Protein AF-B1ZN48-F1 (afdb_monomer)

Foldseek 3Di:
DDDDDDDDDDDDDDDPPDPDDDDDDDQADFWFAQVVQVRQKIKHDFKDKDAADDDPAQAPCPPNLRLQRMKIKGAKMKMWGAPQAFAKKKKKFKHFAADDFDWPQWFKWKAWVVRTQDHRDGQQVQQVHHSGIHMGIDMDGDDGCVVPHTIMIMMHTPHDITMTSWMWMAGPVRHTRDIDGNVSRDDDPPSQQSDWDDDPDDQCLLVPVDDNLVSLLSVLNRDRNSLLLLLQAQQRPADVVSLRATHHQDWAQLQWGFPLAAFFFFFQQQLLLLLLDLQLLLVSLQRRLQQLLQQLLVVCVVPVLYDDHSNHQNHADQAAFEQFDLLAQALSSHSYHFLVSSQSNLLSSQCSNQDDDPFAGSGAYAYDDQWDPNDDLQQQLAFEQEEDPQCCVQGICNSVLSCVQRSVHQHYEYGNYHYNLHQRLLALCRQPVVRCPVSPRPAAYEYDVASLCSCCPPSHNNVDPDLLLSLLSSLVSRHQHGHDDSSSSVSVNCVVVSHHSVSSSVSSSRSVSNCSNNVSSYPLVPHPSSPRHNVSGQDPVSVVSSLVSLLSSKFWQFAPPPPQPDLVPWAEEEEEALQQQWPLLLRAPRGHDHPFFGGLNRLLCVVSDPRHHYHYANLAQQAPDPFWDPRSPTDRDDPDDSVVSNVVSLVRLLPTQAYEYEHAHGSRQRHNSHGHPWQERHPSSVVSVVSSLVSVHAYAYEHEASGQHQCQVCNVRHNTYMDSYSSTRCSSNSSSCRNNVVGKHEGFRSWFRANIRVQDDDPSNSYSDLTALFHNPDDTSAHGLDGDTQWDKAKADWDWDADPPRKIKIKIKIFTQGDAWDKAKWWKWKDAPDDPDDGTRIHTQWIDIDTAGHGGIDMDIIIRDVSSQWGQDPVVRDIDRDFDWMKIFIASGSVGTRDIDIDTD

InterPro domains:
  IPR001764 Glycoside hydrolase, family 3, N-terminal [PF00933] (252-509)
  IPR001764 Glycoside hydrolase, family 3, N-terminal [PR00133] (266-285)
  IPR001764 Glycoside hydrolase, family 3, N-terminal [PR00133] (363-379)
  IPR001764 Glycoside hydrolase, family 3, N-terminal [PR00133] (434-452)
  IPR002772 Glycoside hydrolase family 3 C-terminal domain [PF01915] (554-790)
  IPR013783 Immunoglobulin-like fold [G3DSA:2.60.40.10] (791-905)
  IPR017853 Glycoside hydrolase superfamily [SSF51445] (204-553)
  IPR021720 Malectin domain [PF11721] (68-147)
  IPR026891 Fibronectin type III-like domain [PF14310] (824-894)
  IPR026891 Fibronectin type III-like domain [SM01217] (824-894)
  IPR036881 Glycoside hydrolase family 3 C-terminal domain superfamily [G3DSA:3.40.50.1700] (540-790)
  IPR036881 Glycoside hydrolase family 3 C-terminal domain superfamily [SSF52279] (554-793)
  IPR036962 Glycoside hydrolase, family 3, N-terminal domain superfamily [G3DSA:3.20.20.300] (215-528)
  IPR044993 Beta-D-xylosidase [PTHR42721] (204-894)

Organism: Opitutus terrae (strain DSM 11246 / JCM 15787 / PB90-1) (NCBI:txid452637)

Radius of gyration: 31.85 Å; Cα contacts (8 Å, |Δi|>4): 2294; chains: 1; bounding box: 97×96×93 Å

Secondary structure (DSSP, 8-state):
-----------SS--SS--S-------PPPPEE-TTTTT-EEEEEEEEEEE----S--BT-TT--GGGSEEEEEEEEEEEE-SPPSEEEEEEEEEE-SS--STTSSEEEEEETTEEEEEEEEHHHHHTSTTBEEEEEEEEEEPPHHHH-SEEEEEEEEES-EEESEEEEEETTS-EEEEEEHHHH-----HHHHS-----SPP-TT-TTS-HHHHHHHHHTTS-HHHHHHTTBSEEPPBGGGTBPPEE--B--SSS--SSSB---PPPHHHHHTT--HHHHHHHHHHHHHHHHHHHHHHHHHTTT---TTSSSEE---B-----STT-TTGGGSS-S-HHHHHHHHHHHHHHHH-S-SS--SSEEEEEEETT----GGGTTT-EE---HHHIIIIISHHHHHHHHTS--SEEEEPSSEETTEEGGG-HIIIIIIIIIIT---SB-BBPTTTTHHHH-TTTT--SSSHHHHHHHHHHHT--BBSSSGGGGHHHHHHTTSS-HHHHHHHHHHHHHHHHHTTTTS-GGG-GGGG--GGGSS-HHHHHHHHHHHHHH-EEEEESS-PSP-GGG-SEEEEESTTTT-HHHHH-SS--B-SS---HHHHHHHHHTTSSEEEEE--S-S--SS---GGG-------S-HHHHHHHHHHHHHH-SEEEEEEE--TTTSBTTB--S-SBPPHHHHHHHHHHHTTTS-EEEEEE-SS--B-HHHHHH-SEEEE--S--TTHHHHHHHHHHTSS------SS-B-S-GGGS--TT--S-TT-HHHH--S--SB-TT--B-SS-EEEEEEEEEE-GGG-EEEEEEEEE-SSS-EEEEEEEEEEPPP-SS---S-EEEEEEEEEE-TT-EEEEEEEE-HHHH-EEETTTTEEE---SEEEEEEESSSS-EEEEEEEE-

Sequence (905 aa):
MKSTSITSCLARASRLFAALLLSASATFAADETCPTCAGQVAVSGDFTHRKDPPFPRIEGAGANADAYLEDVHGRQFTVTISNLPAGRYTIEIGAAEMTAGAAGERIFTVRAGDQVLAQEFDLFAAAGGARKVAKIRGTIEKSDDALRGPLQLVFTASKGDAKFNTVTITDRAGGEAVAFAANELADAFGAAALVPPTVAEPAIWRDSSKPLRVRADDLIRRMSLAEKVSQLKNAAPGIPRLGLPAYDYWNEAAHGIANNGIATVFPQAIGAAAAWNPALLHQEGTVIGIEGRAKFNDYANRHNGDSKWWTGLTYWAPNINLFRDPRWGRGQETYGEDPFLTAEIGIEFVKGVQGDDPRYMLAMACAKHYAVHSGPERTRHSFNAEIPERDLFDTYLPHFERVVREGKVAGVMSAYNAVNGVPASANSFLLTELLRKRWGFEGYVPSDCDAIRDIYGEKQHHYVKTAEEAAALAVKAGCNLCCGGDYNALVRAVQQGLVTEKDLDGALYHTLWTRFRLGLFDPAEQVPFSGYTLKDNDLPAHSQVALELARQAIVLLKNDGTLPLDRTKLKQIAVIGPNAASKSMLEGNYHGSASRSISILDDIRNLVGSEIKITHAMGSPVTTKPGTAPWSGQDNTTDRPVAELKAEALKLAAEADAIIYVGGITPAQEGESFDRESIELPSEQEDLIRALHATGKPVVMVNCSGSAMALTWQDENLPAIVQAWYPGQEGGRAVAEVLFGETNPSGHLPITFYRSTADLPDFSDYSMKNRTYRYFTGRPLYAFGHGLSYSTFEYANLRVAPAANGALTVTLDLTNSGKRDGDDVVQLYATPPASSQPQELRALCGFRRTHVKAGETRTVTVTVPAVALRRWDIAKKDYAIPSGDWTIAAGASSADLRQKATIKL

Solvent-accessible surface area (backbone atoms only — not comparable to full-atom values): 45907 Å² total; per-residue (Å²): 135,87,81,90,80,90,86,88,84,87,91,86,83,80,86,81,90,88,85,81,90,88,84,81,83,84,76,76,48,71,75,35,54,20,67,90,51,76,59,32,33,34,40,40,54,45,47,46,80,46,76,54,76,93,66,100,71,54,46,80,39,74,95,52,46,71,44,63,34,19,30,41,32,25,52,39,30,34,39,38,35,44,93,56,71,58,46,51,35,38,42,40,38,32,32,58,35,84,76,62,91,52,68,80,50,35,22,19,30,34,26,51,67,93,44,76,48,39,73,73,38,33,50,32,58,69,26,73,38,64,41,15,45,26,76,47,58,44,73,51,78,42,62,44,44,95,80,71,44,54,52,38,40,40,34,38,30,81,33,57,53,20,67,38,10,34,43,39,32,25,39,82,88,68,46,82,74,47,69,52,36,32,61,54,46,61,84,68,78,54,72,71,34,64,47,55,54,89,70,88,67,81,88,50,48,61,45,77,89,53,60,68,68,62,21,47,53,52,49,56,68,52,41,16,60,51,56,52,46,45,57,27,25,26,76,13,64,51,41,74,96,79,66,40,50,23,41,13,51,56,22,47,37,60,33,17,42,19,77,58,53,71,19,50,32,28,22,27,29,28,26,45,34,9,32,63,46,40,69,56,37,19,50,50,18,34,49,37,16,47,33,39,31,5,50,23,47,56,48,14,74,77,46,78,58,26,29,48,79,42,38,32,55,34,24,69,13,49,40,64,32,49,37,62,49,54,34,31,16,54,35,26,52,9,35,20,46,43,43,55,61,28,20,54,36,48,20,27,25,29,36,21,16,19,49,82,57,92,75,41,32,54,24,33,24,13,42,25,39,42,60,76,55,56,55,59,44,82,45,29,49,50,34,62,43,57,55,54,71,54,50,44,56,66,47,62,39,51,25,59,48,42,22,41,61,76,26,56,44,45,25,43,25,20,15,45,30,20,51,70,83,36,40,30,31,50,23,35,62,59,45,33,50,41,40,32,65,68,47,61,50,77,48,28,21,35,31,31,86,50,21,58,49,20,31,21,34,87,89,30,53,44,76,37,88,38,56,29,58,28,35,26,41,15,47,73,13,46,35,31,29,32,32,61,66,53,45,70,32,38,63,50,13,38,75,70,65,65,34,54,70,68,58,49,51,57,28,46,44,29,54,48,47,50,46,55,30,55,35,76,63,45,63,61,93,77,35,90,62,61,76,42,35,69,82,62,36,69,36,74,70,52,51,50,51,26,31,53,45,20,36,30,18,27,19,30,74,44,68,77,66,66,65,48,44,59,69,91,80,43,55,28,37,17,43,30,25,32,46,26,72,23,58,34,42,26,44,35,67,64,42,31,39,48,90,63,66,49,26,42,50,56,27,41,45,64,74,54,45,89,74,37,47,77,43,75,36,45,27,29,48,56,63,87,74,82,84,58,44,80,87,32,61,73,71,46,76,76,88,71,57,58,69,58,35,37,51,54,28,50,56,48,45,72,73,24,64,34,32,41,36,21,36,61,55,42,35,32,60,30,23,88,64,30,51,37,95,56,27,53,66,42,64,62,44,50,57,43,50,55,54,52,48,72,68,74,42,58,41,36,37,37,36,23,30,57,51,46,54,21,48,51,69,53,67,75,72,40,51,26,33,32,40,47,24,16,18,8,29,40,20,11,48,31,51,32,30,37,49,53,50,80,38,61,32,43,3,26,32,37,43,49,19,45,54,42,54,86,70,52,64,67,78,82,58,57,55,57,76,46,29,49,69,33,36,39,83,73,77,56,66,41,39,26,34,35,44,41,49,79,38,41,78,47,71,42,78,73,45,80,44,86,42,77,90,68,16,33,40,37,34,30,36,41,29,22,75,29,87,36,58,40,52,48,54,48,34,29,32,40,26,72,44,91,64,99,61,93,72,57,73,34,42,66,35,40,66,47,66,44,80,36,47,48,69,35,72,44,80,48,76,39,68,29,53,38,79,59,60,42,40,59,35,79,89,75,74,43,76,42,62,75,69,39,59,29,40,44,30,38,18,59,20,80,77,48,65,72,40,75,48,78,48,78,86

Nearest PDB structures (foldseek):
  5wab-assembly1_A  TM=8.991E-01  e=4.534E-49  Bifidobacterium adolescentis ATCC 15703
  7ms2-assembly1_A  TM=8.708E-01  e=2.330E-49  Acetivibrio thermocellus AD2
  8j9f-assembly2_A  TM=8.749E-01  e=5.857E-49  Paenibacillus relictisesami
  7ms2-assembly1_B  TM=8.746E-01  e=9.772E-49  Acetivibrio thermocellus AD2
  7pjj-assembly1_A  TM=8.292E-01  e=8.400E-47  Streptomyces scabiei 87.22

pLDDT: mean 91.13, std 14.42, range [23.72, 98.94]

Structure (mmCIF, N/CA/C/O backbone):
data_AF-B1ZN48-F1
#
_entry.id   AF-B1ZN48-F1
#
loop_
_atom_site.group_PDB
_atom_site.id
_atom_site.type_symbol
_atom_site.label_atom_id
_atom_site.label_alt_id
_atom_site.label_comp_id
_atom_site.label_asym_id
_atom_site.label_entity_id
_atom_site.label_seq_id
_atom_site.pdbx_PDB_ins_code
_atom_site.Cartn_x
_atom_site.Cartn_y
_atom_site.Cartn_z
_atom_site.occupancy
_atom_site.B_iso_or_equiv
_atom_site.auth_seq_id
_atom_site.auth_comp_id
_atom_site.auth_asym_id
_atom_site.auth_atom_id
_atom_site.pdbx_PDB_model_num
ATOM 1 N N . MET A 1 1 ? 47.357 66.816 -41.666 1.00 34.34 1 MET A N 1
ATOM 2 C CA . MET A 1 1 ? 48.143 66.306 -40.517 1.00 34.34 1 MET A CA 1
ATOM 3 C C . MET A 1 1 ? 47.841 64.814 -40.440 1.00 34.34 1 MET A C 1
ATOM 5 O O . MET A 1 1 ? 46.678 64.488 -40.283 1.00 34.34 1 MET A O 1
ATOM 9 N N . LYS A 1 2 ? 48.682 63.954 -41.039 1.00 29.39 2 LYS A N 1
ATOM 10 C CA . LYS A 1 2 ? 49.763 63.156 -40.399 1.00 29.39 2 LYS A CA 1
ATOM 11 C C . LYS A 1 2 ? 49.226 62.302 -39.226 1.00 29.39 2 LYS A C 1
ATOM 13 O O . LYS A 1 2 ? 48.678 62.892 -38.313 1.00 29.39 2 LYS A O 1
ATOM 18 N N . SER A 1 3 ? 49.373 60.974 -39.161 1.00 27.91 3 SER A N 1
ATOM 19 C CA . SER A 1 3 ? 50.131 60.035 -40.005 1.00 27.91 3 SER A CA 1
ATOM 20 C C . SER A 1 3 ? 49.857 58.557 -39.619 1.00 27.91 3 SER A C 1
ATOM 22 O O . SER A 1 3 ? 49.846 58.262 -38.431 1.00 27.91 3 SER A O 1
ATOM 24 N N . THR A 1 4 ? 49.730 57.686 -40.643 1.00 34.06 4 THR A N 1
ATOM 25 C CA . THR A 1 4 ? 50.356 56.337 -40.839 1.00 34.06 4 THR A CA 1
ATOM 26 C C . THR A 1 4 ? 50.190 55.194 -39.808 1.00 34.06 4 THR A C 1
ATOM 28 O O . THR A 1 4 ? 50.328 55.430 -38.621 1.00 34.06 4 THR A O 1
ATOM 31 N N . SER A 1 5 ? 50.071 53.897 -40.157 1.00 32.53 5 SER A N 1
ATOM 32 C CA . SER A 1 5 ? 49.972 53.162 -41.443 1.00 32.53 5 SER A CA 1
ATOM 33 C C . SER A 1 5 ? 50.050 51.626 -41.222 1.00 32.53 5 SER A C 1
ATOM 35 O O . SER A 1 5 ? 50.674 51.226 -40.246 1.00 32.53 5 SER A O 1
ATOM 37 N N . ILE A 1 6 ? 49.627 50.833 -42.233 1.00 29.19 6 ILE A N 1
ATOM 38 C CA . ILE A 1 6 ? 50.170 49.501 -42.649 1.00 29.19 6 ILE A CA 1
ATOM 39 C C . ILE A 1 6 ? 49.763 48.308 -41.736 1.00 29.19 6 ILE A C 1
ATOM 41 O O . ILE A 1 6 ? 50.031 48.317 -40.549 1.00 29.19 6 ILE A O 1
ATOM 45 N N . THR A 1 7 ? 49.085 47.232 -42.168 1.00 25.78 7 THR A N 1
ATOM 46 C CA . THR A 1 7 ? 49.088 46.532 -43.468 1.00 25.78 7 THR A CA 1
ATOM 47 C C . THR A 1 7 ? 47.808 45.702 -43.634 1.00 25.78 7 THR A C 1
ATOM 49 O O . THR A 1 7 ? 47.499 44.859 -42.796 1.00 25.78 7 THR A O 1
ATOM 52 N N . SER A 1 8 ? 47.108 45.881 -44.752 1.00 24.23 8 SER A N 1
ATOM 53 C CA . SER A 1 8 ? 46.185 44.907 -45.330 1.00 24.23 8 SER A CA 1
ATOM 54 C C . SER A 1 8 ? 46.864 44.315 -46.563 1.00 24.23 8 SER A C 1
ATOM 56 O O . SER A 1 8 ? 47.221 45.037 -47.490 1.00 24.23 8 SER A O 1
ATOM 58 N N . CYS A 1 9 ? 47.083 43.004 -46.579 1.00 24.81 9 CYS A N 1
ATOM 59 C CA . CYS A 1 9 ? 47.429 42.292 -47.801 1.00 24.81 9 CYS A CA 1
ATOM 60 C C . CYS A 1 9 ? 46.964 40.837 -47.677 1.00 24.81 9 CYS A C 1
ATOM 62 O O . CYS A 1 9 ? 47.196 40.204 -46.654 1.00 24.81 9 CYS A O 1
ATOM 64 N N . LEU A 1 10 ? 46.323 40.345 -48.741 1.00 24.42 10 LEU A N 1
ATOM 65 C CA . LEU A 1 10 ? 45.831 38.976 -48.966 1.00 24.42 10 LEU A CA 1
ATOM 66 C C . LEU A 1 10 ? 44.493 38.571 -48.321 1.00 24.42 10 LEU A C 1
ATOM 68 O O . LEU A 1 10 ? 44.389 37.601 -47.580 1.00 24.42 10 LEU A O 1
ATOM 72 N N . ALA A 1 11 ? 43.417 39.224 -48.765 1.00 28.83 11 ALA A N 1
ATOM 73 C CA . ALA A 1 11 ? 42.107 38.587 -48.890 1.00 28.83 11 ALA A CA 1
ATOM 74 C C . ALA A 1 11 ? 41.851 38.287 -50.378 1.00 28.83 11 ALA A C 1
ATOM 76 O O . ALA A 1 11 ? 41.514 39.204 -51.122 1.00 28.83 11 ALA A O 1
ATOM 77 N N . ARG A 1 12 ? 42.052 37.021 -50.788 1.00 29.97 12 ARG A N 1
ATOM 78 C CA . ARG A 1 12 ? 41.603 36.327 -52.030 1.00 29.97 12 ARG A CA 1
ATOM 79 C C . ARG A 1 12 ? 42.693 35.420 -52.619 1.00 29.97 12 ARG A C 1
ATOM 81 O O . ARG A 1 12 ? 43.219 35.671 -53.693 1.00 29.97 12 ARG A O 1
ATOM 88 N N . ALA A 1 13 ? 42.970 34.322 -51.934 1.00 29.56 13 ALA A N 1
ATOM 89 C CA . ALA A 1 13 ? 43.358 33.048 -52.537 1.00 29.56 13 ALA A CA 1
ATOM 90 C C . ALA A 1 13 ? 43.136 31.973 -51.465 1.00 29.56 13 ALA A C 1
ATOM 92 O O . ALA A 1 13 ? 43.430 32.231 -50.302 1.00 29.56 13 ALA A O 1
ATOM 93 N N . SER A 1 14 ? 42.629 30.799 -51.852 1.00 27.14 14 SER A N 1
ATOM 94 C CA . SER A 1 14 ? 42.274 29.648 -50.987 1.00 27.14 14 SER A CA 1
ATOM 95 C C . SER A 1 14 ? 40.803 29.575 -50.538 1.00 27.14 14 SER A C 1
ATOM 97 O O . SER A 1 14 ? 40.473 29.481 -49.361 1.00 27.14 14 SER A O 1
ATOM 99 N N . ARG A 1 15 ? 39.890 29.580 -51.519 1.00 30.23 15 ARG A N 1
ATOM 100 C CA . ARG A 1 15 ? 38.716 28.688 -51.506 1.00 30.23 15 ARG A CA 1
ATOM 101 C C . ARG A 1 15 ? 39.102 27.478 -52.369 1.00 30.23 15 ARG A C 1
ATOM 103 O O . ARG A 1 15 ? 39.645 27.704 -53.445 1.00 30.23 15 ARG A O 1
ATOM 110 N N . LEU A 1 16 ? 38.774 26.268 -51.910 1.00 28.88 16 LEU A N 1
ATOM 111 C CA . LEU A 1 16 ? 39.229 24.923 -52.329 1.00 28.88 16 LEU A CA 1
ATOM 112 C C . LEU A 1 16 ? 40.421 24.403 -51.501 1.00 28.88 16 LEU A C 1
ATOM 114 O O . LEU A 1 16 ? 41.457 25.047 -51.450 1.00 28.88 16 LEU A O 1
ATOM 118 N N . PHE A 1 17 ? 40.236 23.217 -50.904 1.00 26.97 17 PHE A N 1
ATOM 119 C CA . PHE A 1 17 ? 41.062 22.516 -49.897 1.00 26.97 17 PHE A CA 1
ATOM 120 C C . PHE A 1 17 ? 40.813 22.865 -48.418 1.00 26.97 17 PHE A C 1
ATOM 122 O O . PHE A 1 17 ? 41.711 23.259 -47.689 1.00 26.97 17 PHE A O 1
ATOM 129 N N . ALA A 1 18 ? 39.581 22.638 -47.955 1.00 26.28 18 ALA A N 1
ATOM 130 C CA . ALA A 1 18 ? 39.284 22.324 -46.550 1.00 26.28 18 ALA A CA 1
ATOM 131 C C . ALA A 1 18 ? 37.964 21.534 -46.485 1.00 26.28 18 ALA A C 1
ATOM 133 O O . ALA A 1 18 ? 36.961 21.979 -45.941 1.00 26.28 18 ALA A O 1
ATOM 134 N N . ALA A 1 19 ? 37.944 20.392 -47.166 1.00 27.97 19 ALA A N 1
ATOM 135 C CA . ALA A 1 19 ? 36.861 19.419 -47.128 1.00 27.97 19 ALA A CA 1
ATOM 136 C C . ALA A 1 19 ? 37.504 18.032 -47.146 1.00 27.97 19 ALA A C 1
ATOM 138 O O . ALA A 1 19 ? 37.527 17.377 -48.177 1.00 27.97 19 ALA A O 1
ATOM 139 N N . LEU A 1 20 ? 38.153 17.674 -46.041 1.00 27.92 20 LEU A N 1
ATOM 140 C CA . LEU A 1 20 ? 38.488 16.317 -45.605 1.00 27.92 20 LEU A CA 1
ATOM 141 C C . LEU A 1 20 ? 39.212 16.465 -44.256 1.00 27.92 20 LEU A C 1
ATOM 143 O O . LEU A 1 20 ? 40.081 17.324 -44.148 1.00 27.92 20 LEU A O 1
ATOM 147 N N . LEU A 1 21 ? 38.876 15.613 -43.282 1.00 27.88 21 LEU A N 1
ATOM 148 C CA . LEU A 1 21 ? 39.443 15.516 -41.922 1.00 27.88 21 LEU A CA 1
ATOM 149 C C . LEU A 1 21 ? 38.836 16.455 -40.867 1.00 27.88 21 LEU A C 1
ATOM 151 O O . LEU A 1 21 ? 39.457 17.413 -40.429 1.00 27.88 21 LEU A O 1
ATOM 155 N N . LEU A 1 22 ? 37.636 16.101 -40.402 1.00 25.94 22 LEU A N 1
ATOM 156 C CA . LEU A 1 22 ? 37.218 16.254 -38.999 1.00 25.94 22 LEU A CA 1
ATOM 157 C C . LEU A 1 22 ? 36.094 15.245 -38.721 1.00 25.94 22 LEU A C 1
ATOM 159 O O . LEU A 1 22 ? 34.943 15.580 -38.467 1.00 25.94 22 LEU A O 1
ATOM 163 N N . SER A 1 23 ? 36.453 13.968 -38.840 1.00 29.39 23 SER A N 1
ATOM 164 C CA . SER A 1 23 ? 35.740 12.845 -38.240 1.00 29.39 23 SER A CA 1
ATOM 165 C C . SER A 1 23 ? 36.617 12.328 -37.103 1.00 29.39 23 SER A C 1
ATOM 167 O O . SER A 1 23 ? 37.582 11.608 -37.349 1.00 29.39 23 SER A O 1
ATOM 169 N N . ALA A 1 24 ? 36.317 12.736 -35.874 1.00 24.25 24 ALA A N 1
ATOM 170 C CA . ALA A 1 24 ? 36.841 12.097 -34.675 1.00 24.25 24 ALA A CA 1
ATOM 171 C C . ALA A 1 24 ? 35.635 11.701 -33.822 1.00 24.25 24 ALA A C 1
ATOM 173 O O . ALA A 1 24 ? 34.973 12.522 -33.193 1.00 24.25 24 ALA A O 1
ATOM 174 N N . SER A 1 25 ? 35.305 10.427 -33.948 1.00 24.72 25 SER A N 1
ATOM 175 C CA . SER A 1 25 ? 34.313 9.657 -33.218 1.00 24.72 25 SER A CA 1
ATOM 176 C C . SER A 1 25 ? 34.657 9.593 -31.730 1.00 24.72 25 SER A C 1
ATOM 178 O O . SER A 1 25 ? 35.685 9.029 -31.371 1.00 24.72 25 SER A O 1
ATOM 180 N N . ALA A 1 26 ? 33.781 10.124 -30.876 1.00 23.72 26 ALA A N 1
ATOM 181 C CA . ALA A 1 26 ? 33.720 9.750 -29.468 1.00 23.72 26 ALA A CA 1
ATOM 182 C C . ALA A 1 26 ? 32.749 8.567 -29.345 1.00 23.72 26 ALA A C 1
ATOM 184 O O . ALA A 1 26 ? 31.529 8.732 -29.368 1.00 23.72 26 ALA A O 1
ATOM 185 N N . THR A 1 27 ? 33.297 7.358 -29.326 1.00 26.42 27 THR A N 1
ATOM 186 C CA . THR A 1 27 ? 32.596 6.138 -28.919 1.00 26.42 27 THR A CA 1
ATOM 187 C C . THR A 1 27 ? 32.427 6.174 -27.404 1.00 26.42 27 THR A C 1
ATOM 189 O O . THR A 1 27 ? 33.418 6.131 -26.687 1.00 26.42 27 THR A O 1
ATOM 192 N N . PHE A 1 28 ? 31.191 6.273 -26.916 1.00 30.05 28 PHE A N 1
ATOM 193 C CA . PHE A 1 28 ? 30.889 6.048 -25.503 1.00 30.05 28 PHE A CA 1
ATOM 194 C C . PHE A 1 28 ? 31.040 4.550 -25.213 1.00 30.05 28 PHE A C 1
ATOM 196 O O . PHE A 1 28 ? 30.336 3.748 -25.827 1.00 30.05 28 PHE A O 1
ATOM 203 N N . ALA A 1 29 ? 31.948 4.168 -24.314 1.00 35.97 29 ALA A N 1
ATOM 204 C CA . ALA A 1 29 ? 31.942 2.831 -23.734 1.00 35.97 29 ALA A CA 1
ATOM 205 C C . ALA A 1 29 ? 30.745 2.736 -22.773 1.00 35.97 29 ALA A C 1
ATOM 207 O O . ALA A 1 29 ? 30.531 3.618 -21.941 1.00 35.97 29 ALA A O 1
ATOM 208 N N . ALA A 1 30 ? 29.902 1.722 -22.955 1.00 41.44 30 ALA A N 1
ATOM 209 C CA . ALA A 1 30 ? 28.816 1.425 -22.029 1.00 41.44 30 ALA A CA 1
ATOM 210 C C . ALA A 1 30 ? 29.384 0.905 -20.697 1.00 41.44 30 ALA A C 1
ATOM 212 O O . ALA A 1 30 ? 30.499 0.391 -20.673 1.00 41.44 30 ALA A O 1
ATOM 213 N N . ASP A 1 31 ? 28.620 1.042 -19.607 1.00 56.88 31 ASP A N 1
ATOM 214 C CA . ASP A 1 31 ? 29.038 0.566 -18.286 1.00 56.88 31 ASP A CA 1
ATOM 215 C C . ASP A 1 31 ? 29.403 -0.933 -18.353 1.00 56.88 31 ASP A C 1
ATOM 217 O O . ASP A 1 31 ? 28.574 -1.763 -18.738 1.00 56.88 31 ASP A O 1
ATOM 221 N N . GLU A 1 32 ? 30.634 -1.289 -17.996 1.00 65.75 32 GLU A N 1
ATOM 222 C CA . GLU A 1 32 ? 31.116 -2.676 -18.002 1.00 65.75 32 GLU A CA 1
ATOM 223 C C . GLU A 1 32 ? 31.055 -3.262 -16.604 1.00 65.75 32 GLU A C 1
ATOM 225 O O . GLU A 1 32 ? 31.380 -2.563 -15.654 1.00 65.75 32 GLU A O 1
ATOM 230 N N . THR A 1 33 ? 30.685 -4.536 -16.461 1.00 60.00 33 THR A N 1
ATOM 231 C CA . THR A 1 33 ? 30.689 -5.234 -15.169 1.00 60.00 33 THR A CA 1
ATOM 232 C C . THR A 1 33 ? 31.641 -6.419 -15.187 1.00 60.00 33 THR A C 1
ATOM 234 O O . THR A 1 33 ? 31.693 -7.163 -16.161 1.00 60.00 33 THR A O 1
ATOM 237 N N . CYS A 1 34 ? 32.372 -6.615 -14.090 1.00 61.28 34 CYS A N 1
ATOM 238 C CA . CYS A 1 34 ? 33.292 -7.737 -13.915 1.00 61.28 34 CYS A CA 1
ATOM 239 C C . CYS A 1 34 ? 32.510 -9.038 -13.633 1.00 61.28 34 CYS A C 1
ATOM 241 O O . CYS A 1 34 ? 31.902 -9.158 -12.557 1.00 61.28 34 CYS A O 1
ATOM 243 N N . PRO A 1 35 ? 32.528 -10.041 -14.531 1.00 52.50 35 PRO A N 1
ATOM 244 C CA . PRO A 1 35 ? 31.804 -11.297 -14.333 1.00 52.50 35 PRO A CA 1
ATOM 245 C C . PRO A 1 35 ? 32.424 -12.164 -13.230 1.00 52.50 35 PRO A C 1
ATOM 247 O O . PRO A 1 35 ? 31.701 -12.807 -12.469 1.00 52.50 35 PRO A O 1
ATOM 250 N N . THR A 1 36 ? 33.755 -12.156 -13.103 1.00 55.88 36 THR A N 1
ATOM 251 C CA . THR A 1 36 ? 34.501 -12.912 -12.078 1.00 55.88 36 THR A CA 1
ATOM 252 C C . THR A 1 36 ? 34.325 -12.328 -10.677 1.00 55.88 36 THR A C 1
ATOM 254 O O . THR A 1 36 ? 34.437 -13.046 -9.688 1.00 55.88 36 THR A O 1
ATOM 257 N N . CYS A 1 37 ? 33.938 -11.056 -10.591 1.00 57.22 37 CYS A N 1
ATOM 258 C CA . CYS A 1 37 ? 33.640 -10.346 -9.353 1.00 57.22 37 CYS A CA 1
ATOM 259 C C . CYS A 1 37 ? 32.169 -10.468 -8.933 1.00 57.22 37 CYS A C 1
ATOM 261 O O . CYS A 1 37 ? 31.676 -9.623 -8.191 1.00 57.22 37 CYS A O 1
ATOM 263 N N . ALA A 1 38 ? 31.420 -11.435 -9.473 1.00 55.59 38 ALA A N 1
ATOM 264 C CA . ALA A 1 38 ? 29.984 -11.594 -9.233 1.00 55.59 38 ALA A CA 1
ATOM 265 C C . ALA A 1 38 ? 29.143 -10.325 -9.527 1.00 55.59 38 ALA A C 1
ATOM 267 O O . ALA A 1 38 ? 28.107 -10.114 -8.897 1.00 55.59 38 ALA A O 1
ATOM 268 N N . GLY A 1 39 ? 29.577 -9.474 -10.469 1.00 53.00 39 GLY A N 1
ATOM 269 C CA . GLY A 1 39 ? 28.899 -8.213 -10.806 1.00 53.00 39 GLY A CA 1
ATOM 270 C C . GLY A 1 39 ? 29.108 -7.082 -9.792 1.00 53.00 39 GLY A C 1
ATOM 271 O O . GLY A 1 39 ? 28.499 -6.024 -9.920 1.00 53.00 39 GLY A O 1
ATOM 272 N N . GLN A 1 40 ? 29.982 -7.279 -8.800 1.00 69.06 40 GLN A N 1
ATOM 273 C CA . GLN A 1 40 ? 30.269 -6.308 -7.746 1.00 69.06 40 GLN A CA 1
ATOM 274 C C . GLN A 1 40 ? 31.007 -5.061 -8.257 1.00 69.06 40 GLN A C 1
ATOM 276 O O . GLN A 1 40 ? 30.935 -4.002 -7.640 1.00 69.06 40 GLN A O 1
ATOM 281 N N . VAL A 1 41 ? 31.709 -5.178 -9.385 1.00 78.19 41 VAL A N 1
ATOM 282 C CA . VAL A 1 41 ? 32.550 -4.123 -9.957 1.00 78.19 41 VAL A CA 1
ATOM 283 C C . VAL A 1 41 ? 31.979 -3.676 -11.294 1.00 78.19 41 VAL A C 1
ATOM 285 O O . VAL A 1 41 ? 31.708 -4.525 -12.146 1.00 78.19 41 VAL A O 1
ATOM 288 N N . ALA A 1 42 ? 31.853 -2.361 -11.484 1.00 72.25 42 ALA A N 1
ATOM 289 C CA . ALA A 1 42 ? 31.477 -1.740 -12.745 1.00 72.25 42 ALA A CA 1
ATOM 290 C C . ALA A 1 42 ? 32.429 -0.603 -13.154 1.00 72.25 42 ALA A C 1
ATOM 292 O O . ALA A 1 42 ? 32.939 0.097 -12.283 1.00 72.25 42 ALA A O 1
ATOM 293 N N . VAL A 1 43 ? 32.637 -0.361 -14.450 1.00 77.62 43 VAL A N 1
ATOM 294 C CA . VAL A 1 43 ? 33.408 0.785 -14.971 1.00 77.62 43 VAL A CA 1
ATOM 295 C C . VAL A 1 43 ? 32.525 1.650 -15.860 1.00 77.62 43 VAL A C 1
ATOM 297 O O . VAL A 1 43 ? 31.830 1.133 -16.722 1.00 77.62 43 VAL A O 1
ATOM 300 N N . SER A 1 44 ? 32.549 2.963 -15.638 1.00 65.12 44 SER A N 1
ATOM 301 C CA . SER A 1 44 ? 31.712 3.958 -16.325 1.00 65.12 44 SER A CA 1
ATOM 302 C C . SER A 1 44 ? 32.514 5.222 -16.655 1.00 65.12 44 SER A C 1
ATOM 304 O O . SER A 1 44 ? 33.519 5.507 -16.003 1.00 65.12 44 SER A O 1
ATOM 306 N N . GLY A 1 45 ? 32.075 6.021 -17.629 1.00 69.00 45 GLY A N 1
ATOM 307 C CA . GLY A 1 45 ? 32.735 7.275 -18.030 1.00 69.00 45 GLY A CA 1
ATOM 308 C C . GLY A 1 45 ? 33.537 7.162 -19.332 1.00 69.00 45 GLY A C 1
ATOM 309 O O . GLY A 1 45 ? 33.240 6.321 -20.172 1.00 69.00 45 GLY A O 1
ATOM 310 N N . ASP A 1 46 ? 34.521 8.042 -19.529 1.00 73.12 46 ASP A N 1
ATOM 311 C CA . ASP A 1 46 ? 35.384 8.053 -20.717 1.00 73.12 46 ASP A CA 1
ATOM 312 C C . ASP A 1 46 ? 36.556 7.088 -20.528 1.00 73.12 46 ASP A C 1
ATOM 314 O O . ASP A 1 46 ? 37.547 7.436 -19.873 1.00 73.12 46 ASP A O 1
ATOM 318 N N . PHE A 1 47 ? 36.413 5.873 -21.064 1.00 81.06 47 PHE A N 1
ATOM 319 C CA . PHE A 1 47 ? 37.450 4.849 -21.057 1.00 81.06 47 PHE A CA 1
ATOM 320 C C . PHE A 1 47 ? 37.439 3.972 -22.317 1.00 81.06 47 PHE A C 1
ATOM 322 O O . PHE A 1 47 ? 36.434 3.832 -23.012 1.00 81.06 47 PHE A O 1
ATOM 329 N N . THR A 1 48 ? 38.577 3.338 -22.573 1.00 70.94 48 THR A N 1
ATOM 330 C CA . THR A 1 48 ? 38.799 2.313 -23.590 1.00 70.94 48 THR A CA 1
ATOM 331 C C . THR A 1 48 ? 39.687 1.207 -23.032 1.00 70.94 48 THR A C 1
ATOM 333 O O . THR A 1 48 ? 40.511 1.448 -22.147 1.00 70.94 48 THR A O 1
ATOM 336 N N . HIS A 1 49 ? 39.553 0.001 -23.583 1.00 75.19 49 HIS A N 1
ATOM 337 C CA . HIS A 1 49 ? 40.470 -1.103 -23.310 1.00 75.19 49 HIS A CA 1
ATOM 338 C C . HIS A 1 49 ? 41.651 -1.084 -24.262 1.00 75.19 49 HIS A C 1
ATOM 340 O O . HIS A 1 49 ? 41.499 -0.862 -25.466 1.00 75.19 49 HIS A O 1
ATOM 346 N N . ARG A 1 50 ? 42.834 -1.382 -23.740 1.00 77.50 50 ARG A N 1
ATOM 347 C CA . ARG A 1 50 ? 43.997 -1.716 -24.559 1.00 77.50 50 ARG A CA 1
ATOM 348 C C . ARG A 1 50 ? 44.542 -3.058 -24.130 1.00 77.50 50 ARG A C 1
ATOM 350 O O . ARG A 1 50 ? 44.802 -3.267 -22.953 1.00 77.50 50 ARG A O 1
ATOM 357 N N . LYS A 1 51 ? 44.799 -3.903 -25.126 1.00 80.38 51 LYS A N 1
ATOM 358 C CA . LYS A 1 51 ? 45.557 -5.142 -24.995 1.00 80.38 51 LYS A CA 1
ATOM 359 C C . LYS A 1 51 ? 46.905 -4.989 -25.679 1.00 80.38 51 LYS A C 1
ATOM 361 O O . LYS A 1 51 ? 46.985 -4.883 -26.903 1.00 80.38 51 LYS A O 1
ATOM 366 N N . ASP A 1 52 ? 47.953 -4.955 -24.877 1.00 75.88 52 ASP A N 1
ATOM 367 C CA . ASP A 1 52 ? 49.330 -4.919 -25.335 1.00 75.88 52 ASP A CA 1
ATOM 368 C C . ASP A 1 52 ? 49.791 -6.328 -25.764 1.00 75.88 52 ASP A C 1
ATOM 370 O O . ASP A 1 52 ? 49.357 -7.338 -25.199 1.00 75.88 52 ASP A O 1
ATOM 374 N N . PRO A 1 53 ? 50.667 -6.443 -26.782 1.00 72.31 53 PRO A N 1
ATOM 375 C CA . PRO A 1 53 ? 51.205 -7.734 -27.189 1.00 72.31 53 PRO A CA 1
ATOM 376 C C . PRO A 1 53 ? 52.021 -8.358 -26.046 1.00 72.31 53 PRO A C 1
ATOM 378 O O . PRO A 1 53 ? 52.608 -7.636 -25.239 1.00 72.31 53 PRO A O 1
ATOM 381 N N . PRO A 1 54 ? 52.120 -9.696 -25.976 1.00 71.75 54 PRO A N 1
ATOM 382 C CA . PRO A 1 54 ? 52.876 -10.356 -24.921 1.00 71.75 54 PRO A CA 1
ATOM 383 C C . PRO A 1 54 ? 54.354 -9.941 -24.984 1.00 71.75 54 PRO A C 1
ATOM 385 O O . PRO A 1 54 ? 55.067 -10.243 -25.943 1.00 71.75 54 PRO A O 1
ATOM 388 N N . PHE A 1 55 ? 54.817 -9.232 -23.953 1.00 66.12 55 PHE A N 1
ATOM 389 C CA . PHE A 1 55 ? 56.205 -8.793 -23.820 1.00 66.12 55 PHE A CA 1
ATOM 390 C C . PHE A 1 55 ? 57.000 -9.746 -22.916 1.00 66.12 55 PHE A C 1
ATOM 392 O O . PHE A 1 55 ? 56.481 -10.210 -21.905 1.00 66.12 55 PHE A O 1
ATOM 399 N N . PRO A 1 56 ? 58.295 -9.991 -23.201 1.00 57.00 56 PRO A N 1
ATOM 400 C CA . PRO A 1 56 ? 59.084 -10.997 -22.487 1.00 57.00 56 PRO A CA 1
ATOM 401 C C . PRO A 1 56 ? 59.347 -10.684 -21.001 1.00 57.00 56 PRO A C 1
ATOM 403 O O . PRO A 1 56 ? 59.799 -11.576 -20.285 1.00 57.00 56 PRO A O 1
ATOM 406 N N . ARG A 1 57 ? 59.094 -9.450 -20.519 1.00 79.62 57 ARG A N 1
ATOM 407 C CA . ARG A 1 57 ? 59.144 -9.103 -19.084 1.00 79.62 57 ARG A CA 1
ATOM 408 C C . ARG A 1 57 ? 58.490 -7.744 -18.769 1.00 79.62 57 ARG A C 1
ATOM 410 O O . ARG A 1 57 ? 58.940 -6.733 -19.306 1.00 79.62 57 ARG A O 1
ATOM 417 N N . ILE A 1 58 ? 57.517 -7.716 -17.848 1.00 87.25 58 ILE A N 1
ATOM 418 C CA . ILE A 1 58 ? 57.054 -6.503 -17.139 1.00 87.25 58 ILE A CA 1
ATOM 419 C C . ILE A 1 58 ? 57.648 -6.539 -15.723 1.00 87.25 58 ILE A C 1
ATOM 421 O O . ILE A 1 58 ? 57.366 -7.444 -14.935 1.00 87.25 58 ILE A O 1
ATOM 425 N N . GLU A 1 59 ? 58.531 -5.597 -15.403 1.00 87.44 59 GLU A N 1
ATOM 426 C CA . GLU A 1 59 ? 59.212 -5.546 -14.106 1.00 87.44 59 GLU A CA 1
ATOM 427 C C . GLU A 1 59 ? 58.227 -5.138 -12.997 1.00 87.44 59 GLU A C 1
ATOM 429 O O . GLU A 1 59 ? 57.455 -4.195 -13.147 1.00 87.44 59 GLU A O 1
ATOM 434 N N . GLY A 1 60 ? 58.233 -5.853 -11.870 1.00 84.81 60 GLY A N 1
ATOM 435 C CA . GLY A 1 60 ? 57.331 -5.574 -10.744 1.00 84.81 60 GLY A CA 1
ATOM 436 C C . GLY A 1 60 ? 55.941 -6.223 -10.826 1.00 84.81 60 GLY A C 1
ATOM 437 O O . GLY A 1 60 ? 55.200 -6.141 -9.851 1.00 84.81 60 GLY A O 1
ATOM 438 N N . ALA A 1 61 ? 55.606 -6.925 -11.916 1.00 82.94 61 ALA A N 1
ATOM 439 C CA . ALA A 1 61 ? 54.318 -7.621 -12.067 1.00 82.94 61 ALA A CA 1
ATOM 440 C C . ALA A 1 61 ? 54.236 -8.991 -11.347 1.00 82.94 61 ALA A C 1
ATOM 442 O O . ALA A 1 61 ? 53.154 -9.552 -11.181 1.00 82.94 61 ALA A O 1
ATOM 443 N N . GLY A 1 62 ? 55.367 -9.535 -10.876 1.00 81.38 62 GLY A N 1
ATOM 444 C CA . GLY A 1 62 ? 55.408 -10.812 -10.150 1.00 81.38 62 GLY A CA 1
ATOM 445 C C . GLY A 1 62 ? 54.885 -11.992 -10.982 1.00 81.38 62 GLY A C 1
ATOM 446 O O . GLY A 1 62 ? 55.181 -12.089 -12.169 1.00 81.38 62 GLY A O 1
ATOM 447 N N . ALA A 1 63 ? 54.114 -12.888 -10.355 1.00 74.31 63 ALA A N 1
ATOM 448 C CA . ALA A 1 63 ? 53.478 -14.028 -11.026 1.00 74.31 63 ALA A CA 1
ATOM 449 C C . ALA A 1 63 ? 52.242 -13.643 -11.865 1.00 74.31 63 ALA A C 1
ATOM 451 O O . ALA A 1 63 ? 51.717 -14.488 -12.579 1.00 74.31 63 ALA A O 1
ATOM 452 N N . ASN A 1 64 ? 51.788 -12.385 -11.794 1.00 73.69 64 ASN A N 1
ATOM 453 C CA . ASN A 1 64 ? 50.565 -11.911 -12.442 1.00 73.69 64 ASN A CA 1
ATOM 454 C C . ASN A 1 64 ? 50.871 -11.000 -13.645 1.00 73.69 64 ASN A C 1
ATOM 456 O O . ASN A 1 64 ? 50.265 -9.946 -13.816 1.00 73.69 64 ASN A O 1
ATOM 460 N N . ALA A 1 65 ? 51.877 -11.368 -14.445 1.00 79.06 65 ALA A N 1
ATOM 461 C CA . ALA A 1 65 ? 52.343 -10.559 -15.573 1.00 79.06 65 ALA A CA 1
ATOM 462 C C . ALA A 1 65 ? 51.255 -10.329 -16.635 1.00 79.06 65 ALA A C 1
ATOM 464 O O . ALA A 1 65 ? 51.187 -9.239 -17.201 1.00 79.06 65 ALA A O 1
ATOM 465 N N . ASP A 1 66 ? 50.378 -11.313 -16.848 1.00 79.00 66 ASP A N 1
ATOM 466 C CA . ASP A 1 66 ? 49.318 -11.250 -17.857 1.00 79.00 66 ASP A CA 1
ATOM 467 C C . ASP A 1 66 ? 48.247 -10.199 -17.527 1.00 79.00 66 ASP A C 1
ATOM 469 O O . ASP A 1 66 ? 47.757 -9.524 -18.429 1.00 79.00 66 ASP A O 1
ATOM 473 N N . ALA A 1 67 ? 47.950 -9.965 -16.243 1.00 82.31 67 ALA A N 1
ATOM 474 C CA . ALA A 1 67 ? 47.002 -8.930 -15.817 1.00 82.31 67 ALA A CA 1
ATOM 475 C C . ALA A 1 67 ? 47.482 -7.497 -16.121 1.00 82.31 67 ALA A C 1
ATOM 477 O O . ALA A 1 67 ? 46.693 -6.558 -16.099 1.00 82.31 67 ALA A O 1
ATOM 478 N N . TYR A 1 68 ? 48.774 -7.316 -16.419 1.00 88.56 68 TYR A N 1
ATOM 479 C CA . TYR A 1 68 ? 49.352 -6.028 -16.817 1.00 88.56 68 TYR A CA 1
ATOM 480 C C . TYR A 1 68 ? 49.500 -5.864 -18.335 1.00 88.56 68 TYR A C 1
ATOM 482 O O . TYR A 1 68 ? 49.989 -4.825 -18.783 1.00 88.56 68 TYR A O 1
ATOM 490 N N . LEU A 1 69 ? 49.078 -6.860 -19.121 1.00 84.06 69 LEU A N 1
ATOM 491 C CA . LEU A 1 69 ? 49.010 -6.769 -20.581 1.00 84.06 69 LEU A CA 1
ATOM 492 C C . LEU A 1 69 ? 47.710 -6.121 -21.067 1.00 84.06 69 LEU A C 1
ATOM 494 O O . LEU A 1 69 ? 47.640 -5.731 -22.227 1.00 84.06 69 LEU A O 1
ATOM 498 N N . GLU A 1 70 ? 46.699 -5.986 -20.207 1.00 86.06 70 GLU A N 1
ATOM 499 C CA . GLU A 1 70 ? 45.457 -5.281 -20.528 1.00 86.06 70 GLU A CA 1
ATOM 500 C C . GLU A 1 70 ? 45.203 -4.149 -19.539 1.00 86.06 70 GLU A C 1
ATOM 502 O O . GLU A 1 70 ? 45.479 -4.284 -18.344 1.00 86.06 70 GLU A O 1
ATOM 507 N N . ASP A 1 71 ? 44.712 -3.016 -20.034 1.00 88.56 71 ASP A N 1
ATOM 508 C CA . ASP A 1 71 ? 44.347 -1.866 -19.214 1.00 88.56 71 ASP A CA 1
ATOM 509 C C . ASP A 1 71 ? 43.031 -1.225 -19.642 1.00 88.56 71 ASP A C 1
ATOM 511 O O . ASP A 1 71 ? 42.666 -1.237 -20.817 1.00 88.56 71 ASP A O 1
ATOM 515 N N . VAL A 1 72 ? 42.377 -0.606 -18.660 1.00 86.81 72 VAL A N 1
ATOM 516 C CA . VAL A 1 72 ? 41.340 0.404 -18.865 1.00 86.81 72 VAL A CA 1
ATOM 517 C C . VAL A 1 72 ? 42.013 1.768 -18.782 1.00 86.81 72 VAL A C 1
ATOM 519 O O . VAL A 1 72 ? 42.695 2.062 -17.791 1.00 86.81 72 VAL A O 1
ATOM 522 N N . HIS A 1 73 ? 41.816 2.614 -19.792 1.00 89.00 73 HIS A N 1
ATOM 523 C CA . HIS A 1 73 ? 42.368 3.967 -19.821 1.00 89.00 73 HIS A CA 1
ATOM 524 C C . HIS A 1 73 ? 41.409 4.993 -20.424 1.00 89.00 73 HIS A C 1
ATOM 526 O O . HIS A 1 73 ? 40.650 4.671 -21.325 1.00 89.00 73 HIS A O 1
ATOM 532 N N . GLY A 1 74 ? 41.478 6.246 -19.973 1.00 85.75 74 GLY A N 1
ATOM 533 C CA . GLY A 1 74 ? 40.746 7.361 -20.585 1.00 85.75 74 GLY A CA 1
ATOM 534 C C . GLY A 1 74 ? 40.915 8.686 -19.841 1.00 85.75 74 GLY A C 1
ATOM 535 O O . GLY A 1 74 ? 41.705 8.782 -18.892 1.00 85.75 74 GLY A O 1
ATOM 536 N N . ARG A 1 75 ? 40.218 9.746 -20.275 1.00 86.12 75 ARG A N 1
ATOM 537 C CA . ARG A 1 75 ? 40.416 11.094 -19.706 1.00 86.12 75 ARG A CA 1
ATOM 538 C C . ARG A 1 75 ? 39.739 11.250 -18.351 1.00 86.12 75 ARG A C 1
ATOM 540 O O . ARG A 1 75 ? 40.303 11.913 -17.478 1.00 86.12 75 ARG A O 1
ATOM 547 N N . GLN A 1 76 ? 38.567 10.644 -18.165 1.00 86.44 76 GLN A N 1
ATOM 548 C CA . GLN A 1 76 ? 37.853 10.640 -16.890 1.00 86.44 76 GLN A CA 1
ATOM 549 C C . GLN A 1 76 ? 36.863 9.473 -16.801 1.00 86.44 76 GLN A C 1
ATOM 551 O O . GLN A 1 76 ? 35.834 9.481 -17.474 1.00 86.44 76 GLN A O 1
ATOM 556 N N . PHE A 1 77 ? 37.123 8.513 -15.916 1.00 84.38 77 PHE A N 1
ATOM 557 C CA . PHE A 1 77 ? 36.259 7.347 -15.709 1.00 84.38 77 PHE A CA 1
ATOM 558 C C . PHE A 1 77 ? 36.183 6.956 -14.231 1.00 84.38 77 PHE A C 1
ATOM 560 O O . PHE A 1 77 ? 37.002 7.383 -13.413 1.00 84.38 77 PHE A O 1
ATOM 567 N N . THR A 1 78 ? 35.177 6.158 -13.885 1.00 86.00 78 THR A N 1
ATOM 568 C CA . THR A 1 78 ? 34.878 5.726 -12.519 1.00 86.00 78 THR A CA 1
ATOM 569 C C . THR A 1 78 ? 34.722 4.218 -12.461 1.00 86.00 78 THR A C 1
ATOM 571 O O . THR A 1 78 ? 33.933 3.647 -13.212 1.00 86.00 78 THR A O 1
ATOM 574 N N . VAL A 1 79 ? 35.423 3.588 -11.522 1.00 89.88 79 VAL A N 1
ATOM 575 C CA . VAL A 1 79 ? 35.185 2.200 -11.123 1.00 89.88 79 VAL A CA 1
ATOM 576 C C . VAL A 1 79 ? 34.273 2.207 -9.899 1.00 89.88 79 VAL A C 1
ATOM 578 O O . VAL A 1 79 ? 34.638 2.748 -8.858 1.00 89.88 79 VAL A O 1
ATOM 581 N N . THR A 1 80 ? 33.098 1.606 -10.015 1.00 83.25 80 THR A N 1
ATOM 582 C CA . THR A 1 80 ? 32.121 1.450 -8.938 1.00 83.25 80 THR A CA 1
ATOM 583 C C . THR A 1 80 ? 32.217 0.049 -8.347 1.00 83.25 80 THR A C 1
ATOM 585 O O . THR A 1 80 ? 32.167 -0.932 -9.080 1.00 83.25 80 THR A O 1
ATOM 588 N N . ILE A 1 81 ? 32.325 -0.048 -7.025 1.00 86.44 81 ILE A N 1
ATOM 589 C CA . ILE A 1 81 ? 32.324 -1.294 -6.263 1.00 86.44 81 ILE A CA 1
ATOM 590 C C . ILE A 1 81 ? 31.081 -1.284 -5.373 1.00 86.44 81 ILE A C 1
ATOM 592 O O . ILE A 1 81 ? 31.021 -0.557 -4.377 1.00 86.44 81 ILE A O 1
ATOM 596 N N . SER A 1 82 ? 30.082 -2.064 -5.771 1.00 75.81 82 SER A N 1
ATOM 597 C CA . SER A 1 82 ? 28.791 -2.190 -5.087 1.00 75.81 82 SER A CA 1
ATOM 598 C C . SER A 1 82 ? 28.846 -3.264 -4.007 1.00 75.81 82 SER A C 1
ATOM 600 O O . SER A 1 82 ? 29.735 -4.109 -4.014 1.00 75.81 82 SER A O 1
ATOM 602 N N . ASN A 1 83 ? 27.908 -3.260 -3.066 1.00 73.25 83 ASN A N 1
ATOM 603 C CA . ASN A 1 83 ? 27.775 -4.282 -2.023 1.00 73.25 83 ASN A CA 1
ATOM 604 C C . ASN A 1 83 ? 29.050 -4.486 -1.181 1.00 73.25 83 ASN A C 1
ATOM 606 O O . ASN A 1 83 ? 29.260 -5.567 -0.629 1.00 73.25 83 ASN A O 1
ATOM 610 N N . LEU A 1 84 ? 29.929 -3.480 -1.102 1.00 79.69 84 LEU A N 1
ATOM 611 C CA . LEU A 1 84 ? 31.088 -3.516 -0.214 1.00 79.69 84 LEU A CA 1
ATOM 612 C C . LEU A 1 84 ? 30.602 -3.127 1.193 1.00 79.69 84 LEU A C 1
ATOM 614 O O . LEU A 1 84 ? 30.118 -2.003 1.352 1.00 79.69 84 LEU A O 1
ATOM 618 N N . PRO A 1 85 ? 30.702 -4.011 2.205 1.00 80.56 85 PRO A N 1
ATOM 619 C CA . PRO A 1 85 ? 30.196 -3.717 3.543 1.00 80.56 85 PRO A CA 1
ATOM 620 C C . PRO A 1 85 ? 30.783 -2.431 4.135 1.00 80.56 85 PRO A C 1
ATOM 622 O O . PRO A 1 85 ? 31.877 -1.996 3.773 1.00 80.56 85 PRO A O 1
ATOM 625 N N . ALA A 1 86 ? 30.076 -1.823 5.088 1.00 84.88 86 ALA A N 1
ATOM 626 C CA . ALA A 1 86 ? 30.636 -0.703 5.831 1.00 84.88 86 ALA A CA 1
ATOM 627 C C . ALA A 1 86 ? 31.889 -1.154 6.603 1.00 84.88 86 ALA A C 1
ATOM 629 O O . ALA A 1 86 ? 31.873 -2.168 7.305 1.00 84.88 86 ALA A O 1
ATOM 630 N N . GLY A 1 87 ? 32.979 -0.398 6.496 1.00 88.69 87 GLY A N 1
ATOM 631 C CA . GLY A 1 87 ? 34.236 -0.755 7.138 1.00 88.69 87 GLY A CA 1
ATOM 632 C C . GLY A 1 87 ? 35.453 -0.031 6.579 1.00 88.69 87 GLY A C 1
ATOM 633 O O . GLY A 1 87 ? 35.372 0.771 5.648 1.00 88.69 87 GLY A O 1
ATOM 634 N N . ARG A 1 88 ? 36.609 -0.348 7.161 1.00 92.50 88 ARG A N 1
ATOM 635 C CA . ARG A 1 88 ? 37.901 0.208 6.763 1.00 92.50 88 ARG A CA 1
ATOM 636 C C . ARG A 1 88 ? 38.592 -0.705 5.760 1.00 92.50 88 ARG A C 1
ATOM 638 O O . ARG A 1 88 ? 38.816 -1.877 6.065 1.00 92.50 88 ARG A O 1
ATOM 645 N N . TYR A 1 89 ? 39.016 -0.139 4.633 1.00 93.81 89 TYR A N 1
ATOM 646 C CA . TYR A 1 89 ? 39.639 -0.886 3.539 1.00 93.81 89 TYR A CA 1
ATOM 647 C C . TYR A 1 89 ? 40.957 -0.267 3.090 1.00 93.81 89 TYR A C 1
ATOM 649 O O . TYR A 1 89 ? 41.117 0.955 3.093 1.00 93.81 89 TYR A O 1
ATOM 657 N N . THR A 1 90 ? 41.897 -1.109 2.665 1.00 95.56 90 THR A N 1
ATOM 658 C CA . THR A 1 90 ? 43.086 -0.688 1.915 1.00 95.56 90 THR A CA 1
ATOM 659 C C . THR A 1 90 ? 42.876 -0.963 0.436 1.00 95.56 90 THR A C 1
ATOM 661 O O . THR A 1 90 ? 42.532 -2.073 0.050 1.00 95.56 90 THR A O 1
ATOM 664 N N . ILE A 1 91 ? 43.086 0.063 -0.382 1.00 95.88 91 ILE A N 1
ATOM 665 C CA . ILE A 1 91 ? 42.978 -0.001 -1.837 1.00 95.88 91 ILE A CA 1
ATOM 666 C C . ILE A 1 91 ? 44.391 0.011 -2.414 1.00 95.88 91 ILE A C 1
ATOM 668 O O . ILE A 1 91 ? 45.190 0.891 -2.083 1.00 95.88 91 ILE A O 1
ATOM 672 N N . GLU A 1 92 ? 44.678 -0.936 -3.300 1.00 96.00 92 GLU A N 1
ATOM 673 C CA . GLU A 1 92 ? 45.862 -0.973 -4.152 1.00 96.00 92 GLU A CA 1
ATOM 674 C C . GLU A 1 92 ? 45.435 -0.975 -5.623 1.00 96.00 92 GLU A C 1
ATOM 676 O O . GLU A 1 92 ? 44.660 -1.824 -6.054 1.00 96.00 92 GLU A O 1
ATOM 681 N N . ILE A 1 93 ? 45.964 -0.034 -6.400 1.00 96.81 93 ILE A N 1
ATOM 682 C CA . ILE A 1 93 ? 45.748 0.060 -7.845 1.00 96.81 93 ILE A CA 1
ATOM 683 C C . ILE A 1 93 ? 47.099 -0.128 -8.525 1.00 96.81 93 ILE A C 1
ATOM 685 O O . ILE A 1 93 ? 48.040 0.632 -8.281 1.00 96.81 93 ILE A O 1
ATOM 689 N N . GLY A 1 94 ? 47.198 -1.153 -9.365 1.00 95.75 94 GLY A N 1
ATOM 690 C CA . GLY A 1 94 ? 48.373 -1.447 -10.173 1.00 95.75 94 GLY A CA 1
ATOM 691 C C . GLY A 1 94 ? 48.240 -0.849 -11.568 1.00 95.75 94 GLY A C 1
ATOM 692 O O . GLY A 1 94 ? 47.216 -1.027 -12.229 1.00 95.75 94 GLY A O 1
ATOM 693 N N . ALA A 1 95 ? 49.284 -0.169 -12.035 1.00 94.56 95 ALA A N 1
ATOM 694 C CA . ALA A 1 95 ? 49.370 0.338 -13.401 1.00 94.56 95 ALA A CA 1
ATOM 695 C C . ALA A 1 95 ? 50.793 0.167 -13.948 1.00 94.56 95 ALA A C 1
ATOM 697 O O . ALA A 1 95 ? 51.766 0.448 -13.252 1.00 94.56 95 ALA A O 1
ATOM 698 N N . ALA A 1 96 ? 50.928 -0.264 -15.201 1.00 92.19 96 ALA A N 1
ATOM 699 C CA . ALA A 1 96 ? 52.210 -0.327 -15.905 1.00 92.19 96 ALA A CA 1
ATOM 700 C C . ALA A 1 96 ? 52.209 0.610 -17.116 1.00 92.19 96 ALA A C 1
ATOM 702 O O . ALA A 1 96 ? 51.236 0.660 -17.867 1.00 92.19 96 ALA A O 1
ATOM 703 N N . GLU A 1 97 ? 53.291 1.354 -17.339 1.00 87.19 97 GLU A N 1
ATOM 704 C CA . GLU A 1 97 ? 53.419 2.164 -18.554 1.00 87.19 97 GLU A CA 1
ATOM 705 C C . GLU A 1 97 ? 54.072 1.355 -19.674 1.00 87.19 97 GLU A C 1
ATOM 707 O O . GLU A 1 97 ? 55.221 0.935 -19.550 1.00 87.19 97 GLU A O 1
ATOM 712 N N . MET A 1 98 ? 53.349 1.159 -20.774 1.00 81.94 98 MET A N 1
ATOM 713 C CA . MET A 1 98 ? 53.799 0.351 -21.914 1.00 81.94 98 MET A CA 1
ATOM 714 C C . MET A 1 98 ? 54.127 1.203 -23.147 1.00 81.94 98 MET A C 1
ATOM 716 O O . MET A 1 98 ? 54.777 0.722 -24.073 1.00 81.94 98 MET A O 1
ATOM 720 N N . THR A 1 99 ? 53.711 2.473 -23.151 1.00 76.50 99 THR A N 1
ATOM 721 C CA . THR A 1 99 ? 53.671 3.335 -24.342 1.00 76.50 99 THR A CA 1
ATOM 722 C C . THR A 1 99 ? 54.398 4.665 -24.201 1.00 76.50 99 THR A C 1
ATOM 724 O O . THR A 1 99 ? 55.032 5.097 -25.160 1.00 76.50 99 THR A O 1
ATOM 727 N N . ALA A 1 100 ? 54.328 5.319 -23.043 1.00 80.06 100 ALA A N 1
ATOM 728 C CA . ALA A 1 100 ? 55.023 6.582 -22.827 1.00 80.06 100 ALA A CA 1
ATOM 729 C C . ALA A 1 100 ? 56.543 6.367 -22.776 1.00 80.06 100 ALA A C 1
ATOM 731 O O . ALA A 1 100 ? 57.032 5.400 -22.182 1.00 80.06 100 ALA A O 1
ATOM 732 N N . GLY A 1 101 ? 57.284 7.271 -23.413 1.00 83.75 101 GLY A N 1
ATOM 733 C CA . GLY A 1 101 ? 58.739 7.194 -23.552 1.00 83.75 101 GLY A CA 1
ATOM 734 C C . GLY A 1 101 ? 59.503 7.955 -22.470 1.00 83.75 101 GLY A C 1
ATOM 735 O O . GLY A 1 101 ? 60.701 7.720 -22.298 1.00 83.75 101 GLY A O 1
ATOM 736 N N . ALA A 1 102 ? 58.832 8.852 -21.744 1.00 91.81 102 ALA A N 1
ATOM 737 C CA . ALA A 1 102 ? 59.450 9.712 -20.743 1.00 91.81 102 ALA A CA 1
ATOM 738 C C . ALA A 1 102 ? 58.484 10.122 -19.620 1.00 91.81 102 ALA A C 1
ATOM 740 O O . ALA A 1 102 ? 57.261 10.033 -19.740 1.00 91.81 102 ALA A O 1
ATOM 741 N N . ALA A 1 103 ? 59.062 10.626 -18.525 1.00 92.88 103 ALA A N 1
ATOM 742 C CA . ALA A 1 103 ? 58.316 11.282 -17.458 1.00 92.88 103 ALA A CA 1
ATOM 743 C C . ALA A 1 103 ? 57.530 12.492 -17.993 1.00 92.88 103 ALA A C 1
ATOM 745 O O . ALA A 1 103 ? 57.964 13.197 -18.908 1.00 92.88 103 ALA A O 1
ATOM 746 N N . GLY A 1 104 ? 56.371 12.742 -17.398 1.00 91.00 104 GLY A N 1
ATOM 747 C CA . GLY A 1 104 ? 55.494 13.858 -17.714 1.00 91.00 104 GLY A CA 1
ATOM 748 C C . GLY A 1 104 ? 54.612 13.646 -18.940 1.00 91.00 104 GLY A C 1
ATOM 749 O O . GLY A 1 104 ? 53.974 14.599 -19.381 1.00 91.00 104 GLY A O 1
ATOM 750 N N . GLU A 1 105 ? 54.566 12.447 -19.521 1.00 90.06 105 GLU A N 1
ATOM 751 C CA . GLU A 1 105 ? 53.701 12.124 -20.667 1.00 90.06 105 GLU A CA 1
ATOM 752 C C . GLU A 1 105 ? 52.331 11.568 -20.251 1.00 90.06 105 GLU A C 1
ATOM 754 O O . GLU A 1 105 ? 51.352 11.779 -20.969 1.00 90.06 105 GLU A O 1
ATOM 759 N N . ARG A 1 106 ? 52.236 10.939 -19.070 1.00 92.94 106 ARG A N 1
ATOM 760 C CA . ARG A 1 106 ? 50.981 10.447 -18.490 1.00 92.94 106 ARG A CA 1
ATOM 761 C C . ARG A 1 106 ? 50.879 10.826 -17.016 1.00 92.94 106 ARG A C 1
ATOM 763 O O . ARG A 1 106 ? 51.601 10.280 -16.186 1.00 92.94 106 ARG A O 1
ATOM 770 N N . ILE A 1 107 ? 49.976 11.755 -16.719 1.00 96.00 107 ILE A N 1
ATOM 771 C CA . ILE A 1 107 ? 49.754 12.326 -15.393 1.00 96.00 107 ILE A CA 1
ATOM 772 C C . ILE A 1 107 ? 48.255 12.302 -15.087 1.00 96.00 107 ILE A C 1
ATOM 774 O O . ILE A 1 107 ? 47.443 12.775 -15.889 1.00 96.00 107 ILE A O 1
ATOM 778 N N . PHE A 1 108 ? 47.874 11.739 -13.940 1.00 97.44 108 PHE A N 1
ATOM 779 C CA . PHE A 1 108 ? 46.470 11.647 -13.538 1.00 97.44 108 PHE A CA 1
ATOM 780 C C . PHE A 1 108 ? 46.267 11.645 -12.022 1.00 97.44 108 PHE A C 1
ATOM 782 O O . PHE A 1 108 ? 47.167 11.363 -11.242 1.00 97.44 108 PHE A O 1
ATOM 789 N N . THR A 1 109 ? 45.053 11.962 -11.597 1.00 97.44 109 THR A N 1
ATOM 790 C CA . THR A 1 109 ? 44.613 11.924 -10.201 1.00 97.44 109 THR A CA 1
ATOM 791 C C . THR A 1 109 ? 43.658 10.749 -10.006 1.00 97.44 109 THR A C 1
ATOM 793 O O . THR A 1 109 ? 42.846 10.460 -10.887 1.00 97.44 109 THR A O 1
ATOM 796 N N . VAL A 1 110 ? 43.744 10.086 -8.851 1.00 97.50 110 VAL A N 1
ATOM 797 C CA . VAL A 1 110 ? 42.826 9.013 -8.444 1.00 97.50 110 VAL A CA 1
ATOM 798 C C . VAL A 1 110 ? 42.214 9.348 -7.091 1.00 97.50 110 VAL A C 1
ATOM 800 O O . VAL A 1 110 ? 42.938 9.644 -6.134 1.00 97.50 110 VAL A O 1
ATOM 803 N N . ARG A 1 111 ? 40.886 9.282 -6.994 1.00 95.69 111 ARG A N 1
ATOM 804 C CA . ARG A 1 111 ? 40.130 9.486 -5.749 1.00 95.69 111 ARG A CA 1
ATOM 805 C C . ARG A 1 111 ? 39.298 8.258 -5.414 1.00 95.69 111 ARG A C 1
ATOM 807 O O . ARG A 1 111 ? 38.822 7.592 -6.321 1.00 95.69 111 ARG A O 1
ATOM 814 N N . ALA A 1 112 ? 39.100 7.995 -4.130 1.00 92.50 112 ALA A N 1
ATOM 815 C CA . ALA A 1 112 ? 38.152 7.015 -3.619 1.00 92.50 112 ALA A CA 1
ATOM 816 C C . ALA A 1 112 ? 37.143 7.743 -2.723 1.00 92.50 112 ALA A C 1
ATOM 818 O O . ALA A 1 112 ? 37.477 8.148 -1.607 1.00 92.50 112 ALA A O 1
ATOM 819 N N . GLY A 1 113 ? 35.938 7.988 -3.243 1.00 82.81 113 GLY A N 1
ATOM 820 C CA . GLY A 1 113 ? 35.015 8.962 -2.651 1.00 82.81 113 GLY A CA 1
ATOM 821 C C . GLY A 1 113 ? 35.669 10.347 -2.514 1.00 82.81 113 GLY A C 1
ATOM 822 O O . GLY A 1 113 ? 36.293 10.852 -3.449 1.00 82.81 113 GLY A O 1
ATOM 823 N N . ASP A 1 114 ? 35.588 10.948 -1.326 1.00 80.12 114 ASP A N 1
ATOM 824 C CA . ASP A 1 114 ? 36.187 12.264 -1.056 1.00 80.12 114 ASP A CA 1
ATOM 825 C C . ASP A 1 114 ? 37.721 12.226 -0.931 1.00 80.12 114 ASP A C 1
ATOM 827 O O . ASP A 1 114 ? 38.389 13.263 -1.039 1.00 80.12 114 ASP A O 1
ATOM 831 N N . GLN A 1 115 ? 38.304 11.039 -0.738 1.00 89.62 115 GLN A N 1
ATOM 832 C CA . GLN A 1 115 ? 39.719 10.872 -0.435 1.00 89.62 115 GLN A CA 1
ATOM 833 C C . GLN A 1 115 ? 40.580 10.797 -1.697 1.00 89.62 115 GLN A C 1
ATOM 835 O O . GLN A 1 115 ? 40.292 10.052 -2.628 1.00 89.62 115 GLN A O 1
ATOM 840 N N . VAL A 1 116 ? 41.686 11.540 -1.715 1.00 94.81 116 VAL A N 1
ATOM 841 C CA . VAL A 1 116 ? 42.674 11.490 -2.801 1.00 94.81 116 VAL A CA 1
ATOM 842 C C . VAL A 1 116 ? 43.661 10.355 -2.532 1.00 94.81 116 VAL A C 1
ATOM 844 O O . VAL A 1 116 ? 44.353 10.376 -1.517 1.00 94.81 116 VAL A O 1
ATOM 847 N N . LEU A 1 117 ? 43.724 9.370 -3.431 1.00 94.31 117 LEU A N 1
ATOM 848 C CA . LEU A 1 117 ? 44.685 8.263 -3.362 1.00 94.31 117 LEU A CA 1
ATOM 849 C C . LEU A 1 117 ? 46.012 8.625 -4.039 1.00 94.31 117 LEU A C 1
ATOM 851 O O . LEU A 1 117 ? 47.076 8.244 -3.562 1.00 94.31 117 LEU A O 1
ATOM 855 N N . ALA A 1 118 ? 45.949 9.377 -5.140 1.00 95.94 118 ALA A N 1
ATOM 856 C CA . ALA A 1 118 ? 47.112 9.941 -5.816 1.00 95.94 118 ALA A CA 1
ATOM 857 C C . ALA A 1 118 ? 46.730 11.251 -6.515 1.00 95.94 118 ALA A C 1
ATOM 859 O O . ALA A 1 118 ? 45.650 11.339 -7.094 1.00 95.94 118 ALA A O 1
ATOM 860 N N . GLN A 1 119 ? 47.608 12.253 -6.470 1.00 96.06 119 GLN A N 1
ATOM 861 C CA . GLN A 1 119 ? 47.401 13.569 -7.079 1.00 96.06 119 GLN A CA 1
ATOM 862 C C . GLN A 1 119 ? 48.525 13.861 -8.066 1.00 96.06 119 GLN A C 1
ATOM 864 O O . GLN A 1 119 ? 49.687 13.713 -7.696 1.00 96.06 119 GLN A O 1
ATOM 869 N N . GLU A 1 120 ? 48.181 14.280 -9.289 1.00 95.31 120 GLU A N 1
ATOM 870 C CA . GLU A 1 120 ? 49.154 14.531 -10.370 1.00 95.31 120 GLU A CA 1
ATOM 871 C C . GLU A 1 120 ? 50.189 13.395 -10.503 1.00 95.31 120 GLU A C 1
ATOM 873 O O . GLU A 1 120 ? 51.398 13.608 -10.586 1.00 95.31 120 GLU A O 1
ATOM 878 N N . PHE A 1 121 ? 49.702 12.155 -10.473 1.00 96.44 121 PHE A N 1
ATOM 879 C CA . PHE A 1 121 ? 50.515 10.951 -10.493 1.00 96.44 121 PHE A CA 1
ATOM 880 C C . PHE A 1 121 ? 51.134 10.736 -11.871 1.00 96.44 121 PHE A C 1
ATOM 882 O O . PHE A 1 121 ? 50.440 10.364 -12.818 1.00 96.44 121 PHE A O 1
ATOM 889 N N . ASP A 1 122 ? 52.444 10.949 -11.970 1.00 96.44 122 ASP A N 1
ATOM 890 C CA . ASP A 1 122 ? 53.240 10.611 -13.147 1.00 96.44 122 ASP A CA 1
ATOM 891 C C . ASP A 1 122 ? 53.595 9.121 -13.129 1.00 96.44 122 ASP A C 1
ATOM 893 O O . ASP A 1 122 ? 54.462 8.679 -12.368 1.00 96.44 122 ASP A O 1
ATOM 897 N N . LEU A 1 123 ? 52.917 8.343 -13.975 1.00 94.69 123 LEU A N 1
ATOM 898 C CA . LEU A 1 123 ? 53.060 6.889 -13.996 1.00 94.69 123 LEU A CA 1
ATOM 899 C C . LEU A 1 123 ? 54.482 6.448 -14.364 1.00 94.69 123 LEU A C 1
ATOM 901 O O . LEU A 1 123 ? 55.021 5.538 -13.735 1.00 94.69 123 LEU A O 1
ATOM 905 N N . PHE A 1 124 ? 55.103 7.086 -15.359 1.00 93.19 124 PHE A N 1
ATOM 906 C CA . PHE A 1 124 ? 56.431 6.698 -15.837 1.00 93.19 124 PHE A CA 1
ATOM 907 C C . PHE A 1 124 ? 57.505 7.025 -14.796 1.00 93.19 124 PHE A C 1
ATOM 909 O O . PHE A 1 124 ? 58.391 6.204 -14.536 1.00 93.19 124 PHE A O 1
ATOM 916 N N . ALA A 1 125 ? 57.415 8.206 -14.174 1.00 93.88 125 ALA A N 1
ATOM 917 C CA . ALA A 1 125 ? 58.329 8.604 -13.108 1.00 93.88 125 ALA A CA 1
ATOM 918 C C . ALA A 1 125 ? 58.170 7.713 -11.869 1.00 93.88 125 ALA A C 1
ATOM 920 O O . ALA A 1 125 ? 59.171 7.241 -11.328 1.00 93.88 125 ALA A O 1
ATOM 921 N N . ALA A 1 126 ? 56.931 7.429 -11.455 1.00 93.50 126 ALA A N 1
ATOM 922 C CA . ALA A 1 126 ? 56.642 6.582 -10.300 1.00 93.50 126 ALA A CA 1
ATOM 923 C C . ALA A 1 126 ? 57.075 5.122 -10.510 1.00 93.50 126 ALA A C 1
ATOM 925 O O . ALA A 1 126 ? 57.556 4.484 -9.575 1.00 93.50 126 ALA A O 1
ATOM 926 N N . ALA A 1 127 ? 56.942 4.597 -11.731 1.00 90.31 127 ALA A N 1
ATOM 927 C CA . ALA A 1 127 ? 57.384 3.249 -12.084 1.00 90.31 127 ALA A CA 1
ATOM 928 C C . ALA A 1 127 ? 58.913 3.138 -12.259 1.00 90.31 127 ALA A C 1
ATOM 930 O O . ALA A 1 127 ? 59.468 2.039 -12.210 1.00 90.31 127 ALA A O 1
ATOM 931 N N . GLY A 1 128 ? 59.613 4.258 -12.485 1.00 91.19 128 GLY A N 1
ATOM 932 C CA . GLY A 1 128 ? 61.047 4.274 -12.787 1.00 91.19 128 GLY A CA 1
ATOM 933 C C . GLY A 1 128 ? 61.379 3.795 -14.206 1.00 91.19 128 GLY A C 1
ATOM 934 O O . GLY A 1 128 ? 62.425 3.165 -14.417 1.00 91.19 128 GLY A O 1
ATOM 935 N N . GLY A 1 129 ? 60.483 4.058 -15.164 1.00 88.31 129 GLY A N 1
ATOM 936 C CA . GLY A 1 129 ? 60.634 3.731 -16.585 1.00 88.31 129 GLY A CA 1
ATOM 937 C C . GLY A 1 129 ? 59.493 2.894 -17.176 1.00 88.31 129 GLY A C 1
ATOM 938 O O . GLY A 1 129 ? 58.642 2.373 -16.461 1.00 88.31 129 GLY A O 1
ATOM 939 N N . ALA A 1 130 ? 59.503 2.735 -18.503 1.00 88.19 130 ALA A N 1
ATOM 940 C CA . ALA A 1 130 ? 58.546 1.889 -19.218 1.00 88.19 130 ALA A CA 1
ATOM 941 C C . ALA A 1 130 ? 58.697 0.398 -18.869 1.00 88.19 130 ALA A C 1
ATOM 943 O O . ALA A 1 130 ? 59.799 -0.088 -18.592 1.00 88.19 130 ALA A O 1
ATOM 944 N N . ARG A 1 131 ? 57.590 -0.342 -18.989 1.00 87.44 131 ARG A N 1
ATOM 945 C CA . ARG A 1 131 ? 57.434 -1.778 -18.694 1.00 87.44 131 ARG A CA 1
ATOM 946 C C . ARG A 1 131 ? 57.735 -2.127 -17.239 1.00 87.44 131 ARG A C 1
ATOM 948 O O . ARG A 1 131 ? 58.247 -3.209 -16.946 1.00 87.44 131 ARG A O 1
ATOM 955 N N . LYS A 1 132 ? 57.408 -1.204 -16.336 1.00 91.00 132 LYS A N 1
ATOM 956 C CA . LYS A 1 132 ? 57.492 -1.385 -14.889 1.00 91.00 132 LYS A CA 1
ATOM 957 C C . LYS A 1 132 ? 56.152 -1.051 -14.246 1.00 91.00 132 LYS A C 1
ATOM 959 O O . LYS A 1 132 ? 55.461 -0.137 -14.698 1.00 91.00 132 LYS A O 1
ATOM 964 N N . VAL A 1 133 ? 55.784 -1.798 -13.212 1.00 93.00 133 VAL A N 1
ATOM 965 C CA . VAL A 1 133 ? 54.554 -1.570 -12.446 1.00 93.00 133 VAL A CA 1
ATOM 966 C C . VAL A 1 133 ? 54.774 -0.467 -11.416 1.00 93.00 133 VAL A C 1
ATOM 968 O O . VAL A 1 133 ? 55.679 -0.561 -10.588 1.00 93.00 133 VAL A O 1
ATOM 971 N N . ALA A 1 134 ? 53.897 0.532 -11.410 1.00 95.06 134 ALA A N 1
ATOM 972 C CA . ALA A 1 134 ? 53.695 1.421 -10.275 1.00 95.06 134 ALA A CA 1
ATOM 973 C C . ALA A 1 134 ? 52.423 1.026 -9.515 1.00 95.06 134 ALA A C 1
ATOM 975 O O . ALA A 1 134 ? 51.457 0.524 -10.095 1.00 95.06 134 ALA A O 1
ATOM 976 N N . LYS A 1 135 ? 52.422 1.270 -8.202 1.00 94.56 135 LYS A N 1
ATOM 977 C CA . LYS A 1 135 ? 51.289 0.976 -7.320 1.00 94.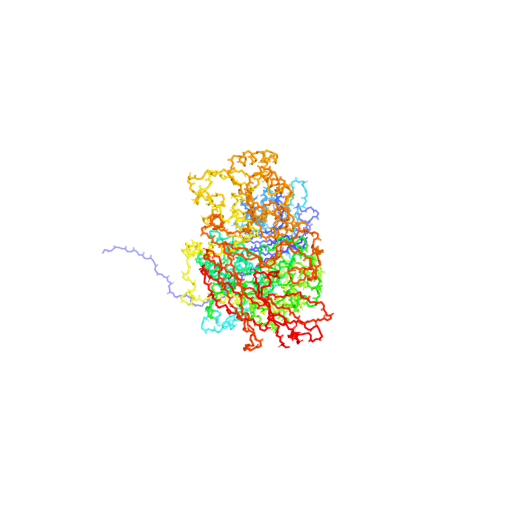56 135 LYS A CA 1
ATOM 978 C C . LYS A 1 135 ? 50.815 2.246 -6.632 1.00 94.56 135 LYS A C 1
ATOM 980 O O . LYS A 1 135 ? 51.602 2.919 -5.970 1.00 94.56 135 LYS A O 1
ATOM 985 N N . ILE A 1 136 ? 49.527 2.535 -6.750 1.00 96.44 136 ILE A N 1
ATOM 986 C CA . ILE A 1 136 ? 48.840 3.574 -5.984 1.00 96.44 136 ILE A CA 1
ATOM 987 C C . ILE A 1 136 ? 48.174 2.887 -4.795 1.00 96.44 136 ILE A C 1
ATOM 989 O O . ILE A 1 136 ? 47.479 1.889 -4.974 1.00 96.44 136 ILE A O 1
ATOM 993 N N . ARG A 1 137 ? 48.398 3.392 -3.580 1.00 94.81 137 ARG A N 1
ATOM 994 C CA . ARG A 1 137 ? 47.854 2.804 -2.351 1.00 94.81 137 ARG A CA 1
ATOM 995 C C . ARG A 1 137 ? 47.210 3.861 -1.472 1.00 94.81 137 ARG A C 1
ATOM 997 O O . ARG A 1 137 ? 47.772 4.937 -1.293 1.00 94.81 137 ARG A O 1
ATOM 1004 N N . GLY A 1 138 ? 46.089 3.520 -0.851 1.00 93.12 138 GLY A N 1
ATOM 1005 C CA . GLY A 1 138 ? 45.497 4.334 0.205 1.00 93.12 138 GLY A CA 1
ATOM 1006 C C . GLY A 1 138 ? 44.509 3.552 1.055 1.00 93.12 138 GLY A C 1
ATOM 1007 O O . GLY A 1 138 ? 44.197 2.398 0.779 1.00 93.12 138 GLY A O 1
ATOM 1008 N N . THR A 1 139 ? 44.044 4.174 2.131 1.00 92.62 139 THR A N 1
ATOM 1009 C CA . THR A 1 139 ? 43.107 3.564 3.080 1.00 92.62 139 THR A CA 1
ATOM 1010 C C . THR A 1 139 ? 41.879 4.435 3.190 1.00 92.62 139 THR A C 1
ATOM 1012 O O . THR A 1 139 ? 42.037 5.633 3.403 1.00 92.62 139 THR A O 1
ATOM 1015 N N . ILE A 1 140 ? 40.697 3.838 3.101 1.00 91.19 140 ILE A N 1
ATOM 1016 C CA . ILE A 1 140 ? 39.413 4.535 3.192 1.00 91.19 140 ILE A CA 1
ATOM 1017 C C . ILE A 1 140 ? 38.559 3.970 4.328 1.00 91.19 140 ILE A C 1
ATOM 1019 O O . ILE A 1 140 ? 38.734 2.821 4.740 1.00 91.19 140 ILE A O 1
ATOM 1023 N N . GLU A 1 141 ? 37.604 4.772 4.787 1.00 89.44 141 GLU A N 1
ATOM 1024 C CA . GLU A 1 141 ? 36.462 4.324 5.587 1.00 89.44 141 GLU A CA 1
ATOM 1025 C C . GLU A 1 141 ? 35.219 4.353 4.693 1.00 89.44 141 GLU A C 1
ATOM 1027 O O . GLU A 1 141 ? 34.841 5.407 4.175 1.00 89.44 141 GLU A O 1
ATOM 1032 N N . LYS A 1 142 ? 34.595 3.194 4.481 1.00 83.62 142 LYS A N 1
ATOM 1033 C CA . LYS A 1 142 ? 33.383 3.042 3.676 1.00 83.62 142 LYS A CA 1
ATOM 1034 C C . LYS A 1 142 ? 32.165 2.993 4.595 1.00 83.62 142 LYS A C 1
ATOM 1036 O O . LYS A 1 142 ? 32.094 2.163 5.495 1.00 83.62 142 LYS A O 1
ATOM 1041 N N . SER A 1 143 ? 31.203 3.886 4.368 1.00 77.00 143 SER A N 1
ATOM 1042 C CA . SER A 1 143 ? 29.872 3.824 4.992 1.00 77.00 143 SER A CA 1
ATOM 1043 C C . SER A 1 143 ? 28.965 2.839 4.253 1.00 77.00 143 SER A C 1
ATOM 1045 O O . SER A 1 143 ? 29.281 2.460 3.131 1.00 77.00 143 SER A O 1
ATOM 1047 N N . ASP A 1 144 ? 27.836 2.461 4.848 1.00 70.62 144 ASP A N 1
ATOM 1048 C CA . ASP A 1 144 ? 26.841 1.588 4.213 1.00 70.62 144 ASP A CA 1
ATOM 1049 C C . ASP A 1 144 ? 26.366 2.134 2.846 1.00 70.62 144 ASP A C 1
ATOM 1051 O O . ASP A 1 144 ? 26.194 3.350 2.680 1.00 70.62 144 ASP A O 1
ATOM 1055 N N . ASP A 1 145 ? 26.177 1.244 1.868 1.00 57.12 145 ASP A N 1
ATOM 1056 C CA . ASP A 1 145 ? 25.719 1.589 0.514 1.00 57.12 145 ASP A CA 1
ATOM 1057 C C . ASP A 1 145 ? 24.352 2.287 0.536 1.00 57.12 145 ASP A C 1
ATOM 1059 O O . ASP A 1 145 ? 24.145 3.233 -0.224 1.00 57.12 145 ASP A O 1
ATOM 1063 N N . ALA A 1 146 ? 23.455 1.916 1.455 1.00 48.34 146 ALA A N 1
ATOM 1064 C CA . ALA A 1 146 ? 22.139 2.540 1.594 1.00 48.34 146 ALA A CA 1
ATOM 1065 C C . ALA A 1 146 ? 22.211 4.012 2.049 1.00 48.34 146 ALA A C 1
ATOM 1067 O O . ALA A 1 146 ? 21.267 4.770 1.840 1.00 48.34 146 ALA A O 1
ATOM 1068 N N . LEU A 1 147 ? 23.327 4.434 2.658 1.00 49.16 147 LEU A N 1
ATOM 1069 C CA . LEU A 1 147 ? 23.510 5.793 3.183 1.00 49.16 147 LEU A CA 1
ATOM 1070 C C . LEU A 1 147 ? 24.293 6.714 2.242 1.00 49.16 147 LEU A C 1
ATOM 1072 O O . LEU A 1 147 ? 24.036 7.917 2.210 1.00 49.16 147 LEU A O 1
ATOM 1076 N N . ARG A 1 148 ? 25.300 6.189 1.530 1.00 61.44 148 ARG A N 1
ATOM 1077 C CA . ARG A 1 148 ? 26.216 7.001 0.698 1.00 61.44 148 ARG A CA 1
ATOM 1078 C C . ARG A 1 148 ? 26.482 6.440 -0.698 1.00 61.44 148 ARG A C 1
ATOM 1080 O O . ARG A 1 148 ? 27.297 7.006 -1.424 1.00 61.44 148 ARG A O 1
ATOM 1087 N N . GLY A 1 149 ? 25.794 5.372 -1.081 1.00 68.50 149 GLY A N 1
ATOM 1088 C CA 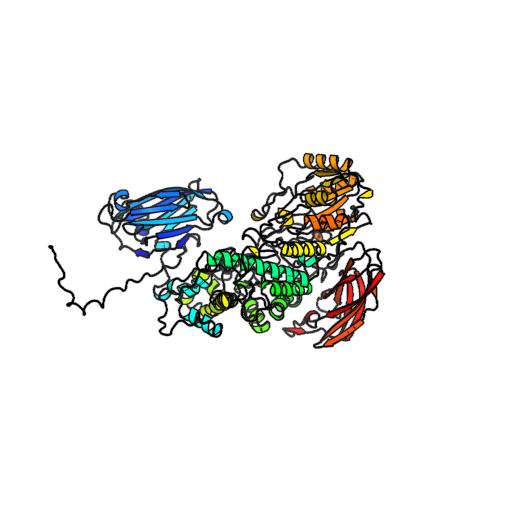. GLY A 1 149 ? 26.020 4.682 -2.343 1.00 68.50 149 GLY A CA 1
ATOM 1089 C C . GLY A 1 149 ? 27.290 3.817 -2.349 1.00 68.50 149 GLY A C 1
ATOM 1090 O O . GLY A 1 149 ? 28.023 3.754 -1.350 1.00 68.50 149 GLY A O 1
ATOM 1091 N N . PRO A 1 150 ? 27.549 3.137 -3.479 1.00 81.25 150 PRO A N 1
ATOM 1092 C CA . PRO A 1 150 ? 28.680 2.226 -3.653 1.00 81.25 150 PRO A CA 1
ATOM 1093 C C . PRO A 1 150 ? 30.029 2.959 -3.609 1.00 81.25 150 PRO A C 1
ATOM 1095 O O . PRO A 1 150 ? 30.111 4.176 -3.793 1.00 81.25 150 PRO A O 1
ATOM 1098 N N . LEU A 1 151 ? 31.123 2.227 -3.372 1.00 87.25 151 LEU A N 1
ATOM 1099 C CA . LEU A 1 151 ? 32.464 2.816 -3.395 1.00 87.25 151 LEU A CA 1
ATOM 1100 C C . LEU A 1 151 ? 32.835 3.195 -4.832 1.00 87.25 151 LEU A C 1
ATOM 1102 O O . LEU A 1 151 ? 32.790 2.354 -5.720 1.00 87.25 151 LEU A O 1
ATOM 1106 N N . GLN A 1 152 ? 33.267 4.435 -5.051 1.00 89.06 152 GLN A N 1
ATOM 1107 C CA . GLN A 1 152 ? 33.697 4.914 -6.364 1.00 89.06 152 GLN A CA 1
ATOM 1108 C C . GLN A 1 152 ? 35.184 5.260 -6.372 1.00 89.06 152 GLN A C 1
ATOM 1110 O O . GLN A 1 152 ? 35.633 6.073 -5.559 1.00 89.06 152 GLN A O 1
ATOM 1115 N N . LEU A 1 153 ? 35.929 4.678 -7.313 1.00 94.38 153 LEU A N 1
ATOM 1116 C CA . LEU A 1 153 ? 37.297 5.057 -7.657 1.00 94.38 153 LEU A CA 1
ATOM 1117 C C . LEU A 1 153 ? 37.264 5.923 -8.917 1.00 94.38 153 LEU A C 1
ATOM 1119 O O . LEU A 1 153 ? 37.009 5.420 -10.009 1.00 94.38 153 LEU A O 1
ATOM 1123 N N . VAL A 1 154 ? 37.510 7.220 -8.770 1.00 93.19 154 VAL A N 1
ATOM 1124 C CA . VAL A 1 154 ? 37.441 8.198 -9.863 1.00 93.19 154 VAL A CA 1
ATOM 1125 C C . VAL A 1 154 ? 38.843 8.495 -10.37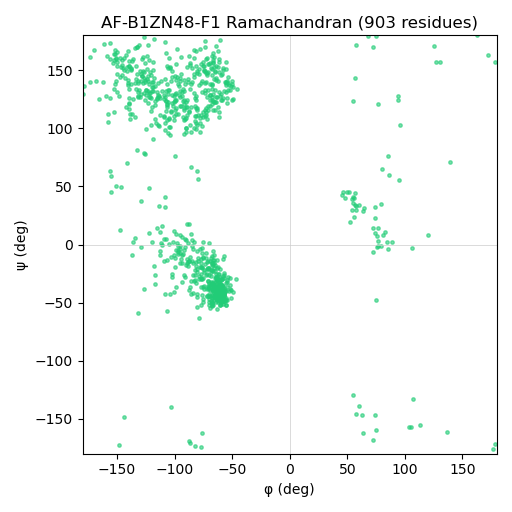3 1.00 93.19 154 VAL A C 1
ATOM 1127 O O . VAL A 1 154 ? 39.705 8.943 -9.613 1.00 93.19 154 VAL A O 1
ATOM 1130 N N . PHE A 1 155 ? 39.055 8.284 -11.667 1.00 97.06 155 PHE A N 1
ATOM 1131 C CA . PHE A 1 155 ? 40.295 8.553 -12.385 1.00 97.06 155 PHE A CA 1
ATOM 1132 C C . PHE A 1 155 ? 40.125 9.817 -13.228 1.00 97.06 155 PHE A C 1
ATOM 1134 O O . PHE A 1 155 ? 39.115 9.988 -13.909 1.00 97.06 155 PHE A O 1
ATOM 1141 N N . THR A 1 156 ? 41.087 10.738 -13.185 1.00 95.06 156 THR A N 1
ATOM 1142 C CA . THR A 1 156 ? 41.020 12.002 -13.942 1.00 95.06 156 THR A CA 1
ATOM 1143 C C . THR A 1 156 ? 42.390 12.385 -14.477 1.00 95.06 156 THR A C 1
ATOM 1145 O O . THR A 1 156 ? 43.323 12.608 -13.706 1.00 95.06 156 THR A O 1
ATOM 1148 N N . ALA A 1 157 ? 42.524 12.473 -15.797 1.00 94.44 157 ALA A N 1
ATOM 1149 C CA . ALA A 1 157 ? 43.799 12.693 -16.463 1.00 94.44 157 ALA A CA 1
ATOM 1150 C C . ALA A 1 157 ? 44.109 14.184 -16.662 1.00 94.44 157 ALA A C 1
ATOM 1152 O O . ALA A 1 157 ? 43.374 14.898 -17.350 1.00 94.44 157 ALA A O 1
ATOM 1153 N N . SER A 1 158 ? 45.244 14.654 -16.141 1.00 92.75 158 SER A N 1
ATOM 1154 C CA . SER A 1 158 ? 45.753 16.004 -16.418 1.00 92.75 158 SER A CA 1
ATOM 1155 C C . SER A 1 158 ? 46.584 16.035 -17.707 1.00 92.75 158 SER A C 1
ATOM 1157 O O . SER A 1 158 ? 46.511 17.005 -18.464 1.00 92.75 158 SER A O 1
ATOM 1159 N N . LYS A 1 159 ? 47.280 14.941 -18.049 1.00 90.44 159 LYS A N 1
ATOM 1160 C CA . LYS A 1 159 ? 48.039 14.779 -19.304 1.00 90.44 159 LYS A CA 1
ATOM 1161 C C . LYS A 1 159 ? 48.116 13.304 -19.719 1.00 90.44 159 LYS A C 1
ATOM 1163 O O . LYS A 1 159 ? 48.317 12.451 -18.865 1.00 90.44 159 LYS A O 1
ATOM 1168 N N . GLY A 1 160 ? 47.950 12.996 -21.009 1.00 89.75 160 GLY A N 1
ATOM 1169 C CA . GLY A 1 160 ? 47.724 11.609 -21.456 1.00 89.75 160 GLY A CA 1
ATOM 1170 C C . GLY A 1 160 ? 46.409 11.046 -20.897 1.00 89.75 160 GLY A C 1
ATOM 1171 O O . GLY A 1 160 ? 45.570 11.823 -20.450 1.00 89.75 160 GLY A O 1
ATOM 1172 N N . ASP A 1 161 ? 46.219 9.728 -20.893 1.00 92.50 161 ASP A N 1
ATOM 1173 C CA . ASP A 1 161 ? 45.026 9.113 -20.281 1.00 92.50 161 ASP A CA 1
ATOM 1174 C C . ASP A 1 161 ? 45.335 8.564 -18.884 1.00 92.50 161 ASP A C 1
ATOM 1176 O O . ASP A 1 161 ? 46.421 8.039 -18.635 1.00 92.50 161 ASP A O 1
ATOM 1180 N N . ALA A 1 162 ? 44.389 8.644 -17.955 1.00 94.50 162 ALA A N 1
ATOM 1181 C CA . ALA A 1 162 ? 44.483 7.901 -16.704 1.00 94.50 162 ALA A CA 1
ATOM 1182 C C . ALA A 1 162 ? 44.329 6.410 -17.012 1.00 94.50 162 ALA A C 1
ATOM 1184 O O . ALA A 1 162 ? 43.685 6.072 -18.002 1.00 94.50 162 ALA A O 1
ATOM 1185 N N . LYS A 1 163 ? 44.914 5.515 -16.208 1.00 94.19 163 LYS A N 1
ATOM 1186 C CA . LYS A 1 163 ? 44.763 4.072 -16.439 1.00 94.19 163 LYS A CA 1
ATOM 1187 C C . LYS A 1 163 ? 44.894 3.221 -15.184 1.00 94.19 163 LYS A C 1
ATOM 1189 O O . LYS A 1 163 ? 45.559 3.625 -14.229 1.00 94.19 163 LYS A O 1
ATOM 1194 N N . PHE A 1 164 ? 44.342 2.014 -15.242 1.00 95.06 164 PHE A N 1
ATOM 1195 C CA . PHE A 1 164 ? 44.667 0.924 -14.323 1.00 95.06 164 PHE A CA 1
ATOM 1196 C C . PHE A 1 164 ? 44.759 -0.411 -15.070 1.00 95.06 164 PHE A C 1
ATOM 1198 O O . PHE A 1 164 ? 44.148 -0.599 -16.119 1.00 95.06 164 PHE A O 1
ATOM 1205 N N . ASN A 1 165 ? 45.538 -1.332 -14.511 1.00 93.50 165 ASN A N 1
ATOM 1206 C CA . ASN A 1 165 ? 45.632 -2.722 -14.950 1.00 93.50 165 ASN A CA 1
ATOM 1207 C C . ASN A 1 165 ? 44.958 -3.652 -13.929 1.00 93.50 165 ASN A C 1
ATOM 1209 O O . ASN A 1 165 ? 44.214 -4.550 -14.305 1.00 93.50 165 ASN A O 1
ATOM 1213 N N . THR A 1 166 ? 45.174 -3.411 -12.631 1.00 93.19 166 THR A N 1
ATOM 1214 C CA . THR A 1 166 ? 44.610 -4.226 -11.542 1.00 93.19 166 THR A CA 1
ATOM 1215 C C . THR A 1 166 ? 44.112 -3.359 -10.394 1.00 93.19 166 THR A C 1
ATOM 1217 O O . THR A 1 166 ? 44.700 -2.312 -10.109 1.00 93.19 166 THR A O 1
ATOM 1220 N N . VAL A 1 167 ? 43.092 -3.823 -9.678 1.00 93.88 167 VAL A N 1
ATOM 1221 C CA . VAL A 1 167 ? 42.616 -3.215 -8.430 1.00 93.88 167 VAL A CA 1
ATOM 1222 C C . VAL A 1 167 ? 42.409 -4.306 -7.387 1.00 93.88 167 VAL A C 1
ATOM 1224 O O . VAL A 1 167 ? 41.799 -5.336 -7.660 1.00 93.88 167 VAL A O 1
ATOM 1227 N N . THR A 1 168 ? 42.892 -4.057 -6.175 1.00 92.75 168 THR A N 1
ATOM 1228 C CA . THR A 1 168 ? 42.710 -4.937 -5.021 1.00 92.75 168 THR A CA 1
ATOM 1229 C C . THR A 1 168 ? 42.253 -4.110 -3.826 1.00 92.75 168 THR A C 1
ATOM 1231 O O . THR A 1 168 ? 42.841 -3.075 -3.509 1.00 92.75 168 THR A O 1
ATOM 1234 N N . ILE A 1 169 ? 41.205 -4.572 -3.156 1.00 92.62 169 ILE A N 1
ATOM 1235 C CA . ILE A 1 169 ? 40.633 -3.984 -1.950 1.00 92.62 169 ILE A CA 1
ATOM 1236 C C . ILE A 1 169 ? 40.718 -5.034 -0.850 1.00 92.62 169 ILE A C 1
ATOM 1238 O O . ILE A 1 169 ? 40.115 -6.101 -0.955 1.00 92.62 169 ILE A O 1
ATOM 1242 N N . THR A 1 170 ? 41.456 -4.732 0.213 1.00 93.31 170 THR A N 1
ATOM 1243 C CA . THR A 1 170 ? 41.600 -5.612 1.373 1.00 93.31 170 THR A CA 1
ATOM 1244 C C . THR A 1 170 ? 40.928 -5.019 2.601 1.00 93.31 170 THR A C 1
ATOM 1246 O O . THR A 1 170 ? 40.970 -3.807 2.835 1.00 93.31 170 THR A O 1
ATOM 1249 N N . ASP A 1 171 ? 40.283 -5.873 3.388 1.00 89.75 171 ASP A N 1
ATOM 1250 C CA . ASP A 1 171 ? 39.691 -5.492 4.664 1.00 89.75 171 ASP A CA 1
ATOM 1251 C C . ASP A 1 171 ? 40.763 -5.272 5.750 1.00 89.75 171 ASP A C 1
ATOM 1253 O O . ASP A 1 171 ? 41.963 -5.501 5.567 1.00 89.75 171 ASP A O 1
ATOM 1257 N N . ARG A 1 172 ? 40.327 -4.825 6.931 1.00 84.62 172 ARG A N 1
ATOM 1258 C CA . ARG A 1 172 ? 41.211 -4.576 8.080 1.00 84.62 172 ARG A CA 1
ATOM 1259 C C . ARG A 1 172 ? 41.934 -5.832 8.595 1.00 84.62 172 ARG A C 1
ATOM 1261 O O . ARG A 1 172 ? 42.981 -5.691 9.227 1.00 84.62 172 ARG A O 1
ATOM 1268 N N . ALA A 1 173 ? 41.387 -7.025 8.371 1.00 82.19 173 ALA A N 1
ATOM 1269 C CA . ALA A 1 173 ? 42.001 -8.294 8.756 1.00 82.19 173 ALA A CA 1
ATOM 1270 C C . ALA A 1 173 ? 43.026 -8.792 7.718 1.00 82.19 173 ALA A C 1
ATOM 1272 O O . ALA A 1 173 ? 43.704 -9.790 7.964 1.00 82.19 173 ALA A O 1
ATOM 1273 N N . GLY A 1 174 ? 43.176 -8.086 6.592 1.00 78.88 174 GLY A N 1
ATOM 1274 C CA . GLY A 1 174 ? 44.033 -8.485 5.479 1.00 78.88 174 GLY A CA 1
ATOM 1275 C C . GLY A 1 174 ? 43.369 -9.488 4.534 1.00 78.88 174 GLY A C 1
ATOM 1276 O O . GLY A 1 174 ? 44.059 -10.040 3.679 1.00 78.88 174 GLY A O 1
ATOM 1277 N N . GLY A 1 175 ? 42.062 -9.724 4.680 1.00 82.44 175 GLY A N 1
ATOM 1278 C CA . GLY A 1 175 ? 41.263 -10.503 3.742 1.00 82.44 175 GLY A CA 1
ATOM 1279 C C . GLY A 1 175 ? 41.033 -9.726 2.449 1.00 82.44 175 GLY A C 1
ATOM 1280 O O . GLY A 1 175 ? 40.817 -8.514 2.467 1.00 82.44 175 GLY A O 1
ATOM 1281 N N . GLU A 1 176 ? 41.100 -10.413 1.314 1.00 84.00 176 GLU A N 1
ATOM 1282 C CA . GLU A 1 176 ? 40.766 -9.836 0.013 1.00 84.00 176 GLU A CA 1
ATOM 1283 C C . GLU A 1 176 ? 39.246 -9.684 -0.093 1.00 84.00 176 GLU A C 1
ATOM 1285 O O . GLU A 1 176 ? 38.517 -10.672 -0.133 1.00 84.00 176 GLU A O 1
ATOM 1290 N N . ALA A 1 177 ? 38.767 -8.439 -0.075 1.00 82.50 177 ALA A N 1
ATOM 1291 C CA . ALA A 1 177 ? 37.345 -8.129 -0.164 1.00 82.50 177 ALA A CA 1
ATOM 1292 C C . ALA A 1 177 ? 36.882 -8.091 -1.625 1.00 82.50 177 ALA A C 1
ATOM 1294 O O . ALA A 1 177 ? 35.812 -8.599 -1.939 1.00 82.50 177 ALA A O 1
ATOM 1295 N N . VAL A 1 178 ? 37.692 -7.491 -2.504 1.00 84.81 178 VAL A N 1
ATOM 1296 C CA . VAL A 1 178 ? 37.475 -7.438 -3.957 1.00 84.81 178 VAL A CA 1
ATOM 1297 C C . VAL A 1 178 ? 38.836 -7.387 -4.648 1.00 84.81 178 VAL A C 1
ATOM 1299 O O . VAL A 1 178 ? 39.660 -6.541 -4.301 1.00 84.81 178 VAL A O 1
ATOM 1302 N N . ALA A 1 179 ? 39.069 -8.222 -5.655 1.00 87.75 179 ALA A N 1
ATOM 1303 C CA . ALA A 1 179 ? 40.216 -8.097 -6.550 1.00 87.75 179 ALA A CA 1
ATOM 1304 C C . ALA A 1 179 ? 39.788 -8.357 -7.988 1.00 87.75 179 ALA A C 1
ATOM 1306 O O . ALA A 1 179 ? 38.997 -9.263 -8.240 1.00 87.75 179 ALA A O 1
ATOM 1307 N N . PHE A 1 180 ? 40.295 -7.542 -8.911 1.00 86.69 180 PHE A N 1
ATOM 1308 C CA . PHE A 1 180 ? 40.023 -7.704 -10.332 1.00 86.69 180 PHE A CA 1
ATOM 1309 C C . PHE A 1 180 ? 41.111 -7.089 -11.206 1.00 86.69 180 PHE A C 1
ATOM 1311 O O . PHE A 1 180 ? 41.867 -6.201 -10.785 1.00 86.69 180 PHE A O 1
ATOM 1318 N N . ALA A 1 181 ? 41.164 -7.548 -12.449 1.00 86.12 181 ALA A N 1
ATOM 1319 C CA . ALA A 1 181 ? 42.030 -7.021 -13.489 1.00 86.12 181 ALA A CA 1
ATOM 1320 C C . ALA A 1 181 ? 41.223 -6.476 -14.678 1.00 86.12 181 ALA A C 1
ATOM 1322 O O . ALA A 1 181 ? 40.069 -6.833 -14.899 1.00 86.12 181 ALA A O 1
ATOM 1323 N N . ALA A 1 182 ? 41.827 -5.574 -15.450 1.00 83.50 182 ALA A N 1
ATOM 1324 C CA . ALA A 1 182 ? 41.184 -4.954 -16.608 1.00 83.50 182 ALA A CA 1
ATOM 1325 C C . ALA A 1 182 ? 40.764 -5.983 -17.675 1.00 83.50 182 ALA A C 1
ATOM 1327 O O . ALA A 1 182 ? 39.705 -5.836 -18.274 1.00 83.50 182 ALA A O 1
ATOM 1328 N N . ASN A 1 183 ? 41.525 -7.067 -17.847 1.00 73.75 183 ASN A N 1
ATOM 1329 C CA . ASN A 1 183 ? 41.170 -8.169 -18.751 1.00 73.75 183 ASN A CA 1
ATOM 1330 C C . ASN A 1 183 ? 39.925 -8.964 -18.312 1.00 73.75 183 ASN A C 1
ATOM 1332 O O . ASN A 1 183 ? 39.347 -9.683 -19.119 1.00 73.75 183 ASN A O 1
ATOM 1336 N N . GLU A 1 184 ? 39.507 -8.853 -17.051 1.00 69.00 184 GLU A N 1
ATOM 1337 C CA . GLU A 1 184 ? 38.281 -9.471 -16.530 1.00 69.00 184 GLU A CA 1
ATOM 1338 C C . GLU A 1 184 ? 37.061 -8.557 -16.694 1.00 69.00 184 GLU A C 1
ATOM 1340 O O . GLU A 1 184 ? 35.925 -8.997 -16.531 1.00 69.00 184 GLU A O 1
ATOM 1345 N N . LEU A 1 185 ? 37.296 -7.284 -17.022 1.00 69.75 185 LEU A N 1
ATOM 1346 C CA . LEU A 1 185 ? 36.275 -6.324 -17.438 1.00 69.75 185 LEU A CA 1
ATOM 1347 C C . LEU A 1 185 ? 36.058 -6.350 -18.961 1.00 69.75 185 LEU A C 1
ATOM 1349 O O . LEU A 1 185 ? 35.041 -5.855 -19.442 1.00 69.75 185 LEU A O 1
ATOM 1353 N N . ALA A 1 186 ? 36.992 -6.941 -19.712 1.00 49.59 186 ALA A N 1
ATOM 1354 C CA . ALA A 1 186 ? 36.978 -6.946 -21.166 1.00 49.59 186 ALA A CA 1
ATOM 1355 C C . ALA A 1 186 ? 36.043 -8.028 -21.766 1.00 49.59 186 ALA A C 1
ATOM 1357 O O . ALA A 1 186 ? 36.217 -9.224 -21.532 1.00 49.59 186 ALA A O 1
ATOM 1358 N N . ASP A 1 187 ? 35.124 -7.537 -22.616 1.00 52.81 187 ASP A N 1
ATOM 1359 C CA . ASP A 1 187 ? 34.220 -8.160 -23.615 1.00 52.81 187 ASP A CA 1
ATOM 1360 C C . ASP A 1 187 ? 32.766 -8.537 -23.200 1.00 52.81 187 ASP A C 1
ATOM 1362 O O . ASP A 1 187 ? 32.526 -9.274 -22.250 1.00 52.81 187 ASP A O 1
ATOM 1366 N N . ALA A 1 188 ? 31.683 -8.130 -23.903 1.00 41.94 188 ALA A N 1
ATOM 1367 C CA . ALA A 1 188 ? 31.542 -7.563 -25.256 1.00 41.94 188 ALA A CA 1
ATOM 1368 C C . ALA A 1 188 ? 30.228 -6.753 -25.471 1.00 41.94 188 ALA A C 1
ATOM 1370 O O . ALA A 1 188 ? 29.171 -7.319 -25.770 1.00 41.94 188 ALA A O 1
ATOM 1371 N N . PHE A 1 189 ? 30.285 -5.418 -25.513 1.00 52.47 189 PHE A N 1
ATOM 1372 C CA . PHE A 1 189 ? 29.539 -4.741 -26.580 1.00 52.47 189 PHE A CA 1
ATOM 1373 C C . PHE A 1 189 ? 30.448 -4.862 -27.794 1.00 52.47 189 PHE A C 1
ATOM 1375 O O . PHE A 1 189 ? 31.443 -4.148 -27.882 1.00 52.47 189 PHE A O 1
ATOM 1382 N N . GLY A 1 190 ? 30.170 -5.775 -28.731 1.00 54.22 190 GLY A N 1
ATOM 1383 C CA . GLY A 1 190 ? 30.848 -5.673 -30.024 1.00 54.22 190 GLY A CA 1
ATOM 1384 C C . GLY A 1 190 ? 30.675 -4.233 -30.514 1.00 54.22 190 GLY A C 1
ATOM 1385 O O . GLY A 1 190 ? 29.585 -3.691 -30.345 1.00 54.22 190 GLY A O 1
ATOM 1386 N N . ALA A 1 191 ? 31.706 -3.594 -31.078 1.00 60.03 191 ALA A N 1
ATOM 1387 C CA . ALA A 1 191 ? 31.635 -2.183 -31.491 1.00 60.03 191 ALA A CA 1
ATOM 1388 C C . ALA A 1 191 ? 30.351 -1.856 -32.291 1.00 60.03 191 ALA A C 1
ATOM 1390 O O . ALA A 1 191 ? 29.803 -0.763 -32.179 1.00 60.03 191 ALA A O 1
ATOM 1391 N N . ALA A 1 192 ? 29.818 -2.848 -33.015 1.00 72.12 192 ALA A N 1
ATOM 1392 C CA . ALA A 1 192 ? 28.513 -2.833 -33.672 1.00 72.12 192 ALA A CA 1
ATOM 1393 C C . ALA A 1 192 ? 27.321 -2.430 -32.772 1.00 72.12 192 ALA A C 1
ATOM 1395 O O . ALA A 1 192 ? 26.453 -1.698 -33.233 1.00 72.12 192 ALA A O 1
ATOM 1396 N N . ALA A 1 193 ? 27.262 -2.860 -31.508 1.00 76.88 193 ALA A N 1
ATOM 1397 C CA . ALA A 1 193 ? 26.171 -2.552 -30.577 1.00 76.88 193 ALA A CA 1
ATOM 1398 C C . ALA A 1 193 ? 26.160 -1.086 -30.110 1.00 76.88 193 ALA A C 1
ATOM 1400 O O . ALA A 1 193 ? 25.118 -0.606 -29.665 1.00 76.88 193 ALA A O 1
ATOM 1401 N N . LEU A 1 194 ? 27.298 -0.390 -30.219 1.00 78.69 194 LEU A N 1
ATOM 1402 C CA . LEU A 1 194 ? 27.443 1.037 -29.916 1.00 78.69 194 LEU A CA 1
ATOM 1403 C C . LEU A 1 194 ? 27.181 1.921 -31.138 1.00 78.69 194 LEU A C 1
ATOM 1405 O O . LEU A 1 194 ? 26.974 3.122 -30.984 1.00 78.69 194 LEU A O 1
ATOM 1409 N N . VAL A 1 195 ? 27.210 1.356 -32.351 1.00 85.06 195 VAL A N 1
ATOM 1410 C CA . VAL A 1 195 ? 27.011 2.118 -33.586 1.00 85.06 195 VAL A CA 1
ATOM 1411 C C . VAL A 1 195 ? 25.533 2.497 -33.713 1.00 85.06 195 VAL A C 1
ATOM 1413 O O . VAL A 1 195 ? 24.688 1.613 -33.873 1.00 85.06 195 VAL A O 1
ATOM 1416 N N . PRO A 1 196 ? 25.180 3.796 -33.678 1.00 89.12 196 PRO A N 1
ATOM 1417 C CA . PRO A 1 196 ? 23.803 4.206 -33.889 1.00 89.12 196 PRO A CA 1
ATOM 1418 C C . PRO A 1 196 ? 23.366 3.945 -35.336 1.00 89.12 196 PRO A C 1
ATOM 1420 O O . PRO A 1 196 ? 24.164 4.118 -36.265 1.00 89.12 196 PRO A O 1
ATOM 1423 N N . PRO A 1 197 ? 22.092 3.597 -35.566 1.00 91.00 197 PRO A N 1
ATOM 1424 C CA . PRO A 1 197 ? 21.565 3.447 -36.915 1.00 91.00 197 PRO A CA 1
ATOM 1425 C C . PRO A 1 197 ? 21.596 4.784 -37.671 1.00 91.00 197 PRO A C 1
ATOM 1427 O O . PRO A 1 197 ? 21.310 5.849 -37.117 1.00 91.00 197 PRO A O 1
ATOM 1430 N N . THR A 1 198 ? 21.916 4.737 -38.968 1.00 90.62 198 THR A N 1
ATOM 1431 C CA . THR A 1 198 ? 21.853 5.920 -39.839 1.00 90.62 198 THR A CA 1
ATOM 1432 C C . THR A 1 198 ? 20.409 6.165 -40.257 1.00 90.62 198 THR A C 1
ATOM 1434 O O . THR A 1 198 ? 19.837 5.398 -41.027 1.00 90.62 198 THR A O 1
ATOM 1437 N N . VAL A 1 199 ? 19.825 7.252 -39.757 1.00 92.56 199 VAL A N 1
ATOM 1438 C CA . VAL A 1 199 ? 18.443 7.648 -40.037 1.00 92.56 199 VAL A CA 1
ATOM 1439 C C . VAL A 1 199 ? 18.443 8.989 -40.765 1.00 92.56 199 VAL A C 1
ATOM 1441 O O . VAL A 1 199 ? 18.745 10.018 -40.162 1.00 92.56 199 VAL A O 1
ATOM 1444 N N . ALA A 1 200 ? 18.118 8.974 -42.061 1.00 88.62 200 ALA A N 1
ATOM 1445 C CA . ALA A 1 200 ? 18.146 10.166 -42.909 1.00 88.62 200 ALA A CA 1
ATOM 1446 C C . ALA A 1 200 ? 16.942 11.095 -42.688 1.00 88.62 200 ALA A C 1
ATOM 1448 O O . ALA A 1 200 ? 17.043 12.296 -42.943 1.00 88.62 200 ALA A O 1
ATOM 1449 N N . GLU A 1 201 ? 15.801 10.571 -42.220 1.00 93.12 201 GLU A N 1
ATOM 1450 C CA . GLU A 1 201 ? 14.625 11.409 -41.988 1.00 93.12 201 GLU A CA 1
ATOM 1451 C C . GLU A 1 201 ? 14.818 12.325 -40.766 1.00 93.12 201 GLU A C 1
ATOM 1453 O O . GLU A 1 201 ? 15.401 11.900 -39.755 1.00 93.12 201 GLU A O 1
ATOM 1458 N N . PRO A 1 202 ? 14.265 13.554 -40.794 1.00 92.94 202 PRO A N 1
ATOM 1459 C CA . PRO A 1 202 ? 14.249 14.443 -39.636 1.00 92.94 202 PRO A CA 1
ATOM 1460 C C . PRO A 1 202 ? 13.647 13.769 -38.398 1.00 92.94 202 PRO A C 1
ATOM 1462 O O . PRO A 1 202 ? 12.713 12.976 -38.510 1.00 92.94 202 PRO A O 1
ATOM 1465 N N . ALA A 1 203 ? 14.179 14.085 -37.215 1.00 94.44 203 ALA A N 1
ATOM 1466 C CA . ALA A 1 203 ? 13.620 13.608 -35.952 1.00 94.44 203 ALA A CA 1
ATOM 1467 C C . ALA A 1 203 ? 12.223 14.196 -35.733 1.00 94.44 203 ALA A C 1
ATOM 1469 O O . ALA A 1 203 ? 12.061 15.415 -35.703 1.00 94.44 203 ALA A O 1
ATOM 1470 N N . ILE A 1 204 ? 11.232 13.324 -35.559 1.00 96.44 204 ILE A N 1
ATOM 1471 C CA . ILE A 1 204 ? 9.830 13.703 -35.331 1.00 96.44 204 ILE A CA 1
ATOM 1472 C C . ILE A 1 204 ? 9.357 13.343 -33.925 1.00 96.44 204 ILE A C 1
ATOM 1474 O O . ILE A 1 204 ? 8.254 13.705 -33.534 1.00 96.44 204 ILE A O 1
ATOM 1478 N N . TRP A 1 205 ? 10.176 12.658 -33.126 1.00 96.50 205 TRP A N 1
ATOM 1479 C CA . TRP A 1 205 ? 9.781 12.244 -31.782 1.00 96.50 205 TRP A CA 1
ATOM 1480 C C . TRP A 1 205 ? 9.484 13.411 -30.819 1.00 96.50 205 TRP A C 1
ATOM 1482 O O . TRP A 1 205 ? 8.737 13.232 -29.860 1.00 96.50 205 TRP A O 1
ATOM 1492 N N . ARG A 1 206 ? 9.968 14.629 -31.094 1.00 95.12 206 ARG A N 1
ATOM 1493 C CA . ARG A 1 206 ? 9.589 15.861 -30.365 1.00 95.12 206 ARG A CA 1
ATOM 1494 C C . ARG A 1 206 ? 8.409 16.628 -30.981 1.00 95.12 206 ARG A C 1
ATOM 1496 O O . ARG A 1 206 ? 7.964 17.612 -30.405 1.00 95.12 206 ARG A O 1
ATOM 1503 N N . ASP A 1 207 ? 7.894 16.205 -32.134 1.00 96.31 207 ASP A N 1
ATOM 1504 C CA . ASP A 1 207 ? 6.742 16.849 -32.770 1.00 96.31 207 ASP A CA 1
ATOM 1505 C C . ASP A 1 207 ? 5.449 16.410 -32.074 1.00 96.31 207 ASP A C 1
ATOM 1507 O O . ASP A 1 207 ? 4.880 15.353 -32.359 1.00 96.31 207 ASP A O 1
ATOM 1511 N N . SER A 1 208 ? 4.981 17.249 -31.153 1.00 95.38 208 SER A N 1
ATOM 1512 C CA . SER A 1 208 ? 3.794 17.007 -30.338 1.00 95.38 208 SER A CA 1
ATOM 1513 C C . SER A 1 208 ? 2.478 16.991 -31.139 1.00 95.38 208 SER A C 1
ATOM 1515 O O . SER A 1 208 ? 1.434 16.649 -30.582 1.00 95.38 208 SER A O 1
ATOM 1517 N N . SER A 1 209 ? 2.498 17.298 -32.444 1.00 95.38 209 SER A N 1
ATOM 1518 C CA . SER A 1 209 ? 1.343 17.124 -33.338 1.00 95.38 209 SER A CA 1
ATOM 1519 C C . SER A 1 209 ? 1.176 15.687 -33.849 1.00 95.38 209 SER A C 1
ATOM 1521 O O . SER A 1 209 ? 0.121 15.337 -34.386 1.00 95.38 209 SER A O 1
ATOM 1523 N N . LYS A 1 210 ? 2.202 14.836 -33.708 1.00 97.31 210 LYS A N 1
ATOM 1524 C CA . LYS A 1 210 ? 2.184 13.447 -34.189 1.00 97.31 210 LYS A CA 1
ATOM 1525 C C . LYS A 1 210 ? 1.632 12.480 -33.135 1.00 97.31 210 LYS A C 1
ATOM 1527 O O . LYS A 1 210 ? 1.799 12.716 -31.938 1.00 97.31 210 LYS A O 1
ATOM 1532 N N . PRO A 1 211 ? 1.031 11.346 -33.553 1.00 96.31 211 PRO A N 1
ATOM 1533 C CA . PRO A 1 211 ? 0.600 10.305 -32.623 1.00 96.31 211 PRO A CA 1
ATOM 1534 C C . PRO A 1 211 ? 1.754 9.794 -31.751 1.00 96.31 211 PRO A C 1
ATOM 1536 O O . PRO A 1 211 ? 2.853 9.563 -32.256 1.00 96.31 211 PRO A O 1
ATOM 1539 N N . LEU A 1 212 ? 1.487 9.543 -30.463 1.00 96.12 212 LEU A N 1
ATOM 1540 C CA . LEU A 1 212 ? 2.493 9.104 -29.482 1.00 96.12 212 LEU A CA 1
ATOM 1541 C C . LEU A 1 212 ? 3.299 7.900 -29.976 1.00 96.12 212 LEU A C 1
ATOM 1543 O O . LEU A 1 212 ? 4.524 7.914 -29.902 1.00 96.12 212 LEU A O 1
ATOM 1547 N N . ARG A 1 213 ? 2.628 6.882 -30.530 1.00 96.38 213 ARG A N 1
ATOM 1548 C CA . ARG A 1 213 ? 3.301 5.677 -31.034 1.00 96.38 213 ARG A CA 1
ATOM 1549 C C . ARG A 1 213 ? 4.344 5.993 -32.107 1.00 96.38 213 ARG A C 1
ATOM 1551 O O . ARG A 1 213 ? 5.466 5.519 -32.011 1.00 96.38 213 ARG A O 1
ATOM 1558 N N . VAL A 1 214 ? 3.999 6.851 -33.066 1.00 97.94 214 VAL A N 1
ATOM 1559 C CA . VAL A 1 214 ? 4.905 7.267 -34.149 1.00 97.94 214 VAL A CA 1
ATOM 1560 C C . VAL A 1 214 ? 6.125 7.999 -33.589 1.00 97.94 214 VAL A C 1
ATOM 1562 O O . VAL A 1 214 ? 7.242 7.795 -34.057 1.00 97.94 214 VAL A O 1
ATOM 1565 N N . ARG A 1 215 ? 5.922 8.833 -32.565 1.00 98.19 215 ARG A N 1
ATOM 1566 C CA . ARG A 1 215 ? 7.004 9.562 -31.895 1.00 98.19 215 ARG A CA 1
ATOM 1567 C C . ARG A 1 215 ? 7.936 8.621 -31.133 1.00 98.19 215 ARG A C 1
ATOM 1569 O O . ARG A 1 215 ? 9.149 8.742 -31.264 1.00 98.19 215 ARG A O 1
ATOM 1576 N N . ALA A 1 216 ? 7.381 7.679 -30.375 1.00 97.88 216 ALA A N 1
ATOM 1577 C CA . ALA A 1 216 ? 8.160 6.691 -29.637 1.00 97.88 216 ALA A CA 1
ATOM 1578 C C . ALA A 1 216 ? 8.966 5.787 -30.581 1.00 97.88 216 ALA A C 1
ATOM 1580 O O . ALA A 1 216 ? 10.172 5.649 -30.396 1.00 97.88 216 ALA A O 1
ATOM 1581 N N . ASP A 1 217 ? 8.345 5.262 -31.640 1.00 97.81 217 ASP A N 1
ATOM 1582 C CA . ASP A 1 217 ? 9.026 4.425 -32.634 1.00 97.81 217 ASP A CA 1
ATOM 1583 C C . ASP A 1 217 ? 10.148 5.202 -33.362 1.00 97.81 217 ASP A C 1
ATOM 1585 O O . ASP A 1 217 ? 11.216 4.646 -33.627 1.00 97.81 217 ASP A O 1
ATOM 1589 N N . ASP A 1 218 ? 9.959 6.505 -33.638 1.00 98.44 218 ASP A N 1
ATOM 1590 C CA . ASP A 1 218 ? 11.017 7.360 -34.201 1.00 98.44 218 ASP A CA 1
ATOM 1591 C C . ASP A 1 218 ? 12.197 7.561 -33.243 1.00 98.44 218 ASP A C 1
ATOM 1593 O O . ASP A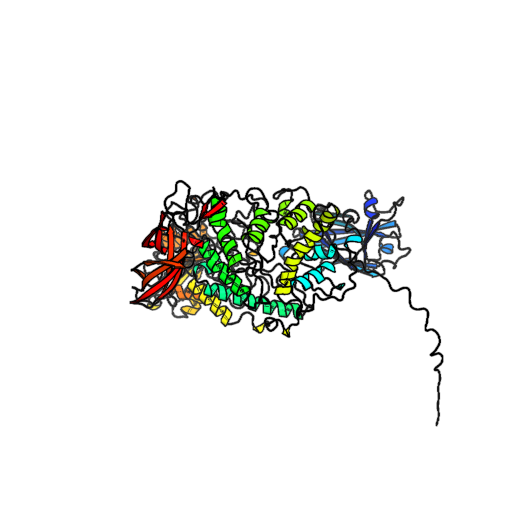 1 218 ? 13.337 7.621 -33.698 1.00 98.44 218 ASP A O 1
ATOM 1597 N N . LEU A 1 219 ? 11.956 7.650 -31.933 1.00 98.44 219 LEU A N 1
ATOM 1598 C CA . LEU A 1 219 ? 13.029 7.725 -30.942 1.00 98.44 219 LEU A CA 1
ATOM 1599 C C . LEU A 1 219 ? 13.780 6.387 -30.838 1.00 98.44 219 LEU A C 1
ATOM 1601 O O . LEU A 1 219 ? 15.009 6.368 -30.908 1.00 98.44 219 LEU A O 1
ATOM 1605 N N . ILE A 1 220 ? 13.049 5.274 -30.747 1.00 98.38 220 ILE A N 1
ATOM 1606 C CA . ILE A 1 220 ? 13.601 3.916 -30.599 1.00 98.38 220 ILE A CA 1
ATOM 1607 C C . ILE A 1 220 ? 14.490 3.545 -31.785 1.00 98.38 220 ILE A C 1
ATOM 1609 O O . ILE A 1 220 ? 15.634 3.131 -31.600 1.00 98.38 220 ILE A O 1
ATOM 1613 N N . ARG A 1 221 ? 14.019 3.758 -33.020 1.00 97.50 221 ARG A N 1
ATOM 1614 C CA . ARG A 1 221 ? 14.781 3.411 -34.235 1.00 97.50 221 ARG A CA 1
ATOM 1615 C C . ARG A 1 221 ? 16.056 4.237 -34.427 1.00 97.50 221 ARG A C 1
ATOM 1617 O O . ARG A 1 221 ? 16.810 3.967 -35.353 1.00 97.50 221 ARG A O 1
ATOM 1624 N N . ARG A 1 222 ? 16.264 5.286 -33.624 1.00 97.69 222 ARG A N 1
ATOM 1625 C CA . ARG A 1 222 ? 17.466 6.134 -33.640 1.00 97.69 222 ARG A CA 1
ATOM 1626 C C . ARG A 1 222 ? 18.483 5.726 -32.580 1.00 97.69 222 ARG A C 1
ATOM 1628 O O . ARG A 1 222 ? 19.573 6.300 -32.575 1.00 97.69 222 ARG A O 1
ATOM 1635 N N . MET A 1 223 ? 18.145 4.806 -31.678 1.00 96.69 223 MET A N 1
ATOM 1636 C CA . MET A 1 223 ? 19.030 4.277 -30.637 1.00 96.69 223 MET A CA 1
ATOM 1637 C C . MET A 1 223 ? 19.881 3.127 -31.179 1.00 96.69 223 MET A C 1
ATOM 1639 O O . MET A 1 223 ? 19.388 2.300 -31.942 1.00 96.69 223 MET A O 1
ATOM 1643 N N . SER A 1 224 ? 21.157 3.082 -30.792 1.00 93.94 224 SER A N 1
ATOM 1644 C CA . SER A 1 224 ? 21.968 1.866 -30.901 1.00 93.94 224 SER A CA 1
ATOM 1645 C C . SER A 1 224 ? 21.428 0.790 -29.955 1.00 93.94 224 SER A C 1
ATOM 1647 O O . SER A 1 224 ? 20.672 1.090 -29.027 1.00 93.94 224 SER A O 1
ATOM 1649 N N . LEU A 1 225 ? 21.844 -0.461 -30.143 1.00 89.69 225 LEU A N 1
ATOM 1650 C CA . LEU A 1 225 ? 21.449 -1.558 -29.260 1.00 89.69 225 LEU A CA 1
ATOM 1651 C C . LEU A 1 225 ? 21.832 -1.287 -27.792 1.00 89.69 225 LEU A C 1
ATOM 1653 O O . LEU A 1 225 ? 21.019 -1.509 -26.895 1.00 89.69 225 LEU A O 1
ATOM 1657 N N . ALA A 1 226 ? 23.036 -0.767 -27.540 1.00 83.06 226 ALA A N 1
ATOM 1658 C CA . ALA A 1 226 ? 23.491 -0.446 -26.188 1.00 83.06 226 ALA A CA 1
ATOM 1659 C C . ALA A 1 226 ? 22.638 0.648 -25.529 1.00 83.06 226 ALA A C 1
ATOM 1661 O O . ALA A 1 226 ? 22.287 0.551 -24.354 1.00 83.06 226 ALA A O 1
ATOM 1662 N N . GLU A 1 227 ? 22.248 1.668 -26.294 1.00 90.56 227 GLU A N 1
ATOM 1663 C CA . GLU A 1 227 ? 21.362 2.723 -25.801 1.00 90.56 227 GLU A CA 1
ATOM 1664 C C . GLU A 1 227 ? 19.941 2.222 -25.557 1.00 90.56 227 GLU A C 1
ATOM 1666 O O . GLU A 1 227 ? 19.323 2.638 -24.584 1.00 90.56 227 GLU A O 1
ATOM 1671 N N . LYS A 1 228 ? 19.421 1.306 -26.384 1.00 96.38 228 LYS A N 1
ATOM 1672 C CA . LYS A 1 228 ? 18.120 0.673 -26.120 1.00 96.38 228 LYS A CA 1
ATOM 1673 C C . LYS A 1 228 ? 18.142 -0.056 -24.783 1.00 96.38 228 LYS A C 1
ATOM 1675 O O . LYS A 1 228 ? 17.264 0.172 -23.959 1.00 96.38 228 LYS A O 1
ATOM 1680 N N . VAL A 1 229 ? 19.166 -0.878 -24.548 1.00 91.31 229 VAL A N 1
ATOM 1681 C CA . VAL A 1 229 ? 19.330 -1.624 -23.291 1.00 91.31 229 VAL A CA 1
ATOM 1682 C C . VAL A 1 229 ? 19.487 -0.685 -22.095 1.00 91.31 229 VAL A C 1
ATOM 1684 O O . VAL A 1 229 ? 18.842 -0.901 -21.071 1.00 91.31 229 VAL A O 1
ATOM 1687 N N . SER A 1 230 ? 20.262 0.397 -22.222 1.00 86.31 230 SER A N 1
ATOM 1688 C CA . SER A 1 230 ? 20.453 1.346 -21.119 1.00 86.31 230 SER A CA 1
ATOM 1689 C C . SER A 1 230 ? 19.169 2.080 -20.716 1.00 86.31 230 SER A C 1
ATOM 1691 O O . SER A 1 230 ? 19.066 2.523 -19.578 1.00 86.31 230 SER A O 1
ATOM 1693 N N . GLN A 1 231 ? 18.171 2.180 -21.600 1.00 95.00 231 GLN A N 1
ATOM 1694 C CA . GLN A 1 231 ? 16.858 2.758 -21.287 1.00 95.00 231 GLN A CA 1
ATOM 1695 C C . GLN A 1 231 ? 15.864 1.766 -20.652 1.00 95.00 231 GLN A C 1
ATOM 1697 O O . GLN A 1 231 ? 14.739 2.161 -20.336 1.00 95.00 231 GLN A O 1
ATOM 1702 N N . LEU A 1 232 ? 16.244 0.496 -20.461 1.00 95.75 232 LEU A N 1
ATOM 1703 C CA . LEU A 1 232 ? 15.409 -0.535 -19.825 1.00 95.75 232 LEU A CA 1
ATOM 1704 C C . LEU A 1 232 ? 15.774 -0.792 -18.350 1.00 95.75 232 LEU A C 1
ATOM 1706 O O . LEU A 1 232 ? 15.284 -1.758 -17.771 1.00 95.75 232 LEU A O 1
ATOM 1710 N N . LYS A 1 233 ? 16.599 0.061 -17.730 1.00 87.25 233 LYS A N 1
ATOM 1711 C CA . LYS A 1 233 ? 16.868 0.060 -16.280 1.00 87.25 233 LYS A CA 1
ATOM 1712 C C . LYS A 1 233 ? 16.188 1.243 -15.594 1.00 87.25 233 LYS A C 1
ATOM 1714 O O . LYS A 1 233 ? 15.963 2.268 -16.237 1.00 87.25 233 LYS A O 1
ATOM 1719 N N . ASN A 1 234 ? 15.875 1.123 -14.302 1.00 85.00 234 ASN A N 1
ATOM 1720 C CA . ASN A 1 234 ? 15.208 2.194 -13.555 1.00 85.00 234 ASN A CA 1
ATOM 1721 C C . ASN A 1 234 ? 16.000 3.507 -13.598 1.00 85.00 234 ASN A C 1
ATOM 1723 O O . ASN A 1 234 ? 15.412 4.535 -13.899 1.00 85.00 234 ASN A O 1
ATOM 1727 N N . ALA A 1 235 ? 17.320 3.468 -13.404 1.00 82.75 235 ALA A N 1
ATOM 1728 C CA . ALA A 1 235 ? 18.195 4.627 -13.539 1.00 82.75 235 ALA A CA 1
ATOM 1729 C C . ALA A 1 235 ? 18.618 4.805 -15.008 1.00 82.75 235 ALA A C 1
ATOM 1731 O O . ALA A 1 235 ? 19.777 4.578 -15.372 1.00 82.75 235 ALA A O 1
ATOM 1732 N N . ALA A 1 236 ? 17.665 5.142 -15.881 1.00 87.06 236 ALA A N 1
ATOM 1733 C CA . ALA A 1 236 ? 17.925 5.283 -17.309 1.00 87.06 236 ALA A CA 1
ATOM 1734 C C . ALA A 1 236 ? 18.808 6.521 -17.565 1.00 87.06 236 ALA A C 1
ATOM 1736 O O . ALA A 1 236 ? 18.404 7.648 -17.253 1.00 87.06 236 ALA A O 1
ATOM 1737 N N . PRO A 1 237 ? 20.012 6.353 -18.144 1.00 83.44 237 PRO A N 1
ATOM 1738 C CA . PRO A 1 237 ? 20.923 7.461 -18.363 1.00 83.44 237 PRO A CA 1
ATOM 1739 C C . PRO A 1 237 ? 20.404 8.367 -19.481 1.00 83.44 237 PRO A C 1
ATOM 1741 O O . PRO A 1 237 ? 19.600 7.962 -20.324 1.00 83.44 237 PRO A O 1
ATOM 1744 N N . GLY A 1 238 ? 20.899 9.600 -19.525 1.00 83.56 238 GLY A N 1
ATOM 1745 C CA . GLY A 1 238 ? 20.660 10.470 -20.669 1.00 83.56 238 GLY A CA 1
ATOM 1746 C C . GLY A 1 238 ? 21.342 9.938 -21.933 1.00 83.56 238 GLY A C 1
ATOM 1747 O O . GLY A 1 238 ? 22.346 9.229 -21.868 1.00 83.56 238 GLY A O 1
ATOM 1748 N N . ILE A 1 239 ? 20.827 10.327 -23.099 1.00 89.00 239 ILE A N 1
ATOM 1749 C CA . ILE A 1 239 ? 21.469 10.097 -24.400 1.00 89.00 239 ILE A CA 1
ATOM 1750 C C . ILE A 1 239 ? 21.746 11.464 -25.040 1.00 89.00 239 ILE A C 1
ATOM 1752 O O . ILE A 1 239 ? 20.892 11.991 -25.769 1.00 89.00 239 ILE A O 1
ATOM 1756 N N . PRO A 1 240 ? 22.934 12.061 -24.803 1.00 85.31 240 PRO A N 1
ATOM 1757 C CA . PRO A 1 240 ? 23.246 13.421 -25.238 1.00 85.31 240 PRO A CA 1
ATOM 1758 C C . PRO A 1 240 ? 23.107 13.641 -26.746 1.00 85.31 240 PRO A C 1
ATOM 1760 O O . PRO A 1 240 ? 22.557 14.656 -27.164 1.00 85.31 240 PRO A O 1
ATOM 1763 N N . ARG A 1 241 ? 23.507 12.669 -27.582 1.00 92.50 241 ARG A N 1
ATOM 1764 C CA . ARG A 1 241 ? 23.394 12.795 -29.050 1.00 92.50 241 ARG A CA 1
ATOM 1765 C C . ARG A 1 241 ? 21.946 12.903 -29.545 1.00 92.50 241 ARG A C 1
ATOM 1767 O O . ARG A 1 241 ? 21.705 13.424 -30.628 1.00 92.50 241 ARG A O 1
ATOM 1774 N N . LEU A 1 242 ? 20.988 12.383 -28.774 1.00 92.75 242 LEU A N 1
ATOM 1775 C CA . LEU A 1 242 ? 19.555 12.516 -29.041 1.00 92.75 242 LEU A CA 1
ATOM 1776 C C . LEU A 1 242 ? 18.957 13.711 -28.278 1.00 92.75 242 LEU A C 1
ATOM 1778 O O . LEU A 1 242 ? 17.831 14.129 -28.555 1.00 92.75 242 LEU A O 1
ATOM 1782 N N . GLY A 1 243 ? 19.696 14.286 -27.326 1.00 91.25 243 GLY A N 1
ATOM 1783 C CA . GLY A 1 243 ? 19.197 15.244 -26.344 1.00 91.25 243 GLY A CA 1
ATOM 1784 C C . GLY A 1 243 ? 18.150 14.629 -25.414 1.00 91.25 243 GLY A C 1
ATOM 1785 O O . GLY A 1 243 ? 17.217 15.323 -25.019 1.00 91.25 243 GLY A O 1
ATOM 1786 N N . LEU A 1 244 ? 18.222 13.319 -25.164 1.00 94.69 244 LEU A N 1
ATOM 1787 C CA . LEU A 1 244 ? 17.317 12.630 -24.247 1.00 94.69 244 LEU A CA 1
ATOM 1788 C C . LEU A 1 244 ? 17.838 12.817 -22.812 1.00 94.69 244 LEU A C 1
ATOM 1790 O O . LEU A 1 244 ? 18.954 12.366 -22.550 1.00 94.69 244 LEU A O 1
ATOM 1794 N N . PRO A 1 245 ? 17.078 13.444 -21.898 1.00 93.69 245 PRO A N 1
ATOM 1795 C CA . PRO A 1 245 ? 17.489 13.582 -20.500 1.00 93.69 245 PRO A CA 1
ATOM 1796 C C . PRO A 1 245 ? 17.536 12.232 -19.777 1.00 93.69 245 PRO A C 1
ATOM 1798 O O . PRO A 1 245 ? 16.840 11.288 -20.180 1.00 93.69 245 PRO A O 1
ATOM 1801 N N . ALA A 1 246 ? 18.319 12.151 -18.705 1.00 91.88 246 ALA A N 1
ATOM 1802 C CA . ALA A 1 246 ? 18.279 11.027 -17.776 1.00 91.88 246 ALA A CA 1
ATOM 1803 C C . ALA A 1 246 ? 16.923 10.980 -17.056 1.00 91.88 246 ALA A C 1
ATOM 1805 O O . ALA A 1 246 ? 16.279 12.010 -16.846 1.00 91.88 246 ALA A O 1
ATOM 1806 N N . TYR A 1 247 ? 16.463 9.788 -16.692 1.00 96.62 247 TYR A N 1
ATOM 1807 C CA . TYR A 1 247 ? 15.205 9.633 -15.968 1.00 96.62 247 TYR A CA 1
ATOM 1808 C C . TYR A 1 247 ? 15.268 8.431 -15.037 1.00 96.62 247 TYR A C 1
ATOM 1810 O O . TYR A 1 247 ? 15.568 7.327 -15.493 1.00 96.62 247 TYR A O 1
ATOM 1818 N N . ASP A 1 248 ? 14.941 8.640 -13.760 1.00 94.31 248 ASP A N 1
ATOM 1819 C CA . ASP A 1 248 ? 14.808 7.541 -12.811 1.00 94.31 248 ASP A CA 1
ATOM 1820 C C . ASP A 1 248 ? 13.343 7.141 -12.628 1.00 94.31 248 ASP A C 1
ATOM 1822 O O . ASP A 1 248 ? 12.499 7.923 -12.172 1.00 94.31 248 ASP A O 1
ATOM 1826 N N . TYR A 1 249 ? 13.038 5.900 -12.995 1.00 97.31 249 TYR A N 1
ATOM 1827 C CA . TYR A 1 249 ? 11.698 5.346 -12.869 1.00 97.31 249 TYR A CA 1
ATOM 1828 C C . TYR A 1 249 ? 11.341 4.969 -11.426 1.00 97.31 249 TYR A C 1
ATOM 1830 O O . TYR A 1 249 ? 10.153 4.834 -11.126 1.00 97.31 249 TYR A O 1
ATOM 1838 N N . TRP A 1 250 ? 12.329 4.799 -10.545 1.00 95.19 250 TRP A N 1
ATOM 1839 C CA . TRP A 1 250 ? 12.109 4.357 -9.173 1.00 95.19 250 TRP A CA 1
ATOM 1840 C C . TRP A 1 250 ? 11.798 5.541 -8.260 1.00 95.19 250 TRP A C 1
ATOM 1842 O O . TRP A 1 250 ? 12.675 6.302 -7.851 1.00 95.19 250 TRP A O 1
ATOM 1852 N N . ASN A 1 251 ? 10.521 5.693 -7.926 1.00 97.19 251 ASN A N 1
ATOM 1853 C CA . ASN A 1 251 ? 10.052 6.636 -6.917 1.00 97.19 251 ASN A CA 1
ATOM 1854 C C . ASN A 1 251 ? 8.915 5.967 -6.139 1.00 97.19 251 ASN A C 1
ATOM 1856 O O . ASN A 1 251 ? 8.210 5.120 -6.685 1.00 97.19 251 ASN A O 1
ATOM 1860 N N . GLU A 1 252 ? 8.701 6.348 -4.884 1.00 97.44 252 GLU A N 1
ATOM 1861 C CA . GLU A 1 252 ? 7.670 5.749 -4.027 1.00 97.44 252 GLU A CA 1
ATOM 1862 C C . GLU A 1 252 ? 6.721 6.827 -3.530 1.00 97.44 252 GLU A C 1
ATOM 1864 O O . GLU A 1 252 ? 7.119 7.968 -3.273 1.00 97.44 252 GLU A O 1
ATOM 1869 N N . ALA A 1 253 ? 5.454 6.448 -3.410 1.00 97.50 253 ALA A N 1
ATOM 1870 C CA . ALA A 1 253 ? 4.426 7.319 -2.874 1.00 97.50 253 ALA A CA 1
ATOM 1871 C C . ALA A 1 253 ? 3.319 6.512 -2.189 1.00 97.50 253 ALA A C 1
ATOM 1873 O O . ALA A 1 253 ? 2.148 6.658 -2.528 1.00 97.50 253 ALA A O 1
ATOM 1874 N N . ALA A 1 254 ? 3.700 5.599 -1.290 1.00 95.75 254 ALA A N 1
ATOM 1875 C CA . ALA A 1 254 ? 2.762 4.673 -0.655 1.00 95.75 254 ALA A CA 1
ATOM 1876 C C . ALA A 1 254 ? 1.612 5.405 0.063 1.00 95.75 254 ALA A C 1
ATOM 1878 O O . ALA A 1 254 ? 0.470 4.971 -0.048 1.00 95.75 254 ALA A O 1
ATOM 1879 N N . HIS A 1 255 ? 1.918 6.519 0.739 1.00 97.75 255 HIS A N 1
ATOM 1880 C CA . HIS A 1 255 ? 0.948 7.361 1.456 1.00 97.75 255 HIS A CA 1
ATOM 1881 C C . HIS A 1 255 ? 1.454 8.823 1.587 1.00 97.75 255 HIS A C 1
ATOM 1883 O O . HIS A 1 255 ? 1.445 9.449 2.651 1.00 97.75 255 HIS A O 1
ATOM 1889 N N . GLY A 1 256 ? 1.985 9.362 0.485 1.00 97.88 256 GLY A N 1
ATOM 1890 C CA . GLY A 1 256 ? 2.726 10.633 0.425 1.00 97.88 256 GLY A CA 1
ATOM 1891 C C . GLY A 1 256 ? 4.048 10.472 -0.329 1.00 97.88 256 GLY A C 1
ATOM 1892 O O . GLY A 1 256 ? 4.560 9.360 -0.421 1.00 97.88 256 GLY A O 1
ATOM 1893 N N . ILE A 1 257 ? 4.621 11.546 -0.889 1.00 97.88 257 ILE A N 1
ATOM 1894 C CA . ILE A 1 257 ? 5.887 11.453 -1.646 1.00 97.88 257 ILE A CA 1
ATOM 1895 C C . ILE A 1 257 ? 7.038 11.043 -0.718 1.00 97.88 257 ILE A C 1
ATOM 1897 O O . ILE A 1 257 ? 7.424 11.808 0.167 1.00 97.88 257 ILE A O 1
ATOM 1901 N N . ALA A 1 258 ? 7.629 9.872 -0.959 1.00 95.38 258 ALA A N 1
ATOM 1902 C CA . ALA A 1 258 ? 8.681 9.327 -0.108 1.00 95.38 258 ALA A CA 1
ATOM 1903 C C . ALA A 1 258 ? 10.071 9.885 -0.444 1.00 95.38 258 ALA A C 1
ATOM 1905 O O . ALA A 1 258 ? 10.385 10.143 -1.607 1.00 95.38 258 ALA A O 1
ATOM 1906 N N . ASN A 1 259 ? 10.923 10.040 0.578 1.00 90.44 259 ASN A N 1
ATOM 1907 C CA . ASN A 1 259 ? 12.369 10.313 0.454 1.00 90.44 259 ASN A CA 1
ATOM 1908 C C . ASN A 1 259 ? 12.785 11.510 -0.437 1.00 90.44 259 ASN A C 1
ATOM 1910 O O . ASN A 1 259 ? 13.948 11.629 -0.821 1.00 90.44 259 ASN A O 1
ATOM 1914 N N . ASN A 1 260 ? 11.873 12.445 -0.722 1.00 91.56 260 ASN A N 1
ATOM 1915 C CA . ASN A 1 260 ? 12.131 13.644 -1.528 1.00 91.56 260 ASN A CA 1
ATOM 1916 C C . ASN A 1 260 ? 11.816 14.937 -0.747 1.00 91.56 260 ASN A C 1
ATOM 1918 O O . ASN A 1 260 ? 11.102 15.835 -1.209 1.00 91.56 260 ASN A O 1
ATOM 1922 N N . GLY A 1 261 ? 12.337 15.016 0.481 1.00 90.12 261 GLY A N 1
ATOM 1923 C CA . GLY A 1 261 ? 12.197 16.170 1.373 1.00 90.12 261 GLY A CA 1
ATOM 1924 C C . GLY A 1 261 ? 10.802 16.317 1.991 1.00 90.12 261 GLY A C 1
ATOM 1925 O O . GLY A 1 261 ? 10.139 15.326 2.291 1.00 90.12 261 GLY A O 1
ATOM 1926 N N . ILE A 1 262 ? 10.379 17.571 2.205 1.00 95.94 262 ILE A N 1
ATOM 1927 C CA . ILE A 1 262 ? 9.098 17.890 2.853 1.00 95.94 262 ILE A CA 1
ATOM 1928 C C . ILE A 1 262 ? 7.924 17.466 1.972 1.00 95.94 262 ILE A C 1
ATOM 1930 O O . ILE A 1 262 ? 7.842 17.943 0.842 1.00 95.94 262 ILE A O 1
ATOM 1934 N N . ALA A 1 263 ? 7.007 16.653 2.479 1.00 96.75 263 ALA A N 1
ATOM 1935 C CA . ALA A 1 263 ? 5.787 16.242 1.784 1.00 96.75 263 ALA A CA 1
ATOM 1936 C C . ALA A 1 263 ? 4.649 16.038 2.788 1.00 96.75 263 ALA A C 1
ATOM 1938 O O . ALA A 1 263 ? 4.907 15.826 3.977 1.00 96.75 263 ALA A O 1
ATOM 1939 N N . THR A 1 264 ? 3.411 16.060 2.302 1.00 98.31 264 THR A N 1
ATOM 1940 C CA . THR A 1 264 ? 2.266 15.644 3.118 1.00 98.31 264 THR A CA 1
ATOM 1941 C C . THR A 1 264 ? 2.354 14.136 3.384 1.00 98.31 264 THR A C 1
ATOM 1943 O O . THR A 1 264 ? 2.491 13.351 2.445 1.00 98.31 264 THR A O 1
ATOM 1946 N N . VAL A 1 265 ? 2.280 13.727 4.654 1.00 98.00 265 VAL A N 1
ATOM 1947 C CA . VAL A 1 265 ? 2.310 12.320 5.091 1.00 98.00 265 VAL A CA 1
ATOM 1948 C C . VAL A 1 265 ? 0.925 11.911 5.592 1.00 98.00 265 VAL A C 1
ATOM 1950 O O . VAL A 1 265 ? 0.467 12.362 6.647 1.00 98.00 265 VAL A O 1
ATOM 1953 N N . PHE A 1 266 ? 0.263 11.051 4.823 1.00 98.69 266 PHE A N 1
ATOM 1954 C CA . PHE A 1 266 ? -1.064 10.505 5.114 1.00 98.69 266 PHE A CA 1
ATOM 1955 C C . PHE A 1 266 ? -0.973 9.306 6.070 1.00 98.69 266 PHE A C 1
ATOM 1957 O O . PHE A 1 266 ? 0.130 8.798 6.298 1.00 98.69 266 PHE A O 1
ATOM 1964 N N . PRO A 1 267 ? -2.097 8.836 6.650 1.00 98.56 267 PRO A N 1
ATOM 1965 C CA . PRO A 1 267 ? -2.134 7.522 7.279 1.00 98.56 267 PRO A CA 1
ATOM 1966 C C . PRO A 1 267 ? -1.574 6.447 6.347 1.00 98.56 267 PRO A C 1
ATOM 1968 O O . PRO A 1 267 ? -1.856 6.461 5.152 1.00 98.56 267 PRO A O 1
ATOM 1971 N N . GLN A 1 268 ? -0.826 5.492 6.895 1.00 98.19 268 GLN A N 1
ATOM 1972 C CA . GLN A 1 268 ? -0.345 4.343 6.131 1.00 98.19 268 GLN A CA 1
ATOM 1973 C C . GLN A 1 268 ? -1.527 3.598 5.475 1.00 98.19 268 GLN A C 1
ATOM 1975 O O . GLN A 1 268 ? -2.637 3.603 6.016 1.00 98.19 268 GLN A O 1
ATOM 1980 N N . ALA A 1 269 ? -1.299 2.942 4.333 1.00 98.56 269 ALA A N 1
ATOM 1981 C CA . ALA A 1 269 ? -2.344 2.396 3.460 1.00 98.56 269 ALA A CA 1
ATOM 1982 C C . ALA A 1 269 ? -3.408 1.548 4.188 1.00 98.56 269 ALA A C 1
ATOM 1984 O O . ALA A 1 269 ? -4.604 1.716 3.935 1.00 98.56 269 ALA A O 1
ATOM 1985 N N . ILE A 1 270 ? -3.010 0.704 5.147 1.00 98.69 270 ILE A N 1
ATOM 1986 C CA . ILE A 1 270 ? -3.961 -0.097 5.938 1.00 98.69 270 ILE A CA 1
ATOM 1987 C C . ILE A 1 270 ? -4.888 0.769 6.802 1.00 98.69 270 ILE A C 1
ATOM 1989 O O . ILE A 1 270 ? -6.077 0.478 6.932 1.00 98.69 270 ILE A O 1
ATOM 1993 N N . GLY A 1 271 ? -4.372 1.870 7.351 1.00 98.19 271 GLY A N 1
ATOM 1994 C CA . GLY A 1 271 ? -5.160 2.854 8.084 1.00 98.19 271 GLY A CA 1
ATOM 1995 C C . GLY A 1 271 ? -6.074 3.638 7.150 1.00 98.19 271 GLY A C 1
ATOM 1996 O O . GLY A 1 271 ? -7.263 3.770 7.430 1.00 98.19 271 GLY A O 1
ATOM 1997 N N . ALA A 1 272 ? -5.570 4.076 5.995 1.00 98.44 272 ALA A N 1
ATOM 1998 C CA . ALA A 1 272 ? -6.386 4.748 4.986 1.00 98.44 272 ALA A CA 1
ATOM 1999 C C . ALA A 1 272 ? -7.560 3.867 4.512 1.00 98.44 272 ALA A C 1
ATOM 2001 O O . ALA A 1 272 ? -8.692 4.342 4.386 1.00 98.44 272 ALA A O 1
ATOM 2002 N N . ALA A 1 273 ? -7.342 2.557 4.346 1.00 98.81 273 ALA A N 1
ATOM 2003 C CA . ALA A 1 273 ? -8.407 1.609 4.020 1.00 98.81 273 ALA A CA 1
ATOM 2004 C C . ALA A 1 273 ? -9.474 1.489 5.113 1.00 98.81 273 ALA A C 1
ATOM 2006 O O . ALA A 1 273 ? -10.650 1.288 4.797 1.00 98.81 273 ALA A O 1
ATOM 2007 N N . ALA A 1 274 ? -9.108 1.686 6.383 1.00 98.81 274 ALA A N 1
ATOM 2008 C CA . ALA A 1 274 ? -10.055 1.680 7.493 1.00 98.81 274 ALA A CA 1
ATOM 2009 C C . ALA A 1 274 ? -11.069 2.838 7.439 1.00 98.81 274 ALA A C 1
ATOM 2011 O O . ALA A 1 274 ? -12.108 2.772 8.099 1.00 98.81 274 ALA A O 1
ATOM 2012 N N . ALA A 1 275 ? -10.838 3.854 6.599 1.00 98.69 275 ALA A N 1
ATOM 2013 C CA . ALA A 1 275 ? -11.821 4.896 6.325 1.00 98.69 275 ALA A CA 1
ATOM 2014 C C . ALA A 1 275 ? -12.978 4.429 5.426 1.00 98.69 275 ALA A C 1
ATOM 2016 O O . ALA A 1 275 ? -14.042 5.051 5.454 1.00 98.69 275 ALA A O 1
ATOM 2017 N N . TRP A 1 276 ? -12.821 3.360 4.630 1.00 98.62 276 TRP A N 1
ATOM 2018 C CA . TRP A 1 276 ? -13.856 2.876 3.694 1.00 98.62 276 TRP A CA 1
ATOM 2019 C C . TRP A 1 276 ? -14.450 4.008 2.833 1.00 98.62 276 TRP A C 1
ATOM 2021 O O . TRP A 1 276 ? -15.661 4.091 2.606 1.00 98.62 276 TRP A O 1
ATOM 2031 N N . ASN A 1 277 ? -13.590 4.930 2.388 1.00 98.62 277 ASN A N 1
ATOM 2032 C CA . ASN A 1 277 ? -13.990 6.141 1.679 1.00 98.62 277 ASN A CA 1
ATOM 2033 C C . ASN A 1 277 ? -13.132 6.360 0.422 1.00 98.62 277 ASN A C 1
ATOM 2035 O O . ASN A 1 277 ? -12.203 7.167 0.452 1.00 98.62 277 ASN A O 1
ATOM 2039 N N . PRO A 1 278 ? -13.448 5.686 -0.702 1.00 98.50 278 PRO A N 1
ATOM 2040 C CA . PRO A 1 278 ? -12.682 5.805 -1.944 1.00 98.50 278 PRO A CA 1
ATOM 2041 C C . PRO A 1 278 ? -12.493 7.249 -2.431 1.00 98.50 278 PRO A C 1
ATOM 2043 O O . PRO A 1 278 ? -11.480 7.562 -3.044 1.00 98.50 278 PRO A O 1
ATOM 2046 N N . ALA A 1 279 ? -13.419 8.160 -2.110 1.00 98.56 279 ALA A N 1
ATOM 2047 C CA . ALA A 1 279 ? -13.289 9.567 -2.481 1.00 98.56 279 ALA A CA 1
ATOM 2048 C C . ALA A 1 279 ? -12.141 10.281 -1.743 1.00 98.56 279 ALA A C 1
ATOM 2050 O O . ALA A 1 279 ? -11.497 11.144 -2.335 1.00 98.56 279 ALA A O 1
ATOM 2051 N N . LEU A 1 280 ? -11.851 9.927 -0.485 1.00 98.50 280 LEU A N 1
ATOM 2052 C CA . LEU A 1 280 ? -10.675 10.460 0.216 1.00 98.50 280 LEU A CA 1
ATOM 2053 C C . LEU A 1 280 ? -9.374 9.890 -0.351 1.00 98.50 280 LEU A C 1
ATOM 2055 O O . LEU A 1 280 ? -8.402 10.624 -0.473 1.00 98.50 280 LEU A O 1
ATOM 2059 N N . LEU A 1 281 ? -9.373 8.623 -0.769 1.00 98.56 281 LEU A N 1
ATOM 2060 C CA . LEU A 1 281 ? -8.212 7.989 -1.402 1.00 98.56 281 LEU A CA 1
ATOM 2061 C C . LEU A 1 281 ? -7.928 8.593 -2.789 1.00 98.56 281 LEU A C 1
ATOM 2063 O O . LEU A 1 281 ? -6.772 8.743 -3.178 1.00 98.56 281 LEU A O 1
ATOM 2067 N N . HIS A 1 282 ? -8.971 9.024 -3.510 1.00 98.94 282 HIS A N 1
ATOM 2068 C CA . HIS A 1 282 ? -8.812 9.856 -4.704 1.00 98.94 282 HIS A CA 1
ATOM 2069 C C . HIS A 1 282 ? -8.100 11.172 -4.375 1.00 98.94 282 HIS A C 1
ATOM 2071 O O . HIS A 1 282 ? -7.147 11.543 -5.054 1.00 98.94 282 HIS A O 1
ATOM 2077 N N . GLN A 1 283 ? -8.547 11.878 -3.329 1.00 98.88 283 GLN A N 1
ATOM 2078 C CA . GLN A 1 283 ? -7.952 13.153 -2.916 1.00 98.88 283 GLN A CA 1
ATOM 2079 C C . GLN A 1 283 ? -6.500 12.990 -2.459 1.00 98.88 283 GLN A C 1
ATOM 2081 O O . GLN A 1 283 ? -5.661 13.803 -2.840 1.00 98.88 283 GLN A O 1
ATOM 2086 N N . GLU A 1 284 ? -6.190 11.936 -1.701 1.00 98.81 284 GLU A N 1
ATOM 2087 C CA . GLU A 1 284 ? -4.819 11.561 -1.345 1.00 98.81 284 GLU A CA 1
ATOM 2088 C C . GLU A 1 284 ? -3.959 11.378 -2.602 1.00 98.81 284 GLU A C 1
ATOM 2090 O O . GLU A 1 284 ? -2.923 12.031 -2.743 1.00 98.81 284 GLU A O 1
ATOM 2095 N N . GLY A 1 285 ? -4.424 10.567 -3.558 1.00 98.81 285 GLY A N 1
ATOM 2096 C CA . GLY A 1 285 ? -3.735 10.367 -4.831 1.00 98.81 285 GLY A CA 1
ATOM 2097 C C . GLY A 1 285 ? -3.519 11.676 -5.596 1.00 98.81 285 GLY A C 1
ATOM 2098 O O . GLY A 1 285 ? -2.431 11.917 -6.119 1.00 98.81 285 GLY A O 1
ATOM 2099 N N . THR A 1 286 ? -4.518 12.563 -5.625 1.00 98.88 286 THR A N 1
ATOM 2100 C CA . THR A 1 286 ? -4.403 13.888 -6.256 1.00 98.88 286 THR A CA 1
ATOM 2101 C C . THR A 1 286 ? -3.343 14.752 -5.580 1.00 98.88 286 THR A C 1
ATOM 2103 O O . THR A 1 286 ? -2.530 15.359 -6.278 1.00 98.88 286 THR A O 1
ATOM 2106 N N . VAL A 1 287 ? -3.304 14.793 -4.245 1.00 98.88 287 VAL A N 1
ATOM 2107 C CA . VAL A 1 287 ? -2.262 15.521 -3.503 1.00 98.88 287 VAL A CA 1
ATOM 2108 C C . VAL A 1 287 ? -0.882 14.971 -3.851 1.00 98.88 287 VAL A C 1
ATOM 2110 O O . VAL A 1 287 ? -0.001 15.744 -4.222 1.00 98.88 287 VAL A O 1
ATOM 2113 N N . ILE A 1 288 ? -0.706 13.648 -3.813 1.00 98.81 288 ILE A N 1
ATOM 2114 C CA . ILE A 1 288 ? 0.547 12.982 -4.194 1.00 98.81 288 ILE A CA 1
ATOM 2115 C C . ILE A 1 288 ? 0.970 13.389 -5.610 1.00 98.81 288 ILE A C 1
ATOM 2117 O O . ILE A 1 288 ? 2.116 13.784 -5.822 1.00 98.81 288 ILE A O 1
ATOM 2121 N N . GLY A 1 289 ? 0.051 13.348 -6.578 1.00 98.69 289 GLY A N 1
ATOM 2122 C CA . GLY A 1 289 ? 0.327 13.747 -7.958 1.00 98.69 289 GLY A CA 1
ATOM 2123 C C . GLY A 1 289 ? 0.764 15.213 -8.084 1.00 98.69 289 GLY A C 1
ATOM 2124 O O . GLY A 1 289 ? 1.720 15.505 -8.806 1.00 98.69 289 GLY A O 1
ATOM 2125 N N . ILE A 1 290 ? 0.111 16.129 -7.361 1.00 98.88 290 ILE A N 1
ATOM 2126 C CA . ILE A 1 290 ? 0.433 17.567 -7.358 1.00 98.88 290 ILE A CA 1
ATOM 2127 C C . ILE A 1 290 ? 1.801 17.825 -6.720 1.00 98.88 290 ILE A C 1
ATOM 2129 O O . ILE A 1 290 ? 2.654 18.461 -7.344 1.00 98.88 290 ILE A O 1
ATOM 2133 N N . GLU A 1 291 ? 2.040 17.318 -5.508 1.00 98.81 291 GLU A N 1
ATOM 2134 C CA . GLU A 1 291 ? 3.312 17.514 -4.799 1.00 98.81 291 GLU A CA 1
ATOM 2135 C C . GLU A 1 291 ? 4.474 16.873 -5.561 1.00 98.81 291 GLU A C 1
ATOM 2137 O O . GLU A 1 291 ? 5.538 17.475 -5.728 1.00 98.81 291 GLU A O 1
ATOM 2142 N N . GLY A 1 292 ? 4.249 15.672 -6.094 1.00 98.31 292 GLY A N 1
ATOM 2143 C CA . GLY A 1 292 ? 5.186 14.966 -6.953 1.00 98.31 292 GLY A CA 1
ATOM 2144 C C . GLY A 1 292 ? 5.560 15.766 -8.197 1.00 98.31 292 GLY A C 1
ATOM 2145 O O . GLY A 1 292 ? 6.743 15.966 -8.489 1.00 98.31 292 GLY A O 1
ATOM 2146 N N . ARG A 1 293 ? 4.558 16.311 -8.897 1.00 98.50 293 ARG A N 1
ATOM 2147 C CA . ARG A 1 293 ? 4.765 17.155 -10.080 1.00 98.50 293 ARG A CA 1
ATOM 2148 C C . ARG A 1 293 ? 5.485 18.457 -9.759 1.00 98.50 293 ARG A C 1
ATOM 2150 O O . ARG A 1 293 ? 6.403 18.822 -10.493 1.00 98.50 293 ARG A O 1
ATOM 2157 N N . ALA A 1 294 ? 5.132 19.121 -8.663 1.00 98.62 294 ALA A N 1
ATOM 2158 C CA . ALA A 1 294 ? 5.823 20.313 -8.180 1.00 98.62 294 ALA A CA 1
ATOM 2159 C C . ALA A 1 294 ? 7.323 20.058 -7.957 1.00 98.62 294 ALA A C 1
ATOM 2161 O O . ALA A 1 294 ? 8.163 20.827 -8.436 1.00 98.62 294 ALA A O 1
ATOM 2162 N N . LYS A 1 295 ? 7.666 18.962 -7.270 1.00 98.00 295 LYS A N 1
ATOM 2163 C CA . LYS A 1 295 ? 9.057 18.559 -7.000 1.00 98.00 295 LYS A CA 1
ATOM 2164 C C . LYS A 1 295 ? 9.809 18.178 -8.272 1.00 98.00 295 LYS A C 1
ATOM 2166 O O . LYS A 1 295 ? 10.951 18.601 -8.451 1.00 98.00 295 LYS A O 1
ATOM 2171 N N . PHE A 1 296 ? 9.177 17.409 -9.159 1.00 98.31 296 PHE A N 1
ATOM 2172 C CA . PHE A 1 296 ? 9.770 17.042 -10.444 1.00 98.31 296 PHE A CA 1
ATOM 2173 C C . PHE A 1 296 ? 10.072 18.282 -11.284 1.00 98.31 296 PHE A C 1
ATOM 2175 O O . PHE A 1 296 ? 11.205 18.444 -11.725 1.00 98.31 296 PHE A O 1
ATOM 2182 N N . ASN A 1 297 ? 9.092 19.174 -11.480 1.00 98.06 297 ASN A N 1
ATOM 2183 C CA . ASN A 1 297 ? 9.260 20.379 -12.297 1.00 98.06 297 ASN A CA 1
ATOM 2184 C C . ASN A 1 297 ? 10.422 21.229 -11.768 1.00 98.06 297 ASN A C 1
ATOM 2186 O O . ASN A 1 297 ? 11.265 21.692 -12.533 1.00 98.06 297 ASN A O 1
ATOM 2190 N N . ASP A 1 298 ? 10.493 21.401 -10.449 1.00 97.38 298 ASP A N 1
ATOM 2191 C CA . ASP A 1 298 ? 11.562 22.136 -9.786 1.00 97.38 298 ASP A CA 1
ATOM 2192 C C . ASP A 1 298 ? 12.950 21.513 -10.018 1.00 97.38 298 ASP A C 1
ATOM 2194 O O . ASP A 1 298 ? 13.902 22.220 -10.362 1.00 97.38 298 ASP A O 1
ATOM 2198 N N . TYR A 1 299 ? 13.071 20.190 -9.882 1.00 96.62 299 TYR A N 1
ATOM 2199 C CA . TYR A 1 299 ? 14.324 19.482 -10.137 1.00 96.62 299 TYR A CA 1
ATOM 2200 C C . TYR A 1 299 ? 14.708 19.530 -11.622 1.00 96.62 299 TYR A C 1
ATOM 2202 O O . TYR A 1 299 ? 15.815 19.958 -11.955 1.00 96.62 299 TYR A O 1
ATOM 2210 N N . ALA A 1 300 ? 13.791 19.151 -12.510 1.00 95.88 300 ALA A N 1
ATOM 2211 C CA . ALA A 1 300 ? 14.004 19.068 -13.950 1.00 95.88 300 ALA A CA 1
ATOM 2212 C C . ALA A 1 300 ? 14.407 20.425 -14.551 1.00 95.88 300 ALA A C 1
ATOM 2214 O O . ALA A 1 300 ? 15.351 20.492 -15.340 1.00 95.88 300 ALA A O 1
ATOM 2215 N N . ASN A 1 301 ? 13.779 21.526 -14.120 1.00 95.06 301 ASN A N 1
ATOM 2216 C CA . ASN A 1 301 ? 14.117 22.880 -14.579 1.00 95.06 301 ASN A CA 1
ATOM 2217 C C . ASN A 1 301 ? 15.555 23.295 -14.230 1.00 95.06 301 ASN A C 1
ATOM 2219 O O . ASN A 1 301 ? 16.167 24.071 -14.963 1.00 95.06 301 ASN A O 1
ATOM 2223 N N . ARG A 1 302 ? 16.116 22.782 -13.129 1.00 94.81 302 ARG A N 1
ATOM 2224 C CA . ARG A 1 302 ? 17.504 23.063 -12.720 1.00 94.81 302 ARG A CA 1
ATOM 2225 C C . ARG A 1 302 ? 18.529 22.115 -13.340 1.00 94.81 302 ARG A C 1
ATOM 2227 O O . ARG A 1 302 ? 19.718 22.416 -13.296 1.00 94.81 302 ARG A O 1
ATOM 2234 N N . HIS A 1 303 ? 18.082 20.998 -13.912 1.00 91.69 303 HIS A N 1
ATOM 2235 C CA . HIS A 1 303 ? 18.945 19.913 -14.383 1.00 91.69 303 HIS A CA 1
ATOM 2236 C C . HIS A 1 303 ? 18.621 19.501 -15.824 1.00 91.69 303 HIS A C 1
ATOM 2238 O O . HIS A 1 303 ? 18.677 18.328 -16.164 1.00 91.69 303 HIS A O 1
ATOM 2244 N N . ASN A 1 304 ? 18.277 20.462 -16.689 1.00 87.50 304 ASN A N 1
ATOM 2245 C CA . ASN A 1 304 ? 18.103 20.233 -18.131 1.00 87.50 304 ASN A CA 1
ATOM 2246 C C . ASN A 1 304 ? 17.099 19.106 -18.482 1.00 87.50 304 ASN A C 1
ATOM 2248 O O . ASN A 1 304 ? 17.283 18.367 -19.449 1.00 87.50 304 ASN A O 1
ATOM 2252 N N . GLY A 1 305 ? 16.032 18.975 -17.691 1.00 90.00 305 GLY A N 1
ATOM 2253 C CA . GLY A 1 305 ? 15.005 17.948 -17.874 1.00 90.00 305 GLY A CA 1
ATOM 2254 C C . GLY A 1 305 ? 15.329 16.587 -17.252 1.00 90.00 305 GLY A C 1
ATOM 2255 O O . GLY A 1 305 ? 14.523 15.669 -17.404 1.00 90.00 305 GLY A O 1
ATOM 2256 N N . ASP A 1 306 ? 16.471 16.441 -16.575 1.00 91.12 306 ASP A N 1
ATOM 2257 C CA . ASP A 1 306 ? 16.855 15.193 -15.916 1.00 91.12 306 ASP A CA 1
ATOM 2258 C C . ASP A 1 306 ? 15.996 14.908 -14.677 1.00 91.12 306 ASP A C 1
ATOM 2260 O O . ASP A 1 306 ? 15.498 15.811 -14.001 1.00 91.12 306 ASP A O 1
ATOM 2264 N N . SER A 1 307 ? 15.910 13.627 -14.325 1.00 91.00 307 SER A N 1
ATOM 2265 C CA . SER A 1 307 ? 15.456 13.138 -13.023 1.00 91.00 307 SER A CA 1
ATOM 2266 C C . SER A 1 307 ? 16.477 12.142 -12.478 1.00 91.00 307 SER A C 1
ATOM 2268 O O . SER A 1 307 ? 17.042 11.343 -13.225 1.00 91.00 307 SER A O 1
ATOM 2270 N N . LYS A 1 308 ? 16.723 12.213 -11.169 1.00 85.94 308 LYS A N 1
ATOM 2271 C CA . LYS A 1 308 ? 17.494 11.221 -10.416 1.00 85.94 308 LYS A CA 1
ATOM 2272 C C . LYS A 1 308 ? 16.546 10.425 -9.522 1.00 85.94 308 LYS A C 1
ATOM 2274 O O . LYS A 1 308 ? 15.374 10.783 -9.392 1.00 85.94 308 LYS A O 1
ATOM 2279 N N . TRP A 1 309 ? 17.079 9.405 -8.858 1.00 86.25 309 TRP A N 1
ATOM 2280 C CA . TRP A 1 309 ? 16.352 8.637 -7.854 1.00 86.25 309 TRP A CA 1
ATOM 2281 C C . TRP A 1 309 ? 15.585 9.548 -6.876 1.00 86.25 309 TRP A C 1
ATOM 2283 O O . TRP A 1 309 ? 16.134 10.552 -6.405 1.00 86.25 309 TRP A O 1
ATOM 2293 N N . TRP A 1 310 ? 14.315 9.214 -6.618 1.00 90.44 310 TRP A N 1
ATOM 2294 C CA . TRP A 1 310 ? 13.332 9.980 -5.830 1.00 90.44 310 TRP A CA 1
ATOM 2295 C C . TRP A 1 310 ? 12.761 11.259 -6.455 1.00 90.44 310 TRP A C 1
ATOM 2297 O O . TRP A 1 310 ? 11.846 11.848 -5.874 1.00 90.44 310 TRP A O 1
ATOM 2307 N N . THR A 1 311 ? 13.248 11.720 -7.612 1.00 92.62 311 THR A N 1
ATOM 2308 C CA . THR A 1 311 ? 12.788 12.981 -8.226 1.00 92.62 311 THR A CA 1
ATOM 2309 C C . THR A 1 311 ? 11.951 12.812 -9.488 1.00 92.62 311 THR A C 1
ATOM 2311 O O . THR A 1 311 ? 11.618 13.819 -10.105 1.00 92.62 311 THR A O 1
ATOM 2314 N N . GLY A 1 312 ? 11.623 11.580 -9.881 1.00 97.06 312 GLY A N 1
ATOM 2315 C CA . GLY A 1 312 ? 10.778 11.251 -11.030 1.00 97.06 312 GLY A CA 1
ATOM 2316 C C . GLY A 1 312 ? 9.273 11.324 -10.741 1.00 97.06 312 GLY A C 1
ATOM 2317 O O . GLY A 1 312 ? 8.831 11.761 -9.678 1.00 97.06 312 GLY A O 1
ATOM 2318 N N . LEU A 1 313 ? 8.474 10.895 -11.724 1.00 98.50 313 LEU A N 1
ATOM 2319 C CA . LEU A 1 313 ? 7.000 10.963 -11.718 1.00 98.50 313 LEU A CA 1
ATOM 2320 C C . LEU A 1 313 ? 6.313 9.607 -11.878 1.00 98.50 313 LEU A C 1
ATOM 2322 O O . LEU A 1 313 ? 5.106 9.530 -12.105 1.00 98.50 313 LEU A O 1
ATOM 2326 N N . THR A 1 314 ? 7.083 8.533 -11.793 1.00 98.38 314 THR A N 1
ATOM 2327 C CA . THR A 1 314 ? 6.589 7.160 -11.770 1.00 98.38 314 THR A CA 1
ATOM 2328 C C . THR A 1 314 ? 6.694 6.653 -10.346 1.00 98.38 314 THR A C 1
ATOM 2330 O O . THR A 1 314 ? 7.797 6.422 -9.856 1.00 98.38 314 THR A O 1
ATOM 2333 N N . TYR A 1 315 ? 5.547 6.511 -9.688 1.00 98.50 315 TYR A N 1
ATOM 2334 C CA . TYR A 1 315 ? 5.440 6.055 -8.312 1.00 98.50 315 TYR A CA 1
ATOM 2335 C C . TYR A 1 315 ? 5.077 4.577 -8.281 1.00 98.50 315 TYR A C 1
ATOM 2337 O O . TYR A 1 315 ? 4.068 4.157 -8.850 1.00 98.50 315 TYR A O 1
ATOM 2345 N N . TRP A 1 316 ? 5.890 3.777 -7.600 1.00 98.19 316 TRP A N 1
ATOM 2346 C CA . TRP A 1 316 ? 5.655 2.356 -7.361 1.00 98.19 316 TRP A CA 1
ATOM 2347 C C . TRP A 1 316 ? 4.661 2.142 -6.219 1.00 98.19 316 TRP A C 1
ATOM 2349 O O . TRP A 1 316 ? 4.923 1.471 -5.233 1.00 98.19 316 TRP A O 1
ATOM 2359 N N . ALA A 1 317 ? 3.489 2.747 -6.381 1.00 97.94 317 ALA A N 1
ATOM 2360 C CA . ALA A 1 317 ? 2.337 2.671 -5.501 1.00 97.94 317 ALA A CA 1
ATOM 2361 C C . ALA A 1 317 ? 1.054 2.699 -6.357 1.00 97.94 317 ALA A C 1
ATOM 2363 O O . ALA A 1 317 ? 1.058 3.294 -7.442 1.00 97.94 317 ALA A O 1
ATOM 2364 N N . PRO A 1 318 ? -0.058 2.103 -5.900 1.00 98.56 318 PRO A N 1
ATOM 2365 C CA . PRO A 1 318 ? -0.246 1.503 -4.578 1.00 98.56 318 PRO A CA 1
ATOM 2366 C C . PRO A 1 318 ? 0.210 0.037 -4.484 1.00 98.56 318 PRO A C 1
ATOM 2368 O O . PRO A 1 318 ? 0.220 -0.695 -5.479 1.00 98.56 318 PRO A O 1
ATOM 2371 N N . ASN A 1 319 ? 0.534 -0.415 -3.267 1.00 98.75 319 ASN A N 1
ATOM 2372 C CA . ASN A 1 319 ? 0.640 -1.840 -2.959 1.00 98.75 319 ASN A CA 1
ATOM 2373 C C . ASN A 1 319 ? -0.774 -2.392 -2.704 1.00 98.75 319 ASN A C 1
ATOM 2375 O O . ASN A 1 319 ? -1.437 -2.048 -1.729 1.00 98.75 319 ASN A O 1
ATOM 2379 N N . ILE A 1 320 ? -1.257 -3.221 -3.627 1.00 98.69 320 ILE A N 1
ATOM 2380 C CA . ILE A 1 320 ? -2.618 -3.775 -3.613 1.00 98.69 320 ILE A CA 1
ATOM 2381 C C . ILE A 1 320 ? -2.630 -5.275 -3.335 1.00 98.69 320 ILE A C 1
ATOM 2383 O O . ILE A 1 320 ? -3.637 -5.929 -3.582 1.00 98.69 320 ILE A O 1
ATOM 2387 N N . ASN A 1 321 ? -1.533 -5.842 -2.831 1.00 98.56 321 ASN A N 1
ATOM 2388 C CA . ASN A 1 321 ? -1.548 -7.218 -2.349 1.00 98.56 321 ASN A CA 1
ATOM 2389 C C . ASN A 1 321 ? -2.527 -7.385 -1.176 1.00 98.56 321 ASN A C 1
ATOM 2391 O O . ASN A 1 321 ? -2.889 -6.428 -0.499 1.00 98.56 321 ASN A O 1
ATOM 2395 N N . LEU A 1 322 ? -2.950 -8.624 -0.921 1.00 98.12 322 LEU A N 1
ATOM 2396 C CA . LEU A 1 322 ? -3.886 -8.916 0.161 1.00 98.12 322 LEU A CA 1
ATOM 2397 C C . LEU A 1 322 ? -3.148 -9.264 1.443 1.00 98.12 322 LEU A C 1
ATOM 2399 O O . LEU A 1 322 ? -2.291 -10.151 1.460 1.00 98.12 322 LEU A O 1
ATOM 2403 N N . PHE A 1 323 ? -3.560 -8.653 2.547 1.00 98.06 323 PHE A N 1
ATOM 2404 C CA . PHE A 1 323 ? -3.014 -8.931 3.869 1.00 98.06 323 PHE A CA 1
ATOM 2405 C C . PHE A 1 323 ? -3.623 -10.202 4.480 1.00 98.06 323 PHE A C 1
ATOM 2407 O O . PHE A 1 323 ? -4.326 -10.184 5.486 1.00 98.06 323 PHE A O 1
ATOM 2414 N N . ARG A 1 324 ? -3.375 -11.341 3.826 1.00 96.44 324 ARG A N 1
ATOM 2415 C CA . ARG A 1 324 ? -3.944 -12.657 4.174 1.00 96.44 324 ARG A CA 1
ATOM 2416 C C . ARG A 1 324 ? -3.441 -13.236 5.500 1.00 96.44 324 ARG A C 1
ATOM 2418 O O . ARG A 1 324 ? -4.042 -14.171 6.032 1.00 96.44 324 ARG A O 1
ATOM 2425 N N . ASP A 1 325 ? -2.277 -12.776 5.951 1.00 97.62 325 ASP A N 1
ATOM 2426 C CA . ASP A 1 325 ? -1.584 -13.269 7.133 1.00 97.62 325 ASP A CA 1
ATOM 2427 C C . ASP A 1 325 ? -1.015 -12.075 7.906 1.00 97.62 325 ASP A C 1
ATOM 2429 O O . ASP A 1 325 ? -0.095 -11.426 7.407 1.00 97.62 325 ASP A O 1
ATOM 2433 N N . PRO A 1 326 ? -1.534 -11.774 9.107 1.00 97.25 326 PRO A N 1
ATOM 2434 C CA . PRO A 1 326 ? -1.142 -10.594 9.875 1.00 97.25 326 PRO A CA 1
ATOM 2435 C C . PRO A 1 326 ? 0.284 -10.653 10.445 1.00 97.25 326 PRO A C 1
ATOM 2437 O O . PRO A 1 326 ? 0.705 -9.729 11.135 1.00 97.25 326 PRO A O 1
ATOM 2440 N N . ARG A 1 327 ? 1.038 -11.728 10.180 1.00 97.62 327 ARG A N 1
ATOM 2441 C CA . ARG A 1 327 ? 2.480 -11.803 10.461 1.00 97.62 327 ARG A CA 1
ATOM 2442 C C . ARG A 1 327 ? 3.340 -11.141 9.388 1.00 97.62 327 ARG A C 1
ATOM 2444 O O . ARG A 1 327 ? 4.508 -10.862 9.646 1.00 97.62 327 ARG A O 1
ATOM 2451 N N . TRP A 1 328 ? 2.794 -10.920 8.192 1.00 97.94 328 TRP A N 1
ATOM 2452 C CA . TRP A 1 328 ? 3.551 -10.358 7.080 1.00 97.94 328 TRP A CA 1
ATOM 2453 C C . TRP A 1 328 ? 3.971 -8.913 7.357 1.00 97.94 328 TRP A C 1
ATOM 2455 O O . TRP A 1 328 ? 3.125 -8.046 7.576 1.00 97.94 328 TRP A O 1
ATOM 2465 N N . GLY A 1 329 ? 5.277 -8.645 7.289 1.00 95.44 329 GLY A N 1
ATOM 2466 C CA . GLY A 1 329 ? 5.850 -7.345 7.653 1.00 95.44 329 GLY A CA 1
ATOM 2467 C C . GLY A 1 329 ? 5.355 -6.168 6.808 1.00 95.44 329 GLY A C 1
ATOM 2468 O O . GLY A 1 329 ? 5.239 -5.043 7.292 1.00 95.44 329 GLY A O 1
ATOM 2469 N N . ARG A 1 330 ? 5.014 -6.414 5.540 1.00 97.19 330 ARG A N 1
ATOM 2470 C CA . ARG A 1 330 ? 4.568 -5.366 4.606 1.00 97.19 330 ARG A CA 1
ATOM 2471 C C . ARG A 1 330 ? 3.052 -5.224 4.526 1.00 97.19 330 ARG A C 1
ATOM 2473 O O . ARG A 1 330 ? 2.551 -4.469 3.700 1.00 97.19 330 ARG A O 1
ATOM 2480 N N . GLY A 1 331 ? 2.304 -5.905 5.394 1.00 97.69 331 GLY A N 1
ATOM 2481 C CA . GLY A 1 331 ? 0.849 -5.791 5.426 1.00 97.69 331 GLY A CA 1
ATOM 2482 C C . GLY A 1 331 ? 0.333 -4.377 5.679 1.00 97.69 331 GLY A C 1
ATOM 2483 O O . GLY A 1 331 ? -0.713 -4.007 5.146 1.00 97.69 331 GLY A O 1
ATOM 2484 N N . GLN A 1 332 ? 1.105 -3.564 6.411 1.00 97.25 332 GLN A N 1
ATOM 2485 C CA . GLN A 1 332 ? 0.811 -2.146 6.626 1.00 97.25 332 GLN A CA 1
ATOM 2486 C C . GLN A 1 332 ? 0.649 -1.370 5.308 1.00 97.25 332 GLN A C 1
ATOM 2488 O O . GLN A 1 332 ? -0.181 -0.474 5.226 1.00 97.25 332 GLN A O 1
ATOM 2493 N N . GLU A 1 333 ? 1.388 -1.753 4.263 1.00 98.38 333 GLU A N 1
ATOM 2494 C CA . GLU A 1 333 ? 1.402 -1.085 2.956 1.00 98.38 333 GLU A CA 1
ATOM 2495 C C . GLU A 1 333 ? 0.159 -1.406 2.109 1.00 98.38 333 GLU A C 1
ATOM 2497 O O . GLU A 1 333 ? 0.024 -0.892 1.003 1.00 98.38 333 GLU A O 1
ATOM 2502 N N . THR A 1 334 ? -0.739 -2.270 2.590 1.00 98.50 334 THR A N 1
ATOM 2503 C CA . THR A 1 334 ? -1.877 -2.779 1.814 1.00 98.50 334 THR A CA 1
ATOM 2504 C C . THR A 1 334 ? -3.209 -2.199 2.263 1.00 98.50 334 THR A C 1
ATOM 2506 O O . THR A 1 334 ? -3.351 -1.714 3.380 1.00 98.50 334 THR A O 1
ATOM 2509 N N . TYR A 1 335 ? -4.238 -2.354 1.431 1.00 98.69 335 TYR A N 1
ATOM 2510 C CA . TYR A 1 335 ? -5.611 -1.963 1.769 1.00 98.69 335 TYR A CA 1
ATOM 2511 C C . TYR A 1 335 ? -6.420 -3.053 2.499 1.00 98.69 335 TYR A C 1
ATOM 2513 O O . TYR A 1 335 ? -7.647 -2.971 2.572 1.00 98.69 335 TYR A O 1
ATOM 2521 N N . GLY A 1 336 ? -5.746 -4.061 3.064 1.00 98.31 336 GLY A N 1
ATOM 2522 C CA . GLY A 1 336 ? -6.358 -5.094 3.899 1.00 98.31 336 GLY A CA 1
ATOM 2523 C C . GLY A 1 336 ? -6.503 -6.457 3.227 1.00 98.31 336 GLY A C 1
ATOM 2524 O O . GLY A 1 336 ? -5.757 -6.819 2.318 1.00 98.31 336 GLY A O 1
ATOM 2525 N N . GLU A 1 337 ? -7.438 -7.264 3.728 1.00 98.69 337 GLU A N 1
ATOM 2526 C CA . GLU A 1 337 ? -7.537 -8.691 3.376 1.00 98.69 337 GLU A CA 1
ATOM 2527 C C . GLU A 1 337 ? -8.561 -9.010 2.272 1.00 98.69 337 GLU A C 1
ATOM 2529 O O . GLU A 1 337 ? -8.665 -10.160 1.838 1.00 98.69 337 GLU A O 1
ATOM 2534 N N . ASP A 1 338 ? -9.323 -8.012 1.811 1.00 98.69 338 ASP A N 1
ATOM 2535 C CA . ASP A 1 338 ? -10.463 -8.206 0.914 1.00 98.69 338 ASP A CA 1
ATOM 2536 C C . ASP A 1 338 ? -10.214 -7.699 -0.524 1.00 98.69 338 ASP A C 1
ATOM 2538 O O . ASP A 1 338 ? -9.943 -6.513 -0.720 1.00 98.69 338 ASP A O 1
ATOM 2542 N N . PRO A 1 339 ? -10.383 -8.542 -1.565 1.00 98.38 339 PRO A N 1
ATOM 2543 C CA . PRO A 1 339 ? -10.169 -8.122 -2.950 1.00 98.38 339 PRO A CA 1
ATOM 2544 C C . PRO A 1 339 ? -11.123 -7.028 -3.443 1.00 98.38 339 PRO A C 1
ATOM 2546 O O . PRO A 1 339 ? -10.751 -6.265 -4.334 1.00 98.38 339 PRO A O 1
ATOM 2549 N N . PHE A 1 340 ? -12.360 -6.966 -2.942 1.00 98.75 340 PHE A N 1
ATOM 2550 C CA . PHE A 1 340 ? -13.332 -5.974 -3.398 1.00 98.75 340 PHE A CA 1
ATOM 2551 C C . PHE A 1 340 ? -13.000 -4.599 -2.817 1.00 98.75 340 PHE A C 1
ATOM 2553 O O . PHE A 1 340 ? -12.876 -3.644 -3.582 1.00 98.75 340 PHE A O 1
ATOM 2560 N N . LEU A 1 341 ? -12.776 -4.513 -1.502 1.00 98.81 341 LEU A N 1
ATOM 2561 C CA . LEU A 1 341 ? -12.364 -3.280 -0.825 1.00 98.81 341 LEU A CA 1
ATOM 2562 C C . LEU A 1 341 ? -11.058 -2.727 -1.412 1.00 98.81 341 LEU A C 1
ATOM 2564 O O . LEU A 1 341 ? -11.006 -1.558 -1.797 1.00 98.81 341 LEU A O 1
ATOM 2568 N N . THR A 1 342 ? -10.043 -3.584 -1.563 1.00 98.75 342 THR A N 1
ATOM 2569 C CA . THR A 1 342 ? -8.750 -3.217 -2.159 1.00 98.75 342 THR A CA 1
ATOM 2570 C C . THR A 1 342 ? -8.904 -2.682 -3.582 1.00 98.75 342 THR A C 1
ATOM 2572 O O . THR A 1 342 ? -8.231 -1.721 -3.950 1.00 98.75 342 THR A O 1
ATOM 2575 N N . ALA A 1 343 ? -9.806 -3.255 -4.387 1.00 98.69 343 ALA A N 1
ATOM 2576 C CA . ALA A 1 343 ? -10.077 -2.757 -5.733 1.00 98.69 343 ALA A CA 1
ATOM 2577 C C . ALA A 1 343 ? -10.743 -1.373 -5.723 1.00 98.69 343 ALA A C 1
ATOM 2579 O O . ALA A 1 343 ? -10.270 -0.485 -6.426 1.00 98.69 343 ALA A O 1
ATOM 2580 N N . GLU A 1 344 ? -11.809 -1.176 -4.937 1.00 98.69 344 GLU A N 1
ATOM 2581 C CA . GLU A 1 344 ? -12.525 0.112 -4.861 1.00 98.69 344 GLU A CA 1
ATOM 2582 C C . GLU A 1 344 ? -11.591 1.255 -4.444 1.00 98.69 344 GLU A C 1
ATOM 2584 O O . GLU A 1 344 ? -11.614 2.331 -5.039 1.00 98.69 344 GLU A O 1
ATOM 2589 N N . ILE A 1 345 ? -10.733 1.005 -3.454 1.00 98.62 345 ILE A N 1
ATOM 2590 C CA . ILE A 1 345 ? -9.740 1.975 -2.987 1.00 98.62 345 ILE A CA 1
ATOM 2591 C C . ILE A 1 345 ? -8.635 2.183 -4.028 1.00 98.62 345 ILE A C 1
ATOM 2593 O O . ILE A 1 345 ? -8.353 3.320 -4.409 1.00 98.62 345 ILE A O 1
ATOM 2597 N N . GLY A 1 346 ? -8.023 1.098 -4.511 1.00 98.69 346 GLY A N 1
ATOM 2598 C CA . GLY A 1 346 ? -6.895 1.169 -5.438 1.00 98.69 346 GLY A CA 1
ATOM 2599 C C . GLY A 1 346 ? -7.251 1.864 -6.753 1.00 98.69 346 GLY A C 1
ATOM 2600 O O . GLY A 1 346 ? -6.433 2.607 -7.288 1.00 98.69 346 GLY A O 1
ATOM 2601 N N . ILE A 1 347 ? -8.477 1.681 -7.258 1.00 98.88 347 ILE A N 1
ATOM 2602 C CA . ILE A 1 347 ? -8.977 2.378 -8.453 1.00 98.88 347 ILE A CA 1
ATOM 2603 C C . ILE A 1 347 ? -8.969 3.893 -8.245 1.00 98.88 347 ILE A C 1
ATOM 2605 O O . ILE A 1 347 ? -8.493 4.623 -9.115 1.00 98.88 347 ILE A O 1
ATOM 2609 N N . GLU A 1 348 ? -9.498 4.371 -7.121 1.00 98.88 348 GLU A N 1
ATOM 2610 C CA . GLU A 1 348 ? -9.620 5.807 -6.871 1.00 98.88 348 GLU A CA 1
ATOM 2611 C C . GLU A 1 348 ? -8.275 6.456 -6.539 1.00 98.88 348 GLU A C 1
ATOM 2613 O O . GLU A 1 348 ? -7.985 7.525 -7.075 1.00 98.88 348 GLU A O 1
ATOM 2618 N N . PHE A 1 349 ? -7.401 5.777 -5.789 1.00 98.94 349 PHE A N 1
ATOM 2619 C CA . PHE A 1 349 ? -6.019 6.227 -5.589 1.00 98.94 349 PHE A CA 1
ATOM 2620 C C . PHE A 1 349 ? -5.278 6.388 -6.927 1.00 98.94 349 PHE A C 1
ATOM 2622 O O . PHE A 1 349 ? -4.690 7.435 -7.200 1.00 98.94 349 PHE A O 1
ATOM 2629 N N . VAL A 1 350 ? -5.357 5.379 -7.807 1.00 98.94 350 VAL A N 1
ATOM 2630 C CA . VAL A 1 350 ? -4.724 5.407 -9.137 1.00 98.94 350 VAL A CA 1
ATOM 2631 C C . VAL A 1 350 ? -5.245 6.569 -9.980 1.00 98.94 350 VAL A C 1
ATOM 2633 O O . VAL A 1 350 ? -4.445 7.290 -10.578 1.00 98.94 350 VAL A O 1
ATOM 2636 N N . LYS A 1 351 ? -6.566 6.782 -10.024 1.00 98.88 351 LYS A N 1
ATOM 2637 C CA . LYS A 1 351 ? -7.156 7.916 -10.751 1.00 98.88 351 LYS A CA 1
ATOM 2638 C C . LYS A 1 351 ? -6.676 9.254 -10.192 1.00 98.88 351 LYS A C 1
ATOM 2640 O O . LYS A 1 351 ? -6.318 10.128 -10.977 1.00 98.88 351 LYS A O 1
ATOM 2645 N N . GLY A 1 352 ? -6.617 9.388 -8.867 1.00 98.81 352 GLY A N 1
ATOM 2646 C CA . GLY A 1 352 ? -6.124 10.589 -8.198 1.00 98.81 352 GLY A CA 1
ATOM 2647 C C . GLY A 1 352 ? -4.686 10.929 -8.593 1.00 98.81 352 GLY A C 1
ATOM 2648 O O . GLY A 1 352 ? -4.425 12.047 -9.032 1.00 98.81 352 GLY A O 1
ATOM 2649 N N . VAL A 1 353 ? -3.769 9.955 -8.507 1.00 98.88 353 VAL A N 1
ATOM 2650 C CA . VAL A 1 353 ? -2.347 10.135 -8.873 1.00 98.88 353 VAL A CA 1
ATOM 2651 C C . VAL A 1 353 ? -2.182 10.475 -10.354 1.00 98.88 353 VAL A C 1
ATOM 2653 O O . VAL A 1 353 ? -1.358 11.317 -10.720 1.00 98.88 353 VAL A O 1
ATOM 2656 N N . GLN A 1 354 ? -2.945 9.812 -11.225 1.00 98.75 354 GLN A N 1
ATOM 2657 C CA . GLN A 1 354 ? -2.789 9.948 -12.673 1.00 98.75 354 GLN A CA 1
ATOM 2658 C C . GLN A 1 354 ? -3.454 11.193 -13.257 1.00 98.75 354 GLN A C 1
ATOM 2660 O O . GLN A 1 354 ? -3.024 11.657 -14.316 1.00 98.75 354 GLN A O 1
ATOM 2665 N N . GLY A 1 355 ? -4.458 11.751 -12.581 1.00 98.31 355 GLY A N 1
ATOM 2666 C CA . GLY A 1 355 ? -5.301 12.806 -13.134 1.00 98.31 355 GLY A CA 1
ATOM 2667 C C . GLY A 1 355 ? -6.184 12.310 -14.286 1.00 98.31 355 GLY A C 1
ATOM 2668 O O . GLY A 1 355 ? -6.159 11.140 -14.673 1.00 98.31 355 GLY A O 1
ATOM 2669 N N . ASP A 1 356 ? -6.986 13.215 -14.837 1.00 96.56 356 ASP A N 1
ATOM 2670 C CA . ASP A 1 356 ? -8.026 12.925 -15.831 1.00 96.56 356 ASP A CA 1
ATOM 2671 C C . ASP A 1 356 ? -7.728 13.484 -17.232 1.00 96.56 356 ASP A C 1
ATOM 2673 O O . ASP A 1 356 ? -8.527 13.289 -18.154 1.00 96.56 356 ASP A O 1
ATOM 2677 N N . ASP A 1 357 ? -6.576 14.138 -17.428 1.00 97.56 357 ASP A N 1
ATOM 2678 C CA . ASP A 1 357 ? -6.218 14.668 -18.741 1.00 97.56 357 ASP A CA 1
ATOM 2679 C C . ASP A 1 357 ? -6.051 13.516 -19.762 1.00 97.56 357 ASP A C 1
ATOM 2681 O O . ASP A 1 357 ? -5.325 12.534 -19.547 1.00 97.56 357 ASP A O 1
ATOM 2685 N N . PRO A 1 358 ? -6.744 13.587 -20.914 1.00 93.94 358 PRO A N 1
ATOM 2686 C CA . PRO A 1 358 ? -6.781 12.481 -21.862 1.00 93.94 358 PRO A CA 1
ATOM 2687 C C . PRO A 1 358 ? -5.441 12.273 -22.570 1.00 93.94 358 PRO A C 1
ATOM 2689 O O . PRO A 1 358 ? -5.189 11.186 -23.102 1.00 93.94 358 PRO A O 1
ATOM 2692 N N . ARG A 1 359 ? -4.570 13.286 -22.601 1.00 95.44 359 ARG A N 1
ATOM 2693 C CA . ARG A 1 359 ? -3.296 13.280 -23.321 1.00 95.44 359 ARG A CA 1
ATOM 2694 C C . ARG A 1 359 ? -2.105 13.099 -22.384 1.00 95.44 359 ARG A C 1
ATOM 2696 O O . ARG A 1 359 ? -1.209 12.323 -22.726 1.00 95.44 359 ARG A O 1
ATOM 2703 N N . TYR A 1 360 ? -2.107 13.770 -21.240 1.00 98.06 360 TYR A N 1
ATOM 2704 C CA . TYR A 1 360 ? -1.029 13.768 -20.262 1.00 98.06 360 TYR A CA 1
ATOM 2705 C C . TYR A 1 360 ? -1.491 13.214 -18.918 1.00 98.06 360 TYR A C 1
ATOM 2707 O O . TYR A 1 360 ? -2.640 13.351 -18.538 1.00 98.06 360 TYR A O 1
ATOM 2715 N N . MET A 1 361 ? -0.587 12.600 -18.172 1.00 98.38 361 MET A N 1
ATOM 2716 C CA . MET A 1 361 ? -0.839 12.152 -16.805 1.00 98.38 361 MET A CA 1
ATOM 2717 C C . MET A 1 361 ? -0.191 13.124 -15.822 1.00 98.38 361 MET A C 1
ATOM 2719 O O . MET A 1 361 ? 0.924 13.587 -16.070 1.00 98.38 361 MET A O 1
ATOM 2723 N N . LEU A 1 362 ? -0.865 13.417 -14.711 1.00 98.81 362 LEU A N 1
ATOM 2724 C CA . LEU A 1 362 ? -0.349 14.251 -13.621 1.00 98.81 362 LEU A CA 1
ATOM 2725 C C . LEU A 1 362 ? 0.920 13.633 -13.026 1.00 98.81 362 LEU A C 1
ATOM 2727 O O . LEU A 1 362 ? 1.965 14.278 -13.008 1.00 98.81 362 LEU A O 1
ATOM 2731 N N . ALA A 1 363 ? 0.847 12.364 -12.652 1.00 98.62 363 ALA A N 1
ATOM 2732 C CA . ALA A 1 363 ? 1.960 11.469 -12.365 1.00 98.62 363 ALA A CA 1
ATOM 2733 C C . ALA A 1 363 ? 1.542 10.040 -12.753 1.00 98.62 363 ALA A C 1
ATOM 2735 O O . ALA A 1 363 ? 0.495 9.846 -13.367 1.00 98.62 363 ALA A O 1
ATOM 2736 N N . MET A 1 364 ? 2.340 9.020 -12.450 1.00 98.25 364 MET A N 1
ATOM 2737 C CA . MET A 1 364 ? 1.985 7.630 -12.743 1.00 98.25 364 MET A CA 1
ATOM 2738 C C . MET A 1 364 ? 1.966 6.776 -11.495 1.00 98.25 364 MET A C 1
ATOM 2740 O O . MET A 1 364 ? 2.967 6.691 -10.792 1.00 98.25 364 MET A O 1
ATOM 2744 N N . ALA A 1 365 ? 0.847 6.088 -11.293 1.00 98.81 365 ALA A N 1
ATOM 2745 C CA . ALA A 1 365 ? 0.739 5.002 -10.338 1.00 98.81 365 ALA A CA 1
ATOM 2746 C C . ALA A 1 365 ? 1.212 3.682 -10.969 1.00 98.81 365 ALA A C 1
ATOM 2748 O O . ALA A 1 365 ? 1.109 3.469 -12.184 1.00 98.81 365 ALA A O 1
ATOM 2749 N N . CYS A 1 366 ? 1.704 2.780 -10.130 1.00 98.81 366 CYS A N 1
ATOM 2750 C CA . CYS A 1 366 ? 2.130 1.443 -10.500 1.00 98.81 366 CYS A CA 1
ATOM 2751 C C . CYS A 1 366 ? 1.673 0.453 -9.424 1.00 98.81 366 CYS A C 1
ATOM 2753 O O . CYS A 1 366 ? 2.190 0.445 -8.308 1.00 98.81 366 CYS A O 1
ATOM 2755 N N . ALA A 1 367 ? 0.678 -0.367 -9.766 1.00 98.81 367 ALA A N 1
ATOM 2756 C CA . ALA A 1 367 ? 0.117 -1.349 -8.850 1.00 98.81 367 ALA A CA 1
ATOM 2757 C C . ALA A 1 367 ? 1.131 -2.467 -8.579 1.00 98.81 367 ALA A C 1
ATOM 2759 O O . ALA A 1 367 ? 1.651 -3.073 -9.522 1.00 98.81 367 ALA A O 1
ATOM 2760 N N . LYS A 1 368 ? 1.386 -2.772 -7.304 1.00 98.56 368 LYS A N 1
ATOM 2761 C CA . LYS A 1 368 ? 2.361 -3.794 -6.902 1.00 98.56 368 LYS A CA 1
ATOM 2762 C C . LYS A 1 368 ? 1.844 -4.704 -5.787 1.00 98.56 368 LYS A C 1
ATOM 2764 O O . LYS A 1 368 ? 0.884 -4.360 -5.109 1.00 98.56 368 LYS A O 1
ATOM 2769 N N . HIS A 1 369 ? 2.402 -5.894 -5.602 1.00 98.50 369 HIS A N 1
ATOM 2770 C CA . HIS A 1 369 ? 3.389 -6.597 -6.431 1.00 98.50 369 HIS A CA 1
ATOM 2771 C C . HIS A 1 369 ? 2.689 -7.755 -7.151 1.00 98.50 369 HIS A C 1
ATOM 2773 O O . HIS A 1 369 ? 2.036 -8.601 -6.532 1.00 98.50 369 HIS A O 1
ATOM 2779 N N . TYR A 1 370 ? 2.777 -7.763 -8.475 1.00 98.69 370 TYR A N 1
ATOM 2780 C CA . TYR A 1 370 ? 2.032 -8.638 -9.366 1.00 98.69 370 TYR A CA 1
ATOM 2781 C C . TYR A 1 370 ? 2.811 -9.944 -9.630 1.00 98.69 370 TYR A C 1
ATOM 2783 O O . TYR A 1 370 ? 3.836 -9.951 -10.302 1.00 98.69 370 TYR A O 1
ATOM 2791 N N . ALA A 1 371 ? 2.389 -11.092 -9.114 1.00 96.50 371 ALA A N 1
ATOM 2792 C CA . ALA A 1 371 ? 1.229 -11.299 -8.257 1.00 96.50 371 ALA A CA 1
ATOM 2793 C C . ALA A 1 371 ? 1.568 -12.202 -7.076 1.00 96.50 371 ALA A C 1
ATOM 2795 O O . ALA A 1 371 ? 2.589 -12.885 -7.053 1.00 96.50 371 ALA A O 1
ATOM 2796 N N . VAL A 1 372 ? 0.628 -12.251 -6.131 1.00 96.88 372 VAL A N 1
ATOM 2797 C CA . VAL A 1 372 ? 0.644 -13.201 -5.014 1.00 96.88 372 VAL A CA 1
ATOM 2798 C C . VAL A 1 372 ? 1.834 -13.000 -4.065 1.00 96.88 372 VAL A C 1
ATOM 2800 O O . VAL A 1 372 ? 2.321 -13.941 -3.450 1.00 96.88 372 VAL A O 1
ATOM 2803 N N . HIS A 1 373 ? 2.287 -11.757 -3.918 1.00 96.62 373 HIS A N 1
ATOM 2804 C CA . HIS A 1 373 ? 3.303 -11.390 -2.942 1.00 96.62 373 HIS A CA 1
ATOM 2805 C C . HIS A 1 373 ? 2.636 -10.993 -1.622 1.00 96.62 373 HIS A C 1
ATOM 2807 O O . HIS A 1 373 ? 2.066 -9.911 -1.497 1.00 96.62 373 HIS A O 1
ATOM 2813 N N . SER A 1 374 ? 2.616 -11.895 -0.645 1.00 95.50 374 SER A N 1
ATOM 2814 C CA . SER A 1 374 ? 1.995 -11.650 0.667 1.00 95.50 374 SER A CA 1
ATOM 2815 C C . SER A 1 374 ? 2.770 -12.374 1.771 1.00 95.50 374 SER A C 1
ATOM 2817 O O . SER A 1 374 ? 2.195 -13.143 2.548 1.00 95.50 374 SER A O 1
ATOM 2819 N N . GLY A 1 375 ? 4.095 -12.179 1.756 1.00 92.50 375 GLY A N 1
ATOM 2820 C CA . GLY A 1 375 ? 5.076 -12.812 2.643 1.00 92.50 375 GLY A CA 1
ATOM 2821 C C . GLY A 1 375 ? 5.334 -14.302 2.357 1.00 92.50 375 GLY A C 1
ATOM 2822 O O . GLY A 1 375 ? 4.604 -14.929 1.599 1.00 92.50 375 GLY A O 1
ATOM 2823 N N . PRO A 1 376 ? 6.349 -14.931 2.957 1.00 95.31 376 PRO A N 1
ATOM 2824 C CA . PRO A 1 376 ? 7.295 -14.336 3.888 1.00 95.31 376 PRO A CA 1
ATOM 2825 C C . PRO A 1 376 ? 8.361 -13.491 3.176 1.00 95.31 376 PRO A C 1
ATOM 2827 O O . PRO A 1 376 ? 8.922 -13.874 2.149 1.00 95.31 376 PRO A O 1
ATOM 2830 N N . GLU A 1 377 ? 8.677 -12.350 3.771 1.00 91.88 377 GLU A N 1
ATOM 2831 C CA . GLU A 1 377 ? 9.720 -11.420 3.358 1.00 91.88 377 GLU A CA 1
ATOM 2832 C C . GLU A 1 377 ? 11.111 -12.049 3.388 1.00 91.88 377 GLU A C 1
ATOM 2834 O O . GLU A 1 377 ? 11.900 -11.852 2.466 1.00 91.88 377 GLU A O 1
ATOM 2839 N N . ARG A 1 378 ? 11.417 -12.855 4.415 1.00 89.38 378 ARG A N 1
ATOM 2840 C CA . ARG A 1 378 ? 12.772 -13.412 4.600 1.00 89.38 378 ARG A CA 1
ATOM 2841 C C . ARG A 1 378 ? 13.232 -14.281 3.426 1.00 89.38 378 ARG A C 1
ATOM 2843 O O . ARG A 1 378 ? 14.428 -14.386 3.175 1.00 89.38 378 ARG A O 1
ATOM 2850 N N . THR A 1 379 ? 12.301 -14.926 2.729 1.00 93.50 379 THR A N 1
ATOM 2851 C CA . THR A 1 379 ? 12.601 -15.791 1.580 1.00 93.50 379 THR A CA 1
ATOM 2852 C C . THR A 1 379 ? 12.029 -15.248 0.277 1.00 93.50 379 THR A C 1
ATOM 2854 O O . THR A 1 379 ? 11.981 -15.993 -0.694 1.00 93.50 379 THR A O 1
ATOM 2857 N N . ARG A 1 380 ? 11.596 -13.980 0.208 1.00 93.69 380 ARG A N 1
ATOM 2858 C CA . ARG A 1 380 ? 10.875 -13.437 -0.963 1.00 93.69 380 ARG A CA 1
ATOM 2859 C C . ARG A 1 380 ? 11.583 -13.670 -2.306 1.00 93.69 380 ARG A C 1
ATOM 2861 O O . ARG A 1 380 ? 10.912 -13.964 -3.288 1.00 93.69 380 ARG A O 1
ATOM 2868 N N . HIS A 1 381 ? 12.918 -13.640 -2.306 1.00 94.50 381 HIS A N 1
ATOM 2869 C CA . HIS A 1 381 ? 13.793 -13.821 -3.474 1.00 94.50 381 HIS A CA 1
ATOM 2870 C C . HIS A 1 381 ? 13.924 -15.274 -3.978 1.00 94.50 381 HIS A C 1
ATOM 2872 O O . HIS A 1 381 ? 14.497 -15.519 -5.034 1.00 94.50 381 HIS A O 1
ATOM 2878 N N . SER A 1 382 ? 13.434 -16.258 -3.222 1.00 95.50 382 SER A N 1
ATOM 2879 C CA . SER A 1 382 ? 13.460 -17.685 -3.590 1.00 95.50 382 SER A CA 1
ATOM 2880 C C . SER A 1 382 ? 12.141 -18.405 -3.294 1.00 95.50 382 SER A C 1
ATOM 2882 O O . SER A 1 382 ? 12.012 -19.613 -3.493 1.00 95.50 382 SER A O 1
ATOM 2884 N N . PHE A 1 383 ? 11.141 -17.675 -2.795 1.00 97.81 383 PHE A N 1
ATOM 2885 C CA . PHE A 1 383 ? 9.868 -18.242 -2.391 1.00 97.81 383 PHE A CA 1
ATOM 2886 C C . PHE A 1 383 ? 9.035 -18.634 -3.613 1.00 97.81 383 PHE A C 1
ATOM 2888 O O . PHE A 1 383 ? 8.814 -17.823 -4.514 1.00 97.81 383 PHE A O 1
ATOM 2895 N N . ASN A 1 384 ? 8.521 -19.862 -3.612 1.00 97.88 384 ASN A N 1
ATOM 2896 C CA . ASN A 1 384 ? 7.549 -20.334 -4.588 1.00 97.88 384 ASN A CA 1
ATOM 2897 C C . ASN A 1 384 ? 6.163 -20.393 -3.943 1.00 97.88 384 ASN A C 1
ATOM 2899 O O . ASN A 1 384 ? 5.902 -21.254 -3.104 1.00 97.88 384 ASN A O 1
ATOM 2903 N N . ALA A 1 385 ? 5.276 -19.488 -4.348 1.00 97.56 385 ALA A N 1
ATOM 2904 C CA . ALA A 1 385 ? 3.887 -19.504 -3.924 1.00 97.56 385 ALA A CA 1
ATOM 2905 C C . ALA A 1 385 ? 3.126 -20.578 -4.715 1.00 97.56 385 ALA A C 1
ATOM 2907 O O . ALA A 1 385 ? 2.817 -20.395 -5.896 1.00 97.56 385 ALA A O 1
ATOM 2908 N N . GLU A 1 386 ? 2.830 -21.702 -4.064 1.00 97.38 386 GLU A N 1
ATOM 2909 C CA . GLU A 1 386 ? 1.976 -22.759 -4.607 1.00 97.38 386 GLU A CA 1
ATOM 2910 C C . GLU A 1 386 ? 0.519 -22.483 -4.228 1.00 97.38 386 GLU A C 1
ATOM 2912 O O . GLU A 1 386 ? 0.147 -22.522 -3.054 1.00 97.38 386 GLU A O 1
ATOM 2917 N N . ILE A 1 387 ? -0.309 -22.152 -5.220 1.00 95.56 387 ILE A N 1
ATOM 2918 C CA . ILE A 1 387 ? -1.668 -21.651 -4.991 1.00 95.56 387 ILE A CA 1
ATOM 2919 C C . ILE A 1 387 ? -2.676 -22.495 -5.774 1.00 95.56 387 ILE A C 1
ATOM 2921 O O . ILE A 1 387 ? -2.530 -22.654 -6.994 1.00 95.56 387 ILE A O 1
ATOM 2925 N N . PRO A 1 388 ? -3.752 -22.975 -5.122 1.00 94.69 388 PRO A N 1
ATOM 2926 C CA . PRO A 1 388 ? -4.881 -23.570 -5.820 1.00 94.69 388 PRO A CA 1
ATOM 2927 C C . PRO A 1 388 ? -5.457 -22.616 -6.871 1.00 94.69 388 PRO A C 1
ATOM 2929 O O . PRO A 1 388 ? -5.677 -21.436 -6.610 1.00 94.69 388 PRO A O 1
ATOM 2932 N N . GLU A 1 389 ? -5.775 -23.135 -8.056 1.00 94.75 389 GLU A N 1
ATOM 2933 C CA . GLU A 1 389 ? -6.256 -22.322 -9.182 1.00 94.75 389 GLU A CA 1
ATOM 2934 C C . GLU A 1 389 ? -7.453 -21.431 -8.818 1.00 94.75 389 GLU A C 1
ATOM 2936 O O . GLU A 1 389 ? -7.509 -20.268 -9.208 1.00 94.75 389 GLU A O 1
ATOM 2941 N N . ARG A 1 390 ? -8.396 -21.955 -8.028 1.00 93.25 390 ARG A N 1
ATOM 2942 C CA . ARG A 1 390 ? -9.542 -21.172 -7.560 1.00 93.25 390 ARG A CA 1
ATOM 2943 C C . ARG A 1 390 ? -9.117 -19.985 -6.698 1.00 93.25 390 ARG A C 1
ATOM 2945 O O . ARG A 1 390 ? -9.602 -18.890 -6.940 1.00 93.25 390 ARG A O 1
ATOM 2952 N N . ASP A 1 391 ? -8.209 -20.173 -5.744 1.00 95.69 391 ASP A N 1
ATOM 2953 C CA . ASP A 1 391 ? -7.755 -19.091 -4.862 1.00 95.69 391 ASP A CA 1
ATOM 2954 C C . ASP A 1 391 ? -7.014 -18.007 -5.652 1.00 95.69 391 ASP A C 1
ATOM 2956 O O . ASP A 1 391 ? -7.220 -16.813 -5.416 1.00 95.69 391 ASP A O 1
ATOM 2960 N N . LEU A 1 392 ? -6.220 -18.408 -6.651 1.00 97.38 392 LEU A N 1
ATOM 2961 C CA . LEU A 1 392 ? -5.558 -17.478 -7.563 1.00 97.38 392 LEU A CA 1
ATOM 2962 C C . LEU A 1 392 ? -6.581 -16.549 -8.242 1.00 97.38 392 LEU A C 1
ATOM 2964 O O . LEU A 1 392 ? -6.449 -15.326 -8.174 1.00 97.38 392 LEU A O 1
ATOM 2968 N N . PHE A 1 393 ? -7.631 -17.110 -8.847 1.00 97.25 393 PHE A N 1
ATOM 2969 C CA . PHE A 1 393 ? -8.616 -16.334 -9.606 1.00 97.25 393 PHE A CA 1
ATOM 2970 C C . PHE A 1 393 ? -9.715 -15.676 -8.757 1.00 97.25 393 PHE A C 1
ATOM 2972 O O . PHE A 1 393 ? -10.184 -14.606 -9.132 1.00 97.25 393 PHE A O 1
ATOM 2979 N N . ASP A 1 394 ? -10.129 -16.249 -7.630 1.00 94.94 394 ASP A N 1
ATOM 2980 C CA . ASP A 1 394 ? -11.208 -15.701 -6.786 1.00 94.94 394 ASP A CA 1
ATOM 2981 C C . ASP A 1 394 ? -10.695 -14.804 -5.650 1.00 94.94 394 ASP A C 1
ATOM 2983 O O . ASP A 1 394 ? -11.492 -14.146 -4.968 1.00 94.94 394 ASP A O 1
ATOM 2987 N N . THR A 1 395 ? -9.379 -14.765 -5.419 1.00 96.12 395 THR A N 1
ATOM 2988 C CA . THR A 1 395 ? -8.787 -13.988 -4.322 1.00 96.12 395 THR A CA 1
ATOM 2989 C C . THR A 1 395 ? -7.614 -13.127 -4.781 1.00 96.12 395 THR A C 1
ATOM 2991 O O . THR A 1 395 ? -7.697 -11.906 -4.675 1.00 96.12 395 THR A O 1
ATOM 2994 N N . TYR A 1 396 ? -6.553 -13.703 -5.344 1.00 98.12 396 TYR A N 1
ATOM 2995 C CA . TYR A 1 396 ? -5.300 -12.959 -5.557 1.00 98.12 396 TYR A CA 1
ATOM 2996 C C . TYR A 1 396 ? -5.241 -12.071 -6.807 1.00 98.12 396 TYR A C 1
ATOM 2998 O O . TYR A 1 396 ? -4.435 -11.148 -6.849 1.00 98.12 396 TYR A O 1
ATOM 3006 N N . LEU A 1 397 ? -6.055 -12.332 -7.829 1.00 98.50 397 LEU A N 1
ATOM 3007 C CA . LEU A 1 397 ? -6.045 -11.578 -9.090 1.00 98.50 397 LEU A CA 1
ATOM 3008 C C . LEU A 1 397 ? -7.169 -10.537 -9.284 1.00 98.50 397 LEU A C 1
ATOM 3010 O O . LEU A 1 397 ? -6.922 -9.569 -10.008 1.00 98.50 397 LEU A O 1
ATOM 3014 N N . PRO A 1 398 ? -8.379 -10.661 -8.692 1.00 98.19 398 PRO A N 1
ATOM 3015 C CA . PRO A 1 398 ? -9.492 -9.763 -9.007 1.00 98.19 398 PRO A CA 1
ATOM 3016 C C . PRO A 1 398 ? -9.202 -8.269 -8.840 1.00 98.19 398 PRO A C 1
ATOM 3018 O O . PRO A 1 398 ? -9.625 -7.475 -9.675 1.00 98.19 398 PRO A O 1
ATOM 3021 N N . HIS A 1 399 ? -8.479 -7.870 -7.794 1.00 98.50 399 HIS A N 1
ATOM 3022 C CA . HIS A 1 399 ? -8.174 -6.459 -7.545 1.00 98.50 399 HIS A CA 1
ATOM 3023 C C . HIS A 1 399 ? -7.185 -5.889 -8.572 1.00 98.50 399 HIS A C 1
ATOM 3025 O O . HIS A 1 399 ? -7.407 -4.782 -9.059 1.00 98.50 399 HIS A O 1
ATOM 3031 N N . PHE A 1 400 ? -6.174 -6.660 -8.995 1.00 98.88 400 PHE A N 1
ATOM 3032 C CA . PHE A 1 400 ? -5.299 -6.274 -10.110 1.00 98.88 400 PHE A CA 1
ATOM 3033 C C . PHE A 1 400 ? -6.081 -6.133 -11.421 1.00 98.88 400 PHE A C 1
ATOM 3035 O O . PHE A 1 400 ? -5.927 -5.126 -12.112 1.00 98.88 400 PHE A O 1
ATOM 3042 N N . GLU A 1 401 ? -6.967 -7.086 -11.746 1.00 98.75 401 GLU A N 1
ATOM 3043 C CA . GLU A 1 401 ? -7.811 -6.993 -12.947 1.00 98.75 401 GLU A CA 1
ATOM 3044 C C . GLU A 1 401 ? -8.626 -5.698 -12.954 1.00 98.75 401 GLU A C 1
ATOM 3046 O O . GLU A 1 401 ? -8.667 -4.987 -13.961 1.00 98.75 401 GLU A O 1
ATOM 3051 N N . ARG A 1 402 ? -9.282 -5.389 -11.834 1.00 98.44 402 ARG A N 1
ATOM 3052 C CA . ARG A 1 402 ? -10.140 -4.211 -11.722 1.00 98.44 402 ARG A CA 1
ATOM 3053 C C . ARG A 1 402 ? -9.341 -2.913 -11.782 1.00 98.44 402 ARG A C 1
ATOM 3055 O O . ARG A 1 402 ? -9.712 -2.021 -12.537 1.00 98.44 402 ARG A O 1
ATOM 3062 N N . VAL A 1 403 ? -8.206 -2.817 -11.092 1.00 98.69 403 VAL A N 1
ATOM 3063 C CA . VAL A 1 403 ? -7.328 -1.634 -11.160 1.00 98.69 403 VAL A CA 1
ATOM 3064 C C . VAL A 1 403 ? -6.800 -1.402 -12.584 1.00 98.69 403 VAL A C 1
ATOM 3066 O O . VAL A 1 403 ? -6.762 -0.263 -13.050 1.00 98.69 403 VAL A O 1
ATOM 3069 N N . VAL A 1 404 ? -6.490 -2.463 -13.332 1.00 98.81 404 VAL A N 1
ATOM 3070 C CA . VAL A 1 404 ? -6.115 -2.365 -14.754 1.00 98.81 404 VAL A CA 1
ATOM 3071 C C . VAL A 1 404 ? -7.292 -1.909 -15.618 1.00 98.81 404 VAL A C 1
ATOM 3073 O O . VAL A 1 404 ? -7.162 -0.976 -16.412 1.00 98.81 404 VAL A O 1
ATOM 3076 N N . ARG A 1 405 ? -8.456 -2.552 -15.491 1.00 98.44 405 ARG A N 1
ATOM 3077 C CA . ARG A 1 405 ? -9.597 -2.311 -16.386 1.00 98.44 405 ARG A CA 1
ATOM 3078 C C . ARG A 1 405 ? -10.340 -1.013 -16.093 1.00 98.44 405 ARG A C 1
ATOM 3080 O O . ARG A 1 405 ? -10.708 -0.321 -17.043 1.00 98.44 405 ARG A O 1
ATOM 3087 N N . GLU A 1 406 ? -10.582 -0.729 -14.821 1.00 98.19 406 GLU A N 1
ATOM 3088 C CA . GLU A 1 406 ? -11.428 0.361 -14.320 1.00 98.19 406 GLU A CA 1
ATOM 3089 C C . GLU A 1 406 ? -10.588 1.560 -13.867 1.00 98.19 406 GLU A C 1
ATOM 3091 O O . GLU A 1 406 ? -10.942 2.699 -14.166 1.00 98.19 406 GLU A O 1
ATOM 3096 N N . GLY A 1 407 ? -9.462 1.309 -13.190 1.00 98.00 407 GLY A N 1
ATOM 3097 C CA . GLY A 1 407 ? -8.525 2.351 -12.752 1.00 98.00 407 GLY A CA 1
ATOM 3098 C C . GLY A 1 407 ? -7.580 2.836 -13.851 1.00 98.00 407 GLY A C 1
ATOM 3099 O O . GLY A 1 407 ? -7.060 3.943 -13.755 1.00 98.00 407 GLY A O 1
ATOM 3100 N N . LYS A 1 408 ? -7.381 2.036 -14.911 1.00 98.25 408 LYS A N 1
ATOM 3101 C CA . LYS A 1 408 ? -6.433 2.324 -16.004 1.00 98.25 408 LYS A CA 1
ATOM 3102 C C . LYS A 1 408 ? -5.034 2.653 -15.476 1.00 98.25 408 LYS A C 1
ATOM 3104 O O . LYS A 1 408 ? -4.415 3.625 -15.911 1.00 98.25 408 LYS A O 1
ATOM 3109 N N . VAL A 1 409 ? -4.553 1.857 -14.517 1.00 98.75 409 VAL A N 1
ATOM 3110 C CA . VAL A 1 409 ? -3.213 2.039 -13.943 1.00 98.75 409 VAL A CA 1
ATOM 3111 C C . VAL A 1 409 ? -2.139 2.025 -15.035 1.00 98.75 409 VAL A C 1
ATOM 3113 O O . VAL A 1 409 ? -2.224 1.250 -15.988 1.00 98.75 409 VAL A O 1
ATOM 3116 N N . ALA A 1 410 ? -1.145 2.903 -14.917 1.00 98.38 410 ALA A N 1
ATOM 3117 C CA . ALA A 1 410 ? -0.088 3.094 -15.904 1.00 98.38 410 ALA A CA 1
ATOM 3118 C C . ALA A 1 410 ? 1.067 2.093 -15.745 1.00 98.38 410 ALA A C 1
ATOM 3120 O O . ALA A 1 410 ? 1.749 1.789 -16.725 1.00 98.38 410 ALA A O 1
ATOM 3121 N N . GLY A 1 411 ? 1.284 1.581 -14.532 1.00 98.62 411 GLY A N 1
ATOM 3122 C CA . GLY A 1 411 ? 2.286 0.563 -14.222 1.00 98.62 411 GLY A CA 1
ATOM 3123 C C . GLY A 1 411 ? 1.707 -0.644 -13.482 1.00 98.62 411 GLY A C 1
ATOM 3124 O O . GLY A 1 411 ? 0.757 -0.514 -12.709 1.00 98.62 411 GLY A O 1
ATOM 3125 N N . VAL A 1 412 ? 2.299 -1.819 -13.693 1.00 98.88 412 VAL A N 1
ATOM 3126 C CA . VAL A 1 412 ? 2.075 -3.008 -12.854 1.00 98.88 412 VAL A CA 1
ATOM 3127 C C . VAL A 1 412 ? 3.422 -3.671 -12.597 1.00 98.88 412 VAL A C 1
ATOM 3129 O O . VAL A 1 412 ? 4.030 -4.179 -13.534 1.00 98.88 412 VAL A O 1
ATOM 3132 N N . MET A 1 413 ? 3.898 -3.655 -11.353 1.00 98.88 413 MET A N 1
ATOM 3133 C CA . MET A 1 413 ? 5.220 -4.180 -10.997 1.00 98.88 413 MET A CA 1
ATOM 3134 C C . MET A 1 413 ? 5.180 -5.692 -10.800 1.00 98.88 413 MET A C 1
ATOM 3136 O O . MET A 1 413 ? 4.336 -6.163 -10.040 1.00 98.88 413 MET A O 1
ATOM 3140 N N . SER A 1 414 ? 6.088 -6.452 -11.417 1.00 98.62 414 SER A N 1
ATOM 3141 C CA . SER A 1 414 ? 6.204 -7.894 -11.168 1.00 98.62 414 SER A CA 1
ATOM 3142 C C . SER A 1 414 ? 6.897 -8.194 -9.838 1.00 98.62 414 SER A C 1
ATOM 3144 O O . SER A 1 414 ? 7.851 -7.519 -9.478 1.00 98.62 414 SER A O 1
ATOM 3146 N N . ALA A 1 415 ? 6.420 -9.209 -9.116 1.00 98.38 415 ALA A N 1
ATOM 3147 C CA . ALA A 1 415 ? 6.900 -9.560 -7.776 1.00 98.38 415 ALA A CA 1
ATOM 3148 C C . ALA A 1 415 ? 8.236 -10.334 -7.752 1.00 98.38 415 ALA A C 1
ATOM 3150 O O . ALA A 1 415 ? 8.676 -10.882 -8.764 1.00 98.38 415 ALA A O 1
ATOM 3151 N N . TYR A 1 416 ? 8.823 -10.450 -6.555 1.00 97.44 416 TYR A N 1
ATOM 3152 C CA . TYR A 1 416 ? 9.995 -11.289 -6.264 1.00 97.44 416 TYR A CA 1
ATOM 3153 C C . TYR A 1 416 ? 9.744 -12.793 -6.436 1.00 97.44 416 TYR A C 1
ATOM 3155 O O . TYR A 1 416 ? 10.562 -13.518 -6.996 1.00 97.44 416 TYR A O 1
ATOM 3163 N N . ASN A 1 417 ? 8.619 -13.288 -5.912 1.00 98.12 417 ASN A N 1
ATOM 3164 C CA . ASN A 1 417 ? 8.368 -14.719 -5.766 1.00 98.12 417 ASN A CA 1
ATOM 3165 C C . ASN A 1 417 ? 8.083 -15.419 -7.104 1.00 98.12 417 ASN A C 1
ATOM 3167 O O . ASN A 1 417 ? 7.636 -14.819 -8.086 1.00 98.12 417 ASN A O 1
ATOM 3171 N N . ALA A 1 418 ? 8.260 -16.738 -7.113 1.00 98.50 418 ALA A N 1
ATOM 3172 C CA . ALA A 1 418 ? 7.650 -17.590 -8.118 1.00 98.50 418 ALA A CA 1
ATOM 3173 C C . ALA A 1 418 ? 6.171 -17.830 -7.786 1.00 98.50 418 ALA A C 1
ATOM 3175 O O . ALA A 1 418 ? 5.759 -17.809 -6.623 1.00 98.50 418 ALA A O 1
ATOM 3176 N N . VAL A 1 419 ? 5.365 -18.042 -8.824 1.00 98.44 419 VAL A N 1
ATOM 3177 C CA . VAL A 1 419 ? 3.957 -18.437 -8.718 1.00 98.44 419 VAL A CA 1
ATOM 3178 C C . VAL A 1 419 ? 3.809 -19.763 -9.443 1.00 98.44 419 VAL A C 1
ATOM 3180 O O . VAL A 1 419 ? 4.011 -19.825 -10.658 1.00 98.44 419 VAL A O 1
ATOM 3183 N N . ASN A 1 420 ? 3.475 -20.820 -8.699 1.00 97.75 420 ASN A N 1
ATOM 3184 C CA . ASN A 1 420 ? 3.348 -22.186 -9.212 1.00 97.75 420 ASN A CA 1
ATOM 3185 C C . ASN A 1 420 ? 4.568 -22.629 -10.051 1.00 97.75 420 ASN A C 1
ATOM 3187 O O . ASN A 1 420 ? 4.423 -23.188 -11.138 1.00 97.75 420 ASN A O 1
ATOM 3191 N N . GLY A 1 421 ? 5.775 -22.351 -9.548 1.00 97.69 421 GLY A N 1
ATOM 3192 C CA . GLY A 1 421 ? 7.049 -22.793 -10.125 1.00 97.69 421 GLY A CA 1
ATOM 3193 C C . GLY A 1 421 ? 7.672 -21.869 -11.177 1.00 97.69 421 GLY A C 1
ATOM 3194 O O . GLY A 1 421 ? 8.721 -22.211 -11.716 1.00 97.69 421 GLY A O 1
ATOM 3195 N N . VAL A 1 422 ? 7.071 -20.711 -11.480 1.00 98.62 422 VAL A N 1
ATOM 3196 C CA . VAL A 1 422 ? 7.614 -19.752 -12.462 1.00 98.62 422 VAL A CA 1
ATOM 3197 C C . VAL A 1 422 ? 7.824 -18.377 -11.810 1.00 98.62 422 VAL A C 1
ATOM 3199 O O . VAL A 1 422 ? 6.837 -17.810 -11.327 1.00 98.62 422 VAL A O 1
ATOM 3202 N N . PRO A 1 423 ? 9.053 -17.812 -11.806 1.00 98.69 423 PRO A N 1
ATOM 3203 C CA . PRO A 1 423 ? 9.327 -16.461 -11.298 1.00 98.69 423 PRO A CA 1
ATOM 3204 C C . PRO A 1 423 ? 8.398 -15.415 -11.921 1.00 98.69 423 PRO A C 1
ATOM 3206 O O . PRO A 1 423 ? 8.223 -15.411 -13.142 1.00 98.69 423 PRO A O 1
ATOM 3209 N N . ALA A 1 424 ? 7.802 -14.524 -11.121 1.00 98.50 424 ALA A N 1
ATOM 3210 C CA . ALA A 1 424 ? 6.765 -13.609 -11.610 1.00 98.50 424 ALA A CA 1
ATOM 3211 C C . ALA A 1 424 ? 7.249 -12.705 -12.761 1.00 98.50 424 ALA A C 1
ATOM 3213 O O . ALA A 1 424 ? 6.538 -12.553 -13.756 1.00 98.50 424 ALA A O 1
ATOM 3214 N N . SER A 1 425 ? 8.485 -12.200 -12.691 1.00 98.50 425 SER A N 1
ATOM 3215 C CA . SER A 1 425 ? 9.119 -11.395 -13.754 1.00 98.50 425 SER A CA 1
ATOM 3216 C C . SER A 1 425 ? 9.365 -12.161 -15.065 1.00 98.50 425 SER A C 1
ATOM 3218 O O . SER A 1 425 ? 9.533 -11.547 -16.116 1.00 98.50 425 SER A O 1
ATOM 3220 N N . ALA A 1 426 ? 9.346 -13.497 -15.030 1.00 98.50 426 ALA A N 1
ATOM 3221 C CA . ALA A 1 426 ? 9.495 -14.393 -16.182 1.00 98.50 426 ALA A CA 1
ATOM 3222 C C . ALA A 1 426 ? 8.177 -15.089 -16.588 1.00 98.50 426 ALA A C 1
ATOM 3224 O O . ALA A 1 426 ? 8.163 -15.945 -17.476 1.00 98.50 426 ALA A O 1
ATOM 3225 N N . ASN A 1 427 ? 7.055 -14.757 -15.943 1.00 98.69 427 ASN A N 1
ATOM 3226 C CA . ASN A 1 427 ? 5.810 -15.503 -16.077 1.00 98.69 427 ASN A CA 1
ATOM 3227 C C . ASN A 1 427 ? 4.915 -14.932 -17.193 1.00 98.69 427 ASN A C 1
ATOM 3229 O O . ASN A 1 427 ? 4.127 -14.009 -16.980 1.00 98.69 427 ASN A O 1
ATOM 3233 N N . SER A 1 428 ? 5.003 -15.505 -18.398 1.00 98.38 428 SER A N 1
ATOM 3234 C CA . SER A 1 428 ? 4.221 -15.063 -19.567 1.00 98.38 428 SER A CA 1
ATOM 3235 C C . SER A 1 428 ? 2.708 -15.243 -19.400 1.00 98.38 428 SER A C 1
ATOM 3237 O O . SER A 1 428 ? 1.932 -14.460 -19.954 1.00 98.38 428 SER A O 1
ATOM 3239 N N . PHE A 1 429 ? 2.267 -16.216 -18.598 1.00 98.38 429 PHE A N 1
ATOM 3240 C CA . PHE A 1 429 ? 0.855 -16.364 -18.259 1.00 98.38 429 PHE A CA 1
ATOM 3241 C C . PHE A 1 429 ? 0.349 -15.147 -17.472 1.00 98.38 429 PHE A C 1
ATOM 3243 O O . PHE A 1 429 ? -0.681 -14.575 -17.829 1.00 98.38 429 PHE A O 1
ATOM 3250 N N . LEU A 1 430 ? 1.095 -14.691 -16.460 1.00 98.75 430 LEU A N 1
ATOM 3251 C CA . LEU A 1 430 ? 0.729 -13.503 -15.685 1.00 98.75 430 LEU A CA 1
ATOM 3252 C C . LEU A 1 430 ? 0.857 -12.215 -16.509 1.00 98.75 430 LEU A C 1
ATOM 3254 O O . LEU A 1 430 ? -0.104 -11.446 -16.592 1.00 98.75 430 LEU A O 1
ATOM 3258 N N . LEU A 1 431 ? 2.032 -11.971 -17.096 1.00 98.81 431 LEU A N 1
ATOM 3259 C CA . LEU A 1 431 ? 2.402 -10.675 -17.678 1.00 98.81 431 LEU A CA 1
ATOM 3260 C C . LEU A 1 431 ? 1.855 -10.458 -19.095 1.00 98.81 431 LEU A C 1
ATOM 3262 O O . LEU A 1 431 ? 1.555 -9.324 -19.470 1.00 98.81 431 LEU A O 1
ATOM 3266 N N . THR A 1 432 ? 1.688 -11.522 -19.882 1.00 98.50 432 THR A N 1
ATOM 3267 C CA . THR A 1 432 ? 1.196 -11.427 -21.264 1.00 98.50 432 THR A CA 1
ATOM 3268 C C . THR A 1 432 ? -0.238 -11.926 -21.396 1.00 98.50 432 THR A C 1
ATOM 3270 O O . THR A 1 432 ? -1.097 -11.166 -21.847 1.00 98.50 432 THR A O 1
ATOM 3273 N N . GLU A 1 433 ? -0.528 -13.172 -21.012 1.00 98.44 433 GLU A N 1
ATOM 3274 C CA . GLU A 1 433 ? -1.856 -13.760 -21.246 1.00 98.44 433 GLU A CA 1
ATOM 3275 C C . GLU A 1 433 ? -2.944 -13.095 -20.395 1.00 98.44 433 GLU A C 1
ATOM 3277 O O . GLU A 1 433 ? -3.975 -12.677 -20.926 1.00 98.44 433 GLU A O 1
ATOM 3282 N N . LEU A 1 434 ? -2.721 -12.937 -19.089 1.00 98.25 434 LEU A N 1
ATOM 3283 C CA . LEU A 1 434 ? -3.687 -12.277 -18.212 1.00 98.25 434 LEU A CA 1
ATOM 3284 C C . LEU A 1 434 ? -3.620 -10.755 -18.336 1.00 98.25 434 LEU A C 1
ATOM 3286 O O . LEU A 1 434 ? -4.588 -10.135 -18.779 1.00 98.25 434 LEU A O 1
ATOM 3290 N N . LEU A 1 435 ? -2.483 -10.156 -17.981 1.00 98.81 435 LEU A N 1
ATOM 3291 C CA . LEU A 1 435 ? -2.368 -8.707 -17.834 1.00 98.81 435 LEU A CA 1
ATOM 3292 C C . LEU A 1 435 ? -2.602 -7.960 -19.158 1.00 98.81 435 LEU A C 1
ATOM 3294 O O . LEU A 1 435 ? -3.487 -7.107 -19.247 1.00 98.81 435 LEU A O 1
ATOM 3298 N N . ARG A 1 436 ? -1.851 -8.286 -20.216 1.00 98.12 436 ARG A N 1
ATOM 3299 C CA . ARG A 1 436 ? -1.966 -7.573 -21.500 1.00 98.12 436 ARG A CA 1
ATOM 3300 C C . ARG A 1 436 ? -3.144 -8.051 -22.338 1.00 98.12 436 ARG A C 1
ATOM 3302 O O . ARG A 1 436 ? -3.962 -7.230 -22.742 1.00 98.12 436 ARG A O 1
ATOM 3309 N N . LYS A 1 437 ? -3.256 -9.356 -22.603 1.00 98.31 437 LYS A N 1
ATOM 3310 C CA . LYS A 1 437 ? -4.265 -9.882 -23.540 1.00 98.31 437 LYS A CA 1
ATOM 3311 C C . LYS A 1 437 ? -5.662 -9.927 -22.931 1.00 98.31 437 LYS A C 1
ATOM 3313 O O . LYS A 1 437 ? -6.597 -9.410 -23.538 1.00 98.31 437 LYS A O 1
ATOM 3318 N N . ARG A 1 438 ? -5.830 -10.528 -21.749 1.00 97.50 438 ARG A N 1
ATOM 3319 C CA . ARG A 1 438 ? -7.162 -10.678 -21.143 1.00 97.50 438 ARG A CA 1
ATOM 3320 C C . ARG A 1 438 ? -7.665 -9.366 -20.557 1.00 97.50 438 ARG A C 1
ATOM 3322 O O . ARG A 1 438 ? -8.823 -9.018 -20.795 1.00 97.50 438 ARG A O 1
ATOM 3329 N N . TRP A 1 439 ? -6.840 -8.649 -19.793 1.00 98.31 439 TRP A N 1
ATOM 3330 C CA . TRP A 1 439 ? -7.257 -7.431 -19.085 1.00 98.31 439 TRP A CA 1
ATOM 3331 C C . TRP A 1 439 ? -7.104 -6.144 -19.898 1.00 98.31 439 TRP A C 1
ATOM 3333 O O . TRP A 1 439 ? -7.801 -5.173 -19.603 1.00 98.31 439 TRP A O 1
ATOM 3343 N N . GLY A 1 440 ? -6.293 -6.156 -20.960 1.00 98.25 440 GLY A N 1
ATOM 3344 C CA . GLY A 1 440 ? -6.104 -5.002 -21.841 1.00 98.25 440 GLY A CA 1
ATOM 3345 C C . GLY A 1 440 ? -5.159 -3.950 -21.262 1.00 98.25 440 GLY A C 1
ATOM 3346 O O . GLY A 1 440 ? -5.397 -2.760 -21.442 1.00 98.25 440 GLY A O 1
ATOM 3347 N N . PHE A 1 441 ? -4.128 -4.365 -20.522 1.00 98.56 441 PHE A N 1
ATOM 3348 C CA . PHE A 1 441 ? -3.127 -3.450 -19.976 1.00 98.56 441 PHE A CA 1
ATOM 3349 C C . PHE A 1 441 ? -2.235 -2.845 -21.072 1.00 98.56 441 PHE A C 1
ATOM 3351 O O . PHE A 1 441 ? -1.565 -3.568 -21.815 1.00 98.56 441 PHE A O 1
ATOM 3358 N N . GLU A 1 442 ? -2.188 -1.514 -21.134 1.00 93.75 442 GLU A N 1
ATOM 3359 C CA . GLU A 1 442 ? -1.417 -0.752 -22.132 1.00 93.75 442 GLU A CA 1
ATOM 3360 C C . GLU A 1 442 ? -0.074 -0.227 -21.596 1.00 93.75 442 GLU A C 1
ATOM 3362 O O . GLU A 1 442 ? 0.827 0.097 -22.375 1.00 93.75 442 GLU A O 1
ATOM 3367 N N . GLY A 1 443 ? 0.056 -0.154 -20.270 1.00 96.44 443 GLY A N 1
ATOM 3368 C CA . GLY A 1 443 ? 1.180 0.459 -19.576 1.00 96.44 443 GLY A CA 1
ATOM 3369 C C . GLY A 1 443 ? 2.465 -0.373 -19.561 1.00 96.44 443 GLY A C 1
ATOM 3370 O O . GLY A 1 443 ? 2.657 -1.310 -20.350 1.00 96.44 443 GLY A O 1
ATOM 3371 N N . TYR A 1 444 ? 3.361 -0.017 -18.639 1.00 98.00 444 TYR A N 1
ATOM 3372 C CA . TYR A 1 444 ? 4.668 -0.656 -18.479 1.00 98.00 444 TYR A CA 1
ATOM 3373 C C . TYR A 1 444 ? 4.715 -1.607 -17.276 1.00 98.00 444 TYR A C 1
ATOM 3375 O O . TYR A 1 444 ? 4.003 -1.431 -16.289 1.00 98.00 444 TYR A O 1
ATOM 3383 N N . VAL A 1 445 ? 5.568 -2.624 -17.371 1.00 98.88 445 VAL A N 1
ATOM 3384 C CA . VAL A 1 445 ? 5.822 -3.594 -16.299 1.00 98.88 445 VAL A CA 1
ATOM 3385 C C . VAL A 1 445 ? 7.265 -3.435 -15.826 1.00 98.88 445 VAL A C 1
ATOM 3387 O O . VAL A 1 445 ? 8.169 -3.869 -16.547 1.00 98.88 445 VAL A O 1
ATOM 3390 N N . PRO A 1 446 ? 7.517 -2.787 -14.678 1.00 98.69 446 PRO A N 1
ATOM 3391 C CA . PRO A 1 446 ? 8.807 -2.870 -14.009 1.00 98.69 446 PRO A CA 1
ATOM 3392 C C . PRO A 1 446 ? 8.935 -4.165 -13.199 1.00 98.69 446 PRO A C 1
ATOM 3394 O O . PRO A 1 446 ? 7.942 -4.670 -12.679 1.00 98.69 446 PRO A O 1
ATOM 3397 N N . SER A 1 447 ? 10.153 -4.683 -13.062 1.00 98.50 447 SER A N 1
ATOM 3398 C CA . SER A 1 447 ? 10.472 -5.684 -12.045 1.00 98.50 447 SER A CA 1
ATOM 3399 C C . SER A 1 447 ? 10.564 -5.037 -10.666 1.00 98.50 447 SER A C 1
ATOM 3401 O O . SER A 1 447 ? 10.925 -3.864 -10.558 1.00 98.50 447 SER A O 1
ATOM 3403 N N . ASP A 1 448 ? 10.318 -5.816 -9.616 1.00 97.50 448 ASP A N 1
ATOM 3404 C CA . ASP A 1 448 ? 10.794 -5.471 -8.275 1.00 97.50 448 ASP A CA 1
ATOM 3405 C C . ASP A 1 448 ? 12.338 -5.457 -8.203 1.00 97.50 448 ASP A C 1
ATOM 3407 O O . ASP A 1 448 ? 13.013 -5.877 -9.155 1.00 97.50 448 ASP A O 1
ATOM 3411 N N . CYS A 1 449 ? 12.900 -4.983 -7.090 1.00 86.06 449 CYS A N 1
ATOM 3412 C CA . CYS A 1 449 ? 14.337 -4.719 -6.915 1.00 86.06 449 CYS A CA 1
ATOM 3413 C C . CYS A 1 449 ? 15.024 -5.805 -6.061 1.00 86.06 449 CYS A C 1
ATOM 3415 O O . CYS A 1 449 ? 15.011 -5.742 -4.837 1.00 86.06 449 CYS A O 1
ATOM 3417 N N . ASP A 1 450 ? 15.643 -6.858 -6.593 1.00 82.56 450 ASP A N 1
ATOM 3418 C CA . ASP A 1 450 ? 16.119 -7.110 -7.957 1.00 82.56 450 ASP A CA 1
ATOM 3419 C C . ASP A 1 450 ? 15.540 -8.434 -8.500 1.00 82.56 450 ASP A C 1
ATOM 3421 O O . ASP A 1 450 ? 16.172 -9.492 -8.516 1.00 82.56 450 ASP A O 1
ATOM 3425 N N . ALA A 1 451 ? 14.275 -8.399 -8.921 1.00 92.12 451 ALA A N 1
ATOM 3426 C CA . ALA A 1 451 ? 13.521 -9.592 -9.306 1.00 92.12 451 ALA A CA 1
ATOM 3427 C C . ALA A 1 451 ? 13.956 -10.198 -10.655 1.00 92.12 451 ALA A C 1
ATOM 3429 O O . ALA A 1 451 ? 13.471 -11.269 -11.027 1.00 92.12 451 ALA A O 1
ATOM 3430 N N . ILE A 1 452 ? 14.847 -9.540 -11.408 1.00 92.31 452 ILE A N 1
ATOM 3431 C CA . ILE A 1 452 ? 15.496 -10.157 -12.574 1.00 92.31 452 ILE A CA 1
ATOM 3432 C C . ILE A 1 452 ? 16.651 -11.043 -12.113 1.00 92.31 452 ILE A C 1
ATOM 3434 O O . ILE A 1 452 ? 16.761 -12.182 -12.582 1.00 92.31 452 ILE A O 1
ATOM 3438 N N . ARG A 1 453 ? 17.458 -10.576 -11.149 1.00 86.50 453 ARG A N 1
ATOM 3439 C CA . ARG A 1 453 ? 18.472 -11.406 -10.489 1.00 86.50 453 ARG A CA 1
ATOM 3440 C C . ARG A 1 453 ? 17.866 -12.659 -9.869 1.00 86.50 453 ARG A C 1
ATOM 3442 O O . ARG A 1 453 ? 18.453 -13.739 -9.984 1.00 86.50 453 ARG A O 1
ATOM 3449 N N . ASP A 1 454 ? 16.671 -12.542 -9.294 1.00 92.81 454 ASP A N 1
ATOM 3450 C CA . ASP A 1 454 ? 15.969 -13.669 -8.674 1.00 92.81 454 ASP A CA 1
ATOM 3451 C C . ASP A 1 454 ? 15.724 -14.843 -9.637 1.00 92.81 454 ASP A C 1
ATOM 3453 O O . ASP A 1 454 ? 15.686 -15.996 -9.206 1.00 92.81 454 ASP A O 1
ATOM 3457 N N . ILE A 1 455 ? 15.619 -14.590 -10.947 1.00 97.00 455 ILE A N 1
ATOM 3458 C CA . ILE A 1 455 ? 15.362 -15.627 -11.957 1.00 97.00 455 ILE A CA 1
ATOM 3459 C C . ILE A 1 455 ? 16.542 -16.605 -12.080 1.00 97.00 455 ILE A C 1
ATOM 3461 O O . ILE A 1 455 ? 16.307 -17.799 -12.243 1.00 97.00 455 ILE A O 1
ATOM 3465 N N . TYR A 1 456 ? 17.796 -16.146 -12.024 1.00 92.06 456 TYR A N 1
ATOM 3466 C CA . TYR A 1 456 ? 18.972 -16.996 -12.306 1.00 92.06 456 TYR A CA 1
ATOM 3467 C C . TYR A 1 456 ? 19.937 -17.162 -11.134 1.00 92.06 456 TYR A C 1
ATOM 3469 O O . TYR A 1 456 ? 20.753 -18.088 -11.138 1.00 92.06 456 TYR A O 1
ATOM 3477 N N . GLY A 1 457 ? 19.874 -16.273 -10.142 1.00 82.19 457 GLY A N 1
ATOM 3478 C CA . GLY A 1 457 ? 20.790 -16.288 -9.014 1.00 82.19 457 GLY A CA 1
ATOM 3479 C C . GLY A 1 457 ? 20.797 -17.646 -8.304 1.00 82.19 457 GLY A C 1
ATOM 3480 O O . GLY A 1 457 ? 19.749 -18.204 -7.994 1.00 82.19 457 GLY A O 1
ATOM 3481 N N . GLU A 1 458 ? 21.991 -18.189 -8.052 1.00 80.44 458 GLU A N 1
ATOM 3482 C CA . GLU A 1 458 ? 22.187 -19.542 -7.499 1.00 80.44 458 GLU A CA 1
ATOM 3483 C C . GLU A 1 458 ? 21.552 -19.725 -6.110 1.00 80.44 458 GLU A C 1
ATOM 3485 O O . GLU A 1 458 ? 21.155 -20.824 -5.737 1.00 80.44 458 GLU A O 1
ATOM 3490 N N . LYS A 1 459 ? 21.433 -18.633 -5.344 1.00 82.12 459 LYS A N 1
ATOM 3491 C CA . LYS A 1 459 ? 20.795 -18.611 -4.016 1.00 82.12 459 LYS A CA 1
ATOM 3492 C C . LYS A 1 459 ? 19.331 -18.150 -4.059 1.00 82.12 459 LYS A C 1
ATOM 3494 O O . LYS A 1 459 ? 18.700 -18.056 -3.008 1.00 82.12 459 LYS A O 1
ATOM 3499 N N . GLN A 1 460 ? 18.834 -17.806 -5.244 1.00 92.62 460 GLN A N 1
ATOM 3500 C CA . GLN A 1 460 ? 17.482 -17.320 -5.510 1.00 92.62 460 GLN A CA 1
ATOM 3501 C C . GLN A 1 460 ? 16.646 -18.455 -6.134 1.00 92.62 460 GLN A C 1
ATOM 3503 O O . GLN A 1 460 ? 16.761 -19.595 -5.683 1.00 92.62 460 GLN A O 1
ATOM 3508 N N . HIS A 1 461 ? 15.799 -18.193 -7.139 1.00 95.31 461 HIS A N 1
ATOM 3509 C CA . HIS A 1 461 ? 14.977 -19.241 -7.767 1.00 95.31 461 HIS A CA 1
ATOM 3510 C C . HIS A 1 461 ? 15.786 -20.200 -8.639 1.00 95.31 461 HIS A C 1
ATOM 3512 O O . HIS A 1 461 ? 15.343 -21.326 -8.858 1.00 95.31 461 HIS A O 1
ATOM 3518 N N . HIS A 1 462 ? 16.934 -19.752 -9.164 1.00 94.38 462 HIS A N 1
ATOM 3519 C CA . HIS A 1 462 ? 17.794 -20.516 -10.074 1.00 94.38 462 HIS A CA 1
ATOM 3520 C C . HIS A 1 462 ? 17.012 -21.225 -11.206 1.00 94.38 462 HIS A C 1
ATOM 3522 O O . HIS A 1 462 ? 17.237 -22.390 -11.535 1.00 94.38 462 HIS A O 1
ATOM 3528 N N . TYR A 1 463 ? 16.044 -20.514 -11.787 1.00 98.06 463 TYR A N 1
ATOM 3529 C CA . TYR A 1 463 ? 15.145 -21.011 -12.830 1.00 98.06 463 TYR A CA 1
ATOM 3530 C C . TYR A 1 463 ? 15.864 -21.211 -14.173 1.00 98.06 463 TYR A C 1
ATOM 3532 O O . TYR A 1 463 ? 15.532 -22.112 -14.943 1.00 98.06 463 TYR A O 1
ATOM 3540 N N . VAL A 1 464 ? 16.873 -20.381 -14.440 1.00 95.81 464 VAL A N 1
ATOM 3541 C CA . VAL A 1 464 ? 17.807 -20.497 -15.572 1.00 95.81 464 VAL A CA 1
ATOM 3542 C C . VAL A 1 464 ? 19.242 -20.326 -15.078 1.00 95.81 464 VAL A C 1
ATOM 3544 O O . VAL A 1 464 ? 19.464 -19.958 -13.923 1.00 95.81 464 VAL A O 1
ATOM 3547 N N . LYS A 1 465 ? 20.232 -20.607 -15.931 1.00 85.38 465 LYS A N 1
ATOM 3548 C CA . LYS A 1 465 ? 21.635 -20.682 -15.497 1.00 85.38 465 LYS A CA 1
ATOM 3549 C C . LYS A 1 465 ? 22.372 -19.358 -15.607 1.00 85.38 465 LYS A C 1
ATOM 3551 O O . LYS A 1 465 ? 23.339 -19.159 -14.876 1.00 85.38 465 LYS A O 1
ATOM 3556 N N . THR A 1 466 ? 21.970 -18.488 -16.533 1.00 82.44 466 THR A N 1
ATOM 3557 C CA . THR A 1 466 ? 22.719 -17.261 -16.831 1.00 82.44 466 THR A CA 1
ATOM 3558 C C . THR A 1 466 ? 21.852 -16.006 -16.804 1.00 82.44 466 THR A C 1
ATOM 3560 O O . THR A 1 466 ? 20.628 -16.055 -16.953 1.00 82.44 466 THR A O 1
ATOM 3563 N N . ALA A 1 467 ? 22.508 -14.856 -16.643 1.00 80.69 467 ALA A N 1
ATOM 3564 C CA . ALA A 1 467 ? 21.857 -13.551 -16.682 1.00 80.69 467 ALA A CA 1
ATOM 3565 C C . ALA A 1 467 ? 21.246 -13.247 -18.064 1.00 80.69 467 ALA A C 1
ATOM 3567 O O . ALA A 1 467 ? 20.189 -12.627 -18.149 1.00 80.69 467 ALA A O 1
ATOM 3568 N N . GLU A 1 468 ? 21.871 -13.706 -19.155 1.00 89.69 468 GLU A N 1
ATOM 3569 C CA . GLU A 1 468 ? 21.370 -13.534 -20.525 1.00 89.69 468 GLU A CA 1
ATOM 3570 C C . GLU A 1 468 ? 20.057 -14.289 -20.746 1.00 89.69 468 GLU A C 1
ATOM 3572 O O . GLU A 1 468 ? 19.119 -13.730 -21.318 1.00 89.69 468 GLU A O 1
ATOM 3577 N N . GLU A 1 469 ? 19.974 -15.537 -20.269 1.00 95.06 469 GLU A N 1
ATOM 3578 C CA . GLU A 1 469 ? 18.748 -16.339 -20.318 1.00 95.06 469 GLU A CA 1
ATOM 3579 C C . GLU A 1 469 ? 17.631 -15.673 -19.506 1.00 95.06 469 GLU A C 1
ATOM 3581 O O . GLU A 1 469 ? 16.508 -15.545 -19.999 1.00 95.06 469 GLU A O 1
ATOM 3586 N N . ALA A 1 470 ? 17.939 -15.196 -18.294 1.00 93.56 470 ALA A N 1
ATOM 3587 C CA . ALA A 1 470 ? 16.968 -14.535 -17.422 1.00 93.56 470 ALA A CA 1
ATOM 3588 C C . ALA A 1 470 ? 16.437 -13.231 -18.020 1.00 93.56 470 ALA A C 1
ATOM 3590 O O . ALA A 1 470 ? 15.222 -13.041 -18.102 1.00 93.56 470 ALA A O 1
ATOM 3591 N N . ALA A 1 471 ? 17.329 -12.352 -18.479 1.00 93.25 471 ALA A N 1
ATOM 3592 C CA . ALA A 1 471 ? 16.946 -11.075 -19.065 1.00 93.25 471 ALA A CA 1
ATOM 3593 C C . ALA A 1 471 ? 16.123 -11.271 -20.353 1.00 93.25 471 ALA A C 1
ATOM 3595 O O . ALA A 1 471 ? 15.085 -10.630 -20.532 1.00 93.25 471 ALA A O 1
ATOM 3596 N N . ALA A 1 472 ? 16.529 -12.205 -21.224 1.00 98.50 472 ALA A N 1
ATOM 3597 C CA . ALA A 1 472 ? 15.771 -12.551 -22.426 1.00 98.50 472 ALA A CA 1
ATOM 3598 C C . ALA A 1 472 ? 14.371 -13.089 -22.098 1.00 98.50 472 ALA A C 1
ATOM 3600 O O . ALA A 1 472 ? 13.389 -12.696 -22.735 1.00 98.50 472 ALA A O 1
ATOM 3601 N N . LEU A 1 473 ? 14.274 -13.983 -21.111 1.00 98.56 473 LEU A N 1
ATOM 3602 C CA . LEU A 1 473 ? 13.010 -14.576 -20.689 1.00 98.56 473 LEU A CA 1
ATOM 3603 C C . LEU A 1 473 ? 12.063 -13.524 -20.100 1.00 98.56 473 LEU A C 1
ATOM 3605 O O . LEU A 1 473 ? 10.889 -13.504 -20.465 1.00 98.56 473 LEU A O 1
ATOM 3609 N N . ALA A 1 474 ? 12.569 -12.626 -19.254 1.00 98.75 474 ALA A N 1
ATOM 3610 C CA . ALA A 1 474 ? 11.778 -11.563 -18.640 1.00 98.75 474 ALA A CA 1
ATOM 3611 C C . ALA A 1 474 ? 11.196 -10.594 -19.683 1.00 98.75 474 ALA A C 1
ATOM 3613 O O . ALA A 1 474 ? 9.986 -10.340 -19.692 1.00 98.75 474 ALA A O 1
ATOM 3614 N N . VAL A 1 475 ? 12.017 -10.130 -20.637 1.00 98.75 475 VAL A N 1
ATOM 3615 C CA . VAL A 1 475 ? 11.547 -9.281 -21.747 1.00 98.75 475 VAL A CA 1
ATOM 3616 C C . VAL A 1 475 ? 10.462 -9.991 -22.556 1.00 98.75 475 VAL A C 1
ATOM 3618 O O . VAL A 1 475 ? 9.397 -9.420 -22.799 1.00 98.75 475 VAL A O 1
ATOM 3621 N N . LYS A 1 476 ? 10.689 -11.257 -22.930 1.00 98.62 476 LYS A N 1
ATOM 3622 C CA . LYS A 1 476 ? 9.721 -12.058 -23.698 1.00 98.62 476 LYS A CA 1
ATOM 3623 C C . LYS A 1 476 ? 8.429 -12.340 -22.934 1.00 98.62 476 LYS A C 1
ATOM 3625 O O . LYS A 1 476 ? 7.372 -12.436 -23.554 1.00 98.62 476 LYS A O 1
ATOM 3630 N N . ALA A 1 477 ? 8.496 -12.477 -21.612 1.00 98.62 477 ALA A N 1
ATOM 3631 C CA . ALA A 1 477 ? 7.324 -12.661 -20.764 1.00 98.62 477 ALA A CA 1
ATOM 3632 C C . ALA A 1 477 ? 6.467 -11.390 -20.675 1.00 98.62 477 ALA A C 1
ATOM 3634 O O . ALA A 1 477 ? 5.254 -11.493 -20.486 1.00 98.62 477 ALA A O 1
ATOM 3635 N N . GLY A 1 478 ? 7.073 -10.213 -20.859 1.00 98.31 478 GLY A N 1
ATOM 3636 C CA . GLY A 1 478 ? 6.401 -8.915 -20.860 1.00 98.31 478 GLY A CA 1
ATOM 3637 C C . GLY A 1 478 ? 6.895 -7.936 -19.794 1.00 98.31 478 GLY A C 1
ATOM 3638 O O . GLY A 1 478 ? 6.273 -6.877 -19.653 1.00 98.31 478 GLY A O 1
ATOM 3639 N N . CYS A 1 479 ? 7.977 -8.265 -19.075 1.00 98.62 479 CYS A N 1
ATOM 3640 C CA . CYS A 1 479 ? 8.658 -7.382 -18.128 1.00 98.62 479 CYS A CA 1
ATOM 3641 C C . CYS A 1 479 ? 9.521 -6.368 -18.891 1.00 98.62 479 CYS A C 1
ATOM 3643 O O . CYS A 1 479 ? 10.502 -6.722 -19.548 1.00 98.62 479 CYS A O 1
ATOM 3645 N N . ASN A 1 480 ? 9.130 -5.095 -18.855 1.00 98.25 480 ASN A N 1
ATOM 3646 C CA . ASN A 1 480 ? 9.715 -4.058 -19.702 1.00 98.25 480 ASN A CA 1
ATOM 3647 C C . ASN A 1 480 ? 10.948 -3.400 -19.086 1.00 98.25 480 ASN A C 1
ATOM 3649 O O . ASN A 1 480 ? 11.879 -3.087 -19.816 1.00 98.25 480 ASN A O 1
ATOM 3653 N N . LEU A 1 481 ? 10.940 -3.163 -17.775 1.00 98.06 481 LEU A N 1
ATOM 3654 C CA . LEU A 1 481 ? 11.961 -2.382 -17.077 1.00 98.06 481 LEU A CA 1
ATOM 3655 C C . LEU A 1 481 ? 12.555 -3.208 -15.932 1.00 98.06 481 LEU A C 1
ATOM 3657 O O . LEU A 1 481 ? 11.810 -3.781 -15.147 1.00 98.06 481 LEU A O 1
ATOM 3661 N N . CYS A 1 482 ? 13.878 -3.231 -15.810 1.00 92.88 482 CYS A N 1
ATOM 3662 C CA . CYS A 1 482 ? 14.589 -3.815 -14.677 1.00 92.88 482 CYS A CA 1
ATOM 3663 C C . CYS A 1 482 ? 14.779 -2.759 -13.583 1.00 92.88 482 CYS A C 1
ATOM 3665 O O . CYS A 1 482 ? 15.371 -1.706 -13.839 1.00 92.88 482 CYS A O 1
ATOM 3667 N N . CYS A 1 483 ? 14.318 -3.036 -12.364 1.00 87.50 483 CYS A N 1
ATOM 3668 C CA . CYS A 1 483 ? 14.849 -2.347 -11.192 1.00 87.50 483 CYS A CA 1
ATOM 3669 C C . CYS A 1 483 ? 16.204 -2.967 -10.845 1.00 87.50 483 CYS A C 1
ATOM 3671 O O . CYS A 1 483 ? 16.251 -4.113 -10.413 1.00 87.50 483 CYS A O 1
ATOM 3673 N N . GLY A 1 484 ? 17.297 -2.241 -11.081 1.00 76.00 484 GLY A N 1
ATOM 3674 C CA . GLY A 1 484 ? 18.655 -2.775 -10.956 1.00 76.00 484 GLY A CA 1
ATOM 3675 C C . GLY A 1 484 ? 19.397 -2.876 -12.291 1.00 76.00 484 GLY A C 1
ATOM 3676 O O . GLY A 1 484 ? 19.138 -2.115 -13.228 1.00 76.00 484 GLY A O 1
ATOM 3677 N N . GLY A 1 485 ? 20.382 -3.775 -12.351 1.00 69.56 485 GLY A N 1
ATOM 3678 C CA . GLY A 1 485 ? 21.388 -3.814 -13.421 1.00 69.56 485 GLY A CA 1
ATOM 3679 C C . GLY A 1 485 ? 21.326 -5.023 -14.354 1.00 69.56 485 GLY A C 1
ATOM 3680 O O . GLY A 1 485 ? 22.016 -5.027 -15.372 1.00 69.56 485 GLY A O 1
ATOM 3681 N N . ASP A 1 486 ? 20.524 -6.045 -14.061 1.00 77.69 486 ASP A N 1
ATOM 3682 C CA . ASP A 1 486 ? 20.610 -7.352 -14.731 1.00 77.69 486 ASP A CA 1
ATOM 3683 C C . ASP A 1 486 ? 20.237 -7.327 -16.216 1.00 77.69 486 ASP A C 1
ATOM 3685 O O . ASP A 1 486 ? 20.728 -8.139 -17.004 1.00 77.69 486 ASP A O 1
ATOM 3689 N N . TYR A 1 487 ? 19.463 -6.333 -16.653 1.00 86.50 487 TYR A N 1
ATOM 3690 C CA . TYR A 1 487 ? 19.204 -6.103 -18.077 1.00 86.50 487 TYR A CA 1
ATOM 3691 C C . TYR A 1 487 ? 20.436 -5.650 -18.872 1.00 86.50 487 TYR A C 1
ATOM 3693 O O . TYR A 1 487 ? 20.407 -5.722 -20.099 1.00 86.50 487 TYR A O 1
ATOM 3701 N N . ASN A 1 488 ? 21.562 -5.311 -18.232 1.00 77.31 488 ASN A N 1
ATOM 3702 C CA . ASN A 1 488 ? 22.839 -5.116 -18.930 1.00 77.31 488 ASN A CA 1
ATOM 3703 C C . ASN A 1 488 ? 23.262 -6.369 -19.729 1.00 77.31 488 ASN A C 1
ATOM 3705 O O . ASN A 1 488 ? 23.962 -6.257 -20.736 1.00 77.31 488 ASN A O 1
ATOM 3709 N N . ALA A 1 489 ? 22.789 -7.563 -19.348 1.00 80.12 489 ALA A N 1
ATOM 3710 C CA . ALA A 1 489 ? 23.025 -8.802 -20.090 1.00 80.12 489 ALA A CA 1
ATOM 3711 C C . ALA A 1 489 ? 22.295 -8.868 -21.452 1.00 80.12 489 ALA A C 1
ATOM 3713 O O . ALA A 1 489 ? 22.640 -9.705 -22.290 1.00 80.12 489 ALA A O 1
ATOM 3714 N N . LEU A 1 490 ? 21.318 -7.990 -21.722 1.00 86.69 490 LEU A N 1
ATOM 3715 C CA . LEU A 1 490 ? 20.481 -8.053 -22.929 1.00 86.69 490 LEU A CA 1
ATOM 3716 C C . LEU A 1 490 ? 21.263 -7.876 -24.232 1.00 86.69 490 LEU A C 1
ATOM 3718 O O . LEU A 1 490 ? 20.887 -8.470 -25.240 1.00 86.69 490 LEU A O 1
ATOM 3722 N N . VAL A 1 491 ? 22.369 -7.123 -24.241 1.00 82.25 491 VAL A N 1
ATOM 3723 C CA . VAL A 1 491 ? 23.197 -7.016 -25.455 1.00 82.25 491 VAL A CA 1
ATOM 3724 C C . VAL A 1 491 ? 23.795 -8.368 -25.831 1.00 82.25 491 VAL A C 1
ATOM 3726 O O . VAL A 1 491 ? 23.709 -8.773 -26.992 1.00 82.25 491 VAL A O 1
ATOM 3729 N N . ARG A 1 492 ? 24.336 -9.100 -24.852 1.00 80.62 492 ARG A N 1
ATOM 3730 C CA . ARG A 1 492 ? 24.850 -10.457 -25.078 1.00 80.62 492 ARG A CA 1
ATOM 3731 C C . ARG A 1 492 ? 23.719 -11.421 -25.417 1.00 80.62 492 ARG A C 1
ATOM 3733 O O . ARG A 1 492 ? 23.872 -12.229 -26.327 1.00 80.62 492 ARG A O 1
ATOM 3740 N N . ALA A 1 493 ? 22.560 -11.285 -24.775 1.00 87.88 493 ALA A N 1
ATOM 3741 C CA . ALA A 1 493 ? 21.387 -12.094 -25.093 1.00 87.88 493 ALA A CA 1
ATOM 3742 C C . ALA A 1 493 ? 20.927 -11.915 -26.556 1.00 87.88 493 ALA A C 1
ATOM 3744 O O . ALA A 1 493 ? 20.570 -12.899 -27.206 1.00 87.88 493 ALA A O 1
ATOM 3745 N N . VAL A 1 494 ? 20.991 -10.695 -27.107 1.00 90.62 494 VAL A N 1
ATOM 3746 C CA . VAL A 1 494 ? 20.720 -10.440 -28.535 1.00 90.62 494 VAL A CA 1
ATOM 3747 C C . VAL A 1 494 ? 21.776 -11.084 -29.429 1.00 90.62 494 VAL A C 1
ATOM 3749 O O . VAL A 1 494 ? 21.430 -11.762 -30.394 1.00 90.62 494 VAL A O 1
ATOM 3752 N N . GLN A 1 495 ? 23.060 -10.925 -29.101 1.00 84.56 495 GLN A N 1
ATOM 3753 C CA . GLN A 1 495 ? 24.163 -11.527 -29.866 1.00 84.56 495 GLN A CA 1
ATOM 3754 C C . GLN A 1 495 ? 24.098 -13.064 -29.881 1.00 84.56 495 GLN A C 1
ATOM 3756 O O . GLN A 1 495 ? 24.443 -13.685 -30.884 1.00 84.56 495 GLN A O 1
ATOM 3761 N N . GLN A 1 496 ? 23.620 -13.674 -28.794 1.00 87.69 496 GLN A N 1
ATOM 3762 C CA . GLN A 1 496 ? 23.398 -15.118 -28.670 1.00 87.69 496 GLN A CA 1
ATOM 3763 C C . GLN A 1 496 ? 22.082 -15.589 -29.318 1.00 87.69 496 GLN A C 1
ATOM 3765 O O . GLN A 1 496 ? 21.812 -16.788 -29.359 1.00 87.69 496 GLN A O 1
ATOM 3770 N N . GLY A 1 497 ? 21.242 -14.674 -29.813 1.00 94.94 497 GLY A N 1
ATOM 3771 C CA . GLY A 1 497 ? 19.939 -14.998 -30.399 1.00 94.94 497 GLY A CA 1
ATOM 3772 C C . GLY A 1 497 ? 18.871 -15.421 -29.382 1.00 94.94 497 GLY A C 1
ATOM 3773 O O . GLY A 1 497 ? 17.825 -15.941 -29.774 1.00 94.94 497 GLY A O 1
ATOM 3774 N N . LEU A 1 498 ? 19.099 -15.195 -28.083 1.00 96.31 498 LEU A N 1
ATOM 3775 C CA . LEU A 1 498 ? 18.148 -15.513 -27.013 1.00 96.31 498 LEU A CA 1
ATOM 3776 C C . LEU A 1 498 ? 16.957 -14.554 -26.993 1.00 96.31 498 LEU A C 1
ATOM 3778 O O . LEU A 1 498 ? 15.871 -14.936 -26.564 1.00 96.31 498 LEU A O 1
ATOM 3782 N N . VAL A 1 499 ? 17.136 -13.329 -27.480 1.00 98.12 499 VAL A N 1
ATOM 3783 C CA . VAL A 1 499 ? 16.106 -12.294 -27.649 1.00 98.12 499 VAL A CA 1
ATOM 3784 C C . VAL A 1 499 ? 16.439 -11.472 -28.892 1.00 98.12 499 VAL A C 1
ATOM 3786 O O . VAL A 1 499 ? 17.595 -11.412 -29.299 1.00 98.12 499 VAL A O 1
ATOM 3789 N N . THR A 1 500 ? 15.448 -10.875 -29.547 1.00 98.12 500 THR A N 1
ATOM 3790 C CA . THR A 1 500 ? 15.691 -10.029 -30.724 1.00 98.12 500 THR A CA 1
ATOM 3791 C C . THR A 1 500 ? 15.699 -8.553 -30.346 1.00 98.12 500 THR A C 1
ATOM 3793 O O . THR A 1 500 ? 15.038 -8.139 -29.398 1.00 98.12 500 THR A O 1
ATOM 3796 N N . GLU A 1 501 ? 16.380 -7.719 -31.132 1.00 96.50 501 GLU A N 1
ATOM 3797 C CA . GLU A 1 501 ? 16.309 -6.261 -30.957 1.00 96.50 501 GLU A CA 1
ATOM 3798 C C . GLU A 1 501 ? 14.869 -5.732 -31.095 1.00 96.50 501 GLU A C 1
ATOM 3800 O O . GLU A 1 501 ? 14.486 -4.790 -30.412 1.00 96.50 501 GLU A O 1
ATOM 3805 N N . LYS A 1 502 ? 14.027 -6.398 -31.895 1.00 97.88 502 LYS A N 1
ATOM 3806 C CA . LYS A 1 502 ? 12.598 -6.077 -32.013 1.00 97.88 502 LYS A CA 1
ATOM 3807 C C . LYS A 1 502 ? 11.818 -6.351 -30.721 1.00 97.88 502 LYS A C 1
ATOM 3809 O O . LYS A 1 502 ? 10.877 -5.619 -30.419 1.00 97.88 502 LYS A O 1
ATOM 3814 N N . ASP A 1 503 ? 12.185 -7.385 -29.966 1.00 98.25 503 ASP A N 1
ATOM 3815 C CA . ASP A 1 503 ? 11.588 -7.636 -28.649 1.00 98.25 503 ASP A CA 1
ATOM 3816 C C . ASP A 1 503 ? 11.970 -6.507 -27.676 1.00 98.25 503 ASP A C 1
ATOM 3818 O O . ASP A 1 503 ? 11.117 -6.021 -26.929 1.00 98.25 503 ASP A O 1
ATOM 3822 N N . LEU A 1 504 ? 13.220 -6.023 -27.750 1.00 98.19 504 LEU A N 1
ATOM 3823 C CA . LEU A 1 504 ? 13.674 -4.861 -26.976 1.00 98.19 504 LEU A CA 1
ATOM 3824 C C . LEU A 1 504 ? 12.925 -3.586 -27.373 1.00 98.19 504 LEU A C 1
ATOM 3826 O O . LEU A 1 504 ? 12.504 -2.843 -26.493 1.00 98.19 504 LEU A O 1
ATOM 3830 N N . ASP A 1 505 ? 12.697 -3.354 -28.669 1.00 98.44 505 ASP A N 1
ATOM 3831 C CA . ASP A 1 505 ? 11.899 -2.221 -29.158 1.00 98.44 505 ASP A CA 1
ATOM 3832 C C . ASP A 1 505 ? 10.475 -2.251 -28.581 1.00 98.44 505 ASP A C 1
ATOM 3834 O O . ASP A 1 505 ? 9.930 -1.215 -28.198 1.00 98.44 505 ASP A O 1
ATOM 3838 N N . GLY A 1 506 ? 9.881 -3.444 -28.470 1.00 97.62 506 GLY A N 1
ATOM 3839 C CA . GLY A 1 506 ? 8.582 -3.643 -27.830 1.00 97.62 506 GLY A CA 1
ATOM 3840 C C . GLY A 1 506 ? 8.589 -3.278 -26.344 1.00 97.62 506 GLY A C 1
ATOM 3841 O O . GLY A 1 506 ? 7.706 -2.551 -25.890 1.00 97.62 506 GLY A O 1
ATOM 3842 N N . ALA A 1 507 ? 9.592 -3.731 -25.588 1.00 97.81 507 ALA A N 1
ATOM 3843 C CA . ALA A 1 507 ? 9.743 -3.371 -24.176 1.00 97.81 507 ALA A CA 1
ATOM 3844 C C . ALA A 1 507 ? 9.983 -1.863 -23.986 1.00 97.81 507 ALA A C 1
ATOM 3846 O O . ALA A 1 507 ? 9.332 -1.223 -23.157 1.00 97.81 507 ALA A O 1
ATOM 3847 N N . LEU A 1 508 ? 10.860 -1.289 -24.808 1.00 97.81 508 LEU A N 1
ATOM 3848 C CA . LEU A 1 508 ? 11.247 0.117 -24.772 1.00 97.81 508 LEU A CA 1
ATOM 3849 C C . LEU A 1 508 ? 10.099 1.051 -25.157 1.00 97.81 508 LEU A C 1
ATOM 3851 O O . LEU A 1 508 ? 9.990 2.152 -24.619 1.00 97.81 508 LEU A O 1
ATOM 3855 N N . TYR A 1 509 ? 9.201 0.616 -26.045 1.00 98.50 509 TYR A N 1
ATOM 3856 C CA . TYR A 1 509 ? 7.982 1.364 -26.337 1.00 98.50 509 TYR A CA 1
ATOM 3857 C C . TYR A 1 509 ? 7.178 1.638 -25.066 1.00 98.50 509 TYR A C 1
ATOM 3859 O O . TYR A 1 509 ? 6.765 2.776 -24.854 1.00 98.50 509 TYR A O 1
ATOM 3867 N N . HIS A 1 510 ? 6.987 0.637 -24.203 1.00 97.69 510 HIS A N 1
ATOM 3868 C CA . HIS A 1 510 ? 6.207 0.812 -22.980 1.00 97.69 510 HIS A CA 1
ATOM 3869 C C . HIS A 1 510 ? 6.916 1.708 -21.961 1.00 97.69 510 HIS A C 1
ATOM 3871 O O . HIS A 1 510 ? 6.258 2.555 -21.358 1.00 97.69 510 HIS A O 1
ATOM 3877 N N . THR A 1 511 ? 8.240 1.600 -21.798 1.00 96.12 511 THR A N 1
ATOM 3878 C CA . THR A 1 511 ? 8.972 2.500 -20.889 1.00 96.12 511 THR A CA 1
ATOM 3879 C C . THR A 1 511 ? 8.961 3.936 -21.417 1.00 96.12 511 THR A C 1
ATOM 3881 O O . THR A 1 511 ? 8.613 4.854 -20.682 1.00 96.12 511 THR A O 1
ATOM 3884 N N . LEU A 1 512 ? 9.194 4.174 -22.710 1.00 97.56 512 LEU A N 1
ATOM 3885 C CA . LEU A 1 512 ? 9.126 5.525 -23.281 1.00 97.56 512 LEU A CA 1
ATOM 3886 C C . LEU A 1 512 ? 7.702 6.085 -23.342 1.00 97.56 512 LEU A C 1
ATOM 3888 O O . LEU A 1 512 ? 7.524 7.292 -23.166 1.00 97.56 512 LEU A O 1
ATOM 3892 N N . TRP A 1 513 ? 6.687 5.238 -23.550 1.00 97.56 513 TRP A N 1
ATOM 3893 C CA . TRP A 1 513 ? 5.274 5.627 -23.486 1.00 97.56 513 TRP A CA 1
ATOM 3894 C C . TRP A 1 513 ? 4.972 6.354 -22.178 1.00 97.56 513 TRP A C 1
ATOM 3896 O O . TRP A 1 513 ? 4.280 7.373 -22.210 1.00 97.56 513 TRP A O 1
ATOM 3906 N N . THR A 1 514 ? 5.569 5.918 -21.062 1.00 95.94 514 THR A N 1
ATOM 3907 C CA . THR A 1 514 ? 5.413 6.610 -19.777 1.00 95.94 514 THR A CA 1
ATOM 3908 C C . THR A 1 514 ? 5.909 8.061 -19.850 1.00 95.94 514 THR A C 1
ATOM 3910 O O . THR A 1 514 ? 5.173 9.001 -19.566 1.00 95.94 514 THR A O 1
ATOM 3913 N N . ARG A 1 515 ? 7.129 8.288 -20.341 1.00 97.31 515 ARG A N 1
ATOM 3914 C CA . ARG A 1 515 ? 7.743 9.619 -20.438 1.00 97.31 515 ARG A CA 1
ATOM 3915 C C . ARG A 1 515 ? 6.967 10.534 -21.391 1.00 97.31 515 ARG A C 1
ATOM 3917 O O . ARG A 1 515 ? 6.798 11.717 -21.100 1.00 97.31 515 ARG A O 1
ATOM 3924 N N . PHE A 1 516 ? 6.422 9.988 -22.483 1.00 97.88 516 PHE A N 1
ATOM 3925 C CA . PHE A 1 516 ? 5.524 10.732 -23.375 1.00 97.88 516 PHE A CA 1
ATOM 3926 C C . PHE A 1 516 ? 4.207 11.113 -22.691 1.00 97.88 516 PHE A C 1
ATOM 3928 O O . PHE A 1 516 ? 3.802 12.272 -22.757 1.00 97.88 516 PHE A O 1
ATOM 3935 N N . ARG A 1 517 ? 3.545 10.167 -22.016 1.00 97.88 517 ARG A N 1
ATOM 3936 C CA . ARG A 1 517 ? 2.304 10.424 -21.268 1.00 97.88 517 ARG A CA 1
ATOM 3937 C C . ARG A 1 517 ? 2.522 11.382 -20.101 1.00 97.88 517 ARG A C 1
ATOM 3939 O O . ARG A 1 517 ? 1.613 12.118 -19.763 1.00 97.88 517 ARG A O 1
ATOM 3946 N N . LEU A 1 518 ? 3.715 11.446 -19.522 1.00 98.19 518 LEU A N 1
ATOM 3947 C CA . LEU A 1 518 ? 4.066 12.425 -18.488 1.00 98.19 518 LEU A CA 1
ATOM 3948 C C . LEU A 1 518 ? 4.360 13.831 -19.042 1.00 98.19 518 LEU A C 1
ATOM 3950 O O . LEU A 1 518 ? 4.591 14.749 -18.251 1.00 98.19 518 LEU A O 1
ATOM 3954 N N . GLY A 1 519 ? 4.351 14.002 -20.370 1.00 97.25 519 GLY A N 1
ATOM 3955 C CA . GLY A 1 519 ? 4.594 15.277 -21.045 1.00 97.25 519 GLY A CA 1
ATOM 3956 C C . GLY A 1 519 ? 6.065 15.692 -21.098 1.00 97.25 519 GLY A C 1
ATOM 3957 O O . GLY A 1 519 ? 6.354 16.836 -21.422 1.00 97.25 519 GLY A O 1
ATOM 3958 N N . LEU A 1 520 ? 7.011 14.788 -20.810 1.00 96.50 520 LEU A N 1
ATOM 3959 C CA . LEU A 1 520 ? 8.429 15.140 -20.612 1.00 96.50 520 LEU A CA 1
ATOM 3960 C C . LEU A 1 520 ? 9.151 15.621 -21.880 1.00 96.50 520 LEU A C 1
ATOM 3962 O O . LEU A 1 520 ? 10.282 16.097 -21.808 1.00 96.50 520 LEU A O 1
ATOM 3966 N N . PHE A 1 521 ? 8.527 15.461 -23.046 1.00 96.12 521 PHE A N 1
ATOM 3967 C CA . PHE A 1 521 ? 9.106 15.800 -24.347 1.00 96.12 521 PHE A CA 1
ATOM 3968 C C . PHE A 1 521 ? 8.304 16.855 -25.113 1.00 96.12 521 PHE A C 1
ATOM 3970 O O . PHE A 1 521 ? 8.658 17.164 -26.254 1.00 96.12 521 PHE A O 1
ATOM 3977 N N . ASP A 1 522 ? 7.226 17.370 -24.519 1.00 96.56 522 ASP A N 1
ATOM 3978 C CA . ASP A 1 522 ? 6.319 18.327 -25.153 1.00 96.56 522 ASP A CA 1
ATOM 3979 C C . ASP A 1 522 ? 6.585 19.733 -24.583 1.00 96.56 522 ASP A C 1
ATOM 3981 O O . ASP A 1 522 ? 7.063 19.855 -23.453 1.00 96.56 522 ASP A O 1
ATOM 3985 N N . PRO A 1 523 ? 6.320 20.812 -25.347 1.00 95.00 523 PRO A N 1
ATOM 3986 C CA . PRO A 1 523 ? 6.474 22.174 -24.841 1.00 95.00 523 PRO A CA 1
ATOM 3987 C C . PRO A 1 523 ? 5.658 22.393 -23.565 1.00 95.00 523 PRO A C 1
ATOM 3989 O O . PRO A 1 523 ? 4.508 21.952 -23.487 1.00 95.00 523 PRO A O 1
ATOM 3992 N N . ALA A 1 524 ? 6.231 23.096 -22.586 1.00 94.25 524 ALA A N 1
ATOM 3993 C CA . ALA A 1 524 ? 5.625 23.263 -21.264 1.00 94.25 524 ALA A CA 1
ATOM 3994 C C . ALA A 1 524 ? 4.247 23.947 -21.340 1.00 94.25 524 ALA A C 1
ATOM 3996 O O . ALA A 1 524 ? 3.356 23.646 -20.555 1.00 94.25 524 ALA A O 1
ATOM 3997 N N . GLU A 1 525 ? 4.036 24.813 -22.334 1.00 95.69 525 GLU A N 1
ATOM 3998 C CA . GLU A 1 525 ? 2.765 25.504 -22.579 1.00 95.69 525 GLU A CA 1
ATOM 3999 C C . GLU A 1 525 ? 1.640 24.556 -23.024 1.00 95.69 525 GLU A C 1
ATOM 4001 O O . GLU A 1 525 ? 0.469 24.926 -22.978 1.00 95.69 525 GLU A O 1
ATOM 4006 N N . GLN A 1 526 ? 1.979 23.345 -23.481 1.00 95.50 526 GLN A N 1
ATOM 4007 C CA . GLN A 1 526 ? 1.015 22.320 -23.886 1.00 95.50 526 GLN A CA 1
ATOM 4008 C C . GLN A 1 526 ? 0.706 21.318 -22.773 1.00 95.50 526 GLN A C 1
ATOM 4010 O O . GLN A 1 526 ? -0.264 20.578 -22.910 1.00 95.50 526 GLN A O 1
ATOM 4015 N N . VAL A 1 527 ? 1.521 21.253 -21.716 1.00 97.56 527 VAL A N 1
ATOM 4016 C CA . VAL A 1 527 ? 1.383 20.280 -20.626 1.00 97.56 527 VAL A CA 1
ATOM 4017 C C . VAL A 1 527 ? 0.714 20.976 -19.433 1.00 97.56 527 VAL A C 1
ATOM 4019 O O . VAL A 1 527 ? 1.353 21.804 -18.782 1.00 97.56 527 VAL A O 1
ATOM 4022 N N . PRO A 1 528 ? -0.547 20.645 -19.085 1.00 97.38 528 PRO A N 1
ATOM 4023 C CA . PRO A 1 528 ? -1.308 21.375 -18.060 1.00 97.38 528 PRO A CA 1
ATOM 4024 C C . PRO A 1 528 ? -0.627 21.431 -16.687 1.00 97.38 528 PRO A C 1
ATOM 4026 O O . PRO A 1 528 ? -0.837 22.360 -15.912 1.00 97.38 528 PRO A O 1
ATOM 4029 N N . PHE A 1 529 ? 0.212 20.438 -16.395 1.00 98.25 529 PHE A N 1
ATOM 4030 C CA . PHE A 1 529 ? 0.834 20.238 -15.091 1.00 98.25 529 PHE A CA 1
ATOM 4031 C C . PHE A 1 529 ? 2.239 20.854 -14.972 1.00 98.25 529 PHE A C 1
ATOM 4033 O O . PHE A 1 529 ? 2.851 20.795 -13.904 1.00 98.25 529 PHE A O 1
ATOM 4040 N N . SER A 1 530 ? 2.766 21.472 -16.036 1.00 96.75 530 SER A N 1
ATOM 4041 C CA . SER A 1 530 ? 4.069 22.156 -16.004 1.00 96.75 530 SER A CA 1
ATOM 4042 C C . SER A 1 530 ? 4.075 23.413 -15.126 1.00 96.75 530 SER A C 1
ATOM 4044 O O . SER A 1 530 ? 5.145 23.899 -14.769 1.00 96.75 530 SER A O 1
ATOM 4046 N N . GLY A 1 531 ? 2.897 23.933 -14.765 1.00 96.56 531 GLY A N 1
ATOM 4047 C CA . GLY A 1 531 ? 2.746 25.118 -13.919 1.00 96.56 531 GLY A CA 1
ATOM 4048 C C . GLY A 1 531 ? 2.908 24.874 -12.415 1.00 96.56 531 GLY A C 1
ATOM 4049 O O . GLY A 1 531 ? 3.076 25.846 -11.684 1.00 96.56 531 GLY A O 1
ATOM 4050 N N . TYR A 1 532 ? 2.876 23.620 -11.945 1.00 98.44 532 TYR A N 1
ATOM 4051 C CA . TYR A 1 532 ? 3.066 23.322 -10.523 1.00 98.44 532 TYR A CA 1
ATOM 4052 C C . TYR A 1 532 ? 4.496 23.625 -10.075 1.00 98.44 532 TYR A C 1
ATOM 4054 O O . TYR A 1 532 ? 5.469 23.285 -10.755 1.00 98.44 532 TYR A O 1
ATOM 4062 N N . THR A 1 533 ? 4.614 24.236 -8.902 1.00 98.12 533 THR A N 1
ATOM 4063 C CA . THR A 1 533 ? 5.868 24.681 -8.286 1.00 98.12 533 THR A CA 1
ATOM 4064 C C . THR A 1 533 ? 5.947 24.210 -6.839 1.00 98.12 533 THR A C 1
ATOM 4066 O O . THR A 1 533 ? 4.953 23.787 -6.263 1.00 98.12 533 THR A O 1
ATOM 4069 N N . LEU A 1 534 ? 7.097 24.373 -6.179 1.00 97.50 534 LEU A N 1
ATOM 4070 C CA . LEU A 1 534 ? 7.230 24.050 -4.749 1.00 97.50 534 LEU A CA 1
ATOM 4071 C C . LEU A 1 534 ? 6.258 24.808 -3.821 1.00 97.50 534 LEU A C 1
ATOM 4073 O O . LEU A 1 534 ? 6.136 24.436 -2.660 1.00 97.50 534 LEU A O 1
ATOM 4077 N N . LYS A 1 535 ? 5.563 25.854 -4.294 1.00 97.94 535 LYS A N 1
ATOM 4078 C CA . LYS A 1 535 ? 4.488 26.510 -3.527 1.00 97.94 535 LYS A CA 1
ATOM 4079 C C . LYS A 1 535 ? 3.231 25.652 -3.410 1.00 97.94 535 LYS A C 1
ATOM 4081 O O . LYS A 1 535 ? 2.432 25.906 -2.522 1.00 97.94 535 LYS A O 1
ATOM 4086 N N . ASP A 1 536 ? 3.075 24.676 -4.296 1.00 98.44 536 ASP A N 1
ATOM 4087 C CA . ASP A 1 536 ? 1.962 23.730 -4.329 1.00 98.44 536 ASP A CA 1
ATOM 4088 C C . ASP A 1 536 ? 2.269 22.461 -3.510 1.00 98.44 536 ASP A C 1
ATOM 4090 O O . ASP A 1 536 ? 1.487 21.519 -3.509 1.00 98.44 536 ASP A O 1
ATOM 4094 N N . ASN A 1 537 ? 3.411 22.421 -2.815 1.00 97.88 537 ASN A N 1
ATOM 4095 C CA . ASN A 1 537 ? 3.819 21.334 -1.930 1.00 97.88 537 ASN A CA 1
ATOM 4096 C C . ASN A 1 537 ? 3.483 21.664 -0.471 1.00 97.88 537 ASN A C 1
ATOM 4098 O O . ASN A 1 537 ? 3.771 22.778 -0.033 1.00 97.88 537 ASN A O 1
ATOM 4102 N N . ASP A 1 538 ? 2.976 20.688 0.293 1.00 96.62 538 ASP A N 1
ATOM 4103 C CA . ASP A 1 538 ? 2.717 20.821 1.736 1.00 96.62 538 ASP A CA 1
ATOM 4104 C C . ASP A 1 538 ? 1.777 22.001 2.064 1.00 96.62 538 ASP A C 1
ATOM 4106 O O . ASP A 1 538 ? 2.005 22.828 2.952 1.00 96.62 538 ASP A O 1
ATOM 4110 N N . LEU A 1 539 ? 0.703 22.122 1.277 1.00 97.88 539 LEU A N 1
ATOM 4111 C CA . LEU A 1 539 ? -0.316 23.144 1.482 1.00 97.88 539 LEU A CA 1
ATOM 4112 C C . LEU A 1 539 ? -1.187 22.811 2.705 1.00 97.88 539 LEU A C 1
ATOM 4114 O O . LEU A 1 539 ? -1.521 21.647 2.917 1.00 97.88 539 LEU A O 1
ATOM 4118 N N . PRO A 1 540 ? -1.719 23.814 3.432 1.00 97.56 540 PRO A N 1
ATOM 4119 C CA . PRO A 1 540 ? -2.685 23.572 4.509 1.00 97.56 540 PRO A CA 1
ATOM 4120 C C . PRO A 1 540 ? -3.911 22.752 4.072 1.00 97.56 540 PRO A C 1
ATOM 4122 O O . PRO A 1 540 ? -4.472 21.997 4.860 1.00 97.56 540 PRO A O 1
ATOM 4125 N N . ALA A 1 541 ? -4.321 22.882 2.805 1.00 98.44 541 ALA A N 1
ATOM 4126 C CA . ALA A 1 541 ? -5.395 22.077 2.231 1.00 98.44 541 ALA A CA 1
ATOM 4127 C C . ALA A 1 541 ? -5.023 20.587 2.129 1.00 98.44 541 ALA A C 1
ATOM 4129 O O . ALA A 1 541 ? -5.887 19.741 2.330 1.00 98.44 541 ALA A O 1
ATOM 4130 N N . HIS A 1 542 ? -3.754 20.259 1.871 1.00 98.44 542 HIS A N 1
ATOM 4131 C CA . HIS A 1 542 ? -3.264 18.880 1.835 1.00 98.44 542 HIS A CA 1
ATOM 4132 C C . HIS A 1 542 ? -3.254 18.275 3.241 1.00 98.44 542 HIS A C 1
ATOM 4134 O O . HIS A 1 542 ? -3.782 17.182 3.445 1.00 98.44 542 HIS A O 1
ATOM 4140 N N . SER A 1 543 ? -2.774 19.030 4.237 1.00 97.50 543 SER A N 1
ATOM 4141 C CA . SER A 1 543 ? -2.847 18.625 5.648 1.00 97.50 543 SER A CA 1
ATOM 4142 C C . SER A 1 543 ? -4.293 18.398 6.100 1.00 97.50 543 SER A C 1
ATOM 4144 O O . SER A 1 543 ? -4.568 17.468 6.849 1.00 97.50 543 SER A O 1
ATOM 4146 N N . GLN A 1 544 ? -5.252 19.189 5.604 1.00 98.31 544 GLN A N 1
ATOM 4147 C CA . GLN A 1 544 ? -6.669 18.982 5.912 1.00 98.31 544 GLN A CA 1
ATOM 4148 C C . GLN A 1 544 ? -7.218 17.664 5.340 1.00 98.31 544 GLN A C 1
ATOM 4150 O O . GLN A 1 544 ? -8.050 17.035 5.997 1.00 98.31 544 GLN A O 1
ATOM 4155 N N . VAL A 1 545 ? -6.754 17.225 4.162 1.00 98.75 545 VAL A N 1
ATOM 4156 C CA . VAL A 1 545 ? -7.084 15.891 3.625 1.00 98.75 545 VAL A CA 1
ATOM 4157 C C . VAL A 1 545 ? -6.471 14.805 4.511 1.00 98.75 545 VAL A C 1
ATOM 4159 O O . VAL A 1 545 ? -7.173 13.868 4.881 1.00 98.75 545 VAL A O 1
ATOM 4162 N N . ALA A 1 546 ? -5.206 14.955 4.923 1.00 98.44 546 ALA A N 1
ATOM 4163 C CA . ALA A 1 546 ? -4.546 14.005 5.823 1.00 98.44 546 ALA A CA 1
ATOM 4164 C C . ALA A 1 546 ? -5.267 13.879 7.177 1.00 98.44 546 ALA A C 1
ATOM 4166 O O . ALA A 1 546 ? -5.490 12.767 7.651 1.00 98.44 546 ALA A O 1
ATOM 4167 N N . LEU A 1 547 ? -5.702 14.999 7.763 1.00 98.44 547 LEU A N 1
ATOM 4168 C CA . LEU A 1 547 ? -6.486 15.014 9.000 1.00 98.44 547 LEU A CA 1
ATOM 4169 C C . LEU A 1 547 ? -7.843 14.326 8.831 1.00 98.44 547 LEU A C 1
ATOM 4171 O O . LEU A 1 547 ? -8.250 13.554 9.696 1.00 98.44 547 LEU A O 1
ATOM 4175 N N . GLU A 1 548 ? -8.558 14.605 7.740 1.00 98.62 548 GLU A N 1
ATOM 4176 C CA . GLU A 1 548 ? -9.871 14.000 7.504 1.00 98.62 548 GLU A CA 1
ATOM 4177 C C . GLU A 1 548 ? -9.767 12.490 7.273 1.00 98.62 548 GLU A C 1
ATOM 4179 O O . GLU A 1 548 ? -10.548 11.718 7.832 1.00 98.62 548 GLU A O 1
ATOM 4184 N N . LEU A 1 549 ? -8.751 12.057 6.525 1.00 98.75 549 LEU A N 1
ATOM 4185 C CA . LEU A 1 549 ? -8.452 10.643 6.349 1.00 98.75 549 LEU A CA 1
ATOM 4186 C C . LEU A 1 549 ? -8.087 9.982 7.684 1.00 98.75 549 LEU A C 1
ATOM 4188 O O . LEU A 1 549 ? -8.647 8.938 8.006 1.00 98.75 549 LEU A O 1
ATOM 4192 N N . ALA A 1 550 ? -7.237 10.613 8.503 1.00 98.56 550 ALA A N 1
ATOM 4193 C CA . ALA A 1 550 ? -6.889 10.107 9.830 1.00 98.56 550 ALA A CA 1
ATOM 4194 C C . ALA A 1 550 ? -8.126 9.972 10.734 1.00 98.56 550 ALA A C 1
ATOM 4196 O O . ALA A 1 550 ? -8.332 8.915 11.324 1.00 98.56 550 ALA A O 1
ATOM 4197 N N . ARG A 1 551 ? -9.003 10.983 10.796 1.00 98.62 551 ARG A N 1
ATOM 4198 C CA . ARG A 1 551 ? -10.259 10.946 11.577 1.00 98.62 551 ARG A CA 1
ATOM 4199 C C . ARG A 1 551 ? -11.166 9.784 11.192 1.00 98.62 551 ARG A C 1
ATOM 4201 O O . ARG A 1 551 ? -11.720 9.128 12.072 1.00 98.62 551 ARG A O 1
ATOM 4208 N N . GLN A 1 552 ? -11.321 9.538 9.892 1.00 98.75 552 GLN A N 1
ATOM 4209 C CA . GLN A 1 552 ? -12.153 8.444 9.390 1.00 98.75 552 GLN A CA 1
ATOM 4210 C C . GLN A 1 552 ? -11.459 7.078 9.493 1.00 98.75 552 GLN A C 1
ATOM 4212 O O . GLN A 1 552 ? -12.150 6.065 9.478 1.00 98.75 552 GLN A O 1
ATOM 4217 N N . ALA A 1 553 ? -10.131 7.033 9.629 1.00 98.62 553 ALA A N 1
ATOM 4218 C CA . ALA A 1 553 ? -9.338 5.811 9.767 1.00 98.62 553 ALA A CA 1
ATOM 4219 C C . ALA A 1 553 ? -9.292 5.247 11.198 1.00 98.62 553 ALA A C 1
ATOM 4221 O O . ALA A 1 553 ? -9.083 4.043 11.368 1.00 98.62 553 ALA A O 1
ATOM 4222 N N . ILE A 1 554 ? -9.470 6.080 12.233 1.00 98.88 554 ILE A N 1
ATOM 4223 C CA . ILE A 1 554 ? -9.454 5.615 13.629 1.00 98.88 554 ILE A CA 1
ATOM 4224 C C . ILE A 1 554 ? -10.644 4.682 13.891 1.00 98.88 554 ILE A C 1
ATOM 4226 O O . ILE A 1 554 ? -11.808 5.068 13.745 1.00 98.88 554 ILE A O 1
ATOM 4230 N N . VAL A 1 555 ? -10.349 3.460 14.342 1.00 98.94 555 VAL A N 1
ATOM 4231 C CA . VAL A 1 555 ? -11.359 2.434 14.639 1.00 98.94 555 VAL A CA 1
ATOM 4232 C C . VAL A 1 555 ? -11.512 2.298 16.150 1.00 98.94 555 VAL A C 1
ATOM 4234 O O . VAL A 1 555 ? -10.561 1.968 16.861 1.00 98.94 555 VAL A O 1
ATOM 4237 N N . LEU A 1 556 ? -12.727 2.492 16.659 1.00 98.94 556 LEU A N 1
ATOM 4238 C CA . LEU A 1 556 ? -13.054 2.149 18.040 1.00 98.94 556 LEU A CA 1
ATOM 4239 C C . LEU A 1 556 ? -13.364 0.647 18.113 1.00 98.94 556 LEU A C 1
ATOM 4241 O O . LEU A 1 556 ? -14.410 0.205 17.645 1.00 98.94 556 LEU A O 1
ATOM 4245 N N . LEU A 1 557 ? -12.451 -0.148 18.671 1.00 98.88 557 LEU A N 1
ATOM 4246 C CA . LEU A 1 557 ? -12.585 -1.608 18.732 1.00 98.88 557 LEU A CA 1
ATOM 4247 C C . LEU A 1 557 ? -13.500 -2.048 19.874 1.00 98.88 557 LEU A C 1
ATOM 4249 O O . LEU A 1 557 ? -14.378 -2.890 19.687 1.00 98.88 557 LEU A O 1
ATOM 4253 N N . LYS A 1 558 ? -13.310 -1.450 21.050 1.00 98.75 558 LYS A N 1
ATOM 4254 C CA . LYS A 1 558 ? -14.075 -1.738 22.263 1.00 98.75 558 LYS A CA 1
ATOM 4255 C C . LYS A 1 558 ? -14.356 -0.443 23.011 1.00 98.75 558 LYS A C 1
ATOM 4257 O O . LYS A 1 558 ? -13.485 0.421 23.092 1.00 98.75 558 LYS A O 1
ATOM 4262 N N . ASN A 1 559 ? -15.550 -0.335 23.588 1.00 98.56 559 ASN A N 1
ATOM 4263 C CA . ASN A 1 559 ? -15.906 0.731 24.517 1.00 98.56 559 ASN A CA 1
ATOM 4264 C C . ASN A 1 559 ? -17.051 0.282 25.435 1.00 98.56 559 ASN A C 1
ATOM 4266 O O . ASN A 1 559 ? -18.102 -0.127 24.945 1.00 98.56 559 ASN A O 1
ATOM 4270 N N . ASP A 1 560 ? -16.870 0.389 26.748 1.00 97.62 560 ASP A N 1
ATOM 4271 C CA . ASP A 1 560 ? -17.898 0.112 27.763 1.00 97.62 560 ASP A CA 1
ATOM 4272 C C . ASP A 1 560 ? -18.686 1.361 28.208 1.00 97.62 560 ASP A C 1
ATOM 4274 O O . ASP A 1 560 ? -19.504 1.296 29.126 1.00 97.62 560 ASP A O 1
ATOM 4278 N N . GLY A 1 561 ? -18.446 2.498 27.549 1.00 96.69 561 GLY A N 1
ATOM 4279 C CA . GLY A 1 561 ? -18.982 3.811 27.914 1.00 96.69 561 GLY A CA 1
ATOM 4280 C C . GLY A 1 561 ? -17.944 4.740 28.548 1.00 96.69 561 GLY A C 1
ATOM 4281 O O . GLY A 1 561 ? -18.262 5.899 28.811 1.00 96.69 561 GLY A O 1
ATOM 4282 N N . THR A 1 562 ? -16.711 4.265 28.759 1.00 97.75 562 THR A N 1
ATOM 4283 C CA . THR A 1 562 ? -15.580 5.090 29.217 1.00 97.75 562 THR A CA 1
ATOM 4284 C C . THR A 1 562 ? -15.207 6.186 28.219 1.00 97.75 562 THR A C 1
ATOM 4286 O O . THR A 1 562 ? -14.868 7.295 28.633 1.00 97.75 562 THR A O 1
ATOM 4289 N N . LEU A 1 563 ? -15.265 5.898 26.914 1.00 98.44 563 LEU A N 1
ATOM 4290 C CA . LEU A 1 563 ? -15.045 6.894 25.867 1.00 98.44 563 LEU A CA 1
ATOM 4291 C C . LEU A 1 563 ? -16.375 7.490 25.357 1.00 98.44 563 LEU A C 1
ATOM 4293 O O . LEU A 1 563 ? -17.351 6.746 25.206 1.00 98.44 563 LEU A O 1
ATOM 4297 N N . PRO A 1 564 ? -16.421 8.797 25.027 1.00 98.25 564 PRO A N 1
ATOM 4298 C CA . PRO A 1 564 ? -15.317 9.759 25.113 1.00 98.25 564 PRO A CA 1
ATOM 4299 C C . PRO A 1 564 ? -15.009 10.193 26.555 1.00 98.25 564 PRO A C 1
ATOM 4301 O O . PRO A 1 564 ? -15.905 10.271 27.396 1.00 98.25 564 PRO A O 1
ATOM 4304 N N . LEU A 1 565 ? -13.744 10.521 26.824 1.00 97.94 565 LEU A N 1
ATOM 4305 C CA . LEU A 1 565 ? -13.284 11.002 28.125 1.00 97.94 565 LEU A CA 1
ATOM 4306 C C . LEU A 1 565 ? -13.930 12.349 28.477 1.00 97.94 565 LEU A C 1
ATOM 4308 O O . LEU A 1 565 ? -13.785 13.348 27.770 1.00 97.94 565 LEU A O 1
ATOM 4312 N N . ASP A 1 566 ? -14.611 12.389 29.619 1.00 95.56 566 ASP A N 1
ATOM 4313 C CA . ASP A 1 566 ? -15.281 13.586 30.116 1.00 95.56 566 ASP A CA 1
ATOM 4314 C C . ASP A 1 566 ? -14.286 14.521 30.819 1.00 95.56 566 ASP A C 1
ATOM 4316 O O . ASP A 1 566 ? -13.965 14.346 31.998 1.00 95.56 566 ASP A O 1
ATOM 4320 N N . ARG A 1 567 ? -13.829 15.553 30.097 1.00 95.38 567 ARG A N 1
ATOM 4321 C CA . ARG A 1 567 ? -12.896 16.573 30.610 1.00 95.38 567 ARG A CA 1
ATOM 4322 C C . ARG A 1 567 ? -13.353 17.213 31.923 1.00 95.38 567 ARG A C 1
ATOM 4324 O O . ARG A 1 567 ? -12.517 17.598 32.732 1.00 95.38 567 ARG A O 1
ATOM 4331 N N . THR A 1 568 ? -14.661 17.294 32.180 1.00 94.50 568 THR A N 1
ATOM 4332 C CA . THR A 1 568 ? -15.187 17.925 33.403 1.00 94.50 568 THR A CA 1
ATOM 4333 C C . THR A 1 568 ? -14.925 17.099 34.666 1.00 94.50 568 THR A C 1
ATOM 4335 O O . THR A 1 568 ? -14.919 17.647 35.772 1.00 94.50 568 THR A O 1
ATOM 4338 N N . LYS A 1 569 ? -14.667 15.793 34.513 1.00 95.31 569 LYS A N 1
ATOM 4339 C CA . LYS A 1 569 ? -14.441 14.838 35.610 1.00 95.31 569 LYS A CA 1
ATOM 4340 C C . LYS A 1 569 ? -12.970 14.520 35.862 1.00 95.31 569 LYS A C 1
ATOM 4342 O O . LYS A 1 569 ? -12.668 13.863 36.852 1.00 95.31 569 LYS A O 1
ATOM 4347 N N . LEU A 1 570 ? -12.072 14.970 34.990 1.00 96.94 570 LEU A N 1
ATOM 4348 C CA . LEU A 1 570 ? -10.650 14.636 35.035 1.00 96.94 570 LEU A CA 1
ATOM 4349 C C . LEU A 1 570 ? -9.839 15.839 35.525 1.00 96.94 570 LEU A C 1
ATOM 4351 O O . LEU A 1 570 ? -10.091 16.979 35.138 1.00 96.94 570 LEU A O 1
ATOM 4355 N N . LYS A 1 571 ? -8.861 15.586 36.391 1.00 97.56 571 LYS A N 1
ATOM 4356 C CA . LYS A 1 571 ? -7.867 16.556 36.872 1.00 97.56 571 LYS A CA 1
ATOM 4357 C C . LYS A 1 571 ? -6.459 16.160 36.464 1.00 97.56 571 LYS A C 1
ATOM 4359 O O . LYS A 1 571 ? -5.653 17.041 36.169 1.00 97.56 571 LYS A O 1
ATOM 4364 N N . GLN A 1 572 ? -6.167 14.863 36.408 1.00 98.25 572 GLN A N 1
ATOM 4365 C CA . GLN A 1 572 ? -4.882 14.347 35.952 1.00 98.25 572 GLN A CA 1
ATOM 4366 C C . GLN A 1 572 ? -5.053 13.100 35.080 1.00 98.25 572 GLN A C 1
ATOM 4368 O O . GLN A 1 572 ? -5.754 12.160 35.447 1.00 98.25 572 GLN A O 1
ATOM 4373 N N . ILE A 1 573 ? -4.348 13.066 33.950 1.00 98.62 573 ILE A N 1
ATOM 4374 C CA . ILE A 1 573 ? -4.254 11.895 33.072 1.00 98.62 573 ILE A CA 1
ATOM 4375 C C . ILE A 1 573 ? -2.787 11.467 32.984 1.00 98.62 573 ILE A C 1
ATOM 4377 O O . ILE A 1 573 ? -1.884 12.299 32.827 1.00 98.62 573 ILE A O 1
ATOM 4381 N N . ALA A 1 574 ? -2.546 10.162 33.084 1.00 98.81 574 ALA A N 1
ATOM 4382 C CA . ALA A 1 574 ? -1.251 9.565 32.780 1.00 98.81 574 ALA A CA 1
ATOM 4383 C C . ALA A 1 574 ? -1.271 9.013 31.351 1.00 98.81 574 ALA A C 1
ATOM 4385 O O . ALA A 1 574 ? -1.981 8.051 31.065 1.00 98.81 574 ALA A O 1
ATOM 4386 N N . VAL A 1 575 ? -0.494 9.624 30.457 1.00 98.88 575 VAL A N 1
ATOM 4387 C CA . VAL A 1 575 ? -0.263 9.124 29.098 1.00 98.88 575 VAL A CA 1
ATOM 4388 C C . VAL A 1 575 ? 0.983 8.246 29.139 1.00 98.88 575 VAL A C 1
ATOM 4390 O O . VAL A 1 575 ? 2.092 8.741 29.321 1.00 98.88 575 VAL A O 1
ATOM 4393 N N . ILE A 1 576 ? 0.802 6.936 29.038 1.00 98.88 576 ILE A N 1
ATOM 4394 C CA . ILE A 1 576 ? 1.862 5.945 29.236 1.00 98.88 576 ILE A CA 1
ATOM 4395 C C . ILE A 1 576 ? 2.079 5.157 27.950 1.00 98.88 576 ILE A C 1
ATOM 4397 O O . ILE A 1 576 ? 1.114 4.804 27.290 1.00 98.88 576 ILE A O 1
ATOM 4401 N N . GLY A 1 577 ? 3.318 4.806 27.625 1.00 98.38 577 GLY A N 1
ATOM 4402 C CA . GLY A 1 577 ? 3.616 3.839 26.568 1.00 98.38 577 GLY A CA 1
ATOM 4403 C C . GLY A 1 577 ? 4.607 4.354 25.523 1.00 98.38 577 GLY A C 1
ATOM 4404 O O . GLY A 1 577 ? 4.769 5.566 25.351 1.00 98.38 577 GLY A O 1
ATOM 4405 N N . PRO A 1 578 ? 5.289 3.440 24.812 1.00 97.38 578 PRO A N 1
ATOM 4406 C CA . PRO A 1 578 ? 6.406 3.788 23.938 1.00 97.38 578 PRO A CA 1
ATOM 4407 C C . PRO A 1 578 ? 6.004 4.598 22.704 1.00 97.38 578 PRO A C 1
ATOM 4409 O O . PRO A 1 578 ? 6.838 5.297 22.135 1.00 97.38 578 PRO A O 1
ATOM 4412 N N . ASN A 1 579 ? 4.742 4.535 22.279 1.00 98.12 579 ASN A N 1
ATOM 4413 C CA . ASN A 1 579 ? 4.280 5.202 21.062 1.00 98.12 579 ASN A CA 1
ATOM 4414 C C . ASN A 1 579 ? 3.667 6.587 21.331 1.00 98.12 579 ASN A C 1
ATOM 4416 O O . ASN A 1 579 ? 3.349 7.299 20.385 1.00 98.12 579 ASN A O 1
ATOM 4420 N N . ALA A 1 580 ? 3.534 7.006 22.596 1.00 98.12 580 ALA A N 1
ATOM 4421 C CA . ALA A 1 580 ? 2.875 8.264 22.957 1.00 98.12 580 ALA A CA 1
ATOM 4422 C C . ALA A 1 580 ? 3.526 9.500 22.310 1.00 98.12 580 ALA A C 1
ATOM 4424 O O . ALA A 1 580 ? 2.822 10.393 21.844 1.00 98.12 580 ALA A O 1
ATOM 4425 N N . ALA A 1 581 ? 4.860 9.534 22.269 1.00 96.56 581 ALA A N 1
ATOM 4426 C CA . ALA A 1 581 ? 5.654 10.642 21.736 1.00 96.56 581 ALA A CA 1
ATOM 4427 C C . ALA A 1 581 ? 6.418 10.286 20.442 1.00 96.56 581 ALA A C 1
ATOM 4429 O O . ALA A 1 581 ? 7.296 11.040 20.033 1.00 96.56 581 ALA A O 1
ATOM 4430 N N . SER A 1 582 ? 6.128 9.133 19.823 1.00 95.69 582 SER A N 1
ATOM 4431 C CA . SER A 1 582 ? 6.878 8.642 18.659 1.00 95.69 582 SER A CA 1
ATOM 4432 C C . SER A 1 582 ? 6.388 9.293 17.370 1.00 95.69 582 SER A C 1
ATOM 4434 O O . SER A 1 582 ? 5.198 9.239 17.058 1.00 95.69 582 SER A O 1
ATOM 4436 N N . LYS A 1 583 ? 7.311 9.885 16.613 1.00 92.25 583 LYS A N 1
ATOM 4437 C CA . LYS A 1 583 ? 7.068 10.429 15.279 1.00 92.25 583 LYS A CA 1
ATOM 4438 C C . LYS A 1 583 ? 7.212 9.348 14.209 1.00 92.25 583 LYS A C 1
ATOM 4440 O O . LYS A 1 583 ? 6.352 9.275 13.340 1.00 92.25 583 LYS A O 1
ATOM 4445 N N . SER A 1 584 ? 8.221 8.478 14.287 1.00 91.69 584 SER A N 1
ATOM 4446 C CA . SER A 1 584 ? 8.376 7.401 13.288 1.00 91.69 584 SER A CA 1
ATOM 4447 C C . SER A 1 584 ? 7.212 6.406 13.299 1.00 91.69 584 SER A C 1
ATOM 4449 O O . SER A 1 584 ? 6.846 5.873 12.256 1.00 91.69 584 SER A O 1
ATOM 4451 N N . MET A 1 585 ? 6.549 6.213 14.446 1.00 95.62 585 MET A N 1
ATOM 4452 C CA . MET A 1 585 ? 5.277 5.487 14.499 1.00 95.62 585 MET A CA 1
ATOM 4453 C C . MET A 1 585 ? 4.177 6.186 13.689 1.00 95.62 585 MET A C 1
ATOM 4455 O O . MET A 1 585 ? 3.442 5.512 12.978 1.00 95.62 585 MET A O 1
ATOM 4459 N N . LEU A 1 586 ? 4.047 7.515 13.770 1.00 95.62 586 LEU A N 1
ATOM 4460 C CA . LEU A 1 586 ? 3.030 8.230 12.991 1.00 95.62 586 LEU A CA 1
ATOM 4461 C C . LEU A 1 586 ? 3.261 8.057 11.489 1.00 95.62 586 LEU A C 1
ATOM 4463 O O . LEU A 1 586 ? 2.301 7.890 10.741 1.00 95.62 586 LEU A O 1
ATOM 4467 N N . GLU A 1 587 ? 4.527 8.110 11.075 1.00 93.38 587 GLU A N 1
ATOM 4468 C CA . GLU A 1 587 ? 4.925 8.145 9.671 1.00 93.38 587 GLU A CA 1
ATOM 4469 C C . GLU A 1 587 ? 4.888 6.773 8.983 1.00 93.38 587 GLU A C 1
ATOM 4471 O O . GLU A 1 587 ? 4.657 6.736 7.785 1.00 93.38 587 GLU A O 1
ATOM 4476 N N . GLY A 1 588 ? 5.044 5.642 9.675 1.00 94.38 588 GLY A N 1
ATOM 4477 C CA . GLY A 1 588 ? 5.041 4.343 8.988 1.00 94.38 588 GLY A CA 1
ATOM 4478 C C . GLY A 1 588 ? 6.343 4.070 8.206 1.00 94.38 588 GLY A C 1
ATOM 4479 O O . GLY A 1 588 ? 7.384 4.656 8.495 1.00 94.38 588 GLY A O 1
ATOM 4480 N N . ASN A 1 589 ? 6.323 3.153 7.230 1.00 93.88 589 ASN A N 1
ATOM 4481 C CA . ASN A 1 589 ? 7.408 2.983 6.252 1.00 93.88 589 ASN A CA 1
ATOM 4482 C C . ASN A 1 589 ? 7.101 3.708 4.926 1.00 93.88 589 ASN A C 1
ATOM 4484 O O . ASN A 1 589 ? 5.976 4.128 4.704 1.00 93.88 589 ASN A O 1
ATOM 4488 N N . TYR A 1 590 ? 8.087 3.843 4.026 1.00 93.69 590 TYR A N 1
ATOM 4489 C CA . TYR A 1 590 ? 7.899 4.474 2.703 1.00 93.69 590 TYR A CA 1
ATOM 4490 C C . TYR A 1 590 ? 7.303 5.901 2.749 1.00 93.69 590 TYR A C 1
ATOM 4492 O O . TYR A 1 590 ? 6.485 6.279 1.909 1.00 93.69 590 TYR A O 1
ATOM 4500 N N . HIS A 1 591 ? 7.759 6.714 3.704 1.00 93.00 591 HIS A N 1
ATOM 4501 C CA . HIS A 1 591 ? 7.223 8.049 3.968 1.00 93.00 591 HIS A CA 1
ATOM 4502 C C . HIS A 1 591 ? 8.131 9.193 3.475 1.00 93.00 591 HIS A C 1
ATOM 4504 O O . HIS A 1 591 ? 9.330 9.037 3.222 1.00 93.00 591 HIS A O 1
ATOM 4510 N N . GLY A 1 592 ? 7.535 10.378 3.318 1.00 90.62 592 GLY A N 1
ATOM 4511 C CA . GLY A 1 592 ? 8.250 11.651 3.181 1.00 90.62 592 GLY A CA 1
ATOM 4512 C C . GLY A 1 592 ? 8.563 12.273 4.543 1.00 90.62 592 GLY A C 1
ATOM 4513 O O . GLY A 1 592 ? 8.348 11.664 5.584 1.00 90.62 592 GLY A O 1
ATOM 4514 N N . SER A 1 593 ? 9.049 13.513 4.573 1.00 91.94 593 SER A N 1
ATOM 4515 C CA . SER A 1 593 ? 9.187 14.255 5.835 1.00 91.94 593 SER A CA 1
ATOM 4516 C C . SER A 1 593 ? 8.020 15.221 6.021 1.00 91.94 593 SER A C 1
ATOM 4518 O O . SER A 1 593 ? 7.914 16.191 5.277 1.00 91.94 593 SER A O 1
ATOM 4520 N N . ALA A 1 594 ? 7.179 15.031 7.036 1.00 92.81 594 ALA A N 1
ATOM 4521 C CA . ALA A 1 594 ? 6.155 16.030 7.346 1.00 92.81 594 ALA A CA 1
ATOM 4522 C C . ALA A 1 594 ? 6.803 17.327 7.873 1.00 92.81 594 ALA A C 1
ATOM 4524 O O . ALA A 1 594 ? 7.663 17.277 8.763 1.00 92.81 594 ALA A O 1
ATOM 4525 N N . SER A 1 595 ? 6.385 18.497 7.368 1.00 93.06 595 SER A N 1
ATOM 4526 C CA . SER A 1 595 ? 6.854 19.798 7.893 1.00 93.06 595 SER A CA 1
ATOM 4527 C C . SER A 1 595 ? 6.347 20.072 9.306 1.00 93.06 595 SER A C 1
ATOM 4529 O O . SER A 1 595 ? 6.977 20.800 10.077 1.00 93.06 595 SER A O 1
ATOM 4531 N N . ARG A 1 596 ? 5.198 19.481 9.642 1.00 89.25 596 ARG A N 1
ATOM 4532 C CA . ARG A 1 596 ? 4.548 19.528 10.946 1.00 89.25 596 ARG A CA 1
ATOM 4533 C C . ARG A 1 596 ? 4.007 18.139 11.226 1.00 89.25 596 ARG A C 1
ATOM 4535 O O . ARG A 1 596 ? 3.151 17.655 10.501 1.00 89.25 596 ARG A O 1
ATOM 4542 N N . SER A 1 597 ? 4.530 17.514 12.269 1.00 88.75 597 SER A N 1
ATOM 4543 C CA . SER A 1 597 ? 4.018 16.256 12.798 1.00 88.75 597 SER A CA 1
ATOM 4544 C C . SER A 1 597 ? 3.852 16.452 14.290 1.00 88.75 597 SER A C 1
ATOM 4546 O O . SER A 1 597 ? 4.799 16.886 14.951 1.00 88.75 597 SER A O 1
ATOM 4548 N N . ILE A 1 598 ? 2.664 16.164 14.810 1.00 89.25 598 ILE A N 1
ATOM 4549 C CA . ILE A 1 598 ? 2.369 16.318 16.234 1.00 89.25 598 ILE A CA 1
ATOM 4550 C C . ILE A 1 598 ? 2.108 14.934 16.820 1.00 89.25 598 ILE A C 1
ATOM 4552 O O . ILE A 1 598 ? 1.309 14.161 16.291 1.00 89.25 598 ILE A O 1
ATOM 4556 N N . SER A 1 599 ? 2.831 14.602 17.892 1.00 96.50 599 SER A N 1
ATOM 4557 C CA . SER A 1 599 ? 2.681 13.320 18.579 1.00 96.50 599 SER A CA 1
ATOM 4558 C C . SER A 1 599 ? 1.312 13.202 19.256 1.00 96.50 599 SER A C 1
ATOM 4560 O O . SER A 1 599 ? 0.677 14.206 19.581 1.00 96.50 599 SER A O 1
ATOM 4562 N N . ILE A 1 600 ? 0.864 11.972 19.530 1.00 98.44 600 ILE A N 1
ATOM 4563 C CA . ILE A 1 600 ? -0.384 11.733 20.276 1.00 98.44 600 ILE A CA 1
ATOM 4564 C C . ILE A 1 600 ? -0.331 12.427 21.645 1.00 98.44 600 ILE A C 1
ATOM 4566 O O . ILE A 1 600 ? -1.297 13.064 22.059 1.00 98.44 600 ILE A O 1
ATOM 4570 N N . LEU A 1 601 ? 0.805 12.347 22.341 1.00 98.50 601 LEU A N 1
ATOM 4571 C CA . LEU A 1 601 ? 1.018 13.019 23.620 1.00 98.50 601 LEU A CA 1
ATOM 4572 C C . LEU A 1 601 ? 0.861 14.537 23.507 1.00 98.50 601 LEU A C 1
ATOM 4574 O O . LEU A 1 601 ? 0.211 15.153 24.356 1.00 98.50 601 LEU A O 1
ATOM 4578 N N . ASP A 1 602 ? 1.484 15.139 22.497 1.00 97.31 602 ASP A N 1
ATOM 4579 C CA . ASP A 1 602 ? 1.485 16.590 22.347 1.00 97.31 602 ASP A CA 1
ATOM 4580 C C . ASP A 1 602 ? 0.105 17.111 21.954 1.00 97.31 602 ASP A C 1
ATOM 4582 O O . ASP A 1 602 ? -0.327 18.119 22.507 1.00 97.31 602 ASP A O 1
ATOM 4586 N N . ASP A 1 603 ? -0.649 16.397 21.116 1.00 97.25 603 ASP A N 1
ATOM 4587 C CA . ASP A 1 603 ? -2.013 16.820 20.793 1.00 97.25 603 ASP A CA 1
ATOM 4588 C C . ASP A 1 603 ? -3.025 16.547 21.901 1.00 97.25 603 ASP A C 1
ATOM 4590 O O . ASP A 1 603 ? -3.942 17.347 22.087 1.00 97.25 603 ASP A O 1
ATOM 4594 N N . ILE A 1 604 ? -2.832 15.511 22.723 1.00 98.38 604 ILE A N 1
ATOM 4595 C CA . ILE A 1 604 ? -3.599 15.379 23.969 1.00 98.38 604 ILE A CA 1
ATOM 4596 C C . ILE A 1 604 ? -3.378 16.620 24.843 1.00 98.38 604 ILE A C 1
ATOM 4598 O O . ILE A 1 604 ? -4.350 17.195 25.329 1.00 98.38 604 ILE A O 1
ATOM 4602 N N . ARG A 1 605 ? -2.126 17.074 25.014 1.00 98.00 605 ARG A N 1
ATOM 4603 C CA . ARG A 1 605 ? -1.810 18.298 25.776 1.00 98.00 605 ARG A CA 1
ATOM 4604 C C . ARG A 1 605 ? -2.438 19.541 25.149 1.00 98.00 605 ARG A C 1
ATOM 4606 O O . ARG A 1 605 ? -3.036 20.335 25.871 1.00 98.00 605 ARG A O 1
ATOM 4613 N N . ASN A 1 606 ? -2.323 19.702 23.831 1.00 96.44 606 ASN A N 1
ATOM 4614 C CA . ASN A 1 606 ? -2.885 20.848 23.116 1.00 96.44 606 ASN A CA 1
ATOM 4615 C C . ASN A 1 606 ? -4.407 20.916 23.278 1.00 96.44 606 ASN A C 1
ATOM 4617 O O . ASN A 1 606 ? -4.952 21.987 23.536 1.00 96.44 606 ASN A O 1
ATOM 4621 N N . LEU A 1 607 ? -5.087 19.774 23.156 1.00 96.62 607 LEU A N 1
ATOM 4622 C CA . LEU A 1 607 ? -6.545 19.698 23.151 1.00 96.62 607 LEU A CA 1
ATOM 4623 C C . LEU A 1 607 ? -7.169 19.902 24.539 1.00 96.62 607 LEU A C 1
ATOM 4625 O O . LEU A 1 607 ? -8.243 20.499 24.641 1.00 96.62 607 LEU A O 1
ATOM 4629 N N . VAL A 1 608 ? -6.529 19.423 25.613 1.00 95.88 608 VAL A N 1
ATOM 4630 C CA . VAL A 1 608 ? -7.039 19.618 26.988 1.00 95.88 608 VAL A CA 1
ATOM 4631 C C . VAL A 1 608 ? -6.553 20.911 27.646 1.00 9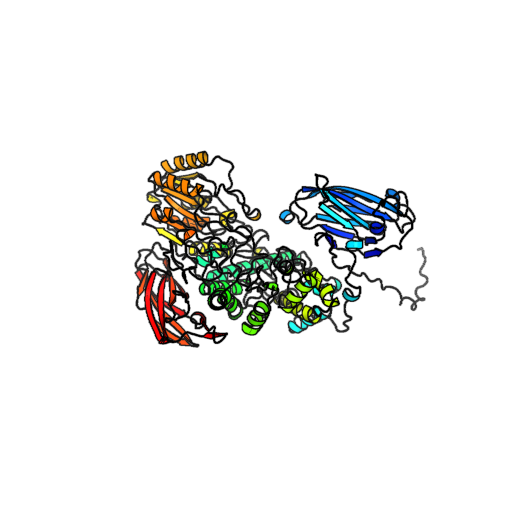5.88 608 VAL A C 1
ATOM 4633 O O . VAL A 1 608 ? -7.105 21.326 28.666 1.00 95.88 608 VAL A O 1
ATOM 4636 N N . GLY A 1 609 ? -5.525 21.551 27.087 1.00 94.25 609 GLY A N 1
ATOM 4637 C CA . GLY A 1 609 ? -4.941 22.774 27.627 1.00 94.25 609 GLY A CA 1
ATOM 4638 C C . GLY A 1 609 ? -4.338 22.586 29.024 1.00 94.25 609 GLY A C 1
ATOM 4639 O O . GLY A 1 609 ? -3.796 21.536 29.362 1.00 94.25 609 GLY A O 1
ATOM 4640 N N . SER A 1 610 ? -4.409 23.629 29.853 1.00 94.06 610 SER A N 1
ATOM 4641 C CA . SER A 1 610 ? -3.848 23.635 31.213 1.00 94.06 610 SER A CA 1
ATOM 4642 C C . SER A 1 610 ? -4.826 23.178 32.304 1.00 94.06 610 SER A C 1
ATOM 4644 O O . SER A 1 610 ? -4.443 23.121 33.473 1.00 94.06 610 SER A O 1
ATOM 4646 N N . GLU A 1 611 ? -6.075 22.858 31.950 1.00 91.50 611 GLU A N 1
ATOM 4647 C CA . GLU A 1 611 ? -7.127 22.491 32.911 1.00 91.50 611 GLU A CA 1
ATOM 4648 C C . GLU A 1 611 ? -6.963 21.070 33.467 1.00 91.50 611 GLU A C 1
ATOM 4650 O O . GLU A 1 611 ? -7.351 20.798 34.606 1.00 91.50 611 GLU A O 1
ATOM 4655 N N . ILE A 1 612 ? -6.367 20.174 32.674 1.00 97.44 612 ILE A N 1
ATOM 4656 C CA . ILE A 1 612 ? -6.080 18.785 33.038 1.00 97.44 612 ILE A CA 1
ATOM 4657 C C . ILE A 1 612 ? -4.565 18.593 33.020 1.00 97.44 612 ILE A C 1
ATOM 4659 O O . ILE A 1 612 ? -3.903 18.803 32.005 1.00 97.44 612 ILE A O 1
ATOM 4663 N N . LYS A 1 613 ? -3.992 18.148 34.139 1.00 98.12 613 LYS A N 1
ATOM 4664 C CA . LYS A 1 613 ? -2.563 17.841 34.223 1.00 98.12 613 LYS A CA 1
ATOM 4665 C C . LYS A 1 613 ? -2.257 16.572 33.424 1.00 98.12 613 LYS A C 1
ATOM 4667 O O . LYS A 1 613 ? -2.686 15.482 33.797 1.00 98.12 613 LYS A O 1
ATOM 4672 N N . ILE A 1 614 ? -1.459 16.700 32.368 1.00 98.50 614 ILE A N 1
ATOM 4673 C CA . ILE A 1 614 ? -0.948 15.557 31.601 1.00 98.50 614 ILE A CA 1
ATOM 4674 C C . ILE A 1 614 ? 0.433 15.159 32.117 1.00 98.50 614 ILE A C 1
ATOM 4676 O O . ILE A 1 614 ? 1.388 15.934 32.053 1.00 98.50 614 ILE A O 1
ATOM 4680 N N . THR A 1 615 ? 0.544 13.926 32.604 1.00 98.56 615 THR A N 1
ATOM 4681 C CA . THR A 1 615 ? 1.823 13.289 32.951 1.00 98.56 615 THR A CA 1
ATOM 4682 C C . THR A 1 615 ? 2.178 12.239 31.907 1.00 98.56 615 THR A C 1
ATOM 4684 O O . THR A 1 615 ? 1.284 11.685 31.272 1.00 98.56 615 THR A O 1
ATOM 4687 N N . HIS A 1 616 ? 3.471 11.984 31.702 1.00 98.56 616 HIS A N 1
ATOM 4688 C CA . HIS A 1 616 ? 3.931 11.026 30.701 1.00 98.56 616 HIS A CA 1
ATOM 4689 C C . HIS A 1 616 ? 5.109 10.198 31.202 1.00 98.56 616 HIS A C 1
ATOM 4691 O O . HIS A 1 616 ? 6.029 10.750 31.801 1.00 98.56 616 HIS A O 1
ATOM 4697 N N . ALA A 1 617 ? 5.090 8.903 30.889 1.00 98.31 617 ALA A N 1
ATOM 4698 C CA . ALA A 1 617 ? 6.247 8.021 30.966 1.00 98.31 617 ALA A CA 1
ATOM 4699 C C . ALA A 1 617 ? 6.188 6.975 29.848 1.00 98.31 617 ALA A C 1
ATOM 4701 O O . ALA A 1 617 ? 5.120 6.466 29.514 1.00 98.31 617 ALA A O 1
ATOM 4702 N N . MET A 1 618 ? 7.352 6.593 29.323 1.00 97.50 618 MET A N 1
ATOM 4703 C CA . MET A 1 618 ? 7.461 5.542 28.304 1.00 97.50 618 MET A CA 1
ATOM 4704 C C . MET A 1 618 ? 6.948 4.188 28.824 1.00 97.50 618 MET A C 1
ATOM 4706 O O . MET A 1 618 ? 6.266 3.466 28.106 1.00 97.50 618 MET A O 1
ATOM 4710 N N . GLY A 1 619 ? 7.232 3.853 30.088 1.00 97.81 619 GLY A N 1
ATOM 4711 C CA . GLY A 1 619 ? 6.743 2.647 30.763 1.00 97.81 619 GLY A CA 1
ATOM 4712 C C . GLY A 1 619 ? 7.435 1.345 30.347 1.00 97.81 619 GLY A C 1
ATOM 4713 O O . GLY A 1 619 ? 7.848 0.577 31.212 1.00 97.81 619 GLY A O 1
ATOM 4714 N N . SER A 1 620 ? 7.595 1.098 29.050 1.00 97.00 620 SER A N 1
ATOM 4715 C CA . SER A 1 620 ? 8.332 -0.040 28.491 1.00 97.00 620 SER A CA 1
ATOM 4716 C C . SER A 1 620 ? 8.935 0.339 27.135 1.00 97.00 620 SER A C 1
ATOM 4718 O O . SER A 1 620 ? 8.393 1.224 26.471 1.00 97.00 620 SER A O 1
ATOM 4720 N N . PRO A 1 621 ? 10.001 -0.336 26.668 1.00 95.31 621 PRO A N 1
ATOM 4721 C CA . PRO A 1 621 ? 10.340 -0.306 25.247 1.00 95.31 621 PRO A CA 1
ATOM 4722 C C . PRO A 1 621 ? 9.206 -0.928 24.409 1.00 95.31 621 PRO A C 1
ATOM 4724 O O . PRO A 1 621 ? 8.333 -1.620 24.945 1.00 95.31 621 PRO A O 1
ATOM 4727 N N . VAL A 1 622 ? 9.236 -0.719 23.086 1.00 94.12 622 VAL A N 1
ATOM 4728 C CA . VAL A 1 622 ? 8.332 -1.428 22.157 1.00 94.12 622 VAL A CA 1
ATOM 4729 C C . VAL A 1 622 ? 8.588 -2.937 22.211 1.00 94.12 622 VAL A C 1
ATOM 4731 O O . VAL A 1 622 ? 7.653 -3.726 22.290 1.00 94.12 622 VAL A O 1
ATOM 4734 N N . THR A 1 623 ? 9.855 -3.347 22.207 1.00 90.38 623 THR A N 1
ATOM 4735 C CA . THR A 1 623 ? 10.282 -4.739 22.379 1.00 90.38 623 THR A CA 1
ATOM 4736 C C . THR A 1 623 ? 11.695 -4.782 22.958 1.00 90.38 623 THR A C 1
ATOM 4738 O O . THR A 1 623 ? 12.453 -3.825 22.797 1.00 90.38 623 THR A O 1
ATOM 4741 N N . THR A 1 624 ? 12.061 -5.881 23.621 1.00 88.06 624 THR A N 1
ATOM 4742 C CA . THR A 1 624 ? 13.460 -6.178 23.989 1.00 88.06 624 THR A CA 1
ATOM 4743 C C . THR A 1 624 ? 14.155 -7.114 23.002 1.00 88.06 624 THR A C 1
ATOM 4745 O O . THR A 1 624 ? 15.359 -7.350 23.128 1.00 88.06 624 THR A O 1
ATOM 4748 N N . LYS A 1 625 ? 13.426 -7.659 22.015 1.00 83.94 625 LYS A N 1
ATOM 4749 C CA . LYS A 1 625 ? 14.015 -8.545 21.008 1.00 83.94 625 LYS A CA 1
ATOM 4750 C C . LYS A 1 625 ? 15.037 -7.768 20.161 1.00 83.94 625 LYS A C 1
ATOM 4752 O O . LYS A 1 625 ? 14.726 -6.669 19.698 1.00 83.94 625 LYS A O 1
ATOM 4757 N N . PRO A 1 626 ? 16.243 -8.321 19.937 1.00 70.12 626 PRO A N 1
ATOM 4758 C CA . PRO A 1 626 ? 17.218 -7.717 19.041 1.00 70.12 626 PRO A CA 1
ATOM 4759 C C . PRO A 1 626 ? 16.778 -7.890 17.583 1.00 70.12 626 PRO A C 1
ATOM 4761 O O . PRO A 1 626 ? 16.203 -8.916 17.224 1.00 70.12 626 PRO A O 1
ATOM 4764 N N . GLY A 1 627 ? 17.116 -6.917 16.737 1.00 69.69 627 GLY A N 1
ATOM 4765 C CA . GLY A 1 627 ? 16.789 -6.943 15.312 1.00 69.69 627 GLY A CA 1
ATOM 4766 C C . GLY A 1 627 ? 15.512 -6.169 15.011 1.00 69.69 627 GLY A C 1
ATOM 4767 O O . GLY A 1 627 ? 14.402 -6.643 15.228 1.00 69.69 627 GLY A O 1
ATOM 4768 N N . THR A 1 628 ? 15.695 -4.967 14.486 1.00 73.56 628 THR A N 1
ATOM 4769 C CA . THR A 1 628 ? 14.629 -4.121 13.959 1.00 73.56 628 THR A CA 1
ATOM 4770 C C . THR A 1 628 ? 14.989 -3.690 12.551 1.00 73.56 628 THR A C 1
ATOM 4772 O O . THR A 1 628 ? 16.160 -3.758 12.168 1.00 73.56 628 THR A O 1
ATOM 4775 N N . ALA A 1 629 ? 13.998 -3.241 11.786 1.00 74.56 629 ALA A N 1
ATOM 4776 C CA . ALA A 1 629 ? 14.232 -2.678 10.467 1.00 74.56 629 ALA A CA 1
ATOM 4777 C C . ALA A 1 629 ? 15.116 -1.420 10.565 1.00 74.56 629 ALA A C 1
ATOM 4779 O O . ALA A 1 629 ? 14.635 -0.395 11.056 1.00 74.56 629 ALA A O 1
ATOM 4780 N N . PRO A 1 630 ? 16.389 -1.439 10.109 1.00 71.19 630 PRO A N 1
ATOM 4781 C CA . PRO A 1 630 ? 17.296 -0.305 10.315 1.00 71.19 630 PRO A CA 1
ATOM 4782 C C . PRO A 1 630 ? 16.824 0.964 9.599 1.00 71.19 630 PRO A C 1
ATOM 4784 O O . PRO A 1 630 ? 17.071 2.072 10.065 1.00 71.19 630 PRO A O 1
ATOM 4787 N N . TRP A 1 631 ? 16.101 0.796 8.488 1.00 76.62 631 TRP A N 1
ATOM 4788 C CA . TRP A 1 631 ? 15.529 1.882 7.695 1.00 76.62 631 TRP A CA 1
ATOM 4789 C C . TRP A 1 631 ? 14.328 2.570 8.366 1.00 76.62 631 TRP A C 1
ATOM 4791 O O . TRP A 1 631 ? 13.922 3.631 7.910 1.00 76.62 631 TRP A O 1
ATOM 4801 N N . SER A 1 632 ? 13.763 2.007 9.443 1.00 78.81 632 SER A N 1
ATOM 4802 C CA . SER A 1 632 ? 12.552 2.541 10.094 1.00 78.81 632 SER A CA 1
ATOM 4803 C C . SER A 1 632 ? 12.768 3.846 10.864 1.00 78.81 632 SER A C 1
ATOM 4805 O O . SER A 1 632 ? 11.797 4.487 11.252 1.00 78.81 632 SER A O 1
ATOM 4807 N N . GLY A 1 633 ? 14.023 4.226 11.146 1.00 78.69 633 GLY A N 1
ATOM 4808 C CA . GLY A 1 633 ? 14.321 5.446 11.902 1.00 78.69 633 GLY A CA 1
ATOM 4809 C C . GLY A 1 633 ? 13.664 5.481 13.289 1.00 78.69 633 GLY A C 1
ATOM 4810 O O . GLY A 1 633 ? 13.260 6.549 13.748 1.00 78.69 633 GLY A O 1
ATOM 4811 N N . GLN A 1 634 ? 13.509 4.316 13.935 1.00 86.25 634 GLN A N 1
ATOM 4812 C CA . GLN A 1 634 ? 12.803 4.175 15.210 1.00 86.25 634 GLN A CA 1
ATOM 4813 C C . GLN A 1 634 ? 13.302 5.188 16.257 1.00 86.25 634 GLN A C 1
ATOM 4815 O O . GLN A 1 634 ? 14.488 5.223 16.580 1.00 86.25 634 GLN A O 1
ATOM 4820 N N . ASP A 1 635 ? 12.388 5.989 16.815 1.00 88.62 635 ASP A N 1
ATOM 4821 C CA . ASP A 1 635 ? 12.714 7.133 17.685 1.00 88.62 635 ASP A CA 1
ATOM 4822 C C . ASP A 1 635 ? 12.320 6.928 19.157 1.00 88.62 635 ASP A C 1
ATOM 4824 O O . ASP A 1 635 ? 12.578 7.776 20.010 1.00 88.62 635 ASP A O 1
ATOM 4828 N N . ASN A 1 636 ? 11.732 5.776 19.474 1.00 89.31 636 ASN A N 1
ATOM 4829 C CA . ASN A 1 636 ? 11.249 5.415 20.803 1.00 89.31 636 ASN A CA 1
ATOM 4830 C C . ASN A 1 636 ? 12.029 4.249 21.433 1.00 89.31 636 ASN A C 1
ATOM 4832 O O . ASN A 1 636 ? 11.483 3.444 22.191 1.00 89.31 636 ASN A O 1
ATOM 4836 N N . THR A 1 637 ? 13.323 4.160 21.125 1.00 88.38 637 THR A N 1
ATOM 4837 C CA . THR A 1 637 ? 14.256 3.213 21.751 1.00 88.38 637 THR A CA 1
ATOM 4838 C C . THR A 1 637 ? 14.756 3.723 23.103 1.00 88.38 637 THR A C 1
ATOM 4840 O O . THR A 1 637 ? 14.849 4.929 23.327 1.00 88.38 637 THR A O 1
ATOM 4843 N N . THR A 1 638 ? 15.146 2.817 23.998 1.00 90.19 638 THR A N 1
ATOM 4844 C CA . THR A 1 638 ? 15.726 3.173 25.299 1.00 90.19 638 THR A CA 1
ATOM 4845 C C . THR A 1 638 ? 16.700 2.102 25.782 1.00 90.19 638 THR A C 1
ATOM 4847 O O . THR A 1 638 ? 16.508 0.917 25.519 1.00 90.19 638 THR A O 1
ATOM 4850 N N . ASP A 1 639 ? 17.737 2.530 26.496 1.00 90.81 639 ASP A N 1
ATOM 4851 C CA . ASP A 1 639 ? 18.709 1.696 27.209 1.00 90.81 639 ASP A CA 1
ATOM 4852 C C . ASP A 1 639 ? 18.396 1.574 28.712 1.00 90.81 639 ASP A C 1
ATOM 4854 O O . ASP A 1 639 ? 19.056 0.823 29.435 1.00 90.81 639 ASP A O 1
ATOM 4858 N N . ARG A 1 640 ? 17.377 2.296 29.196 1.00 95.12 640 ARG A N 1
ATOM 4859 C CA . ARG A 1 640 ? 16.970 2.274 30.602 1.00 95.12 640 ARG A CA 1
ATOM 4860 C C . ARG A 1 640 ? 16.433 0.889 30.984 1.00 95.12 640 ARG A C 1
ATOM 4862 O O . ARG A 1 640 ? 15.691 0.285 30.204 1.00 95.12 640 ARG A O 1
ATOM 4869 N N . PRO A 1 641 ? 16.710 0.395 32.205 1.00 96.12 641 PRO A N 1
ATOM 4870 C CA . PRO A 1 641 ? 16.157 -0.872 32.666 1.00 96.12 641 PRO A CA 1
ATOM 4871 C C . PRO A 1 641 ? 14.622 -0.879 32.630 1.00 96.12 641 PRO A C 1
ATOM 4873 O O . PRO A 1 641 ? 13.971 0.019 33.166 1.00 96.12 641 PRO A O 1
ATOM 4876 N N . VAL A 1 642 ? 14.030 -1.941 32.069 1.00 96.50 642 VAL A N 1
ATOM 4877 C CA . VAL A 1 642 ? 12.564 -2.095 31.951 1.00 96.50 642 VAL A CA 1
ATOM 4878 C C . VAL A 1 642 ? 11.860 -1.946 33.306 1.00 96.50 642 VAL A C 1
ATOM 4880 O O . VAL A 1 642 ? 10.796 -1.338 33.393 1.00 96.50 642 VAL A O 1
ATOM 4883 N N . ALA A 1 643 ? 12.475 -2.440 34.385 1.00 97.19 643 ALA A N 1
ATOM 4884 C CA . ALA A 1 643 ? 11.937 -2.311 35.738 1.00 97.19 643 ALA A CA 1
ATOM 4885 C C . ALA A 1 643 ? 11.818 -0.846 36.204 1.00 97.19 643 ALA A C 1
ATOM 4887 O O . ALA A 1 643 ? 10.837 -0.495 36.859 1.00 97.19 643 ALA A O 1
ATOM 4888 N N . GLU A 1 644 ? 12.775 0.014 35.845 1.00 97.94 644 GLU A N 1
ATOM 4889 C CA . GLU A 1 644 ? 12.748 1.439 36.196 1.00 97.94 644 GLU A CA 1
ATOM 4890 C C . GLU A 1 644 ? 11.677 2.188 35.403 1.00 97.94 644 GLU A C 1
ATOM 4892 O O . GLU A 1 644 ? 10.912 2.960 35.983 1.00 97.94 644 GLU A O 1
ATOM 4897 N N . LEU A 1 645 ? 11.579 1.919 34.095 1.00 98.06 645 LEU A N 1
ATOM 4898 C CA . LEU A 1 645 ? 10.537 2.483 33.229 1.00 98.06 645 LEU A CA 1
ATOM 4899 C C . LEU A 1 645 ? 9.139 2.115 33.741 1.00 98.06 645 LEU A C 1
ATOM 4901 O O . LEU A 1 645 ? 8.267 2.979 33.869 1.00 98.06 645 LEU A O 1
ATOM 4905 N N . LYS A 1 646 ? 8.943 0.843 34.102 1.00 98.31 646 LYS A N 1
ATOM 4906 C CA . LYS A 1 646 ? 7.680 0.339 34.645 1.00 98.31 646 LYS A CA 1
ATOM 4907 C C . LYS A 1 646 ? 7.345 0.984 35.989 1.00 98.31 646 LYS A C 1
ATOM 4909 O O . LYS A 1 646 ? 6.203 1.388 36.197 1.00 98.31 646 LYS A O 1
ATOM 4914 N N . ALA A 1 647 ? 8.316 1.111 36.895 1.00 98.25 647 ALA A N 1
ATOM 4915 C CA . ALA A 1 647 ? 8.109 1.747 38.197 1.00 98.25 647 ALA A CA 1
ATOM 4916 C C . ALA A 1 647 ? 7.723 3.231 38.066 1.00 98.25 647 ALA A C 1
ATOM 4918 O O . ALA A 1 647 ? 6.820 3.697 38.764 1.00 98.25 647 ALA A O 1
ATOM 4919 N N . GLU A 1 648 ? 8.359 3.960 37.146 1.00 98.50 648 GLU A N 1
ATOM 4920 C CA . GLU A 1 648 ? 8.017 5.348 36.821 1.00 98.50 648 GLU A CA 1
ATOM 4921 C C . GLU A 1 648 ? 6.569 5.466 36.322 1.00 98.50 648 GLU A C 1
ATOM 4923 O O . GLU A 1 648 ? 5.794 6.265 36.854 1.00 98.50 648 GLU A O 1
ATOM 4928 N N . ALA A 1 649 ? 6.176 4.624 35.362 1.00 98.62 649 ALA A N 1
ATOM 4929 C CA . ALA A 1 649 ? 4.817 4.611 34.830 1.00 98.62 649 ALA A CA 1
ATOM 4930 C C . ALA A 1 649 ? 3.764 4.303 35.904 1.00 98.62 649 ALA A C 1
ATOM 4932 O O . ALA A 1 649 ? 2.747 4.992 35.977 1.00 98.62 649 ALA A O 1
ATOM 4933 N N . LEU A 1 650 ? 4.015 3.320 36.775 1.00 98.69 650 LEU A N 1
ATOM 4934 C CA . LEU A 1 650 ? 3.094 2.962 37.859 1.00 98.69 650 LEU A CA 1
ATOM 4935 C C . LEU A 1 650 ? 2.945 4.080 38.897 1.00 98.69 650 LEU A C 1
ATOM 4937 O O . LEU A 1 650 ? 1.844 4.301 39.400 1.00 98.69 650 LEU A O 1
ATOM 4941 N N . LYS A 1 651 ? 4.022 4.820 39.186 1.00 98.38 651 LYS A N 1
ATOM 4942 C CA . LYS A 1 651 ? 3.964 5.988 40.073 1.00 98.38 651 LYS A CA 1
ATOM 4943 C C . LYS A 1 651 ? 3.041 7.071 39.508 1.00 98.38 651 LYS A C 1
ATOM 4945 O O . LYS A 1 651 ? 2.188 7.574 40.232 1.00 98.38 651 LYS A O 1
ATOM 4950 N N . LEU A 1 652 ? 3.188 7.408 38.224 1.00 98.44 652 LEU A N 1
ATOM 4951 C CA . LEU A 1 652 ? 2.338 8.412 37.571 1.00 98.44 652 LEU A CA 1
ATOM 4952 C C . LEU A 1 652 ? 0.882 7.943 37.451 1.00 98.44 652 LEU A C 1
ATOM 4954 O O . LEU A 1 652 ? -0.039 8.726 37.676 1.00 98.44 652 LEU A O 1
ATOM 4958 N N . ALA A 1 653 ? 0.679 6.661 37.144 1.00 98.38 653 ALA A N 1
ATOM 4959 C CA . ALA A 1 653 ? -0.636 6.038 37.043 1.00 98.38 653 ALA A CA 1
ATOM 4960 C C . ALA A 1 653 ? -1.413 6.074 38.370 1.00 98.38 653 ALA A C 1
ATOM 4962 O O . ALA A 1 653 ? -2.615 6.336 38.367 1.00 98.38 653 ALA A O 1
ATOM 4963 N N . ALA A 1 654 ? -0.743 5.867 39.509 1.00 96.81 654 ALA A N 1
ATOM 4964 C CA . ALA A 1 654 ? -1.382 5.891 40.828 1.00 96.81 654 ALA A CA 1
ATOM 4965 C C . ALA A 1 654 ? -2.015 7.256 41.170 1.00 96.81 654 ALA A C 1
ATOM 4967 O O . ALA A 1 654 ? -3.052 7.308 41.837 1.00 96.81 654 ALA A O 1
ATOM 4968 N N . GLU A 1 655 ? -1.418 8.349 40.687 1.00 95.94 655 GLU A N 1
ATOM 4969 C CA . GLU A 1 655 ? -1.890 9.726 40.894 1.00 95.94 655 GLU A CA 1
ATOM 4970 C C . GLU A 1 655 ? -2.933 10.185 39.858 1.00 95.94 655 GLU A C 1
ATOM 4972 O O . GLU A 1 655 ? -3.529 11.247 40.027 1.00 95.94 655 GLU A O 1
ATOM 4977 N N . ALA A 1 656 ? -3.146 9.430 38.777 1.00 98.12 656 ALA A N 1
ATOM 4978 C CA . ALA A 1 656 ? -4.038 9.823 37.691 1.00 98.12 656 ALA A CA 1
ATOM 4979 C C . ALA A 1 656 ? -5.500 9.418 37.941 1.00 98.12 656 ALA A C 1
ATOM 4981 O O . ALA A 1 656 ? -5.791 8.446 38.644 1.00 98.12 656 ALA A O 1
ATOM 4982 N N . ASP A 1 657 ? -6.432 10.142 37.325 1.00 98.06 657 ASP A N 1
ATOM 4983 C CA . ASP A 1 657 ? -7.855 9.786 37.288 1.00 98.06 657 ASP A CA 1
ATOM 4984 C C . ASP A 1 657 ? -8.135 8.739 36.202 1.00 98.06 657 ASP A C 1
ATOM 4986 O O . ASP A 1 657 ? -8.984 7.866 36.376 1.00 98.06 657 ASP A O 1
ATOM 4990 N N . ALA A 1 658 ? -7.383 8.806 35.100 1.00 98.12 658 ALA A N 1
ATOM 4991 C CA . ALA A 1 658 ? -7.422 7.860 33.994 1.00 98.12 658 ALA A CA 1
ATOM 4992 C C . ALA A 1 658 ? -6.031 7.674 33.376 1.00 98.12 658 ALA A C 1
ATOM 4994 O O . ALA A 1 658 ? -5.174 8.564 33.433 1.00 98.12 658 ALA A O 1
ATOM 4995 N N . ILE A 1 659 ? -5.825 6.514 32.761 1.00 98.88 659 ILE A N 1
ATOM 4996 C CA . ILE A 1 659 ? -4.594 6.154 32.061 1.00 98.88 659 ILE A CA 1
ATOM 4997 C C . ILE A 1 659 ? -4.919 6.020 30.575 1.00 98.88 659 ILE A C 1
ATOM 4999 O O . ILE A 1 659 ? -5.837 5.293 30.200 1.00 98.88 659 ILE A O 1
ATOM 5003 N N . ILE A 1 660 ? -4.145 6.695 29.731 1.00 98.94 660 ILE A N 1
ATOM 5004 C CA . ILE A 1 660 ? -4.151 6.485 28.282 1.00 98.94 660 ILE A CA 1
ATOM 5005 C C . ILE A 1 660 ? -2.866 5.738 27.951 1.00 98.94 660 ILE A C 1
ATOM 5007 O O . ILE A 1 660 ? -1.779 6.309 28.033 1.00 98.94 660 ILE A O 1
ATOM 5011 N N . TYR A 1 661 ? -2.984 4.457 27.620 1.00 98.94 661 TYR A N 1
ATOM 5012 C CA . TYR A 1 661 ? -1.858 3.643 27.188 1.00 98.94 661 TYR A CA 1
ATOM 5013 C C . TYR A 1 661 ? -1.696 3.723 25.665 1.00 98.94 661 TYR A C 1
ATOM 5015 O O . TYR A 1 661 ? -2.596 3.302 24.945 1.00 98.94 661 TYR A O 1
ATOM 5023 N N . VAL A 1 662 ? -0.566 4.226 25.167 1.00 98.88 662 VAL A N 1
ATOM 5024 C CA . VAL A 1 662 ? -0.257 4.351 23.734 1.00 98.88 662 VAL A CA 1
ATOM 5025 C C . VAL A 1 662 ? 0.899 3.413 23.380 1.00 98.88 662 VAL A C 1
ATOM 5027 O O . VAL A 1 662 ? 2.066 3.696 23.665 1.00 98.88 662 VAL A O 1
ATOM 5030 N N . GLY A 1 663 ? 0.571 2.280 22.764 1.00 98.25 663 GLY A N 1
ATOM 5031 C CA . GLY A 1 663 ? 1.522 1.204 22.471 1.00 98.25 663 GLY A CA 1
ATOM 5032 C C . GLY A 1 663 ? 1.238 0.526 21.136 1.00 98.25 663 GLY A C 1
ATOM 5033 O O . GLY A 1 663 ? 0.767 1.176 20.202 1.00 98.25 663 GLY A O 1
ATOM 5034 N N . GLY A 1 664 ? 1.541 -0.767 21.049 1.00 97.25 664 GLY A N 1
ATOM 5035 C CA . GLY A 1 664 ? 1.440 -1.562 19.824 1.00 97.25 664 GLY A CA 1
ATOM 5036 C C . GLY A 1 664 ? 2.820 -1.876 19.248 1.00 97.25 664 GLY A C 1
ATOM 5037 O O . GLY A 1 664 ? 3.711 -2.300 19.980 1.00 97.25 664 GLY A O 1
ATOM 5038 N N . ILE A 1 665 ? 3.013 -1.684 17.949 1.00 95.75 665 ILE A N 1
ATOM 5039 C CA . ILE A 1 665 ? 4.294 -1.905 17.258 1.00 95.75 665 ILE A CA 1
ATOM 5040 C C . ILE A 1 665 ? 4.625 -0.719 16.352 1.00 95.75 665 ILE A C 1
ATOM 5042 O O . ILE A 1 665 ? 3.795 0.163 16.148 1.00 95.75 665 ILE A O 1
ATOM 5046 N N . THR A 1 666 ? 5.837 -0.669 15.811 1.00 94.50 666 THR A N 1
ATOM 5047 C CA . THR A 1 666 ? 6.254 0.354 14.840 1.00 94.50 666 THR A CA 1
ATOM 5048 C C . THR A 1 666 ? 6.746 -0.318 13.551 1.00 94.50 666 THR A C 1
ATOM 5050 O O . THR A 1 666 ? 6.948 -1.540 13.544 1.00 94.50 666 THR A O 1
ATOM 5053 N N . PRO A 1 667 ? 7.015 0.446 12.475 1.00 91.31 667 PRO A N 1
ATOM 5054 C CA . PRO A 1 667 ? 7.614 -0.084 11.242 1.00 91.31 667 PRO A CA 1
ATOM 5055 C C . PRO A 1 667 ? 8.970 -0.776 11.451 1.00 91.31 667 PRO A C 1
ATOM 5057 O O . PRO A 1 667 ? 9.517 -1.414 10.558 1.00 91.31 667 PRO A O 1
ATOM 5060 N N . ALA A 1 668 ? 9.539 -0.653 12.649 1.00 90.75 668 ALA A N 1
ATOM 5061 C CA . ALA A 1 668 ? 10.743 -1.342 13.062 1.00 90.75 668 ALA A CA 1
ATOM 5062 C C . ALA A 1 668 ? 10.515 -2.839 13.362 1.00 90.75 668 ALA A C 1
ATOM 5064 O O . ALA A 1 668 ? 11.473 -3.610 13.313 1.00 90.75 668 ALA A O 1
ATOM 5065 N N . GLN A 1 669 ? 9.280 -3.250 13.686 1.00 91.81 669 GLN A N 1
ATOM 5066 C CA . GLN A 1 669 ? 8.890 -4.642 13.975 1.00 91.81 669 GLN A CA 1
ATOM 5067 C C . GLN A 1 669 ? 8.078 -5.292 12.849 1.00 91.81 669 GLN A C 1
ATOM 5069 O O . GLN A 1 669 ? 7.884 -6.506 12.863 1.00 91.81 669 GLN A O 1
ATOM 5074 N N . GLU A 1 670 ? 7.593 -4.500 11.899 1.00 92.38 670 GLU A N 1
ATOM 5075 C CA . GLU A 1 670 ? 6.898 -4.973 10.711 1.00 92.38 670 GLU A CA 1
ATOM 5076 C C . GLU A 1 670 ? 7.341 -4.142 9.510 1.00 92.38 670 GLU A C 1
ATOM 5078 O O . GLU A 1 670 ? 7.213 -2.921 9.505 1.00 92.38 670 GLU A O 1
ATOM 5083 N N . GLY A 1 671 ? 7.904 -4.789 8.496 1.00 90.62 671 GLY A N 1
ATOM 5084 C CA . GLY A 1 671 ? 8.279 -4.104 7.269 1.00 90.62 671 GLY A CA 1
ATOM 5085 C C . GLY A 1 671 ? 8.942 -5.020 6.258 1.00 90.62 671 GLY A C 1
ATOM 5086 O O . GLY A 1 671 ? 9.022 -6.235 6.435 1.00 90.62 671 GLY A O 1
ATOM 5087 N N . GLU A 1 672 ? 9.456 -4.430 5.187 1.00 87.75 672 GLU A N 1
ATOM 5088 C CA . GLU A 1 672 ? 10.214 -5.157 4.178 1.00 87.75 672 GLU A CA 1
ATOM 5089 C C . GLU A 1 672 ? 11.440 -5.844 4.787 1.00 87.75 672 GLU A C 1
ATOM 5091 O O . GLU A 1 672 ? 12.311 -5.196 5.366 1.00 87.75 672 GLU A O 1
ATOM 5096 N N . SER A 1 673 ? 11.546 -7.161 4.588 1.00 86.56 673 SER A N 1
ATOM 5097 C CA . SER A 1 673 ? 12.544 -8.061 5.212 1.00 86.56 673 SER A CA 1
ATOM 5098 C C . SER A 1 673 ? 12.282 -8.411 6.684 1.00 86.56 673 SER A C 1
ATOM 5100 O O . SER A 1 673 ? 13.023 -9.216 7.247 1.00 86.56 673 SER A O 1
ATOM 5102 N N . PHE A 1 674 ? 11.233 -7.858 7.299 1.00 88.62 674 PHE A N 1
ATOM 5103 C CA . PHE A 1 674 ? 10.929 -7.991 8.727 1.00 88.62 674 PHE A CA 1
ATOM 5104 C C . PHE A 1 674 ? 9.499 -8.491 8.934 1.00 88.62 674 PHE A C 1
ATOM 5106 O O . PHE A 1 674 ? 8.589 -7.724 9.245 1.00 88.62 674 PHE A O 1
ATOM 5113 N N . ASP A 1 675 ? 9.316 -9.802 8.767 1.00 93.06 675 ASP A N 1
ATOM 5114 C CA . ASP A 1 675 ? 8.100 -10.484 9.206 1.00 93.06 675 ASP A CA 1
ATOM 5115 C C . ASP A 1 675 ? 8.081 -10.676 10.719 1.00 93.06 675 ASP A C 1
ATOM 5117 O O . ASP A 1 675 ? 9.116 -10.843 11.372 1.00 93.06 675 ASP A O 1
ATOM 5121 N N . ARG A 1 676 ? 6.872 -10.763 11.262 1.00 93.75 676 ARG A N 1
ATOM 5122 C CA . ARG A 1 676 ? 6.650 -11.106 12.659 1.00 93.75 676 ARG A CA 1
ATOM 5123 C C . ARG A 1 676 ? 6.542 -12.612 12.839 1.00 93.75 676 ARG A C 1
ATOM 5125 O O . ARG A 1 676 ? 5.910 -13.318 12.062 1.00 93.75 676 ARG A O 1
ATOM 5132 N N . GLU A 1 677 ? 7.088 -13.107 13.941 1.00 92.19 677 GLU A N 1
ATOM 5133 C CA . GLU A 1 677 ? 6.939 -14.517 14.326 1.00 92.19 677 GLU A CA 1
ATOM 5134 C C . GLU A 1 677 ? 5.554 -14.809 14.921 1.00 92.19 677 GLU A C 1
ATOM 5136 O O . GLU A 1 677 ? 5.049 -15.927 14.820 1.00 92.19 677 GLU A O 1
ATOM 5141 N N . SER A 1 678 ? 4.944 -13.805 15.553 1.00 95.31 678 SER A N 1
ATOM 5142 C CA . SER A 1 678 ? 3.671 -13.927 16.254 1.00 95.31 678 SER A CA 1
ATOM 5143 C C . SER A 1 678 ? 2.895 -12.605 16.224 1.00 95.31 678 SER A C 1
ATOM 5145 O O . SER A 1 678 ? 3.486 -11.528 16.076 1.00 95.31 678 SER A O 1
ATOM 5147 N N . ILE A 1 679 ? 1.567 -12.690 16.327 1.00 97.50 679 ILE A N 1
ATOM 5148 C CA . ILE A 1 679 ? 0.657 -11.537 16.272 1.00 97.50 679 ILE A CA 1
ATOM 5149 C C . ILE A 1 679 ? 0.303 -10.944 17.640 1.00 97.50 679 ILE A C 1
ATOM 5151 O O . ILE A 1 679 ? -0.301 -9.873 17.699 1.00 97.50 679 ILE A O 1
ATOM 5155 N N . GLU A 1 680 ? 0.696 -11.590 18.734 1.00 97.62 680 GLU A N 1
ATOM 5156 C CA . GLU A 1 680 ? 0.545 -11.080 20.098 1.00 97.62 680 GLU A CA 1
ATOM 5157 C C . GLU A 1 680 ? 1.319 -9.772 20.307 1.00 97.62 680 GLU A C 1
ATOM 5159 O O . GLU A 1 680 ? 2.270 -9.446 19.585 1.00 97.62 680 GLU A O 1
ATOM 5164 N N . LEU A 1 681 ? 0.890 -9.003 21.307 1.00 96.19 681 LEU A N 1
ATOM 5165 C CA . LEU A 1 681 ? 1.613 -7.819 21.755 1.00 96.19 681 LEU A CA 1
ATOM 5166 C C . LEU A 1 681 ? 2.987 -8.227 22.326 1.00 96.19 681 LEU A C 1
ATOM 5168 O O . LEU A 1 681 ? 3.082 -9.267 22.982 1.00 96.19 681 LEU A O 1
ATOM 5172 N N . PRO A 1 682 ? 4.056 -7.431 22.125 1.00 95.12 682 PRO A N 1
ATOM 5173 C CA . PRO A 1 682 ? 5.326 -7.675 22.799 1.00 95.12 682 PRO A CA 1
ATOM 5174 C C . PRO A 1 682 ? 5.154 -7.806 24.320 1.00 95.12 682 PRO A C 1
ATOM 5176 O O . PRO A 1 682 ? 4.424 -7.030 24.945 1.00 95.12 682 PRO A O 1
ATOM 5179 N N . SER A 1 683 ? 5.838 -8.781 24.921 1.00 95.12 683 SER A N 1
ATOM 5180 C CA . SER A 1 683 ? 5.627 -9.181 26.318 1.00 95.12 683 SER A CA 1
ATOM 5181 C C . SER A 1 683 ? 5.842 -8.048 27.318 1.00 95.12 683 SER A C 1
ATOM 5183 O O . SER A 1 683 ? 5.105 -7.943 28.293 1.00 95.12 683 SER A O 1
ATOM 5185 N N . GLU A 1 684 ? 6.801 -7.152 27.071 1.00 95.50 684 GLU A N 1
ATOM 5186 C CA . GLU A 1 684 ? 7.085 -6.027 27.970 1.00 95.50 684 GLU A CA 1
ATOM 5187 C C . GLU A 1 684 ? 5.915 -5.049 28.058 1.00 95.50 684 GLU A C 1
ATOM 5189 O O . GLU A 1 684 ? 5.631 -4.496 29.123 1.00 95.50 684 GLU A O 1
ATOM 5194 N N . GLN A 1 685 ? 5.232 -4.850 26.932 1.00 97.81 685 GLN A N 1
ATOM 5195 C CA . GLN A 1 685 ? 4.048 -4.011 26.857 1.00 97.81 685 GLN A CA 1
ATOM 5196 C C . GLN A 1 685 ? 2.868 -4.697 27.543 1.00 97.81 685 GLN A C 1
ATOM 5198 O O . GLN A 1 685 ? 2.182 -4.068 28.347 1.00 97.81 685 GLN A O 1
ATOM 5203 N N . GLU A 1 686 ? 2.655 -5.993 27.302 1.00 97.62 686 GLU A N 1
ATOM 5204 C CA . GLU A 1 686 ? 1.587 -6.739 27.972 1.00 97.62 686 GLU A CA 1
ATOM 5205 C C . GLU A 1 686 ? 1.754 -6.739 29.504 1.00 97.62 686 GLU A C 1
ATOM 5207 O O . GLU A 1 686 ? 0.806 -6.428 30.234 1.00 97.62 686 GLU A O 1
ATOM 5212 N N . ASP A 1 687 ? 2.968 -6.982 30.001 1.00 98.06 687 ASP A N 1
ATOM 5213 C CA . ASP A 1 687 ? 3.299 -6.948 31.430 1.00 98.06 687 ASP A CA 1
ATOM 5214 C C . ASP A 1 687 ? 3.083 -5.570 32.063 1.00 98.06 687 ASP A C 1
ATOM 5216 O O . ASP A 1 687 ? 2.736 -5.463 33.249 1.00 98.06 687 ASP A O 1
ATOM 5220 N N . LEU A 1 688 ? 3.335 -4.500 31.307 1.00 98.69 688 LEU A N 1
ATOM 5221 C CA . LEU A 1 688 ? 3.074 -3.133 31.737 1.00 98.69 688 LEU A CA 1
ATOM 5222 C C . LEU A 1 688 ? 1.570 -2.859 31.807 1.00 98.69 688 LEU A C 1
ATOM 5224 O O . LEU A 1 688 ? 1.104 -2.392 32.844 1.00 98.69 688 LEU A O 1
ATOM 5228 N N . ILE A 1 689 ? 0.802 -3.182 30.762 1.00 98.69 689 ILE A N 1
ATOM 5229 C CA . ILE A 1 689 ? -0.652 -2.949 30.734 1.00 98.69 689 ILE A CA 1
ATOM 5230 C C . ILE A 1 689 ? -1.336 -3.713 31.875 1.00 98.69 689 ILE A C 1
ATOM 5232 O O . ILE A 1 689 ? -2.164 -3.138 32.582 1.00 98.69 689 ILE A O 1
ATOM 5236 N N . ARG A 1 690 ? -0.954 -4.973 32.122 1.00 98.69 690 ARG A N 1
ATOM 5237 C CA . ARG A 1 690 ? -1.466 -5.767 33.254 1.00 98.69 690 ARG A CA 1
ATOM 5238 C C . ARG A 1 690 ? -1.216 -5.081 34.596 1.00 98.69 690 ARG A C 1
ATOM 5240 O O . ARG A 1 690 ? -2.107 -5.042 35.444 1.00 98.69 690 ARG A O 1
ATOM 5247 N N . ALA A 1 691 ? -0.030 -4.502 34.780 1.00 98.62 691 ALA A N 1
ATOM 5248 C CA . ALA A 1 691 ? 0.310 -3.770 35.997 1.00 98.62 691 ALA A CA 1
ATOM 5249 C C . ALA A 1 691 ? -0.442 -2.432 36.115 1.00 98.62 691 ALA A C 1
ATOM 5251 O O . ALA A 1 691 ? -0.875 -2.083 37.211 1.00 98.62 691 ALA A O 1
ATOM 5252 N N . LEU A 1 692 ? -0.644 -1.711 35.007 1.00 98.75 692 LEU A N 1
ATOM 5253 C CA . LEU A 1 692 ? -1.454 -0.488 34.971 1.00 98.75 692 LEU A CA 1
ATOM 5254 C C . LEU A 1 692 ? -2.916 -0.789 35.322 1.00 98.75 692 LEU A C 1
ATOM 5256 O O . LEU A 1 692 ? -3.485 -0.118 36.178 1.00 98.75 692 LEU A O 1
ATOM 5260 N N . HIS A 1 693 ? -3.504 -1.836 34.741 1.00 98.50 693 HIS A N 1
ATOM 5261 C CA . HIS A 1 693 ? -4.862 -2.286 35.059 1.00 98.50 693 HIS A CA 1
ATOM 5262 C C . HIS A 1 693 ? -5.010 -2.676 36.540 1.00 98.50 693 HIS A C 1
ATOM 5264 O O . HIS A 1 693 ? -5.997 -2.323 37.183 1.00 98.50 693 HIS A O 1
ATOM 5270 N N . ALA A 1 694 ? -4.001 -3.331 37.125 1.00 98.19 694 ALA A N 1
ATOM 5271 C CA . ALA A 1 694 ? -4.005 -3.718 38.539 1.00 98.19 694 ALA A CA 1
ATOM 5272 C C . ALA A 1 694 ? -4.052 -2.529 39.523 1.00 98.19 694 ALA A C 1
ATOM 5274 O O . ALA A 1 694 ? -4.338 -2.731 40.701 1.00 98.19 694 ALA A O 1
ATOM 5275 N N . THR A 1 695 ? -3.819 -1.292 39.065 1.00 97.12 695 THR A N 1
ATOM 5276 C CA . THR A 1 695 ? -4.007 -0.083 39.890 1.00 97.12 695 THR A CA 1
ATOM 5277 C C . THR A 1 695 ? -5.481 0.241 40.166 1.00 97.12 695 THR A C 1
ATOM 5279 O O . THR A 1 695 ? -5.771 1.072 41.026 1.00 97.12 695 THR A O 1
ATOM 5282 N N . GLY A 1 696 ? -6.417 -0.383 39.438 1.00 96.50 696 GLY A N 1
ATOM 5283 C CA . GLY A 1 696 ? -7.856 -0.117 39.528 1.00 96.50 696 GLY A CA 1
ATOM 5284 C C . GLY A 1 696 ? -8.305 1.175 38.834 1.00 96.50 696 GLY A C 1
ATOM 5285 O O . GLY A 1 696 ? -9.482 1.523 38.899 1.00 96.50 696 GLY A O 1
ATOM 5286 N N . LYS A 1 697 ? -7.390 1.897 38.177 1.00 96.31 697 LYS A N 1
ATOM 5287 C CA . LYS A 1 697 ? -7.706 3.070 37.353 1.00 96.31 697 LYS A CA 1
ATOM 5288 C C . LYS A 1 697 ? -8.212 2.630 35.972 1.00 96.31 697 LYS A C 1
ATOM 5290 O O . LYS A 1 697 ? -7.734 1.618 35.458 1.00 96.31 697 LYS A O 1
ATOM 5295 N N . PRO A 1 698 ? -9.130 3.378 35.333 1.00 96.94 698 PRO A N 1
ATOM 5296 C CA . PRO A 1 698 ? -9.534 3.085 33.964 1.00 96.94 698 PRO A CA 1
ATOM 5297 C C . PRO A 1 698 ? -8.342 3.264 33.014 1.00 96.94 698 PRO A C 1
ATOM 5299 O O . PRO A 1 698 ? -7.694 4.313 33.007 1.00 96.94 698 PRO A O 1
ATOM 5302 N N . VAL A 1 699 ? -8.063 2.232 32.216 1.00 98.75 699 VAL A N 1
ATOM 5303 C CA . VAL A 1 699 ? -6.987 2.216 31.215 1.00 98.75 699 VAL A CA 1
ATOM 5304 C C . VAL A 1 699 ? -7.610 2.170 29.822 1.00 98.75 699 VAL A C 1
ATOM 5306 O O . VAL A 1 699 ? -8.189 1.161 29.430 1.00 98.75 699 VAL A O 1
ATOM 5309 N N . VAL A 1 700 ? -7.475 3.251 29.061 1.00 98.88 700 VAL A N 1
ATOM 5310 C CA . VAL A 1 700 ? -7.834 3.291 27.639 1.00 98.88 700 VAL A CA 1
ATOM 5311 C C . VAL A 1 700 ? -6.600 2.938 26.821 1.00 98.88 700 VAL A C 1
ATOM 5313 O O . VAL A 1 700 ? -5.569 3.593 26.965 1.00 98.88 700 VAL A O 1
ATOM 5316 N N . MET A 1 701 ? -6.690 1.927 25.958 1.00 98.88 701 MET A N 1
ATOM 5317 C CA . MET A 1 701 ? -5.597 1.568 25.051 1.00 98.88 701 MET A CA 1
ATOM 5318 C C . MET A 1 701 ? -5.764 2.244 23.691 1.00 98.88 701 MET A C 1
ATOM 5320 O O . MET A 1 701 ? -6.814 2.142 23.065 1.00 98.88 701 MET A O 1
ATOM 5324 N N . VAL A 1 702 ? -4.692 2.864 23.210 1.00 98.94 702 VAL A N 1
ATOM 5325 C CA . VAL A 1 702 ? -4.495 3.296 21.827 1.00 98.94 702 VAL A CA 1
ATOM 5326 C C . VAL A 1 702 ? -3.442 2.377 21.209 1.00 98.94 702 VAL A C 1
ATOM 5328 O O . VAL A 1 702 ? -2.253 2.464 21.527 1.00 98.94 702 VAL A O 1
ATOM 5331 N N . ASN A 1 703 ? -3.890 1.454 20.361 1.00 98.88 703 ASN A N 1
ATOM 5332 C CA . ASN A 1 703 ? -3.036 0.524 19.637 1.00 98.88 703 ASN A CA 1
ATOM 5333 C C . ASN A 1 703 ? -2.567 1.155 18.322 1.00 98.88 703 ASN A C 1
ATOM 5335 O O . ASN A 1 703 ? -3.372 1.382 17.417 1.00 98.88 703 ASN A O 1
ATOM 5339 N N . CYS A 1 704 ? -1.267 1.402 18.202 1.00 98.62 704 CYS A N 1
ATOM 5340 C CA . CYS A 1 704 ? -0.635 1.859 16.968 1.00 98.62 704 CYS A CA 1
ATOM 5341 C C . CYS A 1 704 ? 0.087 0.668 16.333 1.00 98.62 704 CYS A C 1
ATOM 5343 O O . CYS A 1 704 ? 0.976 0.082 16.947 1.00 98.62 704 CYS A O 1
ATOM 5345 N N . SER A 1 705 ? -0.361 0.240 15.158 1.00 97.81 705 SER A N 1
ATOM 5346 C CA . SER A 1 705 ? 0.172 -0.928 14.441 1.00 97.81 705 SER A CA 1
ATOM 5347 C C . SER A 1 705 ? -0.370 -0.950 13.017 1.00 97.81 705 SER A C 1
ATOM 5349 O O . SER A 1 705 ? -1.546 -0.658 12.815 1.00 97.81 705 SER A O 1
ATOM 5351 N N . GLY A 1 706 ? 0.448 -1.316 12.040 1.00 95.38 706 GLY A N 1
ATOM 5352 C CA . GLY A 1 706 ? -0.016 -1.679 10.705 1.00 95.38 706 GLY A CA 1
ATOM 5353 C C . GLY A 1 706 ? -0.646 -3.076 10.672 1.00 95.38 706 GLY A C 1
ATOM 5354 O O . GLY A 1 706 ? -1.653 -3.288 9.998 1.00 95.38 706 GLY A O 1
ATOM 5355 N N . SER A 1 707 ? -0.107 -4.019 11.446 1.00 95.44 707 SER A N 1
ATOM 5356 C CA . SER A 1 707 ? -0.630 -5.387 11.571 1.00 95.44 707 SER A CA 1
ATOM 5357 C C . SER A 1 707 ? -1.875 -5.508 12.452 1.00 95.44 707 SER A C 1
ATOM 5359 O O . SER A 1 707 ? -2.062 -4.772 13.420 1.00 95.44 707 SER A O 1
ATOM 5361 N N . ALA A 1 708 ? -2.671 -6.554 12.206 1.00 97.12 708 ALA A N 1
ATOM 5362 C CA . ALA A 1 708 ? -3.704 -6.989 13.142 1.00 97.12 708 ALA A CA 1
ATOM 5363 C C . ALA A 1 708 ? -3.075 -7.672 14.374 1.00 97.12 708 ALA A C 1
ATOM 5365 O O . ALA A 1 708 ? -2.514 -8.766 14.281 1.00 97.12 708 ALA A O 1
ATOM 5366 N N . MET A 1 709 ? -3.172 -7.021 15.534 1.00 97.88 709 MET A N 1
ATOM 5367 C CA . MET A 1 709 ? -2.625 -7.515 16.803 1.00 97.88 709 MET A CA 1
ATOM 5368 C C . MET A 1 709 ? -3.611 -8.452 17.517 1.00 97.88 709 MET A C 1
ATOM 5370 O O . MET A 1 709 ? -4.798 -8.144 17.630 1.00 97.88 709 MET A O 1
ATOM 5374 N N . ALA A 1 710 ? -3.122 -9.557 18.084 1.00 98.00 710 ALA A N 1
ATOM 5375 C CA . ALA A 1 710 ? -3.900 -10.370 19.017 1.00 98.00 710 ALA A CA 1
ATOM 5376 C C . ALA A 1 710 ? -3.955 -9.675 20.388 1.00 98.00 710 ALA A C 1
ATOM 5378 O O . ALA A 1 710 ? -2.997 -9.712 21.159 1.00 98.00 710 ALA A O 1
ATOM 5379 N N . LEU A 1 711 ? -5.089 -9.031 20.680 1.00 98.31 711 LEU A N 1
ATOM 5380 C CA . LEU A 1 711 ? -5.322 -8.206 21.876 1.00 98.31 711 LEU A CA 1
ATOM 5381 C C . LEU A 1 711 ? -6.282 -8.873 22.877 1.00 98.31 711 LEU A C 1
ATOM 5383 O O . LEU A 1 711 ? -7.062 -8.196 23.539 1.00 98.31 711 LEU A O 1
ATOM 5387 N N . THR A 1 712 ? -6.282 -10.207 22.962 1.00 98.12 712 THR A N 1
ATOM 5388 C CA . THR A 1 712 ? -7.300 -10.969 23.711 1.00 98.12 712 THR A CA 1
ATOM 5389 C C . THR A 1 712 ? -7.386 -10.562 25.184 1.00 98.12 712 THR A C 1
ATOM 5391 O O . THR A 1 712 ? -8.478 -10.302 25.684 1.00 98.12 712 THR A O 1
ATOM 5394 N N . TRP A 1 713 ? -6.252 -10.446 25.884 1.00 98.50 713 TRP A N 1
ATOM 5395 C CA . TRP A 1 713 ? -6.283 -10.042 27.292 1.00 98.50 713 TRP A CA 1
ATOM 5396 C C . TRP A 1 713 ? -6.763 -8.594 27.454 1.00 98.50 713 TRP A C 1
ATOM 5398 O O . TRP A 1 713 ? -7.531 -8.291 28.368 1.00 98.50 713 TRP A O 1
ATOM 5408 N N . GLN A 1 714 ? -6.346 -7.701 26.556 1.00 98.69 714 GLN A N 1
ATOM 5409 C CA . GLN A 1 714 ? -6.750 -6.300 26.573 1.00 98.69 714 GLN A CA 1
ATOM 5410 C C . GLN A 1 714 ? -8.257 -6.166 26.323 1.00 98.69 714 GLN A C 1
ATOM 5412 O O . GLN A 1 714 ? -8.925 -5.447 27.063 1.00 98.69 714 GLN A O 1
ATOM 5417 N N . ASP A 1 715 ? -8.811 -6.897 25.353 1.00 98.62 715 ASP A N 1
ATOM 5418 C CA . ASP A 1 715 ? -10.253 -6.939 25.076 1.00 98.62 715 ASP A CA 1
ATOM 5419 C C . ASP A 1 715 ? -11.056 -7.445 26.276 1.00 98.62 715 ASP A C 1
ATOM 5421 O O . ASP A 1 715 ? -12.140 -6.945 26.543 1.00 98.62 715 ASP A O 1
ATOM 5425 N N . GLU A 1 716 ? -10.534 -8.389 27.053 1.00 98.38 716 GLU A N 1
ATOM 5426 C CA . GLU A 1 716 ? -11.244 -8.923 28.220 1.00 98.38 716 GLU A CA 1
ATOM 5427 C C . GLU A 1 716 ? -11.203 -7.980 29.434 1.00 98.38 716 GLU A C 1
ATOM 5429 O O . GLU A 1 716 ? -12.147 -7.967 30.224 1.00 98.38 716 GLU A O 1
ATOM 5434 N N . ASN A 1 717 ? -10.150 -7.166 29.581 1.00 98.62 717 ASN A N 1
ATOM 5435 C CA . ASN A 1 717 ? -9.863 -6.456 30.836 1.00 98.62 717 ASN A CA 1
ATOM 5436 C C . ASN A 1 717 ? -9.920 -4.924 30.732 1.00 98.62 717 ASN A C 1
ATOM 5438 O O . ASN A 1 717 ? -10.176 -4.259 31.731 1.00 98.62 717 ASN A O 1
ATOM 5442 N N . LEU A 1 718 ? -9.695 -4.334 29.556 1.00 98.75 718 LEU A N 1
ATOM 5443 C CA . LEU A 1 718 ? -9.667 -2.877 29.407 1.00 98.75 718 LEU A CA 1
ATOM 5444 C C . LEU A 1 718 ? -11.049 -2.316 29.046 1.00 98.75 718 LEU A C 1
ATOM 5446 O O . LEU A 1 718 ? -11.747 -2.921 28.231 1.00 98.75 718 LEU A O 1
ATOM 5450 N N . PRO A 1 719 ? -11.453 -1.154 29.587 1.00 98.44 719 PRO A N 1
ATOM 5451 C CA . PRO A 1 719 ? -12.745 -0.536 29.279 1.00 98.44 719 PRO A CA 1
ATOM 5452 C C . PRO A 1 719 ? -12.892 -0.106 27.812 1.00 98.44 719 PRO A C 1
ATOM 5454 O O . PRO A 1 719 ? -13.974 -0.218 27.233 1.00 98.44 719 PRO A O 1
ATOM 5457 N N . ALA A 1 720 ? -11.808 0.375 27.193 1.00 98.88 720 ALA A N 1
ATOM 5458 C CA . ALA A 1 720 ? -11.832 0.855 25.818 1.00 98.88 720 ALA A CA 1
ATOM 5459 C C . ALA A 1 720 ? -10.511 0.619 25.078 1.00 98.88 720 ALA A C 1
ATOM 5461 O O . ALA A 1 720 ? -9.426 0.727 25.657 1.00 98.88 720 ALA A O 1
ATOM 5462 N N . ILE A 1 721 ? -10.627 0.322 23.781 1.00 98.94 721 ILE A N 1
ATOM 5463 C CA . ILE A 1 721 ? -9.506 0.074 22.869 1.00 98.94 721 ILE A CA 1
ATOM 5464 C C . ILE A 1 721 ? -9.769 0.808 21.555 1.00 98.94 721 ILE A C 1
ATOM 5466 O O . ILE A 1 721 ? -10.800 0.603 20.909 1.00 98.94 721 ILE A O 1
ATOM 5470 N N . VAL A 1 722 ? -8.813 1.637 21.156 1.00 98.94 722 VAL A N 1
ATOM 5471 C CA . VAL A 1 722 ? -8.790 2.395 19.905 1.00 98.94 722 VAL A CA 1
ATOM 5472 C C . VAL A 1 722 ? -7.649 1.866 19.042 1.00 98.94 722 VAL A C 1
ATOM 5474 O O . VAL A 1 722 ? -6.514 1.794 19.504 1.00 98.94 722 VAL A O 1
ATOM 5477 N N . GLN A 1 723 ? -7.930 1.514 17.792 1.00 98.94 723 GLN A N 1
ATOM 5478 C CA . GLN A 1 723 ? -6.915 1.221 16.780 1.00 98.94 723 GLN A CA 1
ATOM 5479 C C . GLN A 1 723 ? -6.599 2.507 16.016 1.00 98.94 723 GLN A C 1
ATOM 5481 O O . GLN A 1 723 ? -7.472 3.073 15.354 1.00 98.94 723 GLN A O 1
ATOM 5486 N N . ALA A 1 724 ? -5.347 2.951 16.115 1.00 98.69 724 ALA A N 1
ATOM 5487 C CA . ALA A 1 724 ? -4.861 4.185 15.505 1.00 98.69 724 ALA A CA 1
ATOM 5488 C C . ALA A 1 724 ? -4.025 3.973 14.237 1.00 98.69 724 ALA A C 1
ATOM 5490 O O . ALA A 1 724 ? -3.770 4.938 13.526 1.00 98.69 724 ALA A O 1
ATOM 5491 N N . TRP A 1 725 ? -3.627 2.733 13.932 1.00 98.62 725 TRP A N 1
ATOM 5492 C CA . TRP A 1 725 ? -2.741 2.424 12.802 1.00 98.62 725 TRP A CA 1
ATOM 5493 C C . TRP A 1 725 ? -1.400 3.175 12.889 1.00 98.62 725 TRP A C 1
ATOM 5495 O O . TRP A 1 725 ? -0.897 3.388 13.994 1.00 98.62 725 TRP A O 1
ATOM 5505 N N . TYR A 1 726 ? -0.839 3.555 11.737 1.00 98.31 726 TYR A N 1
ATOM 5506 C CA . TYR A 1 726 ? 0.157 4.620 11.590 1.00 98.31 726 TYR A CA 1
ATOM 5507 C C . TYR A 1 726 ? -0.549 5.825 10.957 1.00 98.31 726 TYR A C 1
ATOM 5509 O O . TYR A 1 726 ? -0.795 5.819 9.750 1.00 98.31 726 TYR A O 1
ATOM 5517 N N . PRO A 1 727 ? -1.009 6.795 11.768 1.00 97.69 727 PRO A N 1
ATOM 5518 C CA . PRO A 1 727 ? -2.046 7.742 11.350 1.00 97.69 727 PRO A CA 1
ATOM 5519 C C . PRO A 1 727 ? -1.539 8.984 10.594 1.00 97.69 727 PRO A C 1
ATOM 5521 O O . PRO A 1 727 ? -2.321 9.901 10.347 1.00 97.69 727 PRO A O 1
ATOM 5524 N N . GLY A 1 728 ? -0.262 9.043 10.216 1.00 97.50 728 GLY A N 1
ATOM 5525 C CA . GLY A 1 728 ? 0.305 10.155 9.457 1.00 97.50 728 GLY A CA 1
ATOM 5526 C C . GLY A 1 728 ? 0.474 11.439 10.272 1.00 97.50 728 GLY A C 1
ATOM 5527 O O . GLY A 1 728 ? 0.355 11.460 11.501 1.00 97.50 728 GLY A O 1
ATOM 5528 N N . GLN A 1 729 ? 0.758 12.541 9.577 1.00 97.31 729 GLN A N 1
ATOM 5529 C CA . GLN A 1 729 ? 1.238 13.783 10.200 1.00 97.31 729 GLN A CA 1
ATOM 5530 C C . GLN A 1 729 ? 0.224 14.461 11.141 1.00 97.31 729 GLN A C 1
ATOM 5532 O O . GLN A 1 729 ? 0.612 15.126 12.101 1.00 97.31 729 GLN A O 1
ATOM 5537 N N . GLU A 1 730 ? -1.071 14.266 10.876 1.00 97.19 730 GLU A N 1
ATOM 5538 C CA . GLU A 1 730 ? -2.203 14.799 11.654 1.00 97.19 730 GLU A CA 1
ATOM 5539 C C . GLU A 1 730 ? -2.788 13.753 12.623 1.00 97.19 730 GLU A C 1
ATOM 5541 O O . GLU A 1 730 ? -3.850 13.941 13.224 1.00 97.19 730 GLU A O 1
ATOM 5546 N N . GLY A 1 731 ? -2.109 12.615 12.770 1.00 96.88 731 GLY A N 1
ATOM 5547 C CA . GLY A 1 731 ? -2.614 11.475 13.514 1.00 96.88 731 GLY A CA 1
ATOM 5548 C C . GLY A 1 731 ? -2.739 11.703 15.018 1.00 96.88 731 GLY A C 1
ATOM 5549 O O . GLY A 1 731 ? -3.709 11.244 15.622 1.00 96.88 731 GLY A O 1
ATOM 5550 N N . GLY A 1 732 ? -1.811 12.459 15.619 1.00 97.94 732 GLY A N 1
ATOM 5551 C CA . GLY A 1 732 ? -1.893 12.855 17.029 1.00 97.94 732 GLY A CA 1
ATOM 5552 C C . GLY A 1 732 ? -3.203 13.578 17.342 1.00 97.94 732 GLY A C 1
ATOM 5553 O O . GLY A 1 732 ? -3.930 13.197 18.265 1.00 97.94 732 GLY A O 1
ATOM 5554 N N . ARG A 1 733 ? -3.555 14.551 16.496 1.00 98.06 733 ARG A N 1
ATOM 5555 C CA . ARG A 1 733 ? -4.796 15.319 16.578 1.00 98.06 733 ARG A CA 1
ATOM 5556 C C . ARG A 1 733 ? -6.025 14.441 16.408 1.00 98.06 733 ARG A C 1
ATOM 5558 O O . ARG A 1 733 ? -6.934 14.527 17.231 1.00 98.06 733 ARG A O 1
ATOM 5565 N N . ALA A 1 734 ? -6.062 13.592 15.380 1.00 98.44 734 ALA A N 1
ATOM 5566 C CA . ALA A 1 734 ? -7.200 12.703 15.139 1.00 98.44 734 ALA A CA 1
ATOM 5567 C C . ALA A 1 734 ? -7.456 11.762 16.331 1.00 98.44 734 ALA A C 1
ATOM 5569 O O . ALA A 1 734 ? -8.600 11.606 16.765 1.00 98.44 734 ALA A O 1
ATOM 5570 N N . VAL A 1 735 ? -6.396 11.191 16.917 1.00 98.81 735 VAL A N 1
ATOM 5571 C CA . VAL A 1 735 ? -6.496 10.354 18.123 1.00 98.81 735 VAL A CA 1
ATOM 5572 C C . VAL A 1 735 ? -7.021 11.160 19.314 1.00 98.81 735 VAL A C 1
ATOM 5574 O O . VAL A 1 735 ? -7.951 10.711 19.985 1.00 98.81 735 VAL A O 1
ATOM 5577 N N . ALA A 1 736 ? -6.475 12.351 19.575 1.00 98.62 736 ALA A N 1
ATOM 5578 C CA . ALA A 1 736 ? -6.931 13.199 20.677 1.00 98.62 736 ALA A CA 1
ATOM 5579 C C . ALA A 1 736 ? -8.412 13.594 20.521 1.00 98.62 736 ALA A C 1
ATOM 5581 O O . ALA A 1 736 ? -9.193 13.472 21.466 1.00 98.62 736 ALA A O 1
ATOM 5582 N N . GLU A 1 737 ? -8.836 13.998 19.322 1.00 98.62 737 GLU A N 1
ATOM 5583 C CA . GLU A 1 737 ? -10.228 14.358 19.037 1.00 98.62 737 GLU A CA 1
ATOM 5584 C C . GLU A 1 737 ? -11.197 13.190 19.268 1.00 98.62 737 GLU A C 1
ATOM 5586 O O . GLU A 1 737 ? -12.287 13.401 19.807 1.00 98.62 737 GLU A O 1
ATOM 5591 N N . VAL A 1 738 ? -10.805 11.956 18.927 1.00 98.69 738 VAL A N 1
ATOM 5592 C CA . VAL A 1 738 ? -11.600 10.754 19.227 1.00 98.69 738 VAL A CA 1
ATOM 5593 C C . VAL A 1 738 ? -11.658 10.506 20.731 1.00 98.69 738 VAL A C 1
ATOM 5595 O O . VAL A 1 738 ? -12.752 10.345 21.273 1.00 98.69 738 VAL A O 1
ATOM 5598 N N . LEU A 1 739 ? -10.519 10.511 21.429 1.00 98.81 739 LEU A N 1
ATOM 5599 C CA . LEU A 1 739 ? -10.455 10.215 22.866 1.00 98.81 739 LEU A CA 1
ATOM 5600 C C . LEU A 1 739 ? -11.335 11.153 23.701 1.00 98.81 739 LEU A C 1
ATOM 5602 O O . LEU A 1 739 ? -11.961 10.704 24.659 1.00 98.81 739 LEU A O 1
ATOM 5606 N N . PHE A 1 740 ? -11.424 12.428 23.324 1.00 98.44 740 PHE A N 1
ATOM 5607 C CA . PHE A 1 740 ? -12.213 13.440 24.037 1.00 98.44 740 PHE A CA 1
ATOM 5608 C C . PHE A 1 740 ? -13.567 13.756 23.381 1.00 98.44 740 PHE A C 1
ATOM 5610 O O . PHE A 1 740 ? -14.330 14.573 23.896 1.00 98.44 740 PHE A O 1
ATOM 5617 N N . GLY A 1 741 ? -13.915 13.069 22.289 1.00 97.44 741 GLY A N 1
ATOM 5618 C CA . GLY A 1 741 ? -15.239 13.137 21.670 1.00 97.44 741 GLY A CA 1
ATOM 5619 C C . GLY A 1 741 ? -15.540 14.416 20.895 1.00 97.44 741 GLY A C 1
ATOM 5620 O O . GLY A 1 741 ? -16.724 14.720 20.721 1.00 97.44 741 GLY A O 1
ATOM 5621 N N . GLU A 1 742 ? -14.503 15.127 20.443 1.00 97.62 742 GLU A N 1
ATOM 5622 C CA . GLU A 1 742 ? -14.603 16.191 19.431 1.00 97.62 742 GLU A CA 1
ATOM 5623 C C . GLU A 1 742 ? -14.964 15.595 18.061 1.00 97.62 742 GLU A C 1
ATOM 5625 O O . GLU A 1 742 ? -15.731 16.183 17.303 1.00 97.62 742 GLU A O 1
ATOM 5630 N N . THR A 1 743 ? -14.475 14.378 17.793 1.00 97.38 743 THR A N 1
ATOM 5631 C CA . THR A 1 743 ? -14.806 13.585 16.605 1.00 97.38 743 THR A CA 1
ATOM 5632 C C . THR A 1 743 ? -15.463 12.269 17.024 1.00 97.38 743 THR A C 1
ATOM 5634 O O . THR A 1 743 ? -15.015 11.596 17.954 1.00 97.38 743 THR A O 1
ATOM 5637 N N . ASN A 1 744 ? -16.546 11.893 16.341 1.00 98.31 744 ASN A N 1
ATOM 5638 C CA . ASN A 1 744 ? -17.170 10.580 16.494 1.00 98.31 744 ASN A CA 1
ATOM 5639 C C . ASN A 1 744 ? -16.383 9.548 15.656 1.00 98.31 744 ASN A C 1
ATOM 5641 O O . ASN A 1 744 ? -16.323 9.723 14.436 1.00 98.31 744 ASN A O 1
ATOM 5645 N N . PRO A 1 745 ? -15.767 8.508 16.260 1.00 98.38 745 PRO A N 1
ATOM 5646 C CA . PRO A 1 745 ? -15.024 7.510 15.502 1.00 98.38 745 PRO A CA 1
ATOM 5647 C C . PRO A 1 745 ? -15.954 6.775 14.536 1.00 98.38 745 PRO A C 1
ATOM 5649 O O . PRO A 1 745 ? -17.108 6.478 14.854 1.00 98.38 745 PRO A O 1
ATOM 5652 N N . SER A 1 746 ? -15.437 6.515 13.340 1.00 98.19 746 SER A N 1
ATOM 5653 C CA . SER A 1 746 ? -16.200 5.899 12.252 1.00 98.19 746 SER A CA 1
ATOM 5654 C C . SER A 1 746 ? -15.347 5.015 11.342 1.00 98.19 746 SER A C 1
ATOM 5656 O O . SER A 1 746 ? -15.784 4.662 10.248 1.00 98.19 746 SER A O 1
ATOM 5658 N N . GLY A 1 747 ? -14.119 4.684 11.746 1.00 98.69 747 GLY A N 1
ATOM 5659 C CA . GLY A 1 747 ? -13.310 3.710 11.028 1.00 98.69 747 GLY A CA 1
ATOM 5660 C C . GLY A 1 747 ? -13.857 2.297 11.205 1.00 98.69 747 GLY A C 1
ATOM 5661 O O . GLY A 1 747 ? -14.377 1.954 12.268 1.00 98.69 747 GLY A O 1
ATOM 5662 N N . HIS A 1 748 ? -13.674 1.462 10.184 1.00 98.88 748 HIS A N 1
ATOM 5663 C CA . HIS A 1 748 ? -14.002 0.035 10.203 1.00 98.88 748 HIS A CA 1
ATOM 5664 C C . HIS A 1 748 ? -12.789 -0.793 9.769 1.00 98.88 748 HIS A C 1
ATOM 5666 O O . HIS A 1 748 ? -12.097 -0.445 8.817 1.00 98.88 748 HIS A O 1
ATOM 5672 N N . LEU A 1 749 ? -12.531 -1.917 10.436 1.00 98.94 749 LEU A N 1
ATOM 5673 C CA . LEU A 1 749 ? -11.363 -2.757 10.169 1.00 98.94 749 LEU A CA 1
ATOM 5674 C C . LEU A 1 749 ? -11.332 -3.289 8.718 1.00 98.94 749 LEU A C 1
ATOM 5676 O O . LEU A 1 749 ? -12.254 -4.002 8.324 1.00 98.94 749 LEU A O 1
ATOM 5680 N N . PRO A 1 750 ? -10.261 -3.053 7.939 1.00 98.75 750 PRO A N 1
ATOM 5681 C CA . PRO A 1 750 ? -10.071 -3.666 6.619 1.00 98.75 750 PRO A CA 1
ATOM 5682 C C . PRO A 1 750 ? -9.418 -5.064 6.698 1.00 98.75 750 PRO A C 1
ATOM 5684 O O . PRO A 1 750 ? -9.128 -5.686 5.677 1.00 98.75 750 PRO A O 1
ATOM 5687 N N . ILE A 1 751 ? -9.176 -5.573 7.909 1.00 98.62 751 ILE A N 1
ATOM 5688 C CA . ILE A 1 751 ? -8.553 -6.873 8.185 1.00 98.62 751 ILE A CA 1
ATOM 5689 C C . ILE A 1 751 ? -9.176 -7.523 9.426 1.00 98.62 751 ILE A C 1
ATOM 5691 O O . ILE A 1 751 ? -9.614 -6.833 10.346 1.00 98.62 751 ILE A O 1
ATOM 5695 N N . THR A 1 752 ? -9.210 -8.853 9.471 1.00 98.81 752 THR A N 1
ATOM 5696 C CA . THR A 1 752 ? -9.657 -9.608 10.645 1.00 98.81 752 THR A CA 1
ATOM 5697 C C . THR A 1 752 ? -8.585 -9.628 11.739 1.00 98.81 752 THR A C 1
ATOM 5699 O O . THR A 1 752 ? -7.435 -9.987 11.495 1.00 98.81 752 THR A O 1
ATOM 5702 N N . PHE A 1 753 ? -8.971 -9.312 12.978 1.00 98.81 753 PHE A N 1
ATOM 5703 C CA . PHE A 1 753 ? -8.123 -9.485 14.160 1.00 98.81 753 PHE A CA 1
ATOM 5704 C C . PHE A 1 753 ? -8.391 -10.862 14.770 1.00 98.81 753 PHE A C 1
ATOM 5706 O O . PHE A 1 753 ? -9.496 -11.150 15.239 1.00 98.81 753 PHE A O 1
ATOM 5713 N N . TYR A 1 754 ? -7.372 -11.718 14.765 1.00 98.56 754 TYR A N 1
ATOM 5714 C CA . TYR A 1 754 ? -7.425 -13.066 15.334 1.00 98.56 754 TYR A CA 1
ATOM 5715 C C . TYR A 1 754 ? -7.171 -13.029 16.844 1.00 98.56 754 TYR A C 1
ATOM 5717 O O . TYR A 1 754 ? -6.622 -12.060 17.371 1.00 98.56 754 TYR A O 1
ATOM 5725 N N . ARG A 1 755 ? -7.580 -14.082 17.560 1.00 98.06 755 ARG A N 1
ATOM 5726 C CA . ARG A 1 755 ? -7.394 -14.151 19.018 1.00 98.06 755 ARG A CA 1
ATOM 5727 C C . ARG A 1 755 ? -5.976 -14.537 19.403 1.00 98.06 755 ARG A C 1
ATOM 5729 O O . ARG A 1 755 ? -5.519 -14.136 20.473 1.00 98.06 755 ARG A O 1
ATOM 5736 N N . SER A 1 756 ? -5.305 -15.314 18.559 1.00 97.56 756 SER A N 1
ATOM 5737 C CA . SER A 1 756 ? -3.922 -15.734 18.769 1.00 97.56 756 SER A CA 1
ATOM 5738 C C . SER A 1 756 ? -3.252 -16.145 17.462 1.00 97.56 756 SER A C 1
ATOM 5740 O O . SER A 1 756 ? -3.923 -16.499 16.491 1.00 97.56 756 SER A O 1
ATOM 5742 N N . THR A 1 757 ? -1.922 -16.190 17.462 1.00 97.75 757 THR A N 1
ATOM 5743 C CA . THR A 1 757 ? -1.131 -16.773 16.367 1.00 97.75 757 THR A CA 1
ATOM 5744 C C . THR A 1 757 ? -1.515 -18.229 16.097 1.00 97.75 757 THR A C 1
ATOM 5746 O O . THR A 1 757 ? -1.437 -18.679 14.959 1.00 97.75 757 THR A O 1
ATOM 5749 N N . ALA A 1 758 ? -1.978 -18.961 17.115 1.00 97.00 758 ALA A N 1
ATOM 5750 C CA . ALA A 1 758 ? -2.391 -20.357 16.983 1.00 97.00 758 ALA A CA 1
ATOM 5751 C C . ALA A 1 758 ? -3.658 -20.553 16.125 1.00 97.00 758 ALA A C 1
ATOM 5753 O O .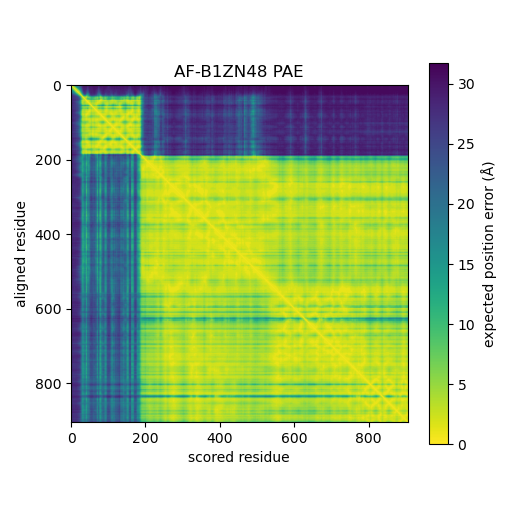 ALA A 1 758 ? -3.918 -21.672 15.686 1.00 97.00 758 ALA A O 1
ATOM 5754 N N . ASP A 1 759 ? -4.425 -19.489 15.859 1.00 96.69 759 ASP A N 1
ATOM 5755 C CA . ASP A 1 759 ? -5.572 -19.537 14.944 1.00 96.69 759 ASP A CA 1
ATOM 5756 C C . ASP A 1 759 ? -5.150 -19.526 13.463 1.00 96.69 759 ASP A C 1
ATOM 5758 O O . ASP A 1 759 ? -5.962 -19.831 12.583 1.00 96.69 759 ASP A O 1
ATOM 5762 N N . LEU A 1 760 ? -3.896 -19.155 13.177 1.00 96.88 760 LEU A N 1
ATOM 5763 C CA . LEU A 1 760 ? -3.388 -18.974 11.823 1.00 96.88 760 LEU A CA 1
ATOM 5764 C C . LEU A 1 760 ? -2.778 -20.274 11.276 1.00 96.88 760 LEU A C 1
ATOM 5766 O O . LEU A 1 760 ? -2.017 -20.944 11.979 1.00 96.88 760 LEU A O 1
ATOM 5770 N N . PRO A 1 761 ? -3.038 -20.615 9.999 1.00 96.25 761 PRO A N 1
ATOM 5771 C CA . PRO A 1 761 ? -2.312 -21.677 9.304 1.00 96.25 761 PRO A CA 1
ATOM 5772 C C . PRO A 1 761 ? -0.802 -21.400 9.204 1.00 96.25 761 PRO A C 1
ATOM 5774 O O . PRO A 1 761 ? -0.319 -20.321 9.558 1.00 96.25 761 PRO A O 1
ATOM 5777 N N . ASP A 1 762 ? -0.043 -22.353 8.659 1.00 96.25 762 ASP A N 1
ATOM 5778 C CA . ASP A 1 762 ? 1.369 -22.135 8.318 1.00 96.25 762 ASP A CA 1
ATOM 5779 C C . ASP A 1 762 ? 1.518 -20.902 7.414 1.00 96.25 762 ASP A C 1
ATOM 5781 O O . ASP A 1 762 ? 0.765 -20.743 6.458 1.00 96.25 762 ASP A O 1
ATOM 5785 N N . PHE A 1 763 ? 2.466 -20.010 7.705 1.00 95.88 763 PHE A N 1
ATOM 5786 C CA . PHE A 1 763 ? 2.624 -18.763 6.952 1.00 95.88 763 PHE A CA 1
ATOM 5787 C C . PHE A 1 763 ? 2.914 -19.017 5.459 1.00 95.88 763 PHE A C 1
ATOM 5789 O O . PHE A 1 763 ? 2.419 -18.291 4.597 1.00 95.88 763 PHE A O 1
ATOM 5796 N N . SER A 1 764 ? 3.638 -20.086 5.131 1.00 95.88 764 SER A N 1
ATOM 5797 C CA . SER A 1 764 ? 3.971 -20.466 3.754 1.00 95.88 764 SER A CA 1
ATOM 5798 C C . SER A 1 764 ? 2.821 -21.128 2.981 1.00 95.88 764 SER A C 1
ATOM 5800 O O . SER A 1 764 ? 2.897 -21.209 1.759 1.00 95.88 764 SER A O 1
ATOM 5802 N N . ASP A 1 765 ? 1.730 -21.539 3.642 1.00 96.19 765 ASP A N 1
ATOM 5803 C CA . ASP A 1 765 ? 0.540 -22.078 2.967 1.00 96.19 765 ASP A CA 1
ATOM 5804 C C . ASP A 1 765 ? -0.262 -20.941 2.324 1.00 96.19 765 ASP A C 1
ATOM 5806 O O . ASP A 1 765 ? -0.879 -20.130 3.025 1.00 96.19 765 ASP A O 1
ATOM 5810 N N . TYR A 1 766 ? -0.241 -20.890 0.992 1.00 95.69 766 TYR A N 1
ATOM 5811 C CA . TYR A 1 766 ? -0.913 -19.893 0.157 1.00 95.69 766 TYR A CA 1
ATOM 5812 C C . TYR A 1 766 ? -2.343 -20.264 -0.259 1.00 95.69 766 TYR A C 1
ATOM 5814 O O . TYR A 1 766 ? -2.986 -19.503 -0.986 1.00 95.69 766 TYR A O 1
ATOM 5822 N N . SER A 1 767 ? -2.880 -21.386 0.224 1.00 95.31 767 SER A N 1
ATOM 5823 C CA . SER A 1 767 ? -4.320 -21.611 0.156 1.00 95.31 767 SER A CA 1
ATOM 5824 C C . SER A 1 767 ? -5.059 -20.631 1.071 1.00 95.31 767 SER A C 1
ATOM 5826 O O . SER A 1 767 ? -4.554 -20.190 2.110 1.00 95.31 767 SER A O 1
ATOM 5828 N N . MET A 1 768 ? -6.294 -20.296 0.708 1.00 95.31 768 MET A N 1
ATOM 5829 C CA . MET A 1 768 ? -7.139 -19.415 1.519 1.00 95.31 768 MET A CA 1
ATOM 5830 C C . MET A 1 768 ? -7.860 -20.147 2.653 1.00 95.31 768 MET A C 1
ATOM 5832 O O . MET A 1 768 ? -8.612 -19.536 3.410 1.00 95.31 768 MET A O 1
ATOM 5836 N N . LYS A 1 769 ? -7.634 -21.454 2.815 1.00 94.69 769 LYS A N 1
ATOM 5837 C CA . LYS A 1 769 ? -8.280 -22.267 3.847 1.00 94.69 769 LYS A CA 1
ATOM 5838 C C . LYS A 1 769 ? -7.993 -21.703 5.242 1.00 94.69 769 LYS A C 1
ATOM 5840 O O . LYS A 1 769 ? -6.844 -21.570 5.642 1.00 94.69 769 LYS A O 1
ATOM 5845 N N . ASN A 1 770 ? -9.054 -21.444 6.007 1.00 95.44 770 ASN A N 1
ATOM 5846 C CA . ASN A 1 770 ? -8.973 -20.903 7.366 1.00 95.44 770 ASN A CA 1
ATOM 5847 C C . ASN A 1 770 ? -8.210 -19.562 7.466 1.00 95.44 770 ASN A C 1
ATOM 5849 O O . ASN A 1 770 ? -7.546 -19.296 8.464 1.00 95.44 770 ASN A O 1
ATOM 5853 N N . ARG A 1 771 ? -8.310 -18.716 6.434 1.00 96.00 771 ARG A N 1
ATOM 5854 C CA . ARG A 1 771 ? -7.752 -17.358 6.410 1.00 96.00 771 ARG A CA 1
ATOM 5855 C C . ARG A 1 771 ? -8.824 -16.328 6.119 1.00 96.00 771 ARG A C 1
ATOM 5857 O O . ARG A 1 771 ? -9.744 -16.595 5.345 1.00 96.00 771 ARG A O 1
ATOM 5864 N N . THR A 1 772 ? -8.624 -15.118 6.627 1.00 97.56 772 THR A N 1
ATOM 5865 C CA . THR A 1 772 ? -9.482 -13.934 6.431 1.00 97.56 772 THR A CA 1
ATOM 5866 C C . THR A 1 772 ? -10.925 -14.168 6.880 1.00 97.56 772 THR A C 1
ATOM 5868 O O . THR A 1 772 ? -11.345 -15.298 7.134 1.00 97.56 772 THR A O 1
ATOM 5871 N N . TYR A 1 773 ? -11.752 -13.129 6.904 1.00 98.25 773 TYR A N 1
ATOM 5872 C CA . TYR A 1 773 ? -13.184 -13.301 7.176 1.00 98.25 773 TYR A CA 1
ATOM 5873 C C . TYR A 1 773 ? -13.895 -14.203 6.148 1.00 98.25 773 TYR A C 1
ATOM 5875 O O . TYR A 1 773 ? -14.965 -14.747 6.432 1.00 98.25 773 TYR A O 1
ATOM 5883 N N . ARG A 1 774 ? -13.315 -14.364 4.947 1.00 97.50 774 ARG A N 1
ATOM 5884 C CA . ARG A 1 774 ? -13.899 -15.160 3.863 1.00 97.50 774 ARG A CA 1
ATOM 5885 C C . ARG A 1 774 ? -13.850 -16.656 4.146 1.00 97.50 774 ARG A C 1
ATOM 5887 O O . ARG A 1 774 ? -14.752 -17.357 3.704 1.00 97.50 774 ARG A O 1
ATOM 5894 N N . TYR A 1 775 ? -12.847 -17.161 4.865 1.00 96.94 775 TYR A N 1
ATOM 5895 C CA . TYR A 1 775 ? -12.653 -18.609 5.030 1.00 96.94 775 TYR A CA 1
ATOM 5896 C C . TYR A 1 775 ? -12.299 -19.047 6.455 1.00 96.94 775 TYR A C 1
ATOM 5898 O O . TYR A 1 775 ? -12.282 -20.249 6.721 1.00 96.94 775 TYR A O 1
ATOM 5906 N N . PHE A 1 776 ? -12.008 -18.122 7.373 1.00 97.38 776 PHE A N 1
ATOM 5907 C CA . PHE A 1 776 ? -11.751 -18.444 8.774 1.00 97.38 776 PHE A CA 1
ATOM 5908 C C . PHE A 1 776 ? -13.019 -18.962 9.459 1.00 97.38 776 PHE A C 1
ATOM 5910 O O . PHE A 1 776 ? -14.034 -18.271 9.521 1.00 97.38 776 PHE A O 1
ATOM 5917 N N . THR A 1 777 ? -12.964 -20.185 9.987 1.00 95.12 777 THR A N 1
ATOM 5918 C CA . THR A 1 777 ? -14.112 -20.826 10.654 1.00 95.12 777 THR A CA 1
ATOM 5919 C C . THR A 1 777 ? -14.107 -20.650 12.171 1.00 95.12 777 THR A C 1
ATOM 5921 O O . THR A 1 777 ? -15.058 -21.059 12.838 1.00 95.12 777 THR A O 1
ATOM 5924 N N . GLY A 1 778 ? -13.031 -20.090 12.731 1.00 95.69 778 GLY A N 1
ATOM 5925 C CA . GLY A 1 778 ? -12.946 -19.757 14.148 1.00 95.69 778 GLY A CA 1
ATOM 5926 C C . GLY A 1 778 ? -13.719 -18.484 14.502 1.00 95.69 778 GLY A C 1
ATOM 5927 O O . GLY A 1 778 ? -14.422 -17.892 13.682 1.00 95.69 778 GLY A O 1
ATOM 5928 N N . ARG A 1 779 ? -13.583 -18.043 15.756 1.00 95.88 779 ARG A N 1
ATOM 5929 C CA . ARG A 1 779 ? -14.188 -16.795 16.233 1.00 95.88 779 ARG A CA 1
ATOM 5930 C C . ARG A 1 779 ? -13.136 -15.681 16.229 1.00 95.88 779 ARG A C 1
ATOM 5932 O O . ARG A 1 779 ? -12.224 -15.753 17.053 1.00 95.88 779 ARG A O 1
ATOM 5939 N N . PRO A 1 780 ? -13.253 -14.656 15.366 1.00 97.81 780 PRO A N 1
ATOM 5940 C CA . PRO A 1 780 ? -12.314 -13.540 15.388 1.00 97.81 780 PRO A CA 1
ATOM 5941 C C . PRO A 1 780 ? -12.418 -12.772 16.714 1.00 97.81 780 PRO A C 1
ATOM 5943 O O . PRO A 1 780 ? -13.469 -12.784 17.365 1.00 97.81 780 PRO A O 1
ATOM 5946 N N . LEU A 1 781 ? -11.331 -12.110 17.114 1.00 98.56 781 LEU A N 1
ATOM 5947 C CA . LEU A 1 781 ? -11.356 -11.138 18.207 1.00 98.56 781 LEU A CA 1
ATOM 5948 C C . LEU A 1 781 ? -12.178 -9.919 17.774 1.00 98.56 781 LEU A C 1
ATOM 5950 O O . LEU A 1 781 ? -13.176 -9.597 18.413 1.00 98.56 781 LEU A O 1
ATOM 5954 N N . TYR A 1 782 ? -11.824 -9.349 16.620 1.00 98.81 782 TYR A N 1
ATOM 5955 C CA . TYR A 1 782 ? -12.622 -8.355 15.904 1.00 98.81 782 TYR A CA 1
ATOM 5956 C C . TYR A 1 782 ? -12.712 -8.763 14.436 1.00 98.81 782 TYR A C 1
ATOM 5958 O O . TYR A 1 782 ? -11.705 -9.059 13.793 1.00 98.81 782 TYR A O 1
ATOM 5966 N N . ALA A 1 783 ? -13.931 -8.845 13.912 1.00 98.69 783 ALA A N 1
ATOM 5967 C CA . ALA A 1 783 ? -14.162 -9.298 12.546 1.00 98.69 783 ALA A CA 1
ATOM 5968 C C . ALA A 1 783 ? -13.780 -8.215 11.523 1.00 98.69 783 ALA A C 1
ATOM 5970 O O . ALA A 1 783 ? -13.832 -7.025 11.831 1.00 98.69 783 ALA A O 1
ATOM 5971 N N . PHE A 1 784 ? -13.484 -8.609 10.282 1.00 98.94 784 PHE A N 1
ATOM 5972 C CA . PHE A 1 784 ? -13.431 -7.669 9.159 1.00 98.94 784 PHE A CA 1
ATOM 5973 C C . PHE A 1 784 ? -14.689 -6.787 9.126 1.00 98.94 784 PHE A C 1
ATOM 5975 O O . PHE A 1 784 ? -15.809 -7.278 9.318 1.00 98.94 784 PHE A O 1
ATOM 5982 N N . GLY A 1 785 ? -14.496 -5.491 8.907 1.00 98.81 785 GLY A N 1
ATOM 5983 C CA . GLY A 1 785 ? -15.531 -4.466 8.925 1.00 98.81 785 GLY A CA 1
ATOM 5984 C C . GLY A 1 785 ? -15.957 -4.005 10.320 1.00 98.81 785 GLY A C 1
ATOM 5985 O O . GLY A 1 785 ? -16.816 -3.139 10.413 1.00 98.81 785 GLY A O 1
ATOM 5986 N N . HIS A 1 786 ? -15.414 -4.554 11.412 1.00 98.88 786 HIS A N 1
ATOM 5987 C CA . HIS A 1 786 ? -15.761 -4.124 12.775 1.00 98.88 786 HIS A CA 1
ATOM 5988 C C . HIS A 1 786 ? -15.277 -2.700 13.068 1.00 98.88 786 HIS A C 1
ATOM 5990 O O . HIS A 1 786 ? -14.153 -2.342 12.731 1.00 98.88 786 HIS A O 1
ATOM 5996 N N . GLY A 1 787 ? -16.114 -1.915 13.736 1.00 98.62 787 GLY A N 1
ATOM 5997 C CA . GLY A 1 787 ? -15.814 -0.559 14.179 1.00 98.62 787 GLY A CA 1
ATOM 5998 C C . GLY A 1 787 ? -17.012 0.016 14.923 1.00 98.62 787 GLY A C 1
ATOM 5999 O O . GLY A 1 787 ? -18.146 -0.102 14.463 1.00 98.62 787 GLY A O 1
ATOM 6000 N N . LEU A 1 788 ? -16.781 0.561 16.115 1.00 98.69 788 LEU A N 1
ATOM 6001 C CA . LEU A 1 788 ? -17.820 1.179 16.933 1.00 98.69 788 LEU A CA 1
ATOM 6002 C C . LEU A 1 788 ? -17.882 2.690 16.689 1.00 98.69 788 LEU A C 1
ATOM 6004 O O . LEU A 1 788 ? -16.919 3.317 16.254 1.00 98.69 788 LEU A O 1
ATOM 6008 N N . SER A 1 789 ? -19.015 3.273 17.065 1.00 98.50 789 SER A N 1
ATOM 6009 C CA . SER A 1 789 ? -19.270 4.711 17.048 1.00 98.50 789 SER A CA 1
ATOM 6010 C C . SER A 1 789 ? -19.681 5.181 18.447 1.00 98.50 789 SER A C 1
ATOM 6012 O O . SER A 1 789 ? -20.117 4.388 19.283 1.00 98.50 789 SER A O 1
ATOM 6014 N N . TYR A 1 790 ? -19.598 6.487 18.708 1.00 98.50 790 TYR A N 1
ATOM 6015 C CA . TYR A 1 790 ? -20.300 7.119 19.834 1.00 98.50 790 TYR A CA 1
ATOM 6016 C C . TYR A 1 790 ? -21.808 7.284 19.588 1.00 98.50 790 TYR A C 1
ATOM 6018 O O . TYR A 1 790 ? -22.510 7.839 20.438 1.00 98.50 790 TYR A O 1
ATOM 6026 N N . SER A 1 791 ? -22.308 6.814 18.442 1.00 97.75 791 SER A N 1
ATOM 6027 C CA . SER A 1 791 ? -23.732 6.647 18.168 1.00 97.75 791 SER A CA 1
ATOM 6028 C C . SER A 1 791 ? -24.106 5.183 17.916 1.00 97.75 791 SER A C 1
ATOM 6030 O O . SER A 1 791 ? -23.254 4.297 17.906 1.00 97.75 791 SER A O 1
ATOM 6032 N N . THR A 1 792 ? -25.398 4.924 17.722 1.00 97.81 792 THR A N 1
ATOM 6033 C CA . THR A 1 792 ? -25.944 3.604 17.387 1.00 97.81 792 THR A CA 1
ATOM 6034 C C . THR A 1 792 ? -26.741 3.682 16.097 1.00 97.81 792 THR A C 1
ATOM 6036 O O . THR A 1 792 ? -27.440 4.665 15.856 1.00 97.81 792 THR A O 1
ATOM 6039 N N . PHE A 1 793 ? -26.649 2.639 15.275 1.00 98.50 793 PHE A N 1
ATOM 6040 C CA . PHE A 1 793 ? -27.301 2.594 13.970 1.00 98.50 793 PHE A CA 1
ATOM 6041 C C . PHE A 1 793 ? -28.178 1.357 13.831 1.00 98.50 793 PHE A C 1
ATOM 6043 O O . PHE A 1 793 ? -27.789 0.263 14.235 1.00 98.50 793 PHE A O 1
ATOM 6050 N N . GLU A 1 794 ? -29.343 1.520 13.218 1.00 98.56 794 GLU A N 1
ATOM 6051 C CA . GLU A 1 794 ? -30.327 0.469 12.972 1.00 98.56 794 GLU A CA 1
ATOM 6052 C C . GLU A 1 794 ? -30.574 0.310 11.475 1.00 98.56 794 GLU A C 1
ATOM 6054 O O . GLU A 1 794 ? -30.629 1.289 10.732 1.00 98.56 794 GLU A O 1
ATOM 6059 N N . TYR A 1 795 ? -30.699 -0.944 11.040 1.00 98.62 795 TYR A N 1
ATOM 6060 C CA . TYR A 1 795 ? -30.829 -1.325 9.636 1.00 98.62 795 TYR A CA 1
ATOM 6061 C C . TYR A 1 795 ? -32.202 -1.956 9.443 1.00 98.62 795 TYR A C 1
ATOM 6063 O O . TYR A 1 795 ? -32.519 -2.944 10.110 1.00 98.62 795 TYR A O 1
ATOM 6071 N N . ALA A 1 796 ? -32.988 -1.437 8.506 1.00 98.56 796 ALA A N 1
ATOM 6072 C CA . ALA A 1 796 ? -34.328 -1.936 8.216 1.00 98.56 796 ALA A CA 1
ATOM 6073 C C . ALA A 1 796 ? -34.621 -1.953 6.712 1.00 98.56 796 ALA A C 1
ATOM 6075 O O . ALA A 1 796 ? -33.917 -1.344 5.909 1.00 98.56 796 ALA A O 1
ATOM 6076 N N . ASN A 1 797 ? -35.698 -2.645 6.332 1.00 98.12 797 ASN A N 1
ATOM 6077 C CA . ASN A 1 797 ? -36.288 -2.577 4.992 1.00 98.12 797 ASN A CA 1
ATOM 6078 C C . ASN A 1 797 ? -35.316 -2.895 3.840 1.00 98.12 797 ASN A C 1
ATOM 6080 O O . ASN A 1 797 ? -35.379 -2.250 2.793 1.00 98.12 797 ASN A O 1
ATOM 6084 N N . LEU A 1 798 ? -34.443 -3.897 4.009 1.00 98.56 798 LEU A N 1
ATOM 6085 C CA . LEU A 1 798 ? -33.533 -4.339 2.951 1.00 98.56 798 LEU A CA 1
ATOM 6086 C C . LEU A 1 798 ? -34.317 -4.834 1.727 1.00 98.56 798 LEU A C 1
ATOM 6088 O O . LEU A 1 798 ? -35.180 -5.706 1.829 1.00 98.56 798 LEU A O 1
ATOM 6092 N N . ARG A 1 799 ? -33.978 -4.301 0.555 1.00 98.31 799 ARG A N 1
ATOM 6093 C CA . ARG A 1 799 ? -34.534 -4.698 -0.743 1.00 98.31 799 ARG A CA 1
ATOM 6094 C C . ARG A 1 799 ? -33.393 -4.912 -1.721 1.00 98.31 799 ARG A C 1
ATOM 6096 O O . ARG A 1 799 ? -32.450 -4.125 -1.757 1.00 98.31 799 ARG A O 1
ATOM 6103 N N . VAL A 1 800 ? -33.505 -5.961 -2.525 1.00 98.38 800 VAL A N 1
ATOM 6104 C CA . VAL A 1 800 ? -32.539 -6.298 -3.572 1.00 98.38 800 VAL A CA 1
ATOM 6105 C C . VAL A 1 800 ? -33.298 -6.429 -4.882 1.00 98.38 800 VAL A C 1
ATOM 6107 O O . VAL A 1 800 ? -34.259 -7.193 -4.966 1.00 98.38 800 VAL A O 1
ATOM 6110 N N . ALA A 1 801 ? -32.878 -5.674 -5.890 1.00 97.06 801 ALA A N 1
ATOM 6111 C CA . ALA A 1 801 ? -33.475 -5.680 -7.217 1.00 97.06 801 ALA A CA 1
ATOM 6112 C C . ALA A 1 801 ? -32.395 -5.893 -8.289 1.00 97.06 801 ALA A C 1
ATOM 6114 O O . ALA A 1 801 ? -31.282 -5.385 -8.135 1.00 97.06 801 ALA A O 1
ATOM 6115 N N . PRO A 1 802 ? -32.694 -6.606 -9.387 1.00 95.12 802 PRO A N 1
ATOM 6116 C CA . PRO A 1 802 ? -31.814 -6.644 -10.549 1.00 95.12 802 PRO A CA 1
ATOM 6117 C C . PRO A 1 802 ? -31.590 -5.246 -11.137 1.00 95.12 802 PRO A C 1
ATOM 6119 O O . PRO A 1 802 ? -32.504 -4.420 -11.165 1.00 95.12 802 PRO A O 1
ATOM 6122 N N . ALA A 1 803 ? -30.391 -5.010 -11.655 1.00 94.50 803 ALA A N 1
ATOM 6123 C CA . ALA A 1 803 ? -30.004 -3.805 -12.378 1.00 94.50 803 ALA A CA 1
ATOM 6124 C C . ALA A 1 803 ? -29.400 -4.164 -13.750 1.00 94.50 803 ALA A C 1
ATOM 6126 O O . ALA A 1 803 ? -29.286 -5.334 -14.126 1.00 94.50 803 ALA A O 1
ATOM 6127 N N . ALA A 1 804 ? -29.034 -3.147 -14.535 1.00 90.75 804 ALA A N 1
ATOM 6128 C CA . ALA A 1 804 ? -28.434 -3.349 -15.852 1.00 90.75 804 ALA A CA 1
ATOM 6129 C C . ALA A 1 804 ? -27.136 -4.179 -15.777 1.00 90.75 804 ALA A C 1
ATOM 6131 O O . ALA A 1 804 ? -26.415 -4.149 -14.779 1.00 90.75 804 ALA A O 1
ATOM 6132 N N . ASN A 1 805 ? -26.820 -4.897 -16.860 1.00 89.81 805 ASN A N 1
ATOM 6133 C CA . ASN A 1 805 ? -25.586 -5.681 -17.015 1.00 89.81 805 ASN A CA 1
ATOM 6134 C C . ASN A 1 805 ? -25.360 -6.751 -15.924 1.00 89.81 805 ASN A C 1
ATOM 6136 O O . ASN A 1 805 ? -24.219 -7.060 -15.586 1.00 89.81 805 ASN A O 1
ATOM 6140 N N . GLY A 1 806 ? -26.438 -7.306 -15.359 1.00 88.69 806 GLY A N 1
ATOM 6141 C CA . GLY A 1 806 ? -26.365 -8.353 -14.332 1.00 88.69 806 GLY A CA 1
ATOM 6142 C C . GLY A 1 806 ? -25.934 -7.857 -12.947 1.00 88.69 806 GLY A C 1
ATOM 6143 O O . GLY A 1 806 ? -25.648 -8.673 -12.075 1.00 88.69 806 GLY A O 1
ATOM 6144 N N . ALA A 1 807 ? -25.861 -6.539 -12.739 1.00 96.19 807 ALA A N 1
ATOM 6145 C CA . ALA A 1 807 ? -25.657 -5.949 -11.422 1.00 96.19 807 ALA A CA 1
ATOM 6146 C C . ALA A 1 807 ? -26.928 -6.056 -10.560 1.00 96.19 807 ALA A C 1
ATOM 6148 O O . ALA A 1 807 ? -28.013 -6.372 -11.054 1.00 96.19 807 ALA A O 1
ATOM 6149 N N . LEU A 1 808 ? -26.804 -5.736 -9.273 1.00 98.00 808 LEU A N 1
ATOM 6150 C CA . LEU A 1 808 ? -27.928 -5.600 -8.348 1.00 98.00 808 LEU A CA 1
ATOM 6151 C C . LEU A 1 808 ? -27.963 -4.187 -7.770 1.00 98.00 808 LEU A C 1
ATOM 6153 O O . LEU A 1 808 ? -26.923 -3.593 -7.491 1.00 98.00 808 LEU A O 1
ATOM 6157 N N . THR A 1 809 ? -29.159 -3.671 -7.524 1.00 98.31 809 THR A N 1
ATOM 6158 C CA . THR A 1 809 ? -29.388 -2.499 -6.681 1.00 98.31 809 THR A CA 1
ATOM 6159 C C . THR A 1 809 ? -29.897 -2.973 -5.330 1.00 98.31 809 THR A C 1
ATOM 6161 O O . THR A 1 809 ? -30.924 -3.648 -5.240 1.00 98.31 809 THR A O 1
ATOM 6164 N N . VAL A 1 810 ? -29.174 -2.614 -4.276 1.00 98.69 810 VAL A N 1
ATOM 6165 C CA . VAL A 1 810 ? -29.516 -2.934 -2.893 1.00 98.69 810 VAL A CA 1
ATOM 6166 C C . VAL A 1 810 ? -29.871 -1.642 -2.175 1.00 98.69 810 VAL A C 1
ATOM 6168 O O . VAL A 1 810 ? -29.090 -0.693 -2.185 1.00 98.69 810 VAL A O 1
ATOM 6171 N N . THR A 1 811 ? -31.047 -1.598 -1.555 1.00 98.69 811 THR A N 1
ATOM 6172 C CA . THR A 1 811 ? -31.512 -0.440 -0.781 1.00 98.69 811 THR A CA 1
ATOM 6173 C C . THR A 1 811 ? -31.903 -0.852 0.627 1.00 98.69 811 THR A C 1
ATOM 6175 O O . THR A 1 811 ? -32.526 -1.901 0.788 1.00 98.69 811 THR A O 1
ATOM 6178 N N . LEU A 1 812 ? -31.605 -0.029 1.628 1.00 98.75 812 LEU A N 1
ATOM 6179 C CA . LEU A 1 812 ? -32.068 -0.221 3.006 1.00 98.75 812 LEU A CA 1
ATOM 6180 C C . LEU A 1 812 ? -32.210 1.113 3.732 1.00 98.75 812 LEU A C 1
ATOM 6182 O O . LEU A 1 812 ? -31.592 2.100 3.339 1.00 98.75 812 LEU A O 1
ATOM 6186 N N . ASP A 1 813 ? -32.989 1.128 4.806 1.00 98.75 813 ASP A N 1
ATOM 6187 C CA . ASP A 1 813 ? -33.124 2.288 5.680 1.00 98.75 813 ASP A CA 1
ATOM 6188 C C . ASP A 1 813 ? -32.121 2.186 6.833 1.00 98.75 813 ASP A C 1
ATOM 6190 O O . ASP A 1 813 ? -32.100 1.197 7.571 1.00 98.75 813 ASP A O 1
ATOM 6194 N N . LEU A 1 814 ? -31.285 3.213 6.963 1.00 98.75 814 LEU A N 1
ATOM 6195 C CA . LEU A 1 814 ? -30.278 3.381 8.000 1.00 98.75 814 LEU A CA 1
ATOM 6196 C C . LEU A 1 814 ? -30.744 4.477 8.958 1.00 98.75 814 LEU A C 1
ATOM 6198 O O . LEU A 1 814 ? -30.858 5.638 8.563 1.00 98.75 814 LEU A O 1
ATOM 6202 N N . THR A 1 815 ? -31.010 4.117 10.208 1.00 98.81 815 THR A N 1
ATOM 6203 C CA . THR A 1 815 ? -31.432 5.065 11.249 1.00 98.81 815 THR A CA 1
ATOM 6204 C C . THR A 1 815 ? -30.321 5.252 12.259 1.00 98.81 815 THR A C 1
ATOM 6206 O O . THR A 1 815 ? -29.832 4.270 12.806 1.00 98.81 815 THR A O 1
ATOM 6209 N N . ASN A 1 816 ? -29.945 6.495 12.547 1.00 98.75 816 ASN A N 1
ATOM 6210 C CA . ASN A 1 816 ? -29.094 6.795 13.692 1.00 98.75 816 ASN A CA 1
ATOM 6211 C C . ASN A 1 816 ? -29.980 6.896 14.943 1.00 98.75 816 ASN A C 1
ATOM 6213 O O . ASN A 1 816 ? -30.643 7.908 15.165 1.00 98.75 816 ASN A O 1
ATOM 6217 N N . SER A 1 817 ? -30.010 5.836 15.749 1.00 98.31 817 SER A N 1
ATOM 6218 C CA . SER A 1 817 ? -30.804 5.757 16.981 1.00 98.31 817 SER A CA 1
ATOM 6219 C C . SER A 1 817 ? -30.075 6.285 18.221 1.00 98.31 817 SER A C 1
ATOM 6221 O O . SER A 1 817 ? -30.628 6.266 19.323 1.00 98.31 817 SER A O 1
ATOM 6223 N N . GLY A 1 818 ? -28.841 6.769 18.063 1.00 97.69 818 GLY A N 1
ATOM 6224 C CA . GLY A 1 818 ? -28.069 7.348 19.154 1.00 97.69 818 GLY A CA 1
ATOM 6225 C C . GLY A 1 818 ? -28.322 8.844 19.354 1.00 97.69 818 GLY A C 1
ATOM 6226 O O . GLY A 1 818 ? -29.254 9.442 18.818 1.00 97.69 818 GLY A O 1
ATOM 6227 N N . LYS A 1 819 ? -27.481 9.463 20.190 1.00 96.75 819 LYS A N 1
ATOM 6228 C CA . LYS A 1 819 ? -27.618 10.871 20.618 1.00 96.75 819 LYS A CA 1
ATOM 6229 C C . LYS A 1 819 ? -26.628 11.822 19.947 1.00 96.75 819 LYS A C 1
ATOM 6231 O O . LYS A 1 819 ? -26.599 13.002 20.290 1.00 96.75 819 LYS A O 1
ATOM 6236 N N . ARG A 1 820 ? -25.775 11.311 19.063 1.00 97.19 820 ARG A N 1
ATOM 6237 C CA . ARG A 1 820 ? -24.740 12.079 18.369 1.00 97.19 820 ARG A CA 1
ATOM 6238 C C . ARG A 1 820 ? -24.854 11.835 16.876 1.00 97.19 820 ARG A C 1
ATOM 6240 O O . ARG A 1 820 ? -25.170 10.727 16.447 1.00 97.19 820 ARG A O 1
ATOM 6247 N N . ASP A 1 821 ? -24.566 12.864 16.096 1.00 98.38 821 ASP A N 1
ATOM 6248 C CA . ASP A 1 821 ? -24.358 12.700 14.663 1.00 98.38 821 ASP A CA 1
ATOM 6249 C C . ASP A 1 821 ? -23.162 11.764 14.442 1.00 98.38 821 ASP A C 1
ATOM 6251 O O . ASP A 1 821 ? -22.231 11.701 15.257 1.00 98.38 821 ASP A O 1
ATOM 6255 N N . GLY A 1 822 ? -23.195 10.994 13.363 1.00 97.50 822 GLY A N 1
ATOM 6256 C CA . GLY A 1 822 ? -22.138 10.038 13.082 1.00 97.50 822 GLY A CA 1
ATOM 6257 C C . GLY A 1 822 ? -22.241 9.449 11.693 1.00 97.50 822 GLY A C 1
ATOM 6258 O O . GLY A 1 822 ? -23.264 9.569 11.016 1.00 97.50 822 GLY A O 1
ATOM 6259 N N . ASP A 1 823 ? -21.163 8.789 11.308 1.00 97.69 823 ASP A N 1
ATOM 6260 C CA . ASP A 1 823 ? -21.089 8.015 10.083 1.00 97.69 823 ASP A CA 1
ATOM 6261 C C . ASP A 1 823 ? -21.215 6.533 10.411 1.00 97.69 823 ASP A C 1
ATOM 6263 O O . ASP A 1 823 ? -20.670 6.068 11.412 1.00 97.69 823 ASP A O 1
ATOM 6267 N N . ASP A 1 824 ? -21.880 5.803 9.524 1.00 97.69 824 ASP A N 1
ATOM 6268 C CA . ASP A 1 824 ? -21.844 4.345 9.491 1.00 97.69 824 ASP A CA 1
ATOM 6269 C C . ASP A 1 824 ? -21.458 3.874 8.088 1.00 97.69 824 ASP A C 1
ATOM 6271 O O . ASP A 1 824 ? -21.777 4.524 7.079 1.00 97.69 824 ASP A O 1
ATOM 6275 N N . VAL A 1 825 ? -20.771 2.738 8.012 1.00 98.44 825 VAL A N 1
ATOM 6276 C CA . VAL A 1 825 ? -20.421 2.092 6.746 1.00 98.44 825 VAL A CA 1
ATOM 6277 C C . VAL A 1 825 ? -21.328 0.887 6.559 1.00 98.44 825 VAL A C 1
ATOM 6279 O O . VAL A 1 825 ? -21.088 -0.183 7.113 1.00 98.44 825 VAL A O 1
ATOM 6282 N N . VAL A 1 826 ? -22.354 1.047 5.722 1.00 98.69 826 VAL A N 1
ATOM 6283 C CA . VAL A 1 826 ? -23.212 -0.068 5.308 1.00 98.69 826 VAL A CA 1
ATOM 6284 C C . VAL A 1 826 ? -22.383 -1.022 4.462 1.00 98.69 826 VAL A C 1
ATOM 6286 O O . VAL A 1 826 ? -21.961 -0.648 3.368 1.00 98.69 826 VAL A O 1
ATOM 6289 N N . GLN A 1 827 ? -22.178 -2.250 4.936 1.00 98.81 827 GLN A N 1
ATOM 6290 C CA . GLN A 1 827 ? -21.409 -3.282 4.238 1.00 98.81 827 GLN A CA 1
ATOM 6291 C C . GLN A 1 827 ? -22.348 -4.357 3.694 1.00 98.81 827 GLN A C 1
ATOM 6293 O O . GLN A 1 827 ? -23.212 -4.863 4.417 1.00 98.81 827 GLN A O 1
ATOM 6298 N N . LEU A 1 828 ? -22.178 -4.718 2.423 1.00 98.88 828 LEU A N 1
ATOM 6299 C CA . LEU A 1 828 ? -22.951 -5.757 1.754 1.00 98.88 828 LEU A CA 1
ATOM 6300 C C . LEU A 1 828 ? -22.093 -6.988 1.505 1.00 98.88 828 LEU A C 1
ATOM 6302 O O . LEU A 1 828 ? -21.039 -6.907 0.878 1.00 98.88 828 LEU A O 1
ATOM 6306 N N . TYR A 1 829 ? -22.587 -8.137 1.947 1.00 98.88 829 TYR A N 1
ATOM 6307 C CA . TYR A 1 829 ? -21.926 -9.424 1.808 1.00 98.88 829 TYR A CA 1
ATOM 6308 C C . TYR A 1 829 ? -22.779 -10.375 0.973 1.00 98.88 829 TYR A C 1
ATOM 6310 O O . TYR A 1 829 ? -23.973 -10.536 1.230 1.00 98.88 829 TYR A O 1
ATOM 6318 N N . ALA A 1 830 ? -22.158 -11.035 0.001 1.00 98.25 830 ALA A N 1
ATOM 6319 C CA . ALA A 1 830 ? -22.756 -12.096 -0.791 1.00 98.25 830 ALA A CA 1
ATOM 6320 C C . ALA A 1 830 ? -22.269 -13.463 -0.297 1.00 98.25 830 ALA A C 1
ATOM 6322 O O . ALA A 1 830 ? -21.064 -13.706 -0.201 1.00 98.25 830 ALA A O 1
ATOM 6323 N N . THR A 1 831 ? -23.206 -14.366 -0.024 1.00 97.38 831 THR A N 1
ATOM 6324 C CA . THR A 1 831 ? -22.932 -15.791 0.194 1.00 97.38 831 THR A CA 1
ATOM 6325 C C . THR A 1 831 ? -23.414 -16.567 -1.034 1.00 97.38 831 THR A C 1
ATOM 6327 O O . THR A 1 831 ? -24.605 -16.462 -1.364 1.00 97.38 831 THR A O 1
ATOM 6330 N N . PRO A 1 832 ? -22.522 -17.310 -1.718 1.00 94.38 832 PRO A N 1
ATOM 6331 C CA . PRO A 1 832 ? -22.887 -18.090 -2.895 1.00 94.38 832 PRO A CA 1
ATOM 6332 C C . PRO A 1 832 ? -23.814 -19.270 -2.545 1.00 94.38 832 PRO A C 1
ATOM 6334 O O . PRO A 1 832 ? -23.872 -19.690 -1.384 1.00 94.38 832 PRO A O 1
ATOM 6337 N N . PRO A 1 833 ? -24.516 -19.844 -3.542 1.00 94.25 833 PRO A N 1
ATOM 6338 C CA . PRO A 1 833 ? -25.254 -21.088 -3.385 1.00 94.25 833 PRO A CA 1
ATOM 6339 C C . PRO A 1 833 ? -24.330 -22.224 -2.943 1.00 94.25 833 PRO A C 1
ATOM 6341 O O . PRO A 1 833 ? -23.160 -22.266 -3.328 1.00 94.25 833 PRO A O 1
ATOM 6344 N N . ALA A 1 834 ? -24.883 -23.179 -2.192 1.00 88.88 834 ALA A N 1
ATOM 6345 C CA . ALA A 1 834 ? -24.142 -24.346 -1.729 1.00 88.88 834 ALA A CA 1
ATOM 6346 C C . ALA A 1 834 ? -23.461 -25.094 -2.890 1.00 88.88 834 ALA A C 1
ATOM 6348 O O . ALA A 1 834 ? -24.044 -25.303 -3.955 1.00 88.88 834 ALA A O 1
ATOM 6349 N N . SER A 1 835 ? -22.229 -25.537 -2.653 1.00 84.69 835 SER A N 1
ATOM 6350 C CA . SER A 1 835 ? -21.385 -26.206 -3.640 1.00 84.69 835 SER A CA 1
ATOM 6351 C C . SER A 1 835 ? -20.660 -27.389 -3.014 1.00 84.69 835 SER A C 1
ATOM 6353 O O . SER A 1 835 ? -20.348 -27.386 -1.826 1.00 84.69 835 SER A O 1
ATOM 6355 N N . SER A 1 836 ? -20.355 -28.401 -3.828 1.00 78.88 836 SER A N 1
ATOM 6356 C CA . SER A 1 836 ? -19.480 -29.509 -3.429 1.00 78.88 836 SER A CA 1
ATOM 6357 C C . SER A 1 836 ? -17.996 -29.120 -3.407 1.00 78.88 836 SER A C 1
ATOM 6359 O O . SER A 1 836 ? -17.170 -29.893 -2.933 1.00 78.88 836 SER A O 1
ATOM 6361 N N . GLN A 1 837 ? -17.648 -27.955 -3.961 1.00 78.75 837 GLN A N 1
ATOM 6362 C CA . GLN A 1 837 ? -16.296 -27.397 -3.952 1.00 78.75 837 GLN A CA 1
ATOM 6363 C C . GLN A 1 837 ? -16.130 -26.431 -2.772 1.00 78.75 837 GLN A C 1
ATOM 6365 O O . GLN A 1 837 ? -17.086 -25.712 -2.472 1.00 78.75 837 GLN A O 1
ATOM 6370 N N . PRO A 1 838 ? -14.932 -26.332 -2.162 1.00 80.44 838 PRO A N 1
ATOM 6371 C CA . PRO A 1 838 ? -14.634 -25.293 -1.181 1.00 80.44 838 PRO A CA 1
ATOM 6372 C C . PRO A 1 838 ? -14.987 -23.892 -1.706 1.00 80.44 838 PRO A C 1
ATOM 6374 O O . PRO A 1 838 ? -14.725 -23.558 -2.870 1.00 80.44 838 PRO A O 1
ATOM 6377 N N . GLN A 1 839 ? -15.615 -23.096 -0.844 1.00 85.94 839 GLN A N 1
ATOM 6378 C CA . GLN A 1 839 ? -16.079 -21.738 -1.118 1.00 85.94 839 GLN A CA 1
ATOM 6379 C C . GLN A 1 839 ? -15.905 -20.868 0.121 1.00 85.94 839 GLN A C 1
ATOM 6381 O O . GLN A 1 839 ? -15.803 -21.370 1.244 1.00 85.94 839 GLN A O 1
ATOM 6386 N N . GLU A 1 840 ? -15.897 -19.560 -0.096 1.00 93.81 840 GLU A N 1
ATOM 6387 C CA . GLU A 1 840 ? -15.952 -18.590 0.982 1.00 93.81 840 GLU A CA 1
ATOM 6388 C C . GLU A 1 840 ? -17.279 -18.655 1.755 1.00 93.81 840 GLU A C 1
ATOM 6390 O O . GLU A 1 840 ? -18.349 -18.904 1.199 1.00 93.81 840 GLU A O 1
ATOM 6395 N N . LEU A 1 841 ? -17.215 -18.352 3.049 1.00 95.44 841 LEU A N 1
ATOM 6396 C CA . LEU A 1 841 ? -18.363 -18.186 3.941 1.00 95.44 841 LEU A CA 1
ATOM 6397 C C . LEU A 1 841 ? -19.256 -17.016 3.495 1.00 95.44 841 LEU A C 1
ATOM 6399 O O . LEU A 1 841 ? -20.476 -17.029 3.689 1.00 95.44 841 LEU A O 1
ATOM 6403 N N . ARG A 1 842 ? -18.620 -15.969 2.963 1.00 96.69 842 ARG A N 1
ATOM 6404 C CA . ARG A 1 842 ? -19.201 -14.769 2.348 1.00 96.69 842 ARG A CA 1
ATOM 6405 C C . ARG A 1 842 ? -18.083 -13.923 1.738 1.00 96.69 842 ARG A C 1
ATOM 6407 O O . ARG A 1 842 ? -16.930 -14.060 2.139 1.00 96.69 842 ARG A O 1
ATOM 6414 N N . ALA A 1 843 ? -18.432 -13.023 0.827 1.00 97.94 843 ALA A N 1
ATOM 6415 C CA . ALA A 1 843 ? -17.531 -12.002 0.296 1.00 97.94 843 ALA A CA 1
ATOM 6416 C C . ALA A 1 843 ? -18.219 -10.634 0.273 1.00 97.94 843 ALA A C 1
ATOM 6418 O O . ALA A 1 843 ? -19.408 -10.548 -0.035 1.00 97.94 843 ALA A O 1
ATOM 6419 N N . LEU A 1 844 ? -17.476 -9.574 0.579 1.00 98.81 844 LEU A N 1
ATOM 6420 C CA . LEU A 1 844 ? -17.896 -8.192 0.413 1.00 98.81 844 LEU A CA 1
ATOM 6421 C C . LEU A 1 844 ? -18.197 -7.956 -1.071 1.00 98.81 844 LEU A C 1
ATOM 6423 O O . LEU A 1 844 ? -17.411 -8.312 -1.948 1.00 98.81 844 LEU A O 1
ATOM 6427 N N . CYS A 1 845 ? -19.364 -7.391 -1.355 1.00 98.56 845 CYS A N 1
ATOM 6428 C CA . CYS A 1 845 ? -19.834 -7.146 -2.717 1.00 98.56 845 CYS A CA 1
ATOM 6429 C C . CYS A 1 845 ? -20.306 -5.704 -2.950 1.00 98.56 845 CYS A C 1
ATOM 6431 O O . CYS A 1 845 ? -20.678 -5.345 -4.066 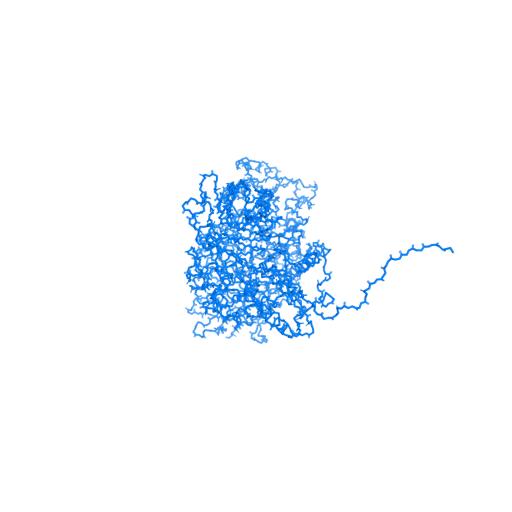1.00 98.56 845 CYS A O 1
ATOM 6433 N N . GLY A 1 846 ? -20.285 -4.874 -1.907 1.00 98.56 846 GLY A N 1
ATOM 6434 C CA . GLY A 1 846 ? -20.587 -3.451 -1.970 1.00 98.56 846 GLY A CA 1
ATOM 6435 C C . GLY A 1 846 ? -20.502 -2.814 -0.589 1.00 98.56 846 GLY A C 1
ATOM 6436 O O . GLY A 1 846 ? -20.647 -3.496 0.424 1.00 98.56 846 GLY A O 1
ATOM 6437 N N . PHE A 1 847 ? -20.288 -1.504 -0.534 1.00 98.81 847 PHE A N 1
ATOM 6438 C CA . PHE A 1 847 ? -20.388 -0.747 0.710 1.00 98.81 847 PHE A CA 1
ATOM 6439 C C . PHE A 1 847 ? -20.756 0.715 0.453 1.00 98.81 847 PHE A C 1
ATOM 6441 O O . PHE A 1 847 ? -20.642 1.214 -0.669 1.00 98.81 847 PHE A O 1
ATOM 6448 N N . ARG A 1 848 ? -21.204 1.414 1.499 1.00 98.31 848 ARG A N 1
ATOM 6449 C CA . ARG A 1 848 ? -21.471 2.855 1.454 1.00 98.31 848 ARG A CA 1
ATOM 6450 C C . ARG A 1 848 ? -21.308 3.494 2.830 1.00 98.31 848 ARG A C 1
ATOM 6452 O O . ARG A 1 848 ? -22.134 3.274 3.714 1.00 98.31 848 ARG A O 1
ATOM 6459 N N . ARG A 1 849 ? -20.301 4.359 2.968 1.00 98.06 849 ARG A N 1
ATOM 6460 C CA . ARG A 1 849 ? -20.211 5.316 4.079 1.00 98.06 849 ARG A CA 1
ATOM 6461 C C . ARG A 1 849 ? -21.336 6.346 3.967 1.00 98.06 849 ARG A C 1
ATOM 6463 O O . ARG A 1 849 ? -21.536 6.929 2.898 1.00 98.06 849 ARG A O 1
ATOM 6470 N N . THR A 1 850 ? -22.067 6.562 5.056 1.00 97.75 850 THR A N 1
ATOM 6471 C CA . THR A 1 850 ? -23.186 7.510 5.113 1.00 97.75 850 THR A CA 1
ATOM 6472 C C . THR A 1 850 ? -23.179 8.269 6.434 1.00 97.75 850 THR A C 1
ATOM 6474 O O . THR A 1 850 ? -23.305 7.664 7.492 1.00 97.75 850 THR A O 1
ATOM 6477 N N . HIS A 1 851 ? -23.111 9.598 6.357 1.00 98.12 851 HIS A N 1
ATOM 6478 C CA . HIS A 1 851 ? -23.370 10.470 7.500 1.00 98.12 851 HIS A CA 1
ATOM 6479 C C . HIS A 1 851 ? -24.867 10.517 7.811 1.00 98.12 851 HIS A C 1
ATOM 6481 O O . HIS A 1 851 ? -25.673 10.725 6.895 1.00 98.12 851 HIS A O 1
ATOM 6487 N N . VAL A 1 852 ? -25.250 10.365 9.078 1.00 98.38 852 VAL A N 1
ATOM 6488 C CA . VAL A 1 852 ? -26.648 10.395 9.531 1.00 98.38 852 VAL A CA 1
ATOM 6489 C C . VAL A 1 852 ? -26.738 11.170 10.846 1.00 98.38 852 VAL A C 1
ATOM 6491 O O . VAL A 1 852 ? -26.040 10.852 11.814 1.00 98.38 852 VAL A O 1
ATOM 6494 N N . LYS A 1 853 ? -27.611 12.182 10.908 1.00 98.56 853 LYS A N 1
ATOM 6495 C CA . LYS A 1 853 ? -27.815 12.959 12.140 1.00 98.56 853 LYS A CA 1
ATOM 6496 C C . LYS A 1 853 ? -28.530 12.139 13.209 1.00 98.56 853 LYS A C 1
ATOM 6498 O O . LYS A 1 853 ? -29.279 11.223 12.881 1.00 98.56 853 LYS A O 1
ATOM 6503 N N . ALA A 1 854 ? -28.349 12.480 14.480 1.00 98.44 854 ALA A N 1
ATOM 6504 C CA . ALA A 1 854 ? -29.050 11.821 15.581 1.00 98.44 854 ALA A CA 1
ATOM 6505 C C . ALA A 1 854 ? -30.580 11.844 15.372 1.00 98.44 854 ALA A C 1
ATOM 6507 O O . ALA A 1 854 ? -31.174 12.903 15.161 1.00 98.44 854 ALA A O 1
ATOM 6508 N N . GLY A 1 855 ? -31.217 10.672 15.426 1.00 98.19 855 GLY A N 1
ATOM 6509 C CA . GLY A 1 855 ? -32.653 10.489 15.194 1.00 98.19 855 GLY A CA 1
ATOM 6510 C C . GLY A 1 855 ? -33.097 10.522 13.724 1.00 98.19 855 GLY A C 1
ATOM 6511 O O . GLY A 1 855 ? -34.287 10.365 13.457 1.00 98.19 855 GLY A O 1
ATOM 6512 N N . GLU A 1 856 ? -32.188 10.734 12.767 1.00 98.69 856 GLU A N 1
ATOM 6513 C CA . GLU A 1 856 ? -32.493 10.728 11.333 1.00 98.69 856 GLU A CA 1
ATOM 6514 C C . GLU A 1 856 ? -32.492 9.296 10.770 1.00 98.69 856 GLU A C 1
ATOM 6516 O O . GLU A 1 856 ? -31.661 8.462 11.138 1.00 98.69 856 GLU A O 1
ATOM 6521 N N . THR A 1 857 ? -33.391 9.036 9.818 1.00 98.75 857 THR A N 1
ATOM 6522 C CA . THR A 1 857 ? -33.369 7.851 8.952 1.00 98.75 857 THR A CA 1
ATOM 6523 C C . THR A 1 857 ? -33.032 8.267 7.525 1.00 98.75 857 THR A C 1
ATOM 6525 O O . THR A 1 857 ? -33.653 9.180 6.978 1.00 98.75 857 THR A O 1
ATOM 6528 N N . ARG A 1 858 ? -32.088 7.568 6.892 1.00 98.56 858 ARG A N 1
ATOM 6529 C CA . ARG A 1 858 ? -31.745 7.725 5.473 1.00 98.56 858 ARG A CA 1
ATOM 6530 C C . ARG A 1 858 ? -31.903 6.414 4.726 1.00 98.56 858 ARG A C 1
ATOM 6532 O O . ARG A 1 858 ? -31.437 5.380 5.187 1.00 98.56 858 ARG A O 1
ATOM 6539 N N . THR A 1 859 ? -32.469 6.469 3.526 1.00 98.56 859 THR A N 1
ATOM 6540 C CA . THR A 1 859 ? -32.431 5.331 2.606 1.00 98.56 859 THR A CA 1
ATOM 6541 C C . THR A 1 859 ? -31.077 5.297 1.895 1.00 98.56 859 THR A C 1
ATOM 6543 O O . THR A 1 859 ? -30.733 6.199 1.129 1.00 98.56 859 THR A O 1
ATOM 6546 N N . VAL A 1 860 ? -30.304 4.246 2.143 1.00 98.50 860 VAL A N 1
ATOM 6547 C CA . VAL A 1 860 ? -29.001 3.982 1.527 1.00 98.50 860 VAL A CA 1
ATOM 6548 C C . VAL A 1 860 ? -29.204 3.104 0.300 1.00 98.50 860 VAL A C 1
ATOM 6550 O O . VAL A 1 860 ? -29.925 2.112 0.359 1.00 98.50 860 VAL A O 1
ATOM 6553 N N . THR A 1 861 ? -28.563 3.460 -0.814 1.00 98.50 861 THR A N 1
ATOM 6554 C CA . THR A 1 861 ? -28.571 2.679 -2.060 1.00 98.50 861 THR A CA 1
ATOM 6555 C C . THR A 1 861 ? -27.144 2.313 -2.446 1.00 98.50 861 THR A C 1
ATOM 6557 O O . THR A 1 861 ? -26.276 3.184 -2.498 1.00 98.50 861 THR A O 1
ATOM 6560 N N . VAL A 1 862 ? -26.913 1.036 -2.741 1.00 98.25 862 VAL A N 1
ATOM 6561 C CA . VAL A 1 862 ? -25.617 0.492 -3.158 1.00 98.25 862 VAL A CA 1
ATOM 6562 C C . VAL A 1 862 ? -25.812 -0.357 -4.409 1.00 98.25 862 VAL A C 1
ATOM 6564 O O . VAL A 1 862 ? -26.711 -1.197 -4.469 1.00 98.25 862 VAL A O 1
ATOM 6567 N N . THR A 1 863 ? -24.959 -0.152 -5.407 1.00 97.69 863 THR A N 1
ATOM 6568 C CA . THR A 1 863 ? -24.908 -1.009 -6.595 1.00 97.69 863 THR A CA 1
ATOM 6569 C C . THR A 1 863 ? -23.886 -2.113 -6.362 1.00 97.69 863 THR A C 1
ATOM 6571 O O . THR A 1 863 ? -22.713 -1.823 -6.151 1.00 97.69 863 THR A O 1
ATOM 6574 N N . VAL A 1 864 ? -24.321 -3.369 -6.429 1.00 98.25 864 VAL A N 1
ATOM 6575 C CA . VAL A 1 864 ? -23.442 -4.544 -6.410 1.00 98.25 864 VAL A CA 1
ATOM 6576 C C . VAL A 1 864 ? -23.128 -4.912 -7.860 1.00 98.25 864 VAL A C 1
ATOM 6578 O O . VAL A 1 864 ? -24.030 -5.356 -8.580 1.00 98.25 864 VAL A O 1
ATOM 6581 N N . PRO A 1 865 ? -21.890 -4.716 -8.339 1.00 96.69 865 PRO A N 1
ATOM 6582 C CA . PRO A 1 865 ? -21.552 -5.021 -9.720 1.00 96.69 865 PRO A CA 1
ATOM 6583 C C . PRO A 1 865 ? -21.513 -6.538 -9.945 1.00 96.69 865 PRO A C 1
ATOM 6585 O O . PRO A 1 865 ? -21.091 -7.298 -9.074 1.00 96.69 865 PRO A O 1
ATOM 6588 N N . ALA A 1 866 ? -21.877 -6.991 -11.150 1.00 95.44 866 ALA A N 1
ATOM 6589 C CA . ALA A 1 866 ? -21.862 -8.415 -11.513 1.00 95.44 866 ALA A CA 1
ATOM 6590 C C . ALA A 1 866 ? -20.492 -9.083 -11.268 1.00 95.44 866 ALA A C 1
ATOM 6592 O O . ALA A 1 866 ? -20.409 -10.254 -10.897 1.00 95.44 866 ALA A O 1
ATOM 6593 N N . VAL A 1 867 ? -19.405 -8.314 -11.419 1.00 95.25 867 VAL A N 1
ATOM 6594 C CA . VAL A 1 867 ? -18.027 -8.763 -11.176 1.00 95.25 867 VAL A CA 1
ATOM 6595 C C . VAL A 1 867 ? -17.780 -9.207 -9.727 1.00 95.25 867 VAL A C 1
ATOM 6597 O O . VAL A 1 867 ? -16.922 -10.053 -9.504 1.00 95.25 867 VAL A O 1
ATOM 6600 N N . ALA A 1 868 ? -18.544 -8.704 -8.750 1.00 96.44 868 ALA A N 1
ATOM 6601 C CA . ALA A 1 868 ? -18.442 -9.121 -7.348 1.00 96.44 868 ALA A CA 1
ATOM 6602 C C . ALA A 1 868 ? -19.103 -10.491 -7.080 1.00 96.44 868 ALA A C 1
ATOM 6604 O O . ALA A 1 868 ? -18.798 -11.167 -6.094 1.00 96.44 868 ALA A O 1
ATOM 6605 N N . LEU A 1 869 ? -19.998 -10.926 -7.972 1.00 96.00 869 LEU A N 1
ATOM 6606 C CA . LEU A 1 869 ? -20.782 -12.159 -7.840 1.00 96.00 869 LEU A CA 1
ATOM 6607 C C . LEU A 1 869 ? -20.205 -13.326 -8.656 1.00 96.00 869 LEU A C 1
ATOM 6609 O O . LEU A 1 869 ? -20.614 -14.472 -8.475 1.00 96.00 869 LEU A O 1
ATOM 6613 N N . ARG A 1 870 ? -19.247 -13.066 -9.553 1.00 95.25 870 ARG A N 1
ATOM 6614 C CA . ARG A 1 870 ? -18.608 -14.117 -10.356 1.00 95.25 870 ARG A CA 1
ATOM 6615 C C . ARG A 1 870 ? -17.626 -14.945 -9.518 1.00 95.25 870 ARG A C 1
ATOM 6617 O O . ARG A 1 870 ? -16.995 -14.425 -8.599 1.00 95.25 870 ARG A O 1
ATOM 6624 N N . ARG A 1 871 ? -17.470 -16.221 -9.861 1.00 94.25 871 ARG A N 1
ATOM 6625 C CA . ARG A 1 871 ? -16.501 -17.171 -9.297 1.00 94.25 871 ARG A CA 1
ATOM 6626 C C . ARG A 1 871 ? -15.812 -17.943 -10.409 1.00 94.25 871 ARG A C 1
ATOM 6628 O O . ARG A 1 871 ? -16.378 -18.110 -11.494 1.00 94.25 871 ARG A O 1
ATOM 6635 N N . TRP A 1 872 ? -14.603 -18.411 -10.143 1.00 94.44 872 TRP A N 1
ATOM 6636 C CA . TRP A 1 872 ? -13.824 -19.189 -11.091 1.00 94.44 872 TRP A CA 1
ATOM 6637 C C . TRP A 1 872 ? -14.396 -20.601 -11.249 1.00 94.44 872 TRP A C 1
ATOM 6639 O O . TRP A 1 872 ? -14.436 -21.417 -10.313 1.00 94.44 872 TRP A O 1
ATOM 6649 N N . ASP A 1 873 ? -14.834 -20.905 -12.468 1.00 92.75 873 ASP A N 1
ATOM 6650 C CA . ASP A 1 873 ? -15.255 -22.236 -12.886 1.00 92.75 873 ASP A CA 1
ATOM 6651 C C . ASP A 1 873 ? -14.032 -22.984 -13.442 1.00 92.75 873 ASP A C 1
ATOM 6653 O O . ASP A 1 873 ? -13.616 -22.783 -14.584 1.00 92.75 873 ASP A O 1
ATOM 6657 N N . ILE A 1 874 ? -13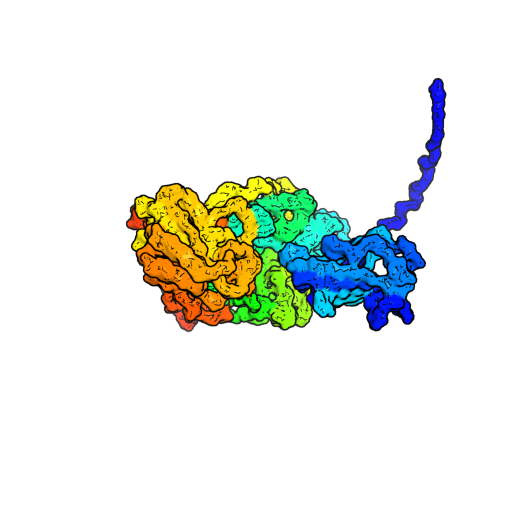.449 -23.859 -12.613 1.00 91.38 874 ILE A N 1
ATOM 6658 C CA . ILE A 1 874 ? -12.232 -24.627 -12.937 1.00 91.38 874 ILE A CA 1
ATOM 6659 C C . ILE A 1 874 ? -12.424 -25.475 -14.203 1.00 91.38 874 ILE A C 1
ATOM 6661 O O . ILE A 1 874 ? -11.487 -25.630 -14.986 1.00 91.38 874 ILE A O 1
ATOM 6665 N N . ALA A 1 875 ? -13.625 -26.024 -14.416 1.00 92.06 875 ALA A N 1
ATOM 6666 C CA . ALA A 1 875 ? -13.900 -26.881 -15.566 1.00 92.06 875 ALA A CA 1
ATOM 6667 C C . ALA A 1 875 ? -13.962 -26.068 -16.865 1.00 92.06 875 ALA A C 1
ATOM 6669 O O . ALA A 1 875 ? -13.465 -26.519 -17.895 1.00 92.06 875 ALA A O 1
ATOM 6670 N N . LYS A 1 876 ? -14.541 -24.863 -16.813 1.00 93.38 876 LYS A N 1
ATOM 6671 C CA . LYS A 1 876 ? -14.639 -23.966 -17.976 1.00 93.38 876 LYS A CA 1
ATOM 6672 C C . LYS A 1 876 ? -13.399 -23.110 -18.205 1.00 93.38 876 LYS A C 1
ATOM 6674 O O . LYS A 1 876 ? -13.268 -22.555 -19.291 1.00 93.38 876 LYS A O 1
ATOM 6679 N N . LYS A 1 877 ? -12.516 -22.991 -17.207 1.00 93.81 877 LYS A N 1
ATOM 6680 C CA . LYS A 1 877 ? -11.381 -22.053 -17.208 1.00 93.81 877 LYS A CA 1
ATOM 6681 C C . LYS A 1 877 ? -11.833 -20.611 -17.466 1.00 93.81 877 LYS A C 1
ATOM 6683 O O . LYS A 1 877 ? -11.169 -19.856 -18.175 1.00 93.81 877 LYS A O 1
ATOM 6688 N N . ASP A 1 878 ? -12.974 -20.238 -16.889 1.00 94.75 878 ASP A N 1
ATOM 6689 C CA . ASP A 1 878 ? -13.528 -18.890 -16.993 1.00 94.75 878 ASP A CA 1
ATOM 6690 C C . ASP A 1 878 ? -14.352 -18.519 -15.753 1.00 94.75 878 ASP A C 1
ATOM 6692 O O . ASP A 1 878 ? -14.715 -19.372 -14.940 1.00 94.75 878 ASP A O 1
ATOM 6696 N N . TYR A 1 879 ? -14.653 -17.232 -15.603 1.00 95.31 879 TYR A N 1
ATOM 6697 C CA . TYR A 1 879 ? -15.554 -16.755 -14.562 1.00 95.31 879 TYR A CA 1
ATOM 6698 C C . TYR A 1 879 ? -17.016 -16.987 -14.950 1.00 95.31 879 TYR A C 1
ATOM 6700 O O . TYR A 1 879 ? -17.440 -16.682 -16.063 1.00 95.31 879 TYR A O 1
ATOM 6708 N N . ALA A 1 880 ? -17.817 -17.444 -13.994 1.00 94.12 880 ALA A N 1
ATOM 6709 C CA . ALA A 1 880 ? -19.269 -17.526 -14.111 1.00 94.12 880 ALA A CA 1
ATOM 6710 C C . ALA A 1 880 ? -19.922 -17.045 -12.813 1.00 94.12 880 ALA A C 1
ATOM 6712 O O . ALA A 1 880 ? -19.291 -17.071 -11.763 1.00 94.12 880 ALA A O 1
ATOM 6713 N N . ILE A 1 881 ? -21.185 -16.624 -12.857 1.00 94.50 881 ILE A N 1
ATOM 6714 C CA . ILE A 1 881 ? -21.982 -16.436 -11.638 1.00 94.50 881 ILE A CA 1
ATOM 6715 C C . ILE A 1 881 ? -22.641 -17.787 -11.328 1.00 94.50 881 ILE A C 1
ATOM 6717 O O . ILE A 1 881 ? -23.426 -18.259 -12.154 1.00 94.50 881 ILE A O 1
ATOM 6721 N N . PRO A 1 882 ? -22.306 -18.454 -10.204 1.00 93.25 882 PRO A N 1
ATOM 6722 C CA . PRO A 1 882 ? -23.001 -19.663 -9.777 1.00 93.25 882 PRO A CA 1
ATOM 6723 C C . PRO A 1 882 ? -24.524 -19.489 -9.776 1.00 93.25 882 PRO A C 1
ATOM 6725 O O . PRO A 1 882 ? -25.043 -18.583 -9.126 1.00 93.25 882 PRO A O 1
ATOM 6728 N N . SER A 1 883 ? -25.236 -20.371 -10.476 1.00 93.38 883 SER A N 1
ATOM 6729 C CA . SER A 1 883 ? -26.700 -20.369 -10.493 1.00 93.38 883 SER A CA 1
ATOM 6730 C C . SER A 1 883 ? -27.262 -20.896 -9.177 1.00 93.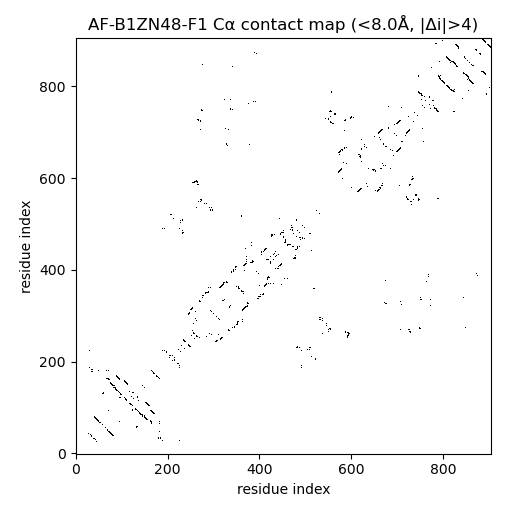38 883 SER A C 1
ATOM 6732 O O . SER A 1 883 ? -26.785 -21.923 -8.683 1.00 93.38 883 SER A O 1
ATOM 6734 N N . GLY A 1 884 ? -28.316 -20.274 -8.658 1.00 95.12 884 GLY A N 1
ATOM 6735 C CA . GLY A 1 884 ? -29.010 -20.748 -7.458 1.00 95.12 884 GLY A CA 1
ATOM 6736 C C . GLY A 1 884 ? -29.356 -19.640 -6.474 1.00 95.12 884 GLY A C 1
ATOM 6737 O O . GLY A 1 884 ? -29.403 -18.464 -6.832 1.00 95.12 884 GLY A O 1
ATOM 6738 N N . ASP A 1 885 ? -29.616 -20.041 -5.232 1.00 96.44 885 ASP A N 1
ATOM 6739 C CA . ASP A 1 885 ? -30.026 -19.129 -4.168 1.00 96.44 885 ASP A CA 1
ATOM 6740 C C . ASP A 1 885 ? -28.801 -18.451 -3.544 1.00 96.44 885 ASP A C 1
ATOM 6742 O O . ASP A 1 885 ? -27.997 -19.079 -2.853 1.00 96.44 885 ASP A O 1
ATOM 6746 N N . TRP A 1 886 ? -28.672 -17.152 -3.786 1.00 97.25 886 TRP A N 1
ATOM 6747 C CA . TRP A 1 886 ? -27.680 -16.285 -3.164 1.00 97.25 886 TRP A CA 1
ATOM 6748 C C . TRP A 1 886 ? -28.280 -15.589 -1.956 1.00 97.25 886 TRP A C 1
ATOM 6750 O O . TRP A 1 886 ? -29.411 -15.104 -2.007 1.00 97.25 886 TRP A O 1
ATOM 6760 N N . THR A 1 887 ? -27.499 -15.458 -0.886 1.00 98.19 887 THR A N 1
ATOM 6761 C CA . THR A 1 887 ? -27.862 -14.571 0.226 1.00 98.19 887 THR A CA 1
ATOM 6762 C C . THR A 1 887 ? -27.088 -13.268 0.110 1.00 98.19 887 THR A C 1
ATOM 6764 O O . THR A 1 887 ? -25.859 -13.282 0.121 1.00 98.19 887 THR A O 1
ATOM 6767 N N . ILE A 1 888 ? -27.805 -12.149 0.039 1.00 98.56 888 ILE A N 1
ATOM 6768 C CA . ILE A 1 888 ? -27.252 -10.801 0.173 1.00 98.56 888 ILE A CA 1
ATOM 6769 C C . ILE A 1 888 ? -27.566 -10.310 1.582 1.00 98.56 888 ILE A C 1
ATOM 6771 O O . ILE A 1 888 ? -28.731 -10.214 1.970 1.00 98.56 888 ILE A O 1
ATOM 6775 N N . ALA A 1 889 ? -26.531 -10.019 2.357 1.00 98.69 889 ALA A N 1
ATOM 6776 C CA . ALA A 1 889 ? -26.649 -9.531 3.721 1.00 98.69 889 ALA A CA 1
ATOM 6777 C C . ALA A 1 889 ? -26.123 -8.102 3.832 1.00 98.69 889 ALA A C 1
ATOM 6779 O O . ALA A 1 889 ? -25.077 -7.794 3.272 1.00 98.69 889 ALA A O 1
ATOM 6780 N N . ALA A 1 890 ? -26.819 -7.260 4.592 1.00 98.81 890 ALA A N 1
ATOM 6781 C CA . ALA A 1 890 ? -26.325 -5.960 5.020 1.00 98.81 890 ALA A CA 1
ATOM 6782 C C . ALA A 1 890 ? -25.950 -6.020 6.503 1.00 98.81 890 ALA A C 1
ATOM 6784 O O . ALA A 1 890 ? -26.716 -6.537 7.327 1.00 98.81 890 ALA A O 1
ATOM 6785 N N . GLY A 1 891 ? -24.778 -5.498 6.843 1.00 98.19 891 GLY A N 1
ATOM 6786 C CA . GLY A 1 891 ? -24.252 -5.527 8.201 1.00 98.19 891 GLY A CA 1
ATOM 6787 C C . GLY A 1 891 ? -23.321 -4.365 8.507 1.00 98.19 891 GLY A C 1
ATOM 6788 O O . GLY A 1 891 ? -22.874 -3.667 7.599 1.00 98.19 891 GLY A O 1
ATOM 6789 N N . ALA A 1 892 ? -23.032 -4.203 9.798 1.00 97.69 892 ALA A N 1
ATOM 6790 C CA . ALA A 1 892 ? -22.023 -3.266 10.295 1.00 97.69 892 ALA A CA 1
ATOM 6791 C C . ALA A 1 892 ? -20.620 -3.896 10.349 1.00 97.69 892 ALA A C 1
ATOM 6793 O O . ALA A 1 892 ? -19.631 -3.196 10.516 1.00 97.69 892 ALA A O 1
ATOM 6794 N N . SER A 1 893 ? -20.528 -5.223 10.229 1.00 98.62 893 SER A N 1
ATOM 6795 C CA . SER A 1 893 ? -19.285 -5.970 10.031 1.00 98.62 893 SER A CA 1
ATOM 6796 C C . SER A 1 893 ? -19.587 -7.316 9.371 1.00 98.62 893 SER A C 1
ATOM 6798 O O . SER A 1 893 ? -20.747 -7.726 9.258 1.00 98.62 893 SER A O 1
ATOM 6800 N N . SER A 1 894 ? -18.548 -8.059 8.994 1.00 98.50 894 SER A N 1
ATOM 6801 C CA . SER A 1 894 ? -18.692 -9.425 8.477 1.00 98.50 894 SER A CA 1
ATOM 6802 C C . SER A 1 894 ? -19.310 -10.403 9.488 1.00 98.50 894 SER A C 1
ATOM 6804 O O . SER A 1 894 ? -19.847 -11.433 9.069 1.00 98.50 894 SER A O 1
ATOM 6806 N N . ALA A 1 895 ? -19.294 -10.086 10.791 1.00 97.19 895 ALA A N 1
ATOM 6807 C CA . ALA A 1 895 ? -19.917 -10.880 11.854 1.00 97.19 895 ALA A CA 1
ATOM 6808 C C . ALA A 1 895 ? -21.266 -10.313 12.353 1.00 97.19 895 ALA A C 1
ATOM 6810 O O . ALA A 1 895 ? -22.104 -11.090 12.810 1.00 97.19 895 ALA A O 1
ATOM 6811 N N . ASP A 1 896 ? -21.511 -9.004 12.223 1.00 97.75 896 ASP A N 1
ATOM 6812 C CA . ASP A 1 896 ? -22.768 -8.327 12.589 1.00 97.75 896 ASP A CA 1
ATOM 6813 C C . ASP A 1 896 ? -23.643 -8.081 11.347 1.00 97.75 896 ASP A C 1
ATOM 6815 O O . ASP A 1 896 ? -23.716 -6.975 10.805 1.00 97.75 896 ASP A O 1
ATOM 6819 N N . LEU A 1 897 ? -24.285 -9.153 10.865 1.00 98.06 897 LEU A N 1
ATOM 6820 C CA . LEU A 1 897 ? -25.222 -9.110 9.738 1.00 98.06 897 LEU A CA 1
ATOM 6821 C C . LEU A 1 897 ? -26.652 -8.874 10.233 1.00 98.06 897 LEU A C 1
ATOM 6823 O O . LEU A 1 897 ? -27.284 -9.787 10.770 1.00 98.06 897 LEU A O 1
ATOM 6827 N N . ARG A 1 898 ? -27.178 -7.674 9.988 1.00 98.06 898 ARG A N 1
ATOM 6828 C CA . ARG A 1 898 ? -28.442 -7.188 10.566 1.00 98.06 898 ARG A CA 1
ATOM 6829 C C . ARG A 1 898 ? -29.654 -7.443 9.682 1.00 98.06 898 ARG A C 1
ATOM 6831 O O . ARG A 1 898 ? -30.746 -7.671 10.189 1.00 98.06 898 ARG A O 1
ATOM 6838 N N . GLN A 1 899 ? -29.471 -7.420 8.364 1.00 98.38 899 GLN A N 1
ATOM 6839 C CA . GLN A 1 899 ? -30.529 -7.668 7.383 1.00 98.38 899 GLN A CA 1
ATOM 6840 C C . GLN A 1 899 ? -30.040 -8.658 6.326 1.00 98.38 899 GLN A C 1
ATOM 6842 O O . GLN A 1 899 ? -28.859 -8.666 5.979 1.00 98.38 899 GLN A O 1
ATOM 6847 N N . LYS A 1 900 ? -30.936 -9.503 5.808 1.00 98.25 900 LYS A N 1
ATOM 6848 C CA . LYS A 1 900 ? -30.617 -10.503 4.779 1.00 98.25 900 LYS A CA 1
ATOM 6849 C C . LYS A 1 900 ? -31.770 -10.648 3.797 1.00 98.25 900 LYS A C 1
ATOM 6851 O O . LYS A 1 900 ? -32.929 -10.619 4.199 1.00 98.25 900 LYS A O 1
ATOM 6856 N N . ALA A 1 901 ? -31.441 -10.850 2.530 1.00 97.94 901 ALA A N 1
ATOM 6857 C CA . ALA A 1 901 ? -32.379 -11.186 1.473 1.00 97.94 901 ALA A CA 1
ATOM 6858 C C . ALA A 1 901 ? -31.812 -12.336 0.639 1.00 97.94 901 ALA A C 1
ATOM 6860 O O . ALA A 1 901 ? -30.619 -12.359 0.331 1.00 97.94 901 ALA A O 1
ATOM 6861 N N . THR A 1 902 ? -32.670 -13.280 0.262 1.00 97.50 902 THR A N 1
ATOM 6862 C CA . THR A 1 902 ? -32.314 -14.351 -0.671 1.00 97.50 902 THR A CA 1
ATOM 6863 C C . THR A 1 902 ? -32.804 -13.980 -2.061 1.00 97.50 902 THR A C 1
ATOM 6865 O O . THR A 1 902 ? -33.961 -13.597 -2.233 1.00 97.50 902 THR A O 1
ATOM 6868 N N . ILE A 1 903 ? -31.924 -14.094 -3.050 1.00 95.94 903 ILE A N 1
ATOM 6869 C CA . ILE A 1 903 ? -32.234 -13.875 -4.462 1.00 95.94 903 ILE A CA 1
ATOM 6870 C C . ILE A 1 903 ? -31.812 -15.094 -5.271 1.00 95.94 903 ILE A C 1
ATOM 6872 O O . ILE A 1 903 ? -30.910 -15.828 -4.874 1.00 95.94 903 ILE A O 1
ATOM 6876 N N . LYS A 1 904 ? -32.437 -15.278 -6.429 1.00 94.56 904 LYS A N 1
ATOM 6877 C CA . LYS A 1 904 ? -32.073 -16.332 -7.370 1.00 94.56 904 LYS A CA 1
ATOM 6878 C C . LYS A 1 904 ? -31.372 -15.717 -8.573 1.00 94.56 904 LYS A C 1
ATOM 6880 O O . LYS A 1 904 ? -31.948 -14.828 -9.201 1.00 94.56 904 LYS A O 1
ATOM 6885 N N . LEU A 1 905 ? -30.155 -16.181 -8.854 1.00 91.75 905 LEU A N 1
ATOM 6886 C CA . LEU A 1 905 ? -29.342 -15.769 -10.004 1.00 91.75 905 LEU A CA 1
ATOM 6887 C C . LEU A 1 905 ? -29.166 -16.910 -11.003 1.00 91.75 905 LEU A C 1
ATOM 6889 O O . LEU A 1 905 ? -29.127 -18.089 -10.562 1.00 91.75 905 LEU A O 1
#

Mean predicted aligned error: 10.71 Å